Protein AF-A0A7V7D5N9-F1 (afdb_monomer_lite)

Radius of gyration: 39.12 Å; chains: 1; bounding box: 112×114×94 Å

Structure (mmCIF, N/CA/C/O backbone):
data_AF-A0A7V7D5N9-F1
#
_entry.id   AF-A0A7V7D5N9-F1
#
loop_
_atom_site.group_PDB
_atom_site.id
_atom_site.type_symbol
_atom_site.label_atom_id
_atom_site.label_alt_id
_atom_site.label_comp_id
_atom_site.label_asym_id
_atom_site.label_entity_id
_atom_site.label_seq_id
_atom_site.pdbx_PDB_ins_code
_atom_site.Cartn_x
_atom_site.Cartn_y
_atom_site.Cartn_z
_atom_site.occupancy
_atom_site.B_iso_or_equiv
_atom_site.auth_seq_id
_atom_site.auth_comp_id
_atom_site.auth_asym_id
_atom_site.auth_atom_id
_atom_site.pdbx_PDB_model_num
ATOM 1 N N . MET A 1 1 ? 30.717 21.871 -4.481 1.00 33.88 1 MET A N 1
ATOM 2 C CA . MET A 1 1 ? 29.372 22.434 -4.209 1.00 33.88 1 MET A CA 1
ATOM 3 C C . MET A 1 1 ? 29.381 23.954 -4.016 1.00 33.88 1 MET A C 1
ATOM 5 O O . MET A 1 1 ? 28.717 24.622 -4.795 1.00 33.88 1 MET A O 1
ATOM 9 N N . GLY A 1 2 ? 30.136 24.523 -3.060 1.00 38.38 2 GLY A N 1
ATOM 10 C CA . GLY A 1 2 ? 30.127 25.977 -2.781 1.00 38.38 2 GLY A CA 1
ATOM 11 C C . GLY A 1 2 ? 30.381 26.896 -3.992 1.00 38.38 2 GLY A C 1
ATOM 12 O O . GLY A 1 2 ? 29.617 27.831 -4.209 1.00 38.38 2 GLY A O 1
ATOM 13 N N . GLU A 1 3 ? 31.374 26.588 -4.836 1.00 32.94 3 GLU A N 1
ATOM 14 C CA . GLU A 1 3 ? 31.654 27.356 -6.069 1.00 32.94 3 GLU A CA 1
ATOM 15 C C . GLU A 1 3 ? 30.472 27.440 -7.046 1.00 32.94 3 GLU A C 1
ATOM 17 O O . GLU A 1 3 ? 30.340 28.436 -7.756 1.00 32.94 3 GLU A O 1
ATOM 22 N N . LEU A 1 4 ? 29.616 26.413 -7.106 1.00 36.91 4 LEU A N 1
ATOM 23 C CA . LEU A 1 4 ? 28.513 26.373 -8.068 1.00 36.91 4 LEU A CA 1
ATOM 24 C C . LEU A 1 4 ? 27.386 27.322 -7.640 1.00 36.91 4 LEU A C 1
ATOM 26 O O . LEU A 1 4 ? 26.931 28.130 -8.445 1.00 36.91 4 LEU A O 1
ATOM 30 N N . LYS A 1 5 ? 27.022 27.308 -6.347 1.00 38.56 5 LYS A N 1
ATOM 31 C CA . LYS A 1 5 ? 26.052 28.261 -5.778 1.00 38.56 5 LYS A CA 1
ATOM 32 C C . LYS A 1 5 ? 26.534 29.714 -5.898 1.00 38.56 5 LYS A C 1
ATOM 34 O O . LYS A 1 5 ? 25.722 30.599 -6.139 1.00 38.56 5 LYS A O 1
ATOM 39 N N . MET A 1 6 ? 27.847 29.952 -5.804 1.00 38.25 6 MET A N 1
ATOM 40 C CA . MET A 1 6 ? 28.429 31.287 -5.996 1.00 38.25 6 MET A CA 1
ATOM 41 C C . MET A 1 6 ? 28.239 31.804 -7.433 1.00 38.25 6 MET A C 1
ATOM 43 O O . MET A 1 6 ? 27.772 32.924 -7.616 1.00 38.25 6 MET A O 1
ATOM 47 N N . LYS A 1 7 ? 28.529 30.978 -8.452 1.00 40.41 7 LYS A N 1
ATOM 48 C CA . LYS A 1 7 ? 28.388 31.367 -9.870 1.00 40.41 7 LYS A CA 1
ATOM 49 C C . LYS A 1 7 ? 26.942 31.680 -10.258 1.00 40.41 7 LYS A C 1
ATOM 51 O O . LYS A 1 7 ? 26.713 32.659 -10.962 1.00 40.41 7 LYS A O 1
ATOM 56 N N . VAL A 1 8 ? 25.978 30.897 -9.766 1.00 41.84 8 VAL A N 1
ATOM 57 C CA . VAL A 1 8 ? 24.544 31.149 -9.995 1.00 41.84 8 VAL A CA 1
ATOM 58 C C . VAL A 1 8 ? 24.124 32.496 -9.396 1.00 41.84 8 VAL A C 1
ATOM 60 O O . VAL A 1 8 ? 23.518 33.307 -10.093 1.00 41.84 8 VAL A O 1
ATOM 63 N N . LEU A 1 9 ? 24.516 32.791 -8.150 1.00 42.12 9 LEU A N 1
ATOM 64 C CA . LEU A 1 9 ? 24.177 34.065 -7.506 1.00 42.12 9 LEU A CA 1
ATOM 65 C C . LEU A 1 9 ? 24.797 35.273 -8.235 1.00 42.12 9 LEU A C 1
ATOM 67 O O . LEU A 1 9 ? 24.124 36.284 -8.423 1.00 42.12 9 LEU A O 1
ATOM 71 N N . SER A 1 10 ? 26.044 35.161 -8.706 1.00 40.66 10 SER A N 1
ATOM 72 C CA . SER A 1 10 ? 26.680 36.204 -9.523 1.00 40.66 10 SER A CA 1
ATOM 73 C C . SER A 1 10 ? 25.929 36.466 -10.834 1.00 40.66 10 SER A C 1
ATOM 75 O O . SER A 1 10 ? 25.741 37.624 -11.198 1.00 40.66 10 SER A O 1
ATOM 77 N N . ILE A 1 11 ? 25.466 35.420 -11.529 1.00 45.53 11 ILE A N 1
ATOM 78 C CA . ILE A 1 11 ? 24.728 35.554 -12.798 1.00 45.53 11 ILE A CA 1
ATOM 79 C C . ILE A 1 11 ? 23.360 36.224 -12.584 1.00 45.53 11 ILE A C 1
ATOM 81 O O . ILE A 1 11 ? 23.000 37.116 -13.351 1.00 45.53 11 ILE A O 1
ATOM 85 N N . ILE A 1 12 ? 22.642 35.873 -11.511 1.00 43.47 12 ILE A N 1
ATOM 86 C CA . ILE A 1 12 ? 21.349 36.487 -11.156 1.00 43.47 12 ILE A CA 1
ATOM 87 C C . ILE A 1 12 ? 21.487 38.008 -10.967 1.00 43.47 12 ILE A C 1
ATOM 89 O O . ILE A 1 12 ? 20.690 38.776 -11.508 1.00 43.47 12 ILE A O 1
ATOM 93 N N . VAL A 1 13 ? 22.523 38.470 -10.256 1.00 44.75 13 VAL A N 1
ATOM 94 C CA . VAL A 1 13 ? 22.724 39.914 -10.025 1.00 44.75 13 VAL A CA 1
ATOM 95 C C . VAL A 1 13 ? 23.259 40.637 -11.272 1.00 44.75 13 VAL A C 1
ATOM 97 O O . VAL A 1 13 ? 22.926 41.801 -11.492 1.00 44.75 13 VAL A O 1
ATOM 100 N N . ILE A 1 14 ? 24.020 39.956 -12.140 1.00 42.88 14 ILE A N 1
ATOM 101 C CA . ILE A 1 14 ? 24.435 40.500 -13.447 1.00 42.88 14 ILE A CA 1
ATOM 102 C C . ILE A 1 14 ? 23.221 40.769 -14.353 1.00 42.88 14 ILE A C 1
ATOM 104 O O . ILE A 1 14 ? 23.201 41.788 -15.041 1.00 42.88 14 ILE A O 1
ATOM 108 N N . LEU A 1 15 ? 22.204 39.900 -14.342 1.00 40.16 15 LEU A N 1
ATOM 109 C CA . LEU A 1 15 ? 20.991 40.065 -15.156 1.00 40.16 15 LEU A CA 1
ATOM 110 C C . LEU A 1 15 ? 20.088 41.205 -14.665 1.00 40.16 15 LEU A C 1
ATOM 112 O O . LEU A 1 15 ? 19.651 42.018 -15.480 1.00 40.16 15 LEU A O 1
ATOM 116 N N . LEU A 1 16 ? 19.884 41.335 -13.348 1.00 39.22 16 LEU A N 1
ATOM 117 C CA . LEU A 1 16 ? 19.111 42.442 -12.761 1.00 39.22 16 LEU A CA 1
ATOM 118 C C . LEU A 1 16 ? 19.669 43.831 -13.129 1.00 39.22 16 LEU A C 1
ATOM 120 O O . LEU A 1 16 ? 18.908 44.787 -13.246 1.00 39.22 16 LEU A O 1
ATOM 124 N N . ALA A 1 17 ? 20.980 43.945 -13.364 1.00 38.16 17 ALA A N 1
ATOM 125 C CA . ALA A 1 17 ? 21.642 45.203 -13.711 1.00 38.16 17 ALA A CA 1
ATOM 126 C C . ALA A 1 17 ? 21.521 45.623 -15.195 1.00 38.16 17 ALA A C 1
ATOM 128 O O . ALA A 1 17 ? 21.959 46.717 -15.546 1.00 38.16 17 ALA A O 1
ATOM 129 N N . MET A 1 18 ? 20.975 44.784 -16.089 1.00 36.75 18 MET A N 1
ATOM 130 C CA . MET A 1 18 ? 20.977 45.056 -17.542 1.00 36.75 18 MET A CA 1
ATOM 131 C C . MET A 1 18 ? 19.683 45.676 -18.098 1.00 36.75 18 MET A C 1
ATOM 133 O O . MET A 1 18 ? 19.653 46.048 -19.270 1.00 36.75 18 MET A O 1
ATOM 137 N N . VAL A 1 19 ? 18.634 45.831 -17.285 1.00 39.34 19 VAL A N 1
ATOM 138 C CA . VAL A 1 19 ? 17.302 46.283 -17.748 1.00 39.34 19 VAL A CA 1
ATOM 139 C C . VAL A 1 19 ? 17.147 47.820 -17.753 1.00 39.34 19 VAL A C 1
ATOM 141 O O . VAL A 1 19 ? 16.273 48.353 -18.433 1.00 39.34 19 VAL A O 1
ATOM 144 N N . SER A 1 20 ? 18.010 48.561 -17.049 1.00 41.34 20 SER A N 1
ATOM 145 C CA . SER A 1 20 ? 17.814 49.987 -16.726 1.00 41.34 20 SER A CA 1
ATOM 146 C C . SER A 1 20 ? 18.946 50.910 -17.219 1.00 41.34 20 SER A C 1
ATOM 148 O O . SER A 1 20 ? 19.629 51.537 -16.413 1.00 41.34 20 SER A O 1
ATOM 150 N N . ILE A 1 21 ? 19.186 51.002 -18.538 1.00 38.81 21 ILE A N 1
ATOM 151 C CA . ILE A 1 21 ? 20.204 51.921 -19.104 1.00 38.81 21 ILE A CA 1
ATOM 152 C C . ILE A 1 21 ? 19.718 52.595 -20.403 1.00 38.81 21 ILE A C 1
ATOM 154 O O . ILE A 1 21 ? 19.896 52.055 -21.496 1.00 38.81 21 ILE A O 1
ATOM 158 N N . ALA A 1 22 ? 19.179 53.820 -20.314 1.00 38.59 22 ALA A N 1
ATOM 159 C CA . ALA A 1 22 ? 18.875 54.646 -21.493 1.00 38.59 22 ALA A CA 1
ATOM 160 C C . ALA A 1 22 ? 18.882 56.176 -21.230 1.00 38.59 22 ALA A C 1
ATOM 162 O O . ALA A 1 22 ? 17.831 56.812 -21.201 1.00 38.59 22 ALA A O 1
ATOM 163 N N . ASN A 1 23 ? 20.085 56.772 -21.240 1.00 48.25 23 ASN A N 1
ATOM 164 C CA . ASN A 1 23 ? 20.412 58.219 -21.198 1.00 48.25 23 ASN A CA 1
ATOM 165 C C . ASN A 1 23 ? 20.444 58.892 -19.806 1.00 48.25 23 ASN A C 1
ATOM 167 O O . ASN A 1 23 ? 19.426 59.363 -19.311 1.00 48.25 23 ASN A O 1
ATOM 171 N N . ALA A 1 24 ? 21.658 59.096 -19.283 1.00 53.00 24 ALA A N 1
ATOM 172 C CA . ALA A 1 24 ? 21.963 60.015 -18.184 1.00 53.00 24 ALA A CA 1
ATOM 173 C C . ALA A 1 24 ? 23.073 61.008 -18.597 1.00 53.00 24 ALA A C 1
ATOM 175 O O . ALA A 1 24 ? 24.046 60.618 -19.243 1.00 53.00 24 ALA A O 1
ATOM 176 N N . ASP A 1 25 ? 22.938 62.287 -18.220 1.00 56.19 25 ASP A N 1
ATOM 177 C CA . ASP A 1 25 ? 23.906 63.370 -18.521 1.00 56.19 25 ASP A CA 1
ATOM 178 C C . ASP A 1 25 ? 25.007 63.533 -17.439 1.00 56.19 25 ASP A C 1
ATOM 180 O O . ASP A 1 25 ? 25.937 64.334 -17.586 1.00 56.19 25 ASP A O 1
ATOM 184 N N . LEU A 1 26 ? 24.904 62.790 -16.334 1.00 60.25 26 LEU A N 1
ATOM 185 C CA . LEU A 1 26 ? 25.840 62.757 -15.208 1.00 60.25 26 LEU A CA 1
ATOM 186 C C . LEU A 1 26 ? 26.180 61.298 -14.901 1.00 60.25 26 LEU A C 1
ATOM 188 O O . LEU A 1 26 ? 25.299 60.448 -14.910 1.00 60.25 26 LEU A O 1
ATOM 192 N N . VAL A 1 27 ? 27.457 61.011 -14.637 1.00 65.19 27 VAL A N 1
ATOM 193 C CA . VAL A 1 27 ? 27.935 59.639 -14.399 1.00 65.19 27 VAL A CA 1
ATOM 194 C C . VAL A 1 27 ? 28.802 59.600 -13.149 1.00 65.19 27 VAL A C 1
ATOM 196 O O . VAL A 1 27 ? 29.860 60.242 -13.089 1.00 65.19 27 VAL A O 1
ATOM 199 N N . LEU A 1 28 ? 28.364 58.826 -12.155 1.00 71.62 28 LEU A N 1
ATOM 200 C CA . LEU A 1 28 ? 29.182 58.455 -11.008 1.00 71.62 28 LEU A CA 1
ATOM 201 C C . LEU A 1 28 ? 30.214 57.403 -11.446 1.00 71.62 28 LEU A C 1
ATOM 203 O O . LEU A 1 28 ? 29.894 56.455 -12.160 1.00 71.62 28 LEU A O 1
ATOM 207 N N . THR A 1 29 ? 31.460 57.570 -11.019 1.00 74.00 29 THR A N 1
ATOM 208 C CA . THR A 1 29 ? 32.556 56.648 -11.331 1.00 74.00 29 THR A CA 1
ATOM 209 C C . THR A 1 29 ? 33.256 56.200 -10.056 1.00 74.00 29 THR A C 1
ATOM 211 O O . THR A 1 29 ? 33.398 56.988 -9.117 1.00 74.00 29 THR A O 1
ATOM 214 N N . VAL A 1 30 ? 33.720 54.950 -10.027 1.00 76.12 30 VAL A N 1
ATOM 215 C CA . VAL A 1 30 ? 34.558 54.419 -8.943 1.00 76.12 30 VAL A CA 1
ATOM 216 C C . VAL A 1 30 ? 35.889 53.966 -9.535 1.00 76.12 30 VAL A C 1
ATOM 218 O O . VAL A 1 30 ? 35.933 53.243 -10.525 1.00 76.12 30 VAL A O 1
ATOM 221 N N . ASN A 1 31 ? 36.996 54.470 -8.988 1.00 79.50 31 ASN A N 1
ATOM 222 C CA . ASN A 1 31 ? 38.349 54.344 -9.543 1.00 79.50 31 ASN A CA 1
ATOM 223 C C . ASN A 1 31 ? 38.465 54.761 -11.027 1.00 79.50 31 ASN A C 1
ATOM 225 O O . ASN A 1 31 ? 39.331 54.282 -11.758 1.00 79.50 31 ASN A O 1
ATOM 229 N N . GLY A 1 32 ? 37.607 55.692 -11.463 1.00 71.75 32 GLY A N 1
ATOM 230 C CA . GLY A 1 32 ? 37.528 56.172 -12.847 1.00 71.75 32 GLY A CA 1
ATOM 231 C C . GLY A 1 32 ? 36.793 55.233 -13.811 1.00 71.75 32 GLY A C 1
ATOM 232 O O . GLY A 1 32 ? 36.798 55.493 -15.014 1.00 71.75 32 GLY A O 1
ATOM 233 N N . LEU A 1 33 ? 36.169 54.166 -13.304 1.00 73.75 33 LEU A N 1
ATOM 234 C CA . LEU A 1 33 ? 35.323 53.246 -14.061 1.00 73.75 33 LEU A CA 1
ATOM 235 C C . LEU A 1 33 ? 33.848 53.650 -13.922 1.00 73.75 33 LEU A C 1
ATOM 237 O O . LEU A 1 33 ? 33.421 54.126 -12.873 1.00 73.75 33 LEU A O 1
ATOM 241 N N . ASP A 1 34 ? 33.103 53.508 -15.014 1.00 68.38 34 ASP A N 1
ATOM 242 C CA . ASP A 1 34 ? 31.723 53.973 -15.190 1.00 68.38 34 ASP A CA 1
ATOM 243 C C . ASP A 1 34 ? 30.721 53.052 -14.472 1.00 68.38 34 ASP A C 1
ATOM 245 O O . ASP A 1 34 ? 30.586 51.887 -14.846 1.00 68.38 34 ASP A O 1
ATOM 249 N N . MET A 1 35 ? 30.019 53.573 -13.455 1.00 65.31 35 MET A N 1
ATOM 250 C CA . MET A 1 35 ? 29.084 52.785 -12.639 1.00 65.31 35 MET A CA 1
ATOM 251 C C . MET A 1 35 ? 27.697 52.602 -13.268 1.00 65.31 35 MET A C 1
ATOM 253 O O . MET A 1 35 ? 26.843 51.974 -12.650 1.00 65.31 35 MET A O 1
ATOM 257 N N . SER A 1 36 ? 27.473 53.053 -14.509 1.00 59.12 36 SER A N 1
ATOM 258 C CA . SER A 1 36 ? 26.321 52.593 -15.307 1.00 59.12 36 SER A CA 1
ATOM 259 C C . SER A 1 36 ? 26.420 51.108 -15.696 1.00 59.12 36 SER A C 1
ATOM 261 O O . SER A 1 36 ? 25.554 50.589 -16.397 1.00 59.12 36 SER A O 1
ATOM 263 N N . LYS A 1 37 ? 27.492 50.412 -15.286 1.00 57.62 37 LYS A N 1
ATOM 264 C CA . LYS A 1 37 ? 27.732 48.983 -15.513 1.00 57.62 37 LYS A CA 1
ATOM 265 C C . LYS A 1 37 ? 28.318 48.337 -14.252 1.00 57.62 37 LYS A C 1
ATOM 267 O O . LYS A 1 37 ? 28.968 49.030 -13.469 1.00 57.62 37 LYS A O 1
ATOM 272 N N . PRO A 1 38 ? 28.161 47.014 -14.064 1.00 56.88 38 PRO A N 1
ATOM 273 C CA . PRO A 1 38 ? 28.884 46.289 -13.025 1.00 56.88 38 PRO A CA 1
ATOM 274 C C . PRO A 1 38 ? 30.402 46.442 -13.196 1.00 56.88 38 PRO A C 1
ATOM 276 O O . PRO A 1 38 ? 30.943 46.221 -14.281 1.00 56.88 38 PRO A O 1
ATOM 279 N N . VAL A 1 39 ? 31.086 46.809 -12.113 1.00 62.44 39 VAL A N 1
ATOM 280 C CA . VAL A 1 39 ? 32.542 46.980 -12.051 1.00 62.44 39 VAL A CA 1
ATOM 281 C C . VAL A 1 39 ? 33.061 46.203 -10.850 1.00 62.44 39 VAL A C 1
ATOM 283 O O . VAL A 1 39 ? 32.665 46.488 -9.725 1.00 62.44 39 VAL A O 1
ATOM 286 N N . GLU A 1 40 ? 33.973 45.262 -11.085 1.00 67.06 40 GLU A N 1
ATOM 287 C CA . GLU A 1 40 ? 34.708 44.576 -10.021 1.00 67.06 40 GLU A CA 1
ATOM 288 C C . GLU A 1 40 ? 35.959 45.375 -9.633 1.00 67.06 40 GLU A C 1
ATOM 290 O O . GLU A 1 40 ? 36.737 45.796 -10.494 1.00 67.06 40 GLU A O 1
ATOM 295 N N . ILE A 1 41 ? 36.177 45.570 -8.330 1.00 67.50 41 ILE A N 1
ATOM 296 C CA . ILE A 1 41 ? 37.362 46.256 -7.792 1.00 67.50 41 ILE A CA 1
ATOM 297 C C . ILE A 1 41 ? 38.050 45.371 -6.752 1.00 67.50 41 ILE A C 1
ATOM 299 O O . ILE A 1 41 ? 37.413 44.951 -5.786 1.00 67.50 41 ILE A O 1
ATOM 303 N N . GLU A 1 42 ? 39.360 45.141 -6.917 1.00 66.88 42 GLU A N 1
ATOM 304 C CA . GLU A 1 42 ? 40.187 44.455 -5.916 1.00 66.88 42 GLU A CA 1
ATOM 305 C C . GLU A 1 42 ? 40.180 45.224 -4.581 1.00 66.88 42 GLU A C 1
ATOM 307 O O . GLU A 1 42 ? 40.640 46.366 -4.514 1.00 66.88 42 GLU A O 1
ATOM 312 N N . THR A 1 43 ? 39.763 44.582 -3.486 1.00 58.59 43 THR A N 1
ATOM 313 C CA . THR A 1 43 ? 39.647 45.164 -2.124 1.00 58.59 43 THR A CA 1
ATOM 314 C C . THR A 1 43 ? 40.939 45.735 -1.523 1.00 58.59 43 THR A C 1
ATOM 316 O O . THR A 1 43 ? 40.905 46.340 -0.453 1.00 58.59 43 THR A O 1
ATOM 319 N N . LYS A 1 44 ? 42.091 45.541 -2.174 1.00 62.03 44 LYS A N 1
ATOM 320 C CA . LYS A 1 44 ? 43.393 46.109 -1.776 1.00 62.03 44 LYS A CA 1
ATOM 321 C C . LYS A 1 44 ? 43.693 47.452 -2.446 1.00 62.03 44 LYS A C 1
ATOM 323 O O . LYS A 1 44 ? 44.676 48.098 -2.083 1.00 62.03 44 LYS A O 1
ATOM 328 N N . ALA A 1 45 ? 42.879 47.868 -3.414 1.00 65.94 45 ALA A N 1
ATOM 329 C CA . ALA A 1 45 ? 42.908 49.211 -3.967 1.00 65.94 45 ALA A CA 1
ATOM 330 C C . ALA A 1 45 ? 42.105 50.174 -3.079 1.00 65.94 45 ALA A C 1
ATOM 332 O O . ALA A 1 45 ? 41.073 49.815 -2.514 1.00 65.94 45 ALA A O 1
ATOM 333 N N . ASN A 1 46 ? 42.548 51.430 -3.008 1.00 75.94 46 ASN A N 1
ATOM 334 C CA . ASN A 1 46 ? 41.706 52.511 -2.499 1.00 75.94 46 ASN A CA 1
ATOM 335 C C . ASN A 1 46 ? 40.448 52.627 -3.375 1.00 75.94 46 ASN A C 1
ATOM 337 O O . ASN A 1 46 ? 40.552 52.526 -4.598 1.00 75.94 46 ASN A O 1
ATOM 341 N N . ILE A 1 47 ? 39.287 52.881 -2.773 1.00 80.19 47 ILE A N 1
ATOM 342 C CA . ILE A 1 47 ? 38.027 53.095 -3.494 1.00 80.19 47 ILE A CA 1
ATOM 343 C C . ILE A 1 47 ? 37.838 54.606 -3.658 1.00 80.19 47 ILE A C 1
ATOM 345 O O . ILE A 1 47 ? 37.583 55.309 -2.684 1.00 80.19 47 ILE A O 1
ATOM 349 N N . ILE A 1 48 ? 38.013 55.130 -4.871 1.00 81.69 48 ILE A N 1
ATOM 350 C CA . ILE A 1 48 ? 37.893 56.563 -5.170 1.00 81.69 48 ILE A CA 1
ATOM 351 C C . ILE A 1 48 ? 36.577 56.815 -5.903 1.00 81.69 48 ILE A C 1
ATOM 353 O O . ILE A 1 48 ? 36.427 56.380 -7.040 1.00 81.69 48 ILE A O 1
ATOM 357 N N . ILE A 1 49 ? 35.643 57.534 -5.284 1.00 80.19 49 ILE A N 1
ATOM 358 C CA . ILE A 1 49 ? 34.343 57.882 -5.876 1.00 80.19 49 ILE A CA 1
ATOM 359 C C . ILE A 1 49 ? 34.420 59.290 -6.477 1.00 80.19 49 ILE A C 1
ATOM 361 O O . ILE A 1 49 ? 34.869 60.229 -5.816 1.00 80.19 49 ILE A O 1
ATOM 365 N N . ALA A 1 50 ? 33.994 59.450 -7.732 1.00 80.12 50 ALA A N 1
ATOM 366 C CA . ALA A 1 50 ? 34.105 60.705 -8.475 1.00 80.12 50 ALA A CA 1
ATOM 367 C C . ALA A 1 50 ? 32.925 60.936 -9.431 1.00 80.12 50 ALA A C 1
ATOM 369 O O . ALA A 1 50 ? 32.468 60.013 -10.104 1.00 80.12 50 ALA A O 1
ATOM 370 N N . VAL A 1 51 ? 32.466 62.185 -9.551 1.00 77.69 51 VAL A N 1
ATOM 371 C CA . VAL A 1 51 ? 31.355 62.561 -10.448 1.00 77.69 51 VAL A CA 1
ATOM 372 C C . VAL A 1 51 ? 31.899 63.120 -11.766 1.00 77.69 51 VAL A C 1
ATOM 374 O O . VAL A 1 51 ? 32.732 64.028 -11.766 1.00 77.69 51 VAL A O 1
ATOM 377 N N . THR A 1 52 ? 31.413 62.612 -12.900 1.00 71.25 52 THR A N 1
ATOM 378 C CA . THR A 1 52 ? 31.886 62.958 -14.254 1.00 71.25 52 THR A CA 1
ATOM 379 C C . THR A 1 52 ? 30.737 63.410 -15.177 1.00 71.25 52 THR A C 1
ATOM 381 O O . THR A 1 52 ? 29.581 63.432 -14.767 1.00 71.25 52 THR A O 1
ATOM 384 N N . GLY A 1 53 ? 31.051 63.884 -16.393 1.00 67.06 53 GLY A N 1
ATOM 385 C CA . GLY A 1 53 ? 30.078 64.421 -17.374 1.00 67.06 53 GLY A CA 1
ATOM 386 C C . GLY A 1 53 ? 29.780 65.932 -17.274 1.00 67.06 53 GLY A C 1
ATOM 387 O O . GLY A 1 53 ? 29.343 66.557 -18.235 1.00 67.06 53 GLY A O 1
ATOM 388 N N . GLN A 1 54 ? 30.096 66.550 -16.135 1.00 62.28 54 GLN A N 1
ATOM 389 C CA . GLN A 1 54 ? 29.694 67.914 -15.759 1.00 62.28 54 GLN A CA 1
ATOM 390 C C . GLN A 1 54 ? 30.066 69.037 -16.749 1.00 62.28 54 GLN A C 1
ATOM 392 O O . GLN A 1 54 ? 31.230 69.206 -17.128 1.00 62.28 54 GLN A O 1
ATOM 397 N N . THR A 1 55 ? 29.127 69.958 -16.998 1.00 58.81 55 THR A N 1
ATOM 398 C CA . THR A 1 55 ? 29.471 71.313 -17.461 1.00 58.81 55 THR A CA 1
ATOM 399 C C . THR A 1 55 ? 29.891 72.204 -16.286 1.00 58.81 55 THR A C 1
ATOM 401 O O . THR A 1 55 ? 29.415 72.061 -15.158 1.00 58.81 55 THR A O 1
ATOM 404 N N . GLY A 1 56 ? 30.729 73.214 -16.546 1.00 58.28 56 GLY A N 1
ATOM 405 C CA . GLY A 1 56 ? 31.262 74.124 -15.518 1.00 58.28 56 GLY A CA 1
ATOM 406 C C . GLY A 1 56 ? 30.242 75.000 -14.765 1.00 58.28 56 GLY A C 1
ATOM 407 O O . GLY A 1 56 ? 30.657 75.832 -13.965 1.00 58.28 56 GLY A O 1
ATOM 408 N N . LYS A 1 57 ? 28.932 74.846 -15.013 1.00 57.97 57 LYS A N 1
ATOM 409 C CA . LYS A 1 57 ? 27.853 75.452 -14.212 1.00 57.97 57 LYS A CA 1
ATOM 410 C C . LYS A 1 57 ? 27.216 74.490 -13.200 1.00 57.97 57 LYS A C 1
ATOM 412 O O . LYS A 1 57 ? 26.674 74.970 -12.215 1.00 57.97 57 LYS A O 1
ATOM 417 N N . GLN A 1 58 ? 27.290 73.175 -13.417 1.00 59.91 58 GLN A N 1
ATOM 418 C CA . GLN A 1 58 ? 26.708 72.158 -12.521 1.00 59.91 58 GLN A CA 1
ATOM 419 C C . GLN A 1 58 ? 27.587 71.883 -11.283 1.00 59.91 58 GLN A C 1
ATOM 421 O O . GLN A 1 58 ? 27.126 71.312 -10.303 1.00 59.91 58 GLN A O 1
ATOM 426 N N . LYS A 1 59 ? 28.841 72.357 -11.279 1.00 59.03 59 LYS A N 1
ATOM 427 C CA . LYS A 1 59 ? 29.837 72.179 -10.200 1.00 59.03 59 LYS A CA 1
ATOM 428 C C . LYS A 1 59 ? 29.503 72.790 -8.828 1.00 59.03 59 LYS A C 1
ATOM 430 O O . LYS A 1 59 ? 30.332 72.722 -7.929 1.00 59.03 59 LYS A O 1
ATOM 435 N N . GLN A 1 60 ? 28.342 73.421 -8.665 1.00 57.91 60 GLN A N 1
ATOM 436 C CA . GLN A 1 60 ? 27.941 74.108 -7.427 1.00 57.91 60 GLN A CA 1
ATOM 437 C C . GLN A 1 60 ? 26.617 73.591 -6.845 1.00 57.91 60 GLN A C 1
ATOM 439 O O . GLN A 1 60 ? 26.100 74.199 -5.912 1.00 57.91 60 GLN A O 1
ATOM 444 N N . SER A 1 61 ? 26.054 72.511 -7.398 1.00 65.12 61 SER A N 1
ATOM 445 C CA . SER A 1 61 ? 24.699 72.049 -7.071 1.00 65.12 61 SER A CA 1
ATOM 446 C C . SER A 1 61 ? 24.584 70.565 -6.718 1.00 65.12 61 SER A C 1
ATOM 448 O O . SER A 1 61 ? 23.464 70.081 -6.647 1.00 65.12 61 SER A O 1
ATOM 450 N N . TYR A 1 62 ? 25.689 69.844 -6.504 1.00 72.88 62 TYR A N 1
ATOM 451 C CA . TYR A 1 62 ? 25.659 68.435 -6.094 1.00 72.88 62 TYR A CA 1
ATOM 452 C C . TYR A 1 62 ? 26.419 68.185 -4.786 1.00 72.88 62 TYR A C 1
ATOM 454 O O . TYR A 1 62 ? 27.369 68.905 -4.462 1.00 72.88 62 TYR A O 1
ATOM 462 N N . SER A 1 63 ? 26.042 67.124 -4.076 1.00 80.06 63 SER A N 1
ATOM 463 C CA . SER A 1 63 ? 26.750 66.602 -2.903 1.00 80.06 63 SER A CA 1
ATOM 464 C C . SER A 1 63 ? 26.779 65.077 -2.914 1.00 80.06 63 SER A C 1
ATOM 466 O O . SER A 1 63 ? 25.774 64.442 -3.208 1.00 80.06 63 SER A O 1
ATOM 468 N N . VAL A 1 64 ? 27.932 64.500 -2.565 1.00 81.31 64 VAL A N 1
ATOM 469 C CA . VAL A 1 64 ? 28.082 63.059 -2.320 1.00 81.31 64 VAL A CA 1
ATOM 470 C C . VAL A 1 64 ? 28.128 62.839 -0.809 1.00 81.31 64 VAL A C 1
ATOM 472 O O . VAL A 1 64 ? 28.920 63.490 -0.121 1.00 81.31 64 VAL A O 1
ATOM 475 N N . THR A 1 65 ? 27.297 61.941 -0.288 1.00 86.44 65 THR A N 1
ATOM 476 C CA . THR A 1 65 ? 27.227 61.596 1.140 1.00 86.44 65 THR A CA 1
ATOM 477 C C . THR A 1 65 ? 27.253 60.083 1.324 1.00 86.44 65 THR A C 1
ATOM 479 O O . THR A 1 65 ? 26.749 59.340 0.493 1.00 86.44 65 THR A O 1
ATOM 482 N N . CYS A 1 66 ? 27.851 59.609 2.417 1.00 87.69 66 CYS A N 1
ATOM 483 C CA . CYS A 1 66 ? 27.712 58.216 2.833 1.00 87.69 66 CYS A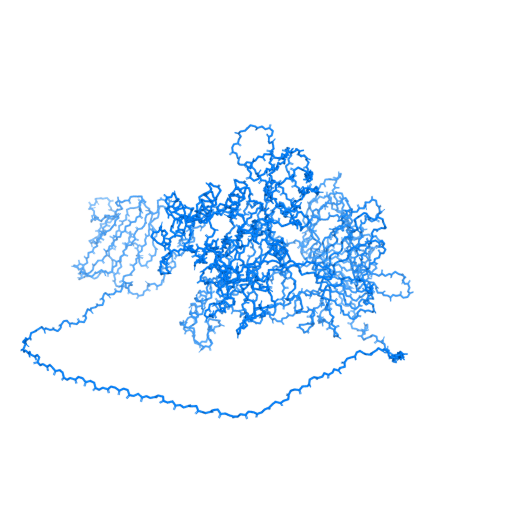 CA 1
ATOM 484 C C . CYS A 1 66 ? 26.611 58.152 3.890 1.00 87.69 66 CYS A C 1
ATOM 486 O O . CYS A 1 66 ? 26.664 58.908 4.862 1.00 87.69 66 CYS A O 1
ATOM 488 N N . GLU A 1 67 ? 25.613 57.301 3.675 1.00 85.44 67 GLU A N 1
ATOM 489 C CA . GLU A 1 67 ? 24.454 57.156 4.560 1.00 85.44 67 GLU A CA 1
ATOM 490 C C . GLU A 1 67 ? 24.646 56.015 5.566 1.00 85.44 67 GLU A C 1
ATOM 492 O O . GLU A 1 67 ? 24.252 56.138 6.725 1.00 85.44 67 GLU A O 1
ATOM 497 N N . MET A 1 68 ? 25.303 54.924 5.155 1.00 83.50 68 MET A N 1
ATOM 498 C CA . MET A 1 68 ? 25.489 53.731 5.984 1.00 83.50 68 MET A CA 1
ATOM 499 C C . MET A 1 68 ? 26.792 52.994 5.650 1.00 83.50 68 MET A C 1
ATOM 501 O O . MET A 1 68 ? 27.223 52.986 4.500 1.00 83.50 68 MET A O 1
ATOM 505 N N . GLY A 1 69 ? 27.395 52.336 6.648 1.00 83.19 69 GLY A N 1
ATOM 506 C CA . GLY A 1 69 ? 28.404 51.275 6.475 1.00 83.19 69 GLY A CA 1
ATOM 507 C C . GLY A 1 69 ? 29.814 51.704 6.049 1.00 83.19 69 GLY A C 1
ATOM 508 O O . GLY A 1 69 ? 30.741 50.892 6.045 1.00 83.19 69 GLY A O 1
ATOM 509 N N . GLY A 1 70 ? 30.013 52.977 5.721 1.00 88.06 70 GLY A N 1
ATOM 510 C CA . GLY A 1 70 ? 31.301 53.501 5.291 1.00 88.06 70 GLY A CA 1
ATOM 511 C C . GLY A 1 70 ? 31.455 54.997 5.502 1.00 88.06 70 GLY A C 1
ATOM 512 O O . GLY A 1 70 ? 30.568 55.685 6.010 1.00 88.06 70 GLY A O 1
ATOM 513 N N . LYS A 1 71 ? 32.609 55.503 5.079 1.00 88.50 71 LYS A N 1
ATOM 514 C CA . LYS A 1 71 ? 33.048 56.876 5.281 1.00 88.50 71 LYS A CA 1
ATOM 515 C C . LYS A 1 71 ? 33.639 57.441 4.001 1.00 88.50 71 LYS A C 1
ATOM 517 O O . LYS A 1 71 ? 34.449 56.788 3.347 1.00 88.50 71 LYS A O 1
ATOM 522 N N . LEU A 1 72 ? 33.278 58.685 3.693 1.00 85.38 72 LEU A N 1
ATOM 523 C CA . LEU A 1 72 ? 33.887 59.477 2.627 1.00 85.38 72 LEU A CA 1
ATOM 524 C C . LEU A 1 72 ? 34.782 60.565 3.215 1.00 85.38 72 LEU A C 1
ATOM 526 O O . LEU A 1 72 ? 34.353 61.344 4.067 1.00 85.38 72 LEU A O 1
ATOM 530 N N . GLU A 1 73 ? 36.006 60.663 2.706 1.00 84.06 73 GLU A N 1
ATOM 531 C CA . GLU A 1 73 ? 36.924 61.769 2.972 1.00 84.06 73 GLU A CA 1
ATOM 532 C C . GLU A 1 73 ? 37.349 62.410 1.636 1.00 84.06 73 GLU A C 1
ATOM 534 O O . GLU A 1 73 ? 37.658 61.688 0.688 1.00 84.06 73 GLU A O 1
ATOM 539 N N . PRO A 1 74 ? 37.376 63.751 1.496 1.00 77.19 74 PRO A N 1
ATOM 540 C CA . PRO A 1 74 ? 37.938 64.392 0.304 1.00 77.19 74 PRO A CA 1
ATOM 541 C C . PRO A 1 74 ? 39.395 63.959 0.107 1.00 77.19 74 PRO A C 1
ATOM 543 O O . PRO A 1 74 ? 40.140 63.923 1.089 1.00 77.19 74 PRO A O 1
ATOM 546 N N . LEU A 1 75 ? 39.812 63.651 -1.129 1.00 72.44 75 LEU A N 1
ATOM 547 C CA . LEU A 1 75 ? 41.148 63.091 -1.376 1.00 72.44 75 LEU A CA 1
ATOM 548 C C . LEU A 1 75 ? 42.252 64.012 -0.796 1.00 72.44 75 LEU A C 1
ATOM 550 O O . LEU A 1 75 ? 42.387 65.153 -1.251 1.00 72.44 75 LEU A O 1
ATOM 554 N N . PRO A 1 76 ? 43.051 63.567 0.195 1.00 58.38 76 PRO A N 1
ATOM 555 C CA . PRO A 1 76 ? 44.076 64.415 0.802 1.00 58.38 76 PRO A CA 1
ATOM 556 C C . PRO A 1 76 ? 45.217 64.640 -0.196 1.00 58.38 76 PRO A C 1
ATOM 558 O O . PRO A 1 76 ? 45.720 63.664 -0.738 1.00 58.38 76 PRO A O 1
ATOM 561 N N . GLU A 1 77 ? 45.652 65.888 -0.433 1.00 57.22 77 GLU A N 1
ATOM 562 C CA . GLU A 1 77 ? 46.732 66.193 -1.396 1.00 57.22 77 GLU A CA 1
ATOM 563 C C . GLU A 1 77 ? 48.058 65.478 -1.039 1.00 57.22 77 GLU A C 1
ATOM 565 O O . GLU A 1 77 ? 48.657 65.812 -0.011 1.00 57.22 77 GLU A O 1
ATOM 570 N N . PRO A 1 78 ? 48.584 64.567 -1.889 1.00 47.66 78 PRO A N 1
ATOM 571 C CA . PRO A 1 78 ? 49.863 63.901 -1.648 1.00 47.66 78 PRO A CA 1
ATOM 572 C C . PRO A 1 78 ? 50.895 64.205 -2.748 1.00 47.66 78 PRO A C 1
ATOM 574 O O . PRO A 1 78 ? 50.640 64.002 -3.935 1.00 47.66 78 PRO A O 1
ATOM 577 N N . ASP A 1 79 ? 52.121 64.570 -2.360 1.00 47.56 79 ASP A N 1
ATOM 578 C CA . ASP A 1 79 ? 53.262 64.828 -3.270 1.00 47.56 79 ASP A CA 1
ATOM 579 C C . ASP A 1 79 ? 53.755 63.585 -4.067 1.00 47.56 79 ASP A C 1
ATOM 581 O O . ASP A 1 79 ? 54.823 63.614 -4.682 1.00 47.56 79 ASP A O 1
ATOM 585 N N . THR A 1 80 ? 53.023 62.466 -4.036 1.00 45.47 80 THR A N 1
ATOM 586 C CA . THR A 1 80 ? 53.439 61.151 -4.557 1.00 45.47 80 THR A CA 1
ATOM 587 C C . THR A 1 80 ? 52.485 60.515 -5.576 1.00 45.47 80 THR A C 1
ATOM 589 O O . THR A 1 80 ? 52.797 59.433 -6.074 1.00 45.47 80 THR A O 1
ATOM 592 N N . LEU A 1 81 ? 51.362 61.154 -5.932 1.00 48.47 81 LEU A N 1
ATOM 593 C CA . LEU A 1 81 ? 50.519 60.707 -7.054 1.00 48.47 81 LEU A CA 1
ATOM 594 C C . LEU A 1 81 ? 51.046 61.239 -8.398 1.00 48.47 81 LEU A C 1
ATOM 596 O O . LEU A 1 81 ? 51.585 62.342 -8.480 1.00 48.47 81 LEU A O 1
ATOM 600 N N . ALA A 1 82 ? 50.903 60.437 -9.458 1.00 49.81 82 ALA A N 1
ATOM 601 C CA . ALA A 1 82 ? 51.465 60.735 -10.780 1.00 49.81 82 ALA A CA 1
ATOM 602 C C . ALA A 1 82 ? 50.702 61.832 -11.553 1.00 49.81 82 ALA A C 1
ATOM 604 O O . ALA A 1 82 ? 51.299 62.526 -12.374 1.00 49.81 82 ALA A O 1
ATOM 605 N N . GLU A 1 83 ? 49.413 62.016 -11.259 1.00 49.09 83 GLU A N 1
ATOM 606 C CA . GLU A 1 83 ? 48.611 63.175 -11.664 1.00 49.09 83 GLU A CA 1
ATOM 607 C C . GLU A 1 83 ? 47.939 63.791 -10.427 1.00 49.09 83 GLU A C 1
ATOM 609 O O . GLU A 1 83 ? 47.790 63.129 -9.396 1.00 49.09 83 GLU A O 1
ATOM 614 N N . LYS A 1 84 ? 47.544 65.069 -10.507 1.00 49.03 84 LYS A N 1
ATOM 615 C CA . LYS A 1 84 ? 46.815 65.729 -9.415 1.00 49.03 84 LYS A CA 1
ATOM 616 C C . LYS A 1 84 ? 45.345 65.279 -9.384 1.00 49.03 84 LYS A C 1
ATOM 618 O O . LYS A 1 84 ? 44.716 65.320 -10.445 1.00 49.03 84 LYS A O 1
ATOM 623 N N . PRO A 1 85 ? 44.784 64.976 -8.195 1.00 50.44 85 PRO A N 1
ATOM 624 C CA . PRO A 1 85 ? 43.347 64.792 -8.015 1.00 50.44 85 PRO A CA 1
ATOM 625 C C . PRO A 1 85 ? 42.535 65.992 -8.510 1.00 50.44 85 PRO A C 1
ATOM 627 O O . PRO A 1 85 ? 43.005 67.138 -8.482 1.00 50.44 85 PRO A O 1
ATOM 630 N N . ARG A 1 86 ? 41.306 65.735 -8.953 1.00 61.28 86 ARG A N 1
ATOM 631 C CA . ARG A 1 86 ? 40.370 66.744 -9.456 1.00 61.28 86 ARG A CA 1
ATOM 632 C C . ARG A 1 86 ? 39.327 67.084 -8.396 1.00 61.28 86 ARG A C 1
ATOM 634 O O . ARG A 1 86 ? 38.917 66.274 -7.572 1.00 61.28 86 ARG A O 1
ATOM 641 N N . GLU A 1 87 ? 38.875 68.331 -8.434 1.00 61.56 87 GLU A N 1
ATOM 642 C CA . GLU A 1 87 ? 37.821 68.842 -7.559 1.00 61.56 87 GLU A CA 1
ATOM 643 C C . GLU A 1 87 ? 36.502 68.086 -7.822 1.00 61.56 87 GLU A C 1
ATOM 645 O O . GLU A 1 87 ? 35.861 68.310 -8.853 1.00 61.56 87 GLU A O 1
ATOM 650 N N . GLY A 1 88 ? 36.119 67.196 -6.900 1.00 68.25 88 GLY A N 1
ATOM 651 C CA . GLY A 1 88 ? 34.984 66.270 -7.038 1.00 68.25 88 GLY A CA 1
ATOM 652 C C . GLY A 1 88 ? 35.307 64.791 -6.767 1.00 68.25 88 GLY A C 1
ATOM 653 O O . GLY A 1 88 ? 34.418 63.962 -6.929 1.00 68.25 88 GLY A O 1
ATOM 654 N N . GLU A 1 89 ? 36.546 64.466 -6.379 1.00 80.88 89 GLU A N 1
ATOM 655 C CA . GLU A 1 89 ? 37.015 63.107 -6.062 1.00 80.88 89 GLU A CA 1
ATOM 656 C C . GLU A 1 89 ? 37.102 62.867 -4.536 1.00 80.88 89 GLU A C 1
ATOM 658 O O . GLU A 1 89 ? 37.666 63.677 -3.791 1.00 80.88 89 GLU A O 1
ATOM 663 N N . TYR A 1 90 ? 36.567 61.734 -4.073 1.00 81.88 90 TYR A N 1
ATOM 664 C CA . TYR A 1 90 ? 36.477 61.337 -2.662 1.00 81.88 90 TYR A CA 1
ATOM 665 C C . TYR A 1 90 ? 37.096 59.953 -2.442 1.00 81.88 90 TYR A C 1
ATOM 667 O O . TYR A 1 90 ? 36.921 59.059 -3.265 1.00 81.88 90 TYR A O 1
ATOM 675 N N . LEU A 1 91 ? 37.775 59.751 -1.314 1.00 84.62 91 LEU A N 1
ATOM 676 C CA . LEU A 1 91 ? 38.237 58.444 -0.854 1.00 84.62 91 LEU A CA 1
ATOM 677 C C . LEU A 1 91 ? 37.144 57.811 0.010 1.00 84.62 91 LEU A C 1
ATOM 679 O O . LEU A 1 91 ? 36.701 58.418 0.986 1.00 84.62 91 LEU A O 1
ATOM 683 N N . PHE A 1 92 ? 36.732 56.599 -0.345 1.00 85.00 92 PHE A N 1
ATOM 684 C CA . PHE A 1 92 ? 35.779 55.787 0.397 1.00 85.00 92 PHE A CA 1
ATOM 685 C C . PHE A 1 92 ? 36.485 54.662 1.167 1.00 85.00 92 PHE A C 1
ATOM 687 O O . PHE A 1 92 ? 37.366 53.986 0.629 1.00 85.00 92 PHE A O 1
ATOM 694 N N . THR A 1 93 ? 36.039 54.426 2.402 1.00 85.94 93 THR A N 1
ATOM 695 C CA . THR A 1 93 ? 36.475 53.315 3.262 1.00 85.94 93 THR A CA 1
ATOM 696 C C . THR A 1 93 ? 35.257 52.727 3.979 1.00 85.94 93 THR A C 1
ATOM 698 O O . THR A 1 93 ? 34.446 53.486 4.504 1.00 85.94 93 THR A O 1
ATOM 701 N N . PHE A 1 94 ? 35.127 51.400 4.050 1.00 83.12 94 PHE A N 1
ATOM 702 C CA . PHE A 1 94 ? 34.117 50.747 4.899 1.00 83.12 94 PHE A CA 1
ATOM 703 C C . PHE A 1 94 ? 34.423 50.984 6.390 1.00 83.12 94 PHE A C 1
ATOM 705 O O . PHE A 1 94 ? 35.589 50.957 6.783 1.00 83.12 94 PHE A O 1
ATOM 712 N N . GLU A 1 95 ? 33.399 51.213 7.217 1.00 83.94 95 GLU A N 1
ATOM 713 C CA . GLU A 1 95 ? 33.561 51.368 8.677 1.00 83.94 95 GLU A CA 1
ATOM 714 C C . GLU A 1 95 ? 33.349 50.049 9.437 1.00 83.94 95 GLU A C 1
ATOM 716 O O . GLU A 1 95 ? 33.946 49.862 10.497 1.00 83.94 95 GLU A O 1
ATOM 721 N N . ASP A 1 96 ? 32.569 49.121 8.873 1.00 74.06 96 ASP A N 1
ATOM 722 C CA . ASP A 1 96 ? 32.447 47.739 9.344 1.00 74.06 96 ASP A CA 1
ATOM 723 C C . ASP A 1 96 ? 33.099 46.789 8.325 1.00 74.06 96 ASP A C 1
ATOM 725 O O . ASP A 1 96 ? 32.753 46.784 7.139 1.00 74.06 96 ASP A O 1
ATOM 729 N N . GLU A 1 97 ? 34.090 46.011 8.768 1.00 64.31 97 GLU A N 1
ATOM 730 C CA . GLU A 1 97 ? 34.830 45.093 7.898 1.00 64.31 97 GLU A CA 1
ATOM 731 C C . GLU A 1 97 ? 34.216 43.689 7.791 1.00 64.31 97 GLU A C 1
ATOM 733 O O . GLU A 1 97 ? 34.634 42.959 6.888 1.00 64.31 97 GLU A O 1
ATOM 738 N N . GLU A 1 98 ? 33.266 43.327 8.665 1.00 62.53 98 GLU A N 1
ATOM 739 C CA . GLU A 1 98 ? 32.614 42.007 8.723 1.00 62.53 98 GLU A CA 1
ATOM 740 C C . GLU A 1 98 ? 31.248 42.009 8.021 1.00 62.53 98 GLU A C 1
ATOM 742 O O . GLU A 1 98 ? 30.960 41.087 7.260 1.00 62.53 98 GLU A O 1
ATOM 747 N N . LEU A 1 99 ? 30.428 43.053 8.211 1.00 62.94 99 LEU A N 1
ATOM 748 C CA . LEU A 1 99 ? 29.144 43.204 7.507 1.00 62.94 99 LEU A CA 1
ATOM 749 C C . LEU A 1 99 ? 29.316 43.484 6.012 1.00 62.94 99 LEU A C 1
ATOM 751 O O . LEU A 1 99 ? 28.461 43.101 5.216 1.00 62.94 99 LEU A O 1
ATOM 755 N N . GLY A 1 100 ? 30.400 44.170 5.633 1.00 73.44 100 GLY A N 1
ATOM 756 C CA . GLY A 1 100 ? 30.780 44.365 4.235 1.00 73.44 100 GLY A CA 1
ATOM 757 C C . GLY A 1 100 ? 29.690 44.990 3.357 1.00 73.44 100 GLY A C 1
ATOM 758 O O . GLY A 1 100 ? 29.546 44.578 2.212 1.00 73.44 100 GLY A O 1
ATOM 759 N N . LEU A 1 101 ? 28.927 45.961 3.867 1.00 79.50 101 LEU A N 1
ATOM 760 C CA . LEU A 1 101 ? 27.861 46.665 3.142 1.00 79.50 101 LEU A CA 1
ATOM 761 C C . LEU A 1 101 ? 27.879 48.158 3.487 1.00 79.50 101 LEU A C 1
ATOM 763 O O . LEU A 1 101 ? 27.977 48.513 4.659 1.00 79.50 101 LEU A O 1
ATOM 767 N N . ALA A 1 102 ? 27.748 49.025 2.483 1.00 83.06 102 ALA A N 1
ATOM 768 C CA . ALA A 1 102 ? 27.652 50.474 2.629 1.00 83.06 102 ALA A CA 1
ATOM 769 C C . ALA A 1 102 ? 26.774 51.123 1.543 1.00 83.06 102 ALA A C 1
ATOM 771 O O . ALA A 1 102 ? 26.569 50.548 0.476 1.00 83.06 102 ALA A O 1
ATOM 772 N N . ILE A 1 103 ? 26.284 52.339 1.808 1.00 82.94 103 ILE A N 1
ATOM 773 C CA . ILE A 1 103 ? 25.426 53.113 0.896 1.00 82.94 103 ILE A CA 1
ATOM 774 C C . ILE A 1 103 ? 25.971 54.537 0.742 1.00 82.94 103 ILE A C 1
ATOM 776 O O . ILE A 1 103 ? 26.160 55.248 1.732 1.00 82.94 103 ILE A O 1
ATOM 780 N N . VAL A 1 104 ? 26.199 54.955 -0.505 1.00 82.56 104 VAL A N 1
ATOM 781 C CA . VAL A 1 104 ? 26.671 56.291 -0.891 1.00 82.56 104 VAL A CA 1
ATOM 782 C C . VAL A 1 104 ? 25.670 56.944 -1.843 1.00 82.56 104 VAL A C 1
ATOM 784 O O . VAL A 1 104 ? 25.415 56.443 -2.934 1.00 82.56 104 VAL A O 1
ATOM 787 N N . ASN A 1 105 ? 25.148 58.100 -1.452 1.00 82.06 105 ASN A N 1
ATOM 788 C CA . ASN A 1 105 ? 24.159 58.862 -2.204 1.00 82.06 105 ASN A CA 1
ATOM 789 C C . ASN A 1 105 ? 24.825 60.020 -2.959 1.00 82.06 105 ASN A C 1
ATOM 791 O O . ASN A 1 105 ? 25.720 60.688 -2.432 1.00 82.06 105 ASN A O 1
ATOM 795 N N . LEU A 1 106 ? 24.342 60.303 -4.169 1.00 80.25 106 LEU A N 1
ATOM 796 C CA . LEU A 1 106 ? 24.571 61.559 -4.882 1.00 80.25 106 LEU A CA 1
ATOM 797 C C . LEU A 1 106 ? 23.251 62.335 -4.897 1.00 80.25 106 LEU A C 1
ATOM 799 O O . LEU A 1 106 ? 22.252 61.844 -5.418 1.00 80.25 106 LEU A O 1
ATOM 803 N N . THR A 1 107 ? 23.247 63.546 -4.342 1.00 76.69 107 THR A N 1
ATOM 804 C CA . THR A 1 107 ? 22.102 64.463 -4.422 1.00 76.69 107 THR A CA 1
ATOM 805 C C . THR A 1 107 ? 22.424 65.663 -5.304 1.00 76.69 107 THR A C 1
ATOM 807 O O . THR A 1 107 ? 23.568 66.132 -5.341 1.00 76.69 107 THR A O 1
ATOM 810 N N . VAL A 1 108 ? 21.410 66.190 -5.993 1.00 74.31 108 VAL A N 1
ATOM 811 C CA . VAL A 1 108 ? 21.486 67.427 -6.781 1.00 74.31 108 VAL A CA 1
ATOM 812 C C . VAL A 1 108 ? 20.498 68.433 -6.189 1.00 74.31 108 VAL A C 1
ATOM 814 O O . VAL A 1 108 ? 19.292 68.393 -6.424 1.00 74.31 108 VAL A O 1
ATOM 817 N N . GLY A 1 109 ? 21.019 69.330 -5.353 1.00 77.00 109 GLY A N 1
ATOM 818 C CA . GLY A 1 109 ? 20.214 70.082 -4.394 1.00 77.00 109 GLY A CA 1
ATOM 819 C C . GLY A 1 109 ? 19.637 69.152 -3.323 1.00 77.00 109 GLY A C 1
ATOM 820 O O . GLY A 1 109 ? 20.354 68.308 -2.783 1.00 77.00 109 GLY A O 1
ATOM 821 N N . ASP A 1 110 ? 18.344 69.310 -3.044 1.00 70.12 110 ASP A N 1
ATOM 822 C CA . ASP A 1 110 ? 17.602 68.519 -2.053 1.00 70.12 110 ASP A CA 1
ATOM 823 C C . ASP A 1 110 ? 17.014 67.209 -2.636 1.00 70.12 110 ASP A C 1
ATOM 825 O O . ASP A 1 110 ? 16.312 66.485 -1.935 1.00 70.12 110 ASP A O 1
ATOM 829 N N . ILE A 1 111 ? 17.277 66.904 -3.915 1.00 64.81 111 ILE A N 1
ATOM 830 C CA . ILE A 1 111 ? 16.786 65.709 -4.623 1.00 64.81 111 ILE A CA 1
ATOM 831 C C . ILE A 1 111 ? 17.876 64.629 -4.622 1.00 64.81 111 ILE A C 1
ATOM 833 O O . ILE A 1 111 ? 19.024 64.913 -4.972 1.00 64.81 111 ILE A O 1
ATOM 837 N N . LEU A 1 112 ? 17.518 63.397 -4.243 1.00 67.69 112 LEU A N 1
ATOM 838 C CA . LEU A 1 112 ? 18.356 62.208 -4.431 1.00 67.69 112 LEU A CA 1
ATOM 839 C C . LEU A 1 112 ? 18.370 61.842 -5.922 1.00 67.69 112 LEU A C 1
ATOM 841 O O . LEU A 1 112 ? 17.309 61.670 -6.510 1.00 67.69 112 LEU A O 1
ATOM 845 N N . ASP A 1 113 ? 19.564 61.770 -6.508 1.00 66.81 113 ASP A N 1
ATOM 846 C CA . ASP A 1 113 ? 19.777 61.637 -7.958 1.00 66.81 113 ASP A CA 1
ATOM 847 C C . ASP A 1 113 ? 20.333 60.240 -8.307 1.00 66.81 113 ASP A C 1
ATOM 849 O O . ASP A 1 113 ? 19.946 59.673 -9.319 1.00 66.81 113 ASP A O 1
ATOM 853 N N . TYR A 1 114 ? 21.197 59.668 -7.447 1.00 71.00 114 TYR A N 1
ATOM 854 C CA . TYR A 1 114 ? 21.687 58.277 -7.530 1.00 71.00 114 TYR A CA 1
ATOM 855 C C . TYR A 1 114 ? 21.958 57.675 -6.142 1.00 71.00 114 TYR A C 1
ATOM 857 O O . TYR A 1 114 ? 22.418 58.383 -5.237 1.00 71.00 114 TYR A O 1
ATOM 865 N N . GLN A 1 115 ? 21.804 56.349 -6.009 1.00 78.12 115 GLN A N 1
ATOM 866 C CA . GLN A 1 115 ? 22.210 55.580 -4.824 1.00 78.12 115 GLN A CA 1
ATOM 867 C C . GLN A 1 115 ? 23.162 54.421 -5.185 1.00 78.12 115 GLN A C 1
ATOM 869 O O . GLN A 1 115 ? 22.802 53.440 -5.835 1.00 78.12 115 GLN A O 1
ATOM 874 N N . LEU A 1 116 ? 24.406 54.518 -4.718 1.00 78.56 116 LEU A N 1
ATOM 875 C CA . LEU A 1 116 ? 25.449 53.511 -4.893 1.00 78.56 116 LEU A CA 1
ATOM 876 C C . LEU A 1 116 ? 25.493 52.585 -3.670 1.00 78.56 116 LEU A C 1
ATOM 878 O O . LEU A 1 116 ? 25.833 53.028 -2.572 1.00 78.56 116 LEU A O 1
ATOM 882 N N . ILE A 1 117 ? 25.201 51.298 -3.859 1.00 77.75 117 ILE A N 1
ATOM 883 C CA . ILE A 1 117 ? 25.274 50.287 -2.795 1.00 77.75 117 ILE A CA 1
ATOM 884 C C . ILE A 1 117 ? 26.534 49.440 -2.995 1.00 77.75 117 ILE A C 1
ATOM 886 O O . ILE A 1 117 ? 26.679 48.748 -4.003 1.00 77.75 117 ILE A O 1
ATOM 890 N N . LEU A 1 118 ? 27.446 49.509 -2.028 1.00 76.69 118 LEU A N 1
ATOM 891 C CA . LEU A 1 118 ? 28.766 48.885 -2.056 1.00 76.69 118 LEU A CA 1
ATOM 892 C C . LEU A 1 118 ? 28.805 47.675 -1.118 1.00 76.69 118 LEU A C 1
ATOM 894 O O . LEU A 1 118 ? 28.616 47.824 0.085 1.00 76.69 118 LEU A O 1
ATOM 898 N N . PHE A 1 119 ? 29.122 46.500 -1.651 1.00 76.38 119 PHE A N 1
ATOM 899 C CA . PHE A 1 119 ? 29.336 45.260 -0.906 1.00 76.38 119 PHE A CA 1
ATOM 900 C C . PHE A 1 119 ? 30.815 44.857 -0.958 1.00 76.38 119 PHE A C 1
ATOM 902 O O . PHE A 1 119 ? 31.428 44.912 -2.019 1.00 76.38 119 PHE A O 1
ATOM 909 N N . LYS A 1 120 ? 31.393 44.414 0.160 1.00 74.44 120 LYS A N 1
ATOM 910 C CA . LYS A 1 120 ? 32.773 43.921 0.294 1.00 74.44 120 LYS A CA 1
ATOM 911 C C . LYS A 1 120 ? 32.732 42.438 0.646 1.00 74.44 120 LYS A C 1
ATOM 913 O O . LYS A 1 120 ? 32.543 42.090 1.806 1.00 74.44 120 LYS A O 1
ATOM 918 N N . ILE A 1 121 ? 32.937 41.566 -0.340 1.00 72.00 121 ILE A N 1
ATOM 919 C CA . ILE A 1 121 ? 32.916 40.111 -0.125 1.00 72.00 121 ILE A CA 1
ATOM 920 C C . ILE A 1 121 ? 34.285 39.668 0.436 1.00 72.00 121 ILE A C 1
ATOM 922 O O . ILE A 1 121 ? 35.278 39.772 -0.296 1.00 72.00 121 ILE A O 1
ATOM 926 N N . PRO A 1 122 ? 34.386 39.170 1.692 1.00 58.91 122 PRO A N 1
ATOM 927 C CA . PRO A 1 122 ? 35.681 38.965 2.353 1.00 58.91 122 PRO A CA 1
ATOM 928 C C . PRO A 1 122 ? 36.607 37.980 1.628 1.00 58.91 122 PRO A C 1
ATOM 930 O O . PRO A 1 122 ? 37.779 38.287 1.411 1.00 58.91 122 PRO A O 1
ATOM 933 N N . ASP A 1 123 ? 36.074 36.834 1.196 1.00 57.72 123 ASP A N 1
ATOM 934 C CA . ASP A 1 123 ? 36.867 35.765 0.575 1.00 57.72 123 ASP A CA 1
ATOM 935 C C . ASP A 1 123 ? 37.145 35.994 -0.922 1.00 57.72 123 ASP A C 1
ATOM 937 O O . ASP A 1 123 ? 38.136 35.493 -1.454 1.00 57.72 123 ASP A O 1
ATOM 941 N N . ALA A 1 124 ? 36.308 36.783 -1.609 1.00 55.38 124 ALA A N 1
ATOM 942 C CA . ALA A 1 124 ? 36.438 37.032 -3.048 1.00 55.38 124 ALA A CA 1
ATOM 943 C C . ALA A 1 124 ? 37.379 38.203 -3.393 1.00 55.38 124 ALA A C 1
ATOM 945 O O . ALA A 1 124 ? 37.857 38.284 -4.519 1.00 55.38 124 ALA A O 1
ATOM 946 N N . ASN A 1 125 ? 37.685 39.091 -2.436 1.00 55.25 125 ASN A N 1
ATOM 947 C CA . ASN A 1 125 ? 38.408 40.355 -2.661 1.00 55.25 125 ASN A CA 1
ATOM 948 C C . ASN A 1 125 ? 37.746 41.303 -3.689 1.00 55.25 125 ASN A C 1
ATOM 950 O O . ASN A 1 125 ? 38.440 42.134 -4.273 1.00 55.25 125 ASN A O 1
ATOM 954 N N . THR A 1 126 ? 36.422 41.237 -3.860 1.00 53.06 126 THR A N 1
ATOM 955 C CA . THR A 1 126 ? 35.674 42.027 -4.857 1.00 53.06 126 THR A CA 1
ATOM 956 C C . THR A 1 126 ? 34.691 43.001 -4.201 1.00 53.06 126 THR A C 1
ATOM 958 O O . THR A 1 126 ? 34.060 42.668 -3.192 1.00 53.06 126 THR A O 1
ATOM 961 N N . VAL A 1 127 ? 34.549 44.191 -4.803 1.00 54.97 127 VAL A N 1
ATOM 962 C CA . VAL A 1 127 ? 33.505 45.191 -4.507 1.00 54.97 127 VAL A CA 1
ATOM 963 C C . VAL A 1 127 ? 32.676 45.517 -5.755 1.00 54.97 127 VAL A C 1
ATOM 965 O O . VAL A 1 127 ? 33.235 45.617 -6.843 1.00 54.97 127 VAL A O 1
ATOM 968 N N . ILE A 1 128 ? 31.359 45.660 -5.556 1.00 57.47 128 ILE A N 1
ATOM 969 C CA . ILE A 1 128 ? 30.244 45.914 -6.506 1.00 57.47 128 ILE A CA 1
ATOM 970 C C . ILE A 1 128 ? 29.099 46.554 -5.651 1.00 57.47 128 ILE A C 1
ATOM 972 O O . ILE A 1 128 ? 29.186 46.446 -4.430 1.00 57.47 128 ILE A O 1
ATOM 976 N N . PHE A 1 129 ? 28.032 47.249 -6.077 1.00 66.62 129 PHE A N 1
ATOM 977 C CA . PHE A 1 129 ? 27.345 47.474 -7.364 1.00 66.62 129 PHE A CA 1
ATOM 978 C C . PHE A 1 129 ? 26.888 48.963 -7.469 1.00 66.62 129 PHE A C 1
ATOM 980 O O . PHE A 1 129 ? 27.597 49.855 -7.009 1.00 66.62 129 PHE A O 1
ATOM 987 N N . GLY A 1 130 ? 25.712 49.244 -8.058 1.00 48.12 130 GLY A N 1
ATOM 988 C CA . GLY A 1 130 ? 25.012 50.541 -8.060 1.00 48.12 130 GLY A CA 1
ATOM 989 C C . GLY A 1 130 ? 23.552 50.405 -8.530 1.00 48.12 130 GLY A C 1
ATOM 990 O O . GLY A 1 130 ? 23.232 49.414 -9.184 1.00 48.12 130 GLY A O 1
ATOM 991 N N . ILE A 1 131 ? 22.674 51.359 -8.183 1.00 55.41 131 ILE A N 1
ATOM 992 C CA . ILE A 1 131 ? 21.253 51.395 -8.592 1.00 55.41 131 ILE A CA 1
ATOM 993 C C . ILE A 1 131 ? 20.881 52.815 -9.068 1.00 55.41 131 ILE A C 1
ATOM 995 O O . ILE A 1 131 ? 21.332 53.809 -8.496 1.00 55.41 131 ILE A O 1
ATOM 999 N N . ASP A 1 132 ? 20.058 52.898 -10.116 1.00 48.88 132 ASP A N 1
ATOM 1000 C CA . ASP A 1 132 ? 19.482 54.142 -10.649 1.00 48.88 132 ASP A CA 1
ATOM 1001 C C . ASP A 1 132 ? 18.106 54.424 -10.005 1.00 48.88 132 ASP A C 1
ATOM 1003 O O . ASP A 1 132 ? 17.306 53.503 -9.817 1.00 48.88 132 ASP A O 1
ATOM 1007 N N . SER A 1 133 ? 17.829 55.670 -9.611 1.00 52.00 133 SER A N 1
ATOM 1008 C CA . SER A 1 133 ? 16.739 56.007 -8.675 1.00 52.00 133 SER A CA 1
ATOM 1009 C C . SER A 1 133 ? 15.477 56.599 -9.315 1.00 52.00 133 SER A C 1
ATOM 1011 O O . SER A 1 133 ? 14.928 57.575 -8.813 1.00 52.00 133 SER A O 1
ATOM 1013 N N . ASP A 1 134 ? 14.959 55.945 -10.359 1.00 48.56 134 ASP A N 1
ATOM 1014 C CA . ASP A 1 134 ? 13.629 56.223 -10.948 1.00 48.56 134 ASP A CA 1
ATOM 1015 C C . ASP A 1 134 ? 12.540 55.211 -10.486 1.00 48.56 134 ASP A C 1
ATOM 1017 O O . ASP A 1 134 ? 11.411 55.209 -10.976 1.00 48.56 134 ASP A O 1
ATOM 1021 N N . ALA A 1 135 ? 12.871 54.328 -9.528 1.00 42.03 135 ALA A N 1
ATOM 1022 C CA . ALA A 1 135 ? 12.061 53.166 -9.128 1.00 42.03 135 ALA A CA 1
ATOM 1023 C C . ALA A 1 135 ? 11.625 53.130 -7.641 1.00 42.03 135 ALA A C 1
ATOM 1025 O O . ALA A 1 135 ? 11.364 52.055 -7.099 1.00 42.03 135 ALA A O 1
ATOM 1026 N N . VAL A 1 136 ? 11.497 54.284 -6.972 1.00 38.28 136 VAL A N 1
ATOM 1027 C CA . VAL A 1 136 ? 10.775 54.400 -5.684 1.00 38.28 136 VAL A CA 1
ATOM 1028 C C . VAL A 1 136 ? 9.641 55.409 -5.854 1.00 38.28 136 VAL A C 1
ATOM 1030 O O . VAL A 1 136 ? 9.861 56.552 -6.249 1.00 38.28 136 VAL A O 1
ATOM 1033 N N . GLN A 1 137 ? 8.406 54.973 -5.602 1.00 33.81 137 GLN A N 1
ATOM 1034 C CA . GLN A 1 137 ? 7.212 55.737 -5.957 1.00 33.81 137 GLN A CA 1
ATOM 1035 C C . GLN A 1 137 ? 6.961 56.909 -4.992 1.00 33.81 137 GLN A C 1
ATOM 1037 O O . GLN A 1 137 ? 7.056 56.762 -3.775 1.00 33.81 137 GLN A O 1
ATOM 1042 N N . ILE A 1 138 ? 6.617 58.070 -5.553 1.00 35.38 138 ILE A N 1
ATOM 1043 C CA . ILE A 1 138 ? 6.328 59.311 -4.819 1.00 35.38 138 ILE A CA 1
ATOM 1044 C C . ILE A 1 138 ? 5.102 59.119 -3.908 1.00 35.38 138 ILE A C 1
ATOM 1046 O O . ILE A 1 138 ? 4.074 58.612 -4.363 1.00 35.38 138 ILE A O 1
ATOM 1050 N N . GLU A 1 139 ? 5.182 59.569 -2.649 1.00 38.00 139 GLU A N 1
ATOM 1051 C CA . GLU A 1 139 ? 4.016 59.637 -1.755 1.00 38.00 139 GLU A CA 1
ATOM 1052 C C . GLU A 1 139 ? 2.904 60.493 -2.382 1.00 38.00 139 GLU A C 1
ATOM 1054 O O . GLU A 1 139 ? 3.131 61.628 -2.803 1.00 38.00 139 GLU A O 1
ATOM 1059 N N . SER A 1 140 ? 1.680 59.967 -2.433 1.00 32.53 140 SER A N 1
ATOM 1060 C CA . SER A 1 140 ? 0.543 60.690 -3.003 1.00 32.53 140 SER A CA 1
ATOM 1061 C C . SER A 1 140 ? 0.231 61.958 -2.202 1.00 32.53 140 SER A C 1
ATOM 1063 O O . SER A 1 140 ? -0.147 61.859 -1.031 1.00 32.53 140 SER A O 1
ATOM 1065 N N . GLU A 1 141 ? 0.320 63.132 -2.840 1.00 34.94 141 GLU A N 1
ATOM 1066 C CA . GLU A 1 141 ? -0.145 64.392 -2.249 1.00 34.94 141 GLU A CA 1
ATOM 1067 C C . GLU A 1 141 ? -1.601 64.251 -1.773 1.00 34.94 141 GLU A C 1
ATOM 1069 O O . GLU A 1 141 ? -2.469 63.758 -2.498 1.00 34.94 141 GLU A O 1
ATOM 1074 N N . ALA A 1 142 ? -1.867 64.681 -0.539 1.00 40.56 142 ALA A N 1
ATOM 1075 C CA . ALA A 1 142 ? -3.201 64.626 0.044 1.00 40.56 142 ALA A CA 1
ATOM 1076 C C . ALA A 1 142 ? -4.179 65.568 -0.682 1.00 40.56 142 ALA A C 1
ATOM 1078 O O . ALA A 1 142 ? -3.800 66.654 -1.130 1.00 40.56 142 ALA A O 1
ATOM 1079 N N . GLU A 1 143 ? -5.463 65.192 -0.736 1.00 35.22 143 GLU A N 1
ATOM 1080 C CA . GLU A 1 143 ? -6.513 66.116 -1.176 1.00 35.22 143 GLU A CA 1
ATOM 1081 C C . GLU A 1 143 ? -6.508 67.392 -0.305 1.00 35.22 143 GLU A C 1
ATOM 1083 O O . GLU A 1 143 ? -6.340 67.306 0.916 1.00 35.22 143 GLU A O 1
ATOM 1088 N N . PRO A 1 144 ? -6.678 68.587 -0.901 1.00 38.25 144 PRO A N 1
ATOM 1089 C CA . PRO A 1 144 ? -6.441 69.845 -0.201 1.00 38.25 144 PRO A CA 1
ATOM 1090 C C . PRO A 1 144 ? -7.473 70.116 0.899 1.00 38.25 144 PRO A C 1
ATOM 1092 O O . PRO A 1 144 ? -8.684 70.049 0.670 1.00 38.25 144 PRO A O 1
ATOM 1095 N N . GLU A 1 145 ? -6.990 70.534 2.073 1.00 35.06 145 GLU A N 1
ATOM 1096 C CA . GLU A 1 145 ? -7.837 71.069 3.141 1.00 35.06 145 GLU A CA 1
ATOM 1097 C C . GLU A 1 145 ? -8.664 72.264 2.631 1.00 35.06 145 GLU A C 1
ATOM 1099 O O . GLU A 1 145 ? -8.126 73.270 2.163 1.00 35.06 145 GLU A O 1
ATOM 1104 N N . LEU A 1 146 ? -9.990 72.180 2.763 1.00 38.00 146 LEU A N 1
ATOM 1105 C CA . LEU A 1 146 ? -10.871 73.336 2.605 1.00 38.00 146 LEU A CA 1
ATOM 1106 C C . LEU A 1 146 ? -10.874 74.156 3.901 1.00 38.00 146 LEU A C 1
ATOM 1108 O O . LEU A 1 146 ? -11.151 73.623 4.976 1.00 38.00 146 LEU A O 1
ATOM 1112 N N . GLU A 1 147 ? -10.584 75.457 3.790 1.00 38.84 147 GLU A N 1
ATOM 1113 C CA . GLU A 1 147 ? -10.500 76.372 4.937 1.00 38.84 147 GLU A CA 1
ATOM 1114 C C . GLU A 1 147 ? -11.797 76.409 5.785 1.00 38.84 147 GLU A C 1
ATOM 1116 O O . GLU A 1 147 ? -12.904 76.290 5.247 1.00 38.84 147 GLU A O 1
ATOM 1121 N N . PRO A 1 148 ? -11.686 76.601 7.115 1.00 52.50 148 PRO A N 1
ATOM 1122 C CA . PRO A 1 148 ? -12.819 76.521 8.036 1.00 52.50 148 PRO A CA 1
ATOM 1123 C C . PRO A 1 148 ? -13.611 77.835 8.207 1.00 52.50 148 PRO A C 1
ATOM 1125 O O . PRO A 1 148 ? -13.200 78.912 7.786 1.00 52.50 148 PRO A O 1
ATOM 1128 N N . GLU A 1 149 ? -14.694 77.715 8.990 1.00 33.62 149 GLU A N 1
ATOM 1129 C CA . GLU A 1 149 ? -15.506 78.775 9.623 1.00 33.62 149 GLU A CA 1
ATOM 1130 C C . GLU A 1 149 ? -16.532 79.568 8.763 1.00 33.62 149 GLU A C 1
ATOM 1132 O O . GLU A 1 149 ? -16.354 79.740 7.560 1.00 33.62 149 GLU A O 1
ATOM 1137 N N . PRO A 1 150 ? -17.603 80.152 9.371 1.00 49.94 150 PRO A N 1
ATOM 1138 C CA . PRO A 1 150 ? -18.152 79.910 10.721 1.00 49.94 150 PRO A CA 1
ATOM 1139 C C . PRO A 1 150 ? -19.700 79.791 10.824 1.00 49.94 150 PRO A C 1
ATOM 1141 O O . PRO A 1 150 ? -20.456 80.216 9.953 1.00 49.94 150 PRO A O 1
ATOM 1144 N N . ASN A 1 151 ? -20.138 79.402 12.033 1.00 32.34 151 ASN A N 1
ATOM 1145 C CA . ASN A 1 151 ? -21.449 79.627 12.686 1.00 32.34 151 ASN A CA 1
ATOM 1146 C C . ASN A 1 151 ? -22.568 78.557 12.634 1.00 32.34 151 ASN A C 1
ATOM 1148 O O . ASN A 1 151 ? -23.037 78.101 11.598 1.00 32.34 151 ASN A O 1
ATOM 1152 N N . GLN A 1 152 ? -23.067 78.302 13.850 1.00 37.12 152 GLN A N 1
ATOM 1153 C CA . GLN A 1 152 ? -24.392 77.800 14.258 1.00 37.12 152 GLN A CA 1
ATOM 1154 C C . GLN A 1 152 ? -25.568 78.664 13.701 1.00 37.12 152 GLN A C 1
ATOM 1156 O O . GLN A 1 152 ? -25.286 79.776 13.246 1.00 37.12 152 GLN A O 1
ATOM 1161 N N . PRO A 1 153 ? -26.875 78.280 13.818 1.00 51.41 153 PRO A N 1
ATOM 1162 C CA . PRO A 1 153 ? -27.440 77.297 14.765 1.00 51.41 153 PRO A CA 1
ATOM 1163 C C . PRO A 1 153 ? -28.593 76.368 14.288 1.00 51.41 153 PRO A C 1
ATOM 1165 O O . PRO A 1 153 ? -29.156 76.504 13.207 1.00 51.41 153 PRO A O 1
ATOM 1168 N N . SER A 1 154 ? -29.033 75.535 15.247 1.00 31.70 154 SER A N 1
ATOM 1169 C CA . SER A 1 154 ? -30.410 75.046 15.505 1.00 31.70 154 SER A CA 1
ATOM 1170 C C . SER A 1 154 ? -31.046 73.909 14.674 1.00 31.70 154 SER A C 1
ATOM 1172 O O . SER A 1 154 ? -31.371 74.054 13.502 1.00 31.70 154 SER A O 1
ATOM 1174 N N . GLU A 1 155 ? -31.351 72.827 15.408 1.00 38.22 155 GLU A N 1
ATOM 1175 C CA . GLU A 1 155 ? -32.595 72.016 15.428 1.00 38.22 155 GLU A CA 1
ATOM 1176 C C . GLU A 1 155 ? -33.885 72.724 14.912 1.00 38.22 155 GLU A C 1
ATOM 1178 O O . GLU A 1 155 ? -33.951 73.951 15.041 1.00 38.22 155 GLU A O 1
ATOM 1183 N N . PRO A 1 156 ? -34.969 72.014 14.463 1.00 50.44 156 PRO A N 1
ATOM 1184 C CA . PRO A 1 156 ? -35.464 70.781 15.119 1.00 50.44 156 PRO A CA 1
ATOM 1185 C C . PRO A 1 156 ? -36.272 69.706 14.317 1.00 50.44 156 PRO A C 1
ATOM 1187 O O . PRO A 1 156 ? -36.844 69.961 13.266 1.00 50.44 156 PRO A O 1
ATOM 1190 N N . ASN A 1 157 ? -36.444 68.538 14.964 1.00 32.62 157 ASN A N 1
ATOM 1191 C CA . ASN A 1 157 ? -37.651 67.673 15.037 1.00 32.62 157 ASN A CA 1
ATOM 1192 C C . ASN A 1 157 ? -38.414 67.150 13.780 1.00 32.62 157 ASN A C 1
ATOM 1194 O O . ASN A 1 157 ? -39.234 67.878 13.233 1.00 32.62 157 ASN A O 1
ATOM 1198 N N . LEU A 1 158 ? -38.390 65.803 13.613 1.00 33.88 158 LEU A N 1
ATOM 1199 C CA . LEU A 1 158 ? -39.560 64.868 13.509 1.00 33.88 158 LEU A CA 1
ATOM 1200 C C . LEU A 1 158 ? -40.565 64.990 12.309 1.00 33.88 158 LEU A C 1
ATOM 1202 O O . LEU A 1 158 ? -40.535 65.997 11.610 1.00 33.88 158 LEU A O 1
ATOM 1206 N N . PRO A 1 159 ? -41.514 64.033 12.054 1.00 43.56 159 PRO A N 1
ATOM 1207 C CA . PRO A 1 159 ? -41.760 62.695 12.649 1.00 43.56 159 PRO A CA 1
ATOM 1208 C C . PRO A 1 159 ? -42.032 61.492 11.668 1.00 43.56 159 PRO A C 1
ATOM 1210 O O . PRO A 1 159 ? -42.543 61.655 10.569 1.00 43.56 159 PRO A O 1
ATOM 1213 N N . SER A 1 160 ? -41.803 60.262 12.164 1.00 32.72 160 SER A N 1
ATOM 1214 C CA . SER A 1 160 ? -42.609 59.002 12.061 1.00 32.72 160 SER A CA 1
ATOM 1215 C C . SER A 1 160 ? -43.331 58.477 10.773 1.00 32.72 160 SER A C 1
ATOM 1217 O O . SER A 1 160 ? -44.338 59.053 10.374 1.00 32.72 160 SER A O 1
ATOM 1219 N N . GLN A 1 161 ? -43.005 57.214 10.392 1.00 35.66 161 GLN A N 1
ATOM 1220 C CA . GLN A 1 161 ? -43.916 56.043 10.126 1.00 35.66 161 GLN A CA 1
ATOM 1221 C C . GLN A 1 161 ? -45.006 56.113 8.999 1.00 35.66 161 GLN A C 1
ATOM 1223 O O . GLN A 1 161 ? -45.109 57.161 8.367 1.00 35.66 161 GLN A O 1
ATOM 1228 N N . PRO A 1 162 ? -45.850 55.063 8.711 1.00 49.59 162 PRO A N 1
ATOM 1229 C CA . PRO A 1 162 ? -45.933 53.656 9.216 1.00 49.59 162 PRO A CA 1
ATOM 1230 C C . PRO A 1 162 ? -46.107 52.482 8.178 1.00 49.59 162 PRO A C 1
ATOM 1232 O O . PRO A 1 162 ? -46.553 52.692 7.058 1.00 49.59 162 PRO A O 1
ATOM 1235 N N . ASN A 1 163 ? -45.868 51.244 8.661 1.00 33.81 163 ASN A N 1
ATOM 1236 C CA . ASN A 1 163 ? -46.596 49.943 8.499 1.00 33.81 163 ASN A CA 1
ATOM 1237 C C . ASN A 1 163 ? -46.942 49.242 7.139 1.00 33.81 163 ASN A C 1
ATOM 1239 O O . ASN A 1 163 ? -47.646 49.805 6.314 1.00 33.81 163 ASN A O 1
ATOM 1243 N N . GLU A 1 164 ? -46.565 47.939 7.049 1.00 34.16 164 GLU A N 1
ATOM 1244 C CA . GLU A 1 164 ? -47.378 46.675 6.891 1.00 34.16 164 GLU A CA 1
ATOM 1245 C C . GLU A 1 164 ? -48.595 46.546 5.914 1.00 34.16 164 GLU A C 1
ATOM 1247 O O . GLU A 1 164 ? -49.205 47.549 5.556 1.00 34.16 164 GLU A O 1
ATOM 1252 N N . PRO A 1 165 ? -49.164 45.326 5.669 1.00 54.44 165 PRO A N 1
ATOM 1253 C CA . PRO A 1 165 ? -48.599 43.973 5.397 1.00 54.44 165 PRO A CA 1
ATOM 1254 C C . PRO A 1 165 ? -49.357 43.227 4.241 1.00 54.44 165 PRO A C 1
ATOM 1256 O O . PRO A 1 165 ? -50.268 43.810 3.662 1.00 54.44 165 PRO A O 1
ATOM 1259 N N . GLN A 1 166 ? -49.064 41.934 3.950 1.00 30.00 166 GLN A N 1
ATOM 1260 C CA . GLN A 1 166 ? -50.055 40.808 3.856 1.00 30.00 166 GLN A CA 1
ATOM 1261 C C . GLN A 1 166 ? -49.572 39.500 3.162 1.00 30.00 166 GLN A C 1
ATOM 1263 O O . GLN A 1 166 ? -49.053 39.523 2.051 1.00 30.00 166 GLN A O 1
ATOM 1268 N N . GLU A 1 167 ? -49.904 38.354 3.777 1.00 36.06 167 GLU A N 1
ATOM 1269 C CA . GLU A 1 167 ? -50.265 37.063 3.131 1.00 36.06 167 GLU A CA 1
ATOM 1270 C C . GLU A 1 167 ? -51.824 36.958 3.017 1.00 36.06 167 GLU A C 1
ATOM 1272 O O . GLU A 1 167 ? -52.484 37.913 3.449 1.00 36.06 167 GLU A O 1
ATOM 1277 N N . PRO A 1 168 ? -52.494 35.851 2.576 1.00 56.12 168 PRO A N 1
ATOM 1278 C CA . PRO A 1 168 ? -52.037 34.565 2.000 1.00 56.12 168 PRO A CA 1
ATOM 1279 C C . PRO A 1 168 ? -52.820 34.127 0.727 1.00 56.12 168 PRO A C 1
ATOM 1281 O O . PRO A 1 168 ? -53.666 34.871 0.230 1.00 56.12 168 PRO A O 1
ATOM 1284 N N . ASN A 1 169 ? -52.629 32.880 0.248 1.00 33.75 169 ASN A N 1
ATOM 1285 C CA . ASN A 1 169 ? -53.737 31.912 0.044 1.00 33.75 169 ASN A CA 1
ATOM 1286 C C . ASN A 1 169 ? -53.291 30.497 -0.401 1.00 33.75 169 ASN A C 1
ATOM 1288 O O . ASN A 1 169 ? -52.339 30.338 -1.157 1.00 33.75 169 ASN A O 1
ATOM 1292 N N . ILE A 1 170 ? -54.076 29.490 0.005 1.00 37.09 170 ILE A N 1
ATOM 1293 C CA . ILE A 1 170 ? -54.076 28.087 -0.473 1.00 37.09 170 ILE A CA 1
ATOM 1294 C C . ILE A 1 170 ? -55.436 27.843 -1.172 1.00 37.09 170 ILE A C 1
ATOM 1296 O O . ILE A 1 170 ? -56.384 28.592 -0.908 1.00 37.09 170 ILE A O 1
ATOM 1300 N N . PRO A 1 171 ? -55.594 26.826 -2.043 1.00 43.22 171 PRO A N 1
ATOM 1301 C CA . PRO A 1 171 ? -56.573 25.787 -1.674 1.00 43.22 171 PRO A CA 1
ATOM 1302 C C . PRO A 1 171 ? -56.224 24.341 -2.099 1.00 43.22 171 PRO A C 1
ATOM 1304 O O . PRO A 1 171 ? -55.711 24.094 -3.188 1.00 43.22 171 PRO A O 1
ATOM 1307 N N . ASP A 1 172 ? -56.614 23.378 -1.257 1.00 36.44 172 ASP A N 1
ATOM 1308 C CA . ASP A 1 172 ? -56.622 21.928 -1.529 1.00 36.44 172 ASP A CA 1
ATOM 1309 C C . ASP A 1 172 ? -57.631 21.486 -2.609 1.00 36.44 172 ASP A C 1
ATOM 1311 O O . ASP A 1 172 ? -58.651 22.149 -2.815 1.00 36.44 172 ASP A O 1
ATOM 1315 N N . SER A 1 173 ? -57.421 20.283 -3.184 1.00 30.94 173 SER A N 1
ATOM 1316 C CA . SER A 1 173 ? -58.390 19.144 -3.263 1.00 30.94 173 SER A CA 1
ATOM 1317 C C . SER A 1 173 ? -58.237 18.258 -4.526 1.00 30.94 173 SER A C 1
ATOM 1319 O O . SER A 1 173 ? -57.813 18.753 -5.562 1.00 30.94 173 SER A O 1
ATOM 1321 N N . LEU A 1 174 ? -58.606 16.960 -4.585 1.00 30.08 174 LEU A N 1
ATOM 1322 C CA . LEU A 1 174 ? -58.841 15.870 -3.599 1.00 30.08 174 LEU A CA 1
ATOM 1323 C C . LEU A 1 174 ? -58.987 14.513 -4.354 1.00 30.08 174 LEU A C 1
ATOM 1325 O O . LEU A 1 174 ? -59.609 14.509 -5.408 1.00 30.08 174 LEU A O 1
ATOM 1329 N N . PHE A 1 175 ? -58.608 13.374 -3.730 1.00 27.38 175 PHE A N 1
ATOM 1330 C CA . PHE A 1 175 ? -59.079 11.975 -3.995 1.00 27.38 175 PHE A CA 1
ATOM 1331 C C . PHE A 1 175 ? -58.873 11.347 -5.417 1.00 27.38 175 PHE A C 1
ATOM 1333 O O . PHE A 1 175 ? -59.083 11.997 -6.425 1.00 27.38 175 PHE A O 1
ATOM 1340 N N . LYS A 1 176 ? -58.576 10.045 -5.637 1.00 29.89 176 LYS A N 1
ATOM 1341 C CA . LYS A 1 176 ? -58.499 8.802 -4.815 1.00 29.89 176 LYS A CA 1
ATOM 1342 C C . LYS A 1 176 ? -57.675 7.690 -5.559 1.00 29.89 176 LYS A C 1
ATOM 1344 O O . LYS A 1 176 ? -57.330 7.911 -6.715 1.00 29.89 176 LYS A O 1
ATOM 1349 N N . PRO A 1 177 ? -57.374 6.510 -4.953 1.00 43.38 177 PRO A N 1
ATOM 1350 C CA . PRO A 1 177 ? -56.305 5.595 -5.409 1.00 43.38 177 PRO A CA 1
ATOM 1351 C C . PRO A 1 177 ? -56.741 4.253 -6.054 1.00 43.38 177 PRO A C 1
ATOM 1353 O O . PRO A 1 177 ? -57.896 3.840 -5.938 1.00 43.38 177 PRO A O 1
ATOM 1356 N N . ARG A 1 178 ? -55.744 3.531 -6.601 1.00 25.91 178 ARG A N 1
ATOM 1357 C CA . ARG A 1 178 ? -55.562 2.055 -6.694 1.00 25.91 178 ARG A CA 1
ATOM 1358 C C . ARG A 1 178 ? -54.040 1.791 -6.589 1.00 25.91 178 ARG A C 1
ATOM 1360 O O . ARG A 1 178 ? -53.309 2.597 -7.150 1.00 25.91 178 ARG A O 1
ATOM 1367 N N . ASN A 1 179 ? -53.452 0.853 -5.838 1.00 28.16 179 ASN A N 1
ATOM 1368 C CA . ASN A 1 179 ? -53.837 -0.464 -5.293 1.00 28.16 179 ASN A CA 1
ATOM 1369 C C . ASN A 1 179 ? -53.707 -1.636 -6.299 1.00 28.16 179 ASN A C 1
ATOM 1371 O O . ASN A 1 179 ? -54.235 -1.530 -7.400 1.00 28.16 179 ASN A O 1
ATOM 1375 N N . GLU A 1 180 ? -53.072 -2.732 -5.840 1.00 25.62 180 GLU A N 1
ATOM 1376 C CA . GLU A 1 180 ? -52.916 -4.090 -6.438 1.00 25.62 180 GLU A CA 1
ATOM 1377 C C . GLU A 1 180 ? -51.667 -4.430 -7.299 1.00 25.62 180 GLU A C 1
ATOM 1379 O O . GLU A 1 180 ? -51.701 -4.440 -8.526 1.00 25.62 180 GLU A O 1
ATOM 1384 N N . SER A 1 181 ? -50.604 -4.892 -6.619 1.00 33.25 181 SER A N 1
ATOM 1385 C CA . SER A 1 181 ? -49.851 -6.126 -6.971 1.00 33.25 181 SER A CA 1
ATOM 1386 C C . SER A 1 181 ? -50.752 -7.374 -6.723 1.00 33.25 181 SER A C 1
ATOM 1388 O O . SER A 1 181 ? -51.781 -7.185 -6.064 1.00 33.25 181 SER A O 1
ATOM 1390 N N . PRO A 1 182 ? -50.427 -8.647 -7.101 1.00 34.81 182 PRO A N 1
ATOM 1391 C CA . PRO A 1 182 ? -49.100 -9.247 -7.338 1.00 34.81 182 PRO A CA 1
ATOM 1392 C C . PRO A 1 182 ? -49.027 -10.151 -8.621 1.00 34.81 182 PRO A C 1
ATOM 1394 O O . PRO A 1 182 ? -49.313 -9.629 -9.692 1.00 34.81 182 PRO A O 1
ATOM 1397 N N . PRO A 1 183 ? -48.599 -11.440 -8.600 1.00 42.72 183 PRO A N 1
ATOM 1398 C CA . PRO A 1 183 ? -47.242 -11.898 -8.953 1.00 42.72 183 PRO A CA 1
ATOM 1399 C C . PRO A 1 183 ? -47.190 -12.900 -10.135 1.00 42.72 183 PRO A C 1
ATOM 1401 O O . PRO A 1 183 ? -48.225 -13.380 -10.574 1.00 42.72 183 PRO A O 1
ATOM 1404 N N . LEU A 1 184 ? -45.985 -13.324 -10.546 1.00 23.42 184 LEU A N 1
ATOM 1405 C CA . LEU A 1 184 ? -45.626 -14.681 -11.037 1.00 23.42 184 LEU A CA 1
ATOM 1406 C C . LEU A 1 184 ? -44.068 -14.765 -10.985 1.00 23.42 184 LEU A C 1
ATOM 1408 O O . LEU A 1 184 ? -43.445 -13.760 -11.305 1.00 23.42 184 LEU A O 1
ATOM 1412 N N . LEU A 1 185 ? -43.314 -15.774 -10.514 1.00 21.56 185 LEU A N 1
ATOM 1413 C CA . LEU A 1 185 ? -43.410 -17.239 -10.309 1.00 21.56 185 LEU A CA 1
ATOM 1414 C C . LEU A 1 185 ? -42.570 -18.020 -11.347 1.00 21.56 185 LEU A C 1
ATOM 1416 O O . LEU A 1 185 ? -42.778 -17.876 -12.548 1.00 21.56 185 LEU A O 1
ATOM 1420 N N . LEU A 1 186 ? -41.622 -18.837 -10.862 1.00 24.86 186 LEU A N 1
ATOM 1421 C CA . LEU A 1 186 ? -40.703 -19.655 -11.670 1.00 24.86 186 LEU A CA 1
ATOM 1422 C C . LEU A 1 186 ? -41.436 -20.681 -12.545 1.00 24.86 186 LEU A C 1
ATOM 1424 O O . LEU A 1 186 ? -42.401 -21.299 -12.099 1.00 24.86 186 LEU A O 1
ATOM 1428 N N . HIS A 1 187 ? -40.855 -20.990 -13.705 1.00 22.80 187 HIS A N 1
ATOM 1429 C CA . HIS A 1 187 ? -40.967 -22.308 -14.330 1.00 22.80 187 HIS A CA 1
ATOM 1430 C C . HIS A 1 187 ? -39.678 -22.646 -15.092 1.00 22.80 187 HIS A C 1
ATOM 1432 O O . HIS A 1 187 ? -39.095 -21.776 -15.733 1.00 22.80 187 HIS A O 1
ATOM 1438 N N . CYS A 1 188 ? -39.240 -23.904 -15.010 1.00 22.12 188 CYS A N 1
ATOM 1439 C CA . CYS A 1 188 ? -38.032 -24.410 -15.670 1.00 22.12 188 CYS A CA 1
ATOM 1440 C C . CYS A 1 188 ? -38.380 -25.318 -16.863 1.00 22.12 188 CYS A C 1
ATOM 1442 O O . CYS A 1 188 ? -39.476 -25.879 -16.887 1.00 22.12 188 CYS A O 1
ATOM 1444 N N . LEU A 1 189 ? -37.378 -25.543 -17.727 1.00 25.61 189 LEU A N 1
ATOM 1445 C CA . LEU A 1 189 ? -37.299 -26.543 -18.810 1.00 25.61 189 LEU A CA 1
ATOM 1446 C C . LEU A 1 189 ? -38.223 -26.337 -20.028 1.00 25.61 189 LEU A C 1
ATOM 1448 O O . LEU A 1 189 ? -39.445 -26.343 -19.906 1.00 25.61 189 LEU A O 1
ATOM 1452 N N . ASP A 1 190 ? -37.620 -26.321 -21.221 1.00 24.34 190 ASP A N 1
ATOM 1453 C CA . ASP A 1 190 ? -37.685 -27.501 -22.103 1.00 24.34 190 ASP A CA 1
ATOM 1454 C C . ASP A 1 190 ? -36.410 -27.600 -22.974 1.00 24.34 190 ASP A C 1
ATOM 1456 O O . ASP A 1 190 ? -35.726 -26.598 -23.196 1.00 24.34 190 ASP A O 1
ATOM 1460 N N . ASP A 1 191 ? -36.080 -28.805 -23.440 1.00 31.39 191 ASP A N 1
ATOM 1461 C CA . ASP A 1 191 ? -34.874 -29.113 -24.218 1.00 31.39 191 ASP A CA 1
ATOM 1462 C C . ASP A 1 191 ? -35.098 -28.958 -25.731 1.00 31.39 191 ASP A C 1
ATOM 1464 O O . ASP A 1 191 ? -35.951 -29.626 -26.319 1.00 31.39 191 ASP A O 1
ATOM 1468 N N . SER A 1 192 ? -34.243 -28.192 -26.420 1.00 24.36 192 SER A N 1
ATOM 1469 C CA . SER A 1 192 ? -34.120 -28.310 -27.884 1.00 24.36 192 SER A CA 1
ATOM 1470 C C . SER A 1 192 ? -32.766 -27.853 -28.442 1.00 24.36 192 SER A C 1
ATOM 1472 O O . SER A 1 192 ? -32.703 -26.983 -29.312 1.00 24.36 192 SER A O 1
ATOM 1474 N N . ILE A 1 193 ? -31.669 -28.472 -27.989 1.00 28.23 193 ILE A N 1
ATOM 1475 C CA . ILE A 1 193 ? -30.367 -28.331 -28.659 1.00 28.23 193 ILE A CA 1
ATOM 1476 C C . ILE A 1 193 ? -30.459 -28.907 -30.080 1.00 28.23 193 ILE A C 1
ATOM 1478 O O . ILE A 1 193 ? -30.630 -30.112 -30.278 1.00 28.23 193 ILE A O 1
ATOM 1482 N N . LYS A 1 194 ? -30.248 -28.044 -31.074 1.00 25.19 194 LYS A N 1
ATOM 1483 C CA . LYS A 1 194 ? -29.625 -28.406 -32.350 1.00 25.19 194 LYS A CA 1
ATOM 1484 C C . LYS A 1 194 ? -28.623 -27.314 -32.717 1.00 25.19 194 LYS A C 1
ATOM 1486 O O . LYS A 1 194 ? -29.033 -26.156 -32.764 1.00 25.19 194 LYS A O 1
ATOM 1491 N N . PRO A 1 195 ? -27.348 -27.647 -32.976 1.00 28.88 195 PRO A N 1
ATOM 1492 C CA . PRO A 1 195 ? -26.388 -26.653 -33.426 1.00 28.88 195 PRO A CA 1
ATOM 1493 C C . PRO A 1 195 ? -26.773 -26.160 -34.823 1.00 28.88 195 PRO A C 1
ATOM 1495 O O . PRO A 1 195 ? -27.187 -26.948 -35.679 1.00 28.88 195 PRO A O 1
ATOM 1498 N N . TYR A 1 196 ? -26.587 -24.864 -35.066 1.00 25.30 196 TYR A N 1
ATOM 1499 C CA . TYR A 1 196 ? -26.357 -24.396 -36.424 1.00 25.30 196 TYR A CA 1
ATOM 1500 C C . TYR A 1 196 ? -24.953 -24.849 -36.816 1.00 25.30 196 TYR A C 1
ATOM 1502 O O . TYR A 1 196 ? -23.971 -24.386 -36.241 1.00 25.30 196 TYR A O 1
ATOM 1510 N N . CYS A 1 197 ? -24.855 -25.757 -37.784 1.00 23.59 197 CYS A N 1
ATOM 1511 C CA . CYS A 1 197 ? -23.621 -25.891 -38.542 1.00 23.59 197 CYS A CA 1
ATOM 1512 C C . CYS A 1 197 ? -23.454 -24.589 -39.329 1.00 23.59 197 CYS A C 1
ATOM 1514 O O . CYS A 1 197 ? -24.258 -24.317 -40.222 1.00 23.59 197 CYS A O 1
ATOM 1516 N N . LEU A 1 198 ? -22.457 -23.782 -38.968 1.00 26.86 198 LEU A N 1
ATOM 1517 C CA . LEU A 1 198 ? -21.949 -22.762 -39.876 1.00 26.86 198 LEU A CA 1
ATOM 1518 C C . LEU A 1 198 ? -21.348 -23.474 -41.095 1.00 26.86 198 LEU A C 1
ATOM 1520 O O . LEU A 1 198 ? -20.806 -24.575 -40.975 1.00 26.86 198 LEU A O 1
ATOM 1524 N N . GLU A 1 199 ? -21.534 -22.879 -42.268 1.00 24.70 199 GLU A N 1
ATOM 1525 C CA . GLU A 1 199 ? -21.010 -23.414 -43.523 1.00 24.70 199 GLU A CA 1
ATOM 1526 C C . GLU A 1 199 ? -19.482 -23.243 -43.571 1.00 24.70 199 GLU A C 1
ATOM 1528 O O . GLU A 1 199 ? -18.919 -22.416 -42.852 1.00 24.70 199 GLU A O 1
ATOM 1533 N N . GLU A 1 200 ? -18.808 -24.062 -44.380 1.00 24.30 200 GLU A N 1
ATOM 1534 C CA . GLU A 1 200 ? -17.345 -24.119 -44.465 1.00 24.30 200 GLU A CA 1
ATOM 1535 C C . GLU A 1 200 ? -16.769 -22.757 -44.900 1.00 24.30 200 GLU A C 1
ATOM 1537 O O . GLU A 1 200 ? -16.872 -22.371 -46.066 1.00 24.30 200 GLU A O 1
ATOM 1542 N N . PHE A 1 201 ? -16.161 -22.022 -43.962 1.00 24.09 201 PHE A N 1
ATOM 1543 C CA . PHE A 1 201 ? -15.380 -20.827 -44.275 1.00 24.09 201 PHE A CA 1
ATOM 1544 C C . PHE A 1 201 ? -14.019 -21.249 -44.834 1.00 24.09 201 PHE A C 1
ATOM 1546 O O . PHE A 1 201 ? -13.148 -21.721 -44.106 1.00 24.09 201 PHE A O 1
ATOM 1553 N N . ASP A 1 202 ? -13.866 -21.079 -46.145 1.00 23.42 202 ASP A N 1
ATOM 1554 C CA . ASP A 1 202 ? -12.636 -21.316 -46.901 1.00 23.42 202 ASP A CA 1
ATOM 1555 C C . ASP A 1 202 ? -11.581 -20.253 -46.541 1.00 23.42 202 ASP A C 1
ATOM 1557 O O . ASP A 1 202 ? -11.440 -19.227 -47.212 1.00 23.42 202 ASP A O 1
ATOM 1561 N N . TYR A 1 203 ? -10.875 -20.480 -45.428 1.00 26.09 203 TYR A N 1
ATOM 1562 C CA . TYR A 1 203 ? -9.703 -19.705 -45.012 1.00 26.09 203 TYR A CA 1
ATOM 1563 C C . TYR A 1 203 ? -8.514 -20.012 -45.935 1.00 26.09 203 TYR A C 1
ATOM 1565 O O . TYR A 1 203 ? -7.554 -20.687 -45.570 1.00 26.09 203 TYR A O 1
ATOM 1573 N N . SER A 1 204 ? -8.571 -19.470 -47.149 1.00 24.17 204 SER A N 1
ATOM 1574 C CA . SER A 1 204 ? -7.373 -19.154 -47.922 1.00 24.17 204 SER A CA 1
ATOM 1575 C C . SER A 1 204 ? -6.750 -17.887 -47.309 1.00 24.17 204 SER A C 1
ATOM 1577 O O . SER A 1 204 ? -7.349 -16.816 -47.454 1.00 24.17 204 SER A O 1
ATOM 1579 N N . PRO A 1 205 ? -5.608 -17.961 -46.595 1.00 29.81 205 PRO A N 1
ATOM 1580 C CA . PRO A 1 205 ? -5.026 -16.794 -45.936 1.00 29.81 205 PRO A CA 1
ATOM 1581 C C . PRO A 1 205 ? -4.609 -15.746 -46.972 1.00 29.81 205 PRO A C 1
ATOM 1583 O O . PRO A 1 205 ? -3.944 -16.061 -47.960 1.00 29.81 205 PRO A O 1
ATOM 1586 N N . ILE A 1 206 ? -4.968 -14.481 -46.739 1.00 28.77 206 ILE A N 1
ATOM 1587 C CA . ILE A 1 206 ? -4.529 -13.355 -47.579 1.00 28.77 206 ILE A CA 1
ATOM 1588 C C . ILE A 1 206 ? -3.158 -12.871 -47.084 1.00 28.77 206 ILE A C 1
ATOM 1590 O O . ILE A 1 206 ? -2.976 -11.718 -46.710 1.00 28.77 206 ILE A O 1
ATOM 1594 N N . ILE A 1 207 ? -2.188 -13.786 -47.105 1.00 31.72 207 ILE A N 1
ATOM 1595 C CA . ILE A 1 207 ? -0.759 -13.482 -47.051 1.00 31.72 207 ILE A CA 1
ATOM 1596 C C . ILE A 1 207 ? -0.191 -13.957 -48.385 1.00 31.72 207 ILE A C 1
ATOM 1598 O O . ILE A 1 207 ? 0.065 -15.140 -48.599 1.00 31.72 207 ILE A O 1
ATOM 1602 N N . SER A 1 208 ? -0.069 -13.033 -49.337 1.00 29.97 208 SER A N 1
ATOM 1603 C CA . SER A 1 208 ? 0.585 -13.316 -50.611 1.00 29.97 208 SER A CA 1
ATOM 1604 C C . SER A 1 208 ? 2.100 -13.304 -50.410 1.00 29.97 208 SER A C 1
ATOM 1606 O O . SER A 1 208 ? 2.676 -12.228 -50.235 1.00 29.97 208 SER A O 1
ATOM 1608 N N . GLU A 1 209 ? 2.739 -14.472 -50.520 1.00 35.84 209 GLU A N 1
ATOM 1609 C CA . GLU A 1 209 ? 4.206 -14.642 -50.495 1.00 35.84 209 GLU A CA 1
ATOM 1610 C C . GLU A 1 209 ? 4.940 -13.698 -51.479 1.00 35.84 209 GLU A C 1
ATOM 1612 O O . GLU A 1 209 ? 6.107 -13.375 -51.287 1.00 35.84 209 GLU A O 1
ATOM 1617 N N . GLU A 1 210 ? 4.247 -13.203 -52.514 1.00 32.53 210 GLU A N 1
ATOM 1618 C CA . GLU A 1 210 ? 4.774 -12.315 -53.563 1.00 32.53 210 GLU A CA 1
ATOM 1619 C C . GLU A 1 210 ? 5.185 -10.895 -53.103 1.00 32.53 210 GLU A C 1
ATOM 1621 O O . GLU A 1 210 ? 5.774 -10.174 -53.905 1.00 32.53 210 GLU A O 1
ATOM 1626 N N . ASN A 1 211 ? 4.898 -10.470 -51.862 1.00 34.34 211 ASN A N 1
ATOM 1627 C CA . ASN A 1 211 ? 5.281 -9.132 -51.361 1.00 34.34 211 ASN A CA 1
ATOM 1628 C C . ASN A 1 211 ? 6.433 -9.123 -50.340 1.00 34.34 211 ASN A C 1
ATOM 1630 O O . ASN A 1 211 ? 7.019 -8.063 -50.130 1.00 34.34 211 ASN A O 1
ATOM 1634 N N . PHE A 1 212 ? 6.803 -10.267 -49.756 1.00 39.19 212 PHE A N 1
ATOM 1635 C CA . PHE A 1 212 ? 7.994 -10.398 -48.903 1.00 39.19 212 PHE A CA 1
ATOM 1636 C C . PHE A 1 212 ? 9.152 -11.042 -49.688 1.00 39.19 212 PHE A C 1
ATOM 1638 O O . PHE A 1 212 ? 9.769 -12.022 -49.267 1.00 39.19 212 PHE A O 1
ATOM 1645 N N . GLU A 1 213 ? 9.464 -10.488 -50.870 1.00 32.09 213 GLU A N 1
ATOM 1646 C CA . GLU A 1 213 ? 10.723 -10.823 -51.548 1.00 32.09 213 GLU A CA 1
ATOM 1647 C C . GLU A 1 213 ? 11.906 -10.503 -50.617 1.00 32.09 213 GLU A C 1
ATOM 1649 O O . GLU A 1 213 ? 11.930 -9.473 -49.946 1.00 32.09 213 GLU A O 1
ATOM 1654 N N . ALA A 1 214 ? 12.916 -11.380 -50.589 1.00 37.69 214 ALA A N 1
ATOM 1655 C CA . ALA A 1 214 ? 14.021 -11.351 -49.624 1.00 37.69 214 ALA A CA 1
ATOM 1656 C C . ALA A 1 214 ? 15.068 -10.228 -49.854 1.00 37.69 214 ALA A C 1
ATOM 1658 O O . ALA A 1 214 ? 16.276 -10.439 -49.697 1.00 37.69 214 ALA A O 1
ATOM 1659 N N . SER A 1 215 ? 14.626 -9.026 -50.233 1.00 37.56 215 SER A N 1
ATOM 1660 C CA . SER A 1 215 ? 15.444 -7.829 -50.447 1.00 37.56 215 SER A CA 1
ATOM 1661 C C . SER A 1 215 ? 15.738 -7.093 -49.133 1.00 37.56 215 SER A C 1
ATOM 1663 O O . SER A 1 215 ? 15.245 -5.991 -48.903 1.00 37.56 215 SER A O 1
ATOM 1665 N N . GLY A 1 216 ? 16.558 -7.709 -48.277 1.00 40.31 216 GLY A N 1
ATOM 1666 C CA . GLY A 1 216 ? 17.023 -7.121 -47.013 1.00 40.31 216 GLY A CA 1
ATOM 1667 C C . GLY A 1 216 ? 18.473 -7.487 -46.696 1.00 40.31 216 GLY A C 1
ATOM 1668 O O . GLY A 1 216 ? 19.366 -6.659 -46.842 1.00 40.31 216 GLY A O 1
ATOM 1669 N N . PHE A 1 217 ? 18.716 -8.746 -46.318 1.00 42.25 217 PHE A N 1
ATOM 1670 C CA . PHE A 1 217 ? 20.016 -9.200 -45.792 1.00 42.25 217 PHE A CA 1
ATOM 1671 C C . PHE A 1 217 ? 20.866 -10.054 -46.753 1.00 42.25 217 PHE A C 1
ATOM 1673 O O . PHE A 1 217 ? 22.041 -10.300 -46.489 1.00 42.25 217 PHE A O 1
ATOM 1680 N N . THR A 1 218 ? 20.337 -10.477 -47.906 1.00 38.34 218 THR A N 1
ATOM 1681 C CA . THR A 1 218 ? 20.958 -11.495 -48.784 1.00 38.34 218 THR A CA 1
ATOM 1682 C C . THR A 1 218 ? 22.133 -11.020 -49.663 1.00 38.34 218 THR A C 1
ATOM 1684 O O . THR A 1 218 ? 22.395 -11.591 -50.720 1.00 38.34 218 THR A O 1
ATOM 1687 N N . THR A 1 219 ? 22.925 -10.051 -49.188 1.00 41.22 219 THR A N 1
ATOM 1688 C CA . THR A 1 219 ? 24.379 -9.983 -49.450 1.00 41.22 219 THR A CA 1
ATOM 1689 C C . THR A 1 219 ? 25.087 -9.207 -48.336 1.00 41.22 219 THR A C 1
ATOM 1691 O O . THR A 1 219 ? 24.993 -7.981 -48.301 1.00 41.22 219 THR A O 1
ATOM 1694 N N . LEU A 1 220 ? 25.890 -9.887 -47.507 1.00 47.00 220 LEU A N 1
ATOM 1695 C CA . LEU A 1 220 ? 26.826 -9.265 -46.553 1.00 47.00 220 LEU A CA 1
ATOM 1696 C C . LEU A 1 220 ? 28.014 -8.604 -47.291 1.00 47.00 220 LEU A C 1
ATOM 1698 O O . LEU A 1 220 ? 29.135 -9.108 -47.334 1.00 47.00 220 LEU A O 1
ATOM 1702 N N . GLY A 1 221 ? 27.741 -7.469 -47.939 1.00 45.53 221 GLY A N 1
ATOM 1703 C CA . GLY A 1 221 ? 28.658 -6.710 -48.797 1.00 45.53 221 GLY A CA 1
ATOM 1704 C C . GLY A 1 221 ? 29.448 -5.604 -48.085 1.00 45.53 221 GLY A C 1
ATOM 1705 O O . GLY A 1 221 ? 29.659 -4.546 -48.677 1.00 45.53 221 GLY A O 1
ATOM 1706 N N . GLY A 1 222 ? 29.872 -5.840 -46.839 1.00 47.00 222 GLY A N 1
ATOM 1707 C CA . GLY A 1 222 ? 30.306 -4.808 -45.883 1.00 47.00 222 GLY A CA 1
ATOM 1708 C C . GLY A 1 222 ? 29.121 -4.372 -45.007 1.00 47.00 222 GLY A C 1
ATOM 1709 O O . GLY A 1 222 ? 28.053 -4.136 -45.572 1.00 47.00 222 GLY A O 1
ATOM 1710 N N . PRO A 1 223 ? 29.260 -4.289 -43.667 1.00 51.88 223 PRO A N 1
ATOM 1711 C CA . PRO A 1 223 ? 30.434 -3.778 -42.938 1.00 51.88 223 PRO A CA 1
ATOM 1712 C C . PRO A 1 223 ? 31.511 -4.813 -42.563 1.00 51.88 223 PRO A C 1
ATOM 1714 O O . PRO A 1 223 ? 31.462 -5.974 -42.961 1.00 51.88 223 PRO A O 1
ATOM 1717 N N . SER A 1 224 ? 32.513 -4.371 -41.796 1.00 74.38 224 SER A N 1
ATOM 1718 C CA . SER A 1 224 ? 33.438 -5.244 -41.067 1.00 74.38 224 SER A CA 1
ATOM 1719 C C . SER A 1 224 ? 32.848 -5.615 -39.705 1.00 74.38 224 SER A C 1
ATOM 1721 O O . SER A 1 224 ? 32.746 -4.744 -38.844 1.00 74.38 224 SER A O 1
ATOM 1723 N N . TYR A 1 225 ? 32.499 -6.885 -39.516 1.00 83.44 225 TYR A N 1
ATOM 1724 C CA . TYR A 1 225 ? 32.097 -7.433 -38.219 1.00 83.44 225 TYR A CA 1
ATOM 1725 C C . TYR A 1 225 ? 33.314 -7.772 -37.339 1.00 83.44 225 TYR A C 1
ATOM 1727 O O . TYR A 1 225 ? 34.437 -7.903 -37.837 1.00 83.44 225 TYR A O 1
ATOM 1735 N N . VAL A 1 226 ? 33.086 -7.954 -36.036 1.00 92.19 226 VAL A N 1
ATOM 1736 C CA . VAL A 1 226 ? 34.077 -8.488 -35.084 1.00 92.19 226 VAL A CA 1
ATOM 1737 C C . VAL A 1 226 ? 33.691 -9.915 -34.695 1.00 92.19 226 VAL A C 1
ATOM 1739 O O . VAL A 1 226 ? 32.575 -10.150 -34.243 1.00 92.19 226 VAL A O 1
ATOM 1742 N N . GLU A 1 227 ? 34.603 -10.874 -34.865 1.00 94.31 227 GLU A N 1
ATOM 1743 C CA . GLU A 1 227 ? 34.361 -12.267 -34.461 1.00 94.31 227 GLU A CA 1
ATOM 1744 C C . GLU A 1 227 ? 34.439 -12.420 -32.931 1.00 94.31 227 GLU A C 1
ATOM 1746 O O . GLU A 1 227 ? 35.456 -12.074 -32.325 1.00 94.31 227 GLU A O 1
ATOM 1751 N N . LEU A 1 228 ? 33.384 -12.967 -32.320 1.00 93.88 228 LEU A N 1
ATOM 1752 C CA . LEU A 1 228 ? 33.351 -13.422 -30.926 1.00 93.88 228 LEU A CA 1
ATOM 1753 C C . LEU A 1 228 ? 33.334 -14.954 -30.869 1.00 93.88 228 LEU A C 1
ATOM 1755 O O . LEU A 1 228 ? 32.818 -15.612 -31.770 1.00 93.88 228 LEU A O 1
ATOM 1759 N N . GLN A 1 229 ? 33.901 -15.519 -29.803 1.00 88.44 229 GLN A N 1
ATOM 1760 C CA . GLN A 1 229 ? 33.915 -16.968 -29.542 1.00 88.44 229 GLN A CA 1
ATOM 1761 C C . GLN A 1 229 ? 33.738 -17.251 -28.044 1.00 88.44 229 GLN A C 1
ATOM 1763 O O . GLN A 1 229 ? 32.923 -18.079 -27.656 1.00 88.44 229 GLN A O 1
ATOM 1768 N N . GLU A 1 230 ? 34.471 -16.525 -27.198 1.00 96.06 230 GLU A N 1
ATOM 1769 C CA . GLU A 1 230 ? 34.530 -16.749 -25.751 1.00 96.06 230 GLU A CA 1
ATOM 1770 C C . GLU A 1 230 ? 34.799 -15.408 -25.039 1.00 96.06 230 GLU A C 1
ATOM 1772 O O . GLU A 1 230 ? 35.566 -14.581 -25.544 1.00 96.06 230 GLU A O 1
ATOM 1777 N N . ILE A 1 231 ? 34.169 -15.177 -23.884 1.00 96.62 231 ILE A N 1
ATOM 1778 C CA . ILE A 1 231 ? 34.360 -14.001 -23.023 1.00 96.62 231 ILE A CA 1
ATOM 1779 C C . ILE A 1 231 ? 34.642 -14.488 -21.597 1.00 96.62 231 ILE A C 1
ATOM 1781 O O . ILE A 1 231 ? 33.747 -14.966 -20.907 1.00 96.62 231 ILE A O 1
ATOM 1785 N N . THR A 1 232 ? 35.897 -14.340 -21.165 1.00 97.06 232 THR A N 1
ATOM 1786 C CA . THR A 1 232 ? 36.433 -14.891 -19.901 1.00 97.06 232 THR A CA 1
ATOM 1787 C C . THR A 1 232 ? 36.833 -13.828 -18.868 1.00 97.06 232 THR A C 1
ATOM 1789 O O . THR A 1 232 ? 37.536 -14.111 -17.899 1.00 97.06 232 THR A O 1
ATOM 1792 N N . SER A 1 233 ? 36.438 -12.571 -19.084 1.00 95.06 233 SER A N 1
ATOM 1793 C CA . SER A 1 233 ? 36.790 -11.436 -18.223 1.00 95.06 233 SER A CA 1
ATOM 1794 C C . SER A 1 233 ? 35.784 -10.299 -18.365 1.00 95.06 233 SER A C 1
ATOM 1796 O O . SER A 1 233 ? 35.322 -10.049 -19.481 1.00 95.06 233 SER A O 1
ATOM 1798 N N . SER A 1 234 ? 35.525 -9.562 -17.281 1.00 93.19 234 SER A N 1
ATOM 1799 C CA . SER A 1 234 ? 34.633 -8.396 -17.283 1.00 93.19 234 SER A CA 1
ATOM 1800 C C . SER A 1 234 ? 35.012 -7.389 -18.371 1.00 93.19 234 SER A C 1
ATOM 1802 O O . SER A 1 234 ? 36.153 -6.920 -18.417 1.00 93.19 234 SER A O 1
ATOM 1804 N N . GLN A 1 235 ? 34.066 -7.053 -19.248 1.00 94.12 235 GLN A N 1
ATOM 1805 C CA . GLN A 1 235 ? 34.295 -6.140 -20.368 1.00 94.12 235 GLN A CA 1
ATOM 1806 C C . GLN A 1 235 ? 33.010 -5.454 -20.843 1.00 94.12 235 GLN A C 1
ATOM 1808 O O . GLN A 1 235 ? 31.903 -5.797 -20.437 1.00 94.12 235 GLN A O 1
ATOM 1813 N N . PHE A 1 236 ? 33.179 -4.483 -21.734 1.00 91.00 236 PHE A N 1
ATOM 1814 C CA . PHE A 1 236 ? 32.116 -3.663 -22.297 1.00 91.00 236 PHE A CA 1
ATOM 1815 C C . PHE A 1 236 ? 32.179 -3.780 -23.825 1.00 91.00 236 PHE A C 1
ATOM 1817 O O . PHE A 1 236 ? 33.239 -3.510 -24.399 1.00 91.00 236 PHE A O 1
ATOM 1824 N N . LEU A 1 237 ? 31.102 -4.224 -24.479 1.00 93.00 237 LEU A N 1
ATOM 1825 C CA . LEU A 1 237 ? 31.051 -4.295 -25.946 1.00 93.00 237 LEU A CA 1
ATOM 1826 C C . LEU A 1 237 ? 30.808 -2.906 -26.566 1.00 93.00 237 LEU A C 1
ATOM 1828 O O . LEU A 1 237 ? 30.251 -2.018 -25.927 1.00 93.00 237 LEU A O 1
ATOM 1832 N N . ASP A 1 238 ? 31.254 -2.697 -27.806 1.00 84.56 238 ASP A N 1
ATOM 1833 C CA . ASP A 1 238 ? 31.001 -1.453 -28.541 1.00 84.56 238 ASP A CA 1
ATOM 1834 C C . ASP A 1 238 ? 29.595 -1.500 -29.162 1.00 84.56 238 ASP A C 1
ATOM 1836 O O . ASP A 1 238 ? 29.369 -2.337 -30.041 1.00 84.56 238 ASP A O 1
ATOM 1840 N N . PRO A 1 239 ? 28.672 -0.600 -28.770 1.00 82.88 239 PRO A N 1
ATOM 1841 C CA . PRO A 1 239 ? 27.307 -0.584 -29.295 1.00 82.88 239 PRO A CA 1
ATOM 1842 C C . PRO A 1 239 ? 27.243 -0.381 -30.814 1.00 82.88 239 PRO A C 1
ATOM 1844 O O . PRO A 1 239 ? 26.337 -0.881 -31.466 1.00 82.88 239 PRO A O 1
ATOM 1847 N N . ASN A 1 240 ? 28.242 0.280 -31.407 1.00 80.00 240 ASN A N 1
ATOM 1848 C CA . ASN A 1 240 ? 28.294 0.549 -32.848 1.00 80.00 240 ASN A CA 1
ATOM 1849 C C . ASN A 1 240 ? 28.834 -0.644 -33.665 1.00 80.00 240 ASN A C 1
ATOM 1851 O O . ASN A 1 240 ? 29.001 -0.535 -34.885 1.00 80.00 240 ASN A O 1
ATOM 1855 N N . THR A 1 241 ? 29.193 -1.756 -33.013 1.00 83.12 241 THR A N 1
ATOM 1856 C CA . THR A 1 241 ? 29.841 -2.905 -33.651 1.00 83.12 241 THR A CA 1
ATOM 1857 C C . THR A 1 241 ? 28.851 -4.047 -33.879 1.00 83.12 241 THR A C 1
ATOM 1859 O O . THR A 1 241 ? 28.262 -4.593 -32.949 1.00 83.12 241 THR A O 1
ATOM 1862 N N . THR A 1 242 ? 28.742 -4.491 -35.135 1.00 91.44 242 THR A N 1
ATOM 1863 C CA . THR A 1 242 ? 28.156 -5.799 -35.448 1.00 91.44 242 THR A CA 1
ATOM 1864 C C . THR A 1 242 ? 29.152 -6.897 -35.081 1.00 91.44 242 THR A C 1
ATOM 1866 O O . THR A 1 242 ? 30.224 -7.015 -35.685 1.00 91.44 242 THR A O 1
ATOM 1869 N N . TYR A 1 243 ? 28.794 -7.724 -34.112 1.00 95.38 243 TYR A N 1
ATOM 1870 C CA . TYR A 1 243 ? 29.530 -8.922 -33.743 1.00 95.38 243 TYR A CA 1
ATOM 1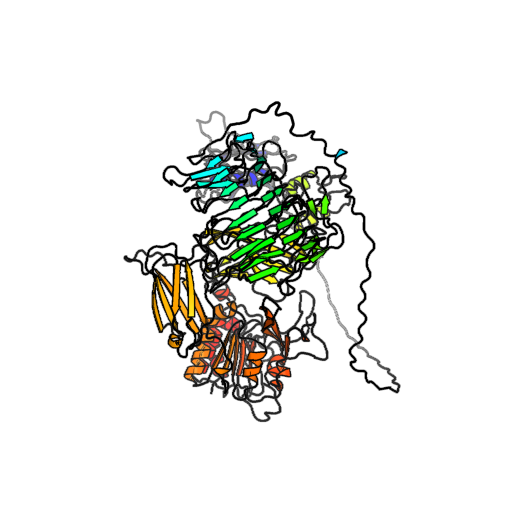871 C C . TYR A 1 243 ? 29.028 -10.132 -34.535 1.00 95.38 243 TYR A C 1
ATOM 1873 O O . TYR A 1 243 ? 27.850 -10.224 -34.876 1.00 95.38 243 TYR A O 1
ATOM 1881 N N . TYR A 1 244 ? 29.927 -11.068 -34.827 1.00 94.94 244 TYR A N 1
ATOM 1882 C CA . TYR A 1 244 ? 29.612 -12.334 -35.483 1.00 94.94 244 TYR A CA 1
ATOM 1883 C C . TYR A 1 244 ? 30.154 -13.499 -34.657 1.00 94.94 244 TYR A C 1
ATOM 1885 O O . TYR A 1 244 ? 31.306 -13.463 -34.228 1.00 94.94 244 TYR A O 1
ATOM 1893 N N . VAL A 1 245 ? 29.348 -14.536 -34.449 1.00 95.00 245 VAL A N 1
ATOM 1894 C CA . VAL A 1 245 ? 29.740 -15.762 -33.744 1.00 95.00 245 VAL A CA 1
ATOM 1895 C C . VAL A 1 245 ? 29.848 -16.885 -34.784 1.00 95.00 245 VAL A C 1
ATOM 1897 O O . VAL A 1 245 ? 28.839 -17.515 -35.101 1.00 95.00 245 VAL A O 1
ATOM 1900 N N . PRO A 1 246 ? 31.043 -17.133 -35.364 1.00 92.25 246 PRO A N 1
ATOM 1901 C CA . PRO A 1 246 ? 31.228 -18.098 -36.455 1.00 92.25 246 PRO A CA 1
ATOM 1902 C C . PRO A 1 246 ? 31.115 -19.568 -36.024 1.00 92.25 246 PRO A C 1
ATOM 1904 O O . PRO A 1 246 ? 31.052 -20.441 -36.886 1.00 92.25 246 PRO A O 1
ATOM 1907 N N . TYR A 1 247 ? 31.152 -19.835 -34.716 1.00 92.25 247 TYR A N 1
ATOM 1908 C CA . TYR A 1 247 ? 31.020 -21.158 -34.104 1.00 92.25 247 TYR A CA 1
ATOM 1909 C C . TYR A 1 247 ? 30.252 -20.989 -32.780 1.00 92.25 247 TYR A C 1
ATOM 1911 O O . TYR A 1 247 ? 30.891 -20.785 -31.746 1.00 92.25 247 TYR A O 1
ATOM 1919 N N . PRO A 1 248 ? 28.909 -20.944 -32.800 1.00 91.69 248 PRO A N 1
ATOM 1920 C CA . PRO A 1 248 ? 28.115 -20.817 -31.582 1.00 91.69 248 PRO A CA 1
ATOM 1921 C C . PRO A 1 248 ? 28.207 -22.105 -30.728 1.00 91.69 248 PRO A C 1
ATOM 1923 O O . PRO A 1 248 ? 28.504 -23.174 -31.269 1.00 91.69 248 PRO A O 1
ATOM 1926 N N . PRO A 1 249 ? 27.990 -22.037 -29.400 1.00 95.31 249 PRO A N 1
ATOM 1927 C CA . PRO A 1 249 ? 27.659 -20.846 -28.617 1.00 95.31 249 PRO A CA 1
ATOM 1928 C C . PRO A 1 249 ? 28.818 -19.873 -28.397 1.00 95.31 249 PRO A C 1
ATOM 1930 O O . PRO A 1 249 ? 29.965 -20.269 -28.205 1.00 95.31 249 PRO A O 1
ATOM 1933 N N . LEU A 1 250 ? 28.476 -18.588 -28.291 1.00 96.56 250 LEU A N 1
ATOM 1934 C CA . LEU A 1 250 ? 29.298 -17.606 -27.592 1.00 96.56 250 LEU A CA 1
ATOM 1935 C C . LEU A 1 250 ? 29.269 -17.915 -26.091 1.00 96.56 250 LEU A C 1
ATOM 1937 O O . LEU A 1 250 ? 28.250 -17.711 -25.430 1.00 96.56 250 LEU A O 1
ATOM 1941 N N . LEU A 1 251 ? 30.390 -18.402 -25.564 1.00 97.12 251 LEU A N 1
ATOM 1942 C CA . LEU A 1 251 ? 30.551 -18.728 -24.146 1.00 97.12 251 LEU A CA 1
ATOM 1943 C C . LEU A 1 251 ? 30.913 -17.468 -23.345 1.00 97.12 251 LEU A C 1
ATOM 1945 O O . LEU A 1 251 ? 31.877 -16.781 -23.687 1.00 97.12 251 LEU A O 1
ATOM 1949 N N . ILE A 1 252 ? 30.178 -17.173 -22.271 1.00 97.50 252 ILE A N 1
ATOM 1950 C CA . ILE A 1 252 ? 30.450 -16.054 -21.356 1.00 97.50 252 ILE A CA 1
ATOM 1951 C C . ILE A 1 252 ? 30.532 -16.600 -19.928 1.00 97.50 252 ILE A C 1
ATOM 1953 O O . ILE A 1 252 ? 29.520 -17.027 -19.374 1.00 97.50 252 ILE A O 1
ATOM 1957 N N . HIS A 1 253 ? 31.732 -16.621 -19.340 1.00 97.75 253 HIS A N 1
ATOM 1958 C CA . HIS A 1 253 ? 31.958 -17.293 -18.057 1.00 97.75 253 HIS A CA 1
ATOM 1959 C C . HIS A 1 253 ? 33.188 -16.796 -17.289 1.00 97.75 253 HIS A C 1
ATOM 1961 O O . HIS A 1 253 ? 34.132 -16.262 -17.870 1.00 97.75 253 HIS A O 1
ATOM 1967 N N . GLY A 1 254 ? 33.217 -17.027 -15.978 1.00 92.06 254 GLY A N 1
ATOM 1968 C CA . GLY A 1 254 ? 34.402 -16.821 -15.150 1.00 92.06 254 GLY A CA 1
ATOM 1969 C C . GLY A 1 254 ? 35.502 -17.855 -15.405 1.00 92.06 254 GLY A C 1
ATOM 1970 O O . GLY A 1 254 ? 35.235 -19.030 -15.678 1.00 92.06 254 GLY A O 1
ATOM 1971 N N . VAL A 1 255 ? 36.770 -17.459 -15.265 1.00 92.25 255 VAL A N 1
ATOM 1972 C CA . VAL A 1 255 ? 37.884 -18.421 -15.170 1.00 92.25 255 VAL A CA 1
ATOM 1973 C C . VAL A 1 255 ? 37.922 -18.973 -13.747 1.00 92.25 255 VAL A C 1
ATOM 1975 O O . VAL A 1 255 ? 37.896 -18.202 -12.796 1.00 92.25 255 VAL A O 1
ATOM 1978 N N . ASP A 1 256 ? 37.961 -20.300 -13.590 1.00 89.94 256 ASP A N 1
ATOM 1979 C CA . ASP A 1 256 ? 37.911 -20.991 -12.286 1.00 89.94 256 ASP A CA 1
ATOM 1980 C C . ASP A 1 256 ? 36.720 -20.566 -11.377 1.00 89.94 256 ASP A C 1
ATOM 1982 O O . ASP A 1 256 ? 36.752 -20.783 -10.164 1.00 89.94 256 ASP A O 1
ATOM 1986 N N . GLY A 1 257 ? 35.655 -19.996 -11.962 1.00 84.12 257 GLY A N 1
ATOM 1987 C CA . GLY A 1 257 ? 34.485 -19.463 -11.251 1.00 84.12 257 GLY A CA 1
ATOM 1988 C C . GLY A 1 257 ? 34.657 -18.052 -10.666 1.00 84.12 257 GLY A C 1
ATOM 1989 O O . GLY A 1 257 ? 33.914 -17.688 -9.756 1.00 84.12 257 GLY A O 1
ATOM 1990 N N . GLU A 1 258 ? 35.636 -17.264 -11.130 1.00 89.25 258 GLU A N 1
ATOM 1991 C CA . GLU A 1 258 ? 35.730 -15.835 -10.792 1.00 89.25 258 GLU A CA 1
ATOM 1992 C C . GLU A 1 258 ? 34.519 -15.053 -11.331 1.00 89.25 258 GLU A C 1
ATOM 1994 O O . GLU A 1 258 ? 34.179 -15.153 -12.508 1.00 89.25 258 GLU A O 1
ATOM 1999 N N . GLU A 1 259 ? 33.882 -14.246 -10.479 1.00 92.50 259 GLU A N 1
ATOM 2000 C CA . GLU A 1 259 ? 32.731 -13.428 -10.871 1.00 92.50 259 GLU A CA 1
ATOM 2001 C C . GLU A 1 259 ? 33.142 -12.346 -11.885 1.00 92.50 259 GLU A C 1
ATOM 2003 O O . GLU A 1 259 ? 34.070 -11.569 -11.631 1.00 92.50 259 GLU A O 1
ATOM 2008 N N . ILE A 1 260 ? 32.445 -12.281 -13.025 1.00 94.75 260 ILE A N 1
ATOM 2009 C CA . ILE A 1 260 ? 32.681 -11.272 -14.069 1.00 94.75 260 ILE A CA 1
ATOM 2010 C C . ILE A 1 260 ? 31.405 -10.498 -14.409 1.00 94.75 260 ILE A C 1
ATOM 2012 O O . ILE A 1 260 ? 30.299 -11.004 -14.244 1.00 94.75 260 ILE A O 1
ATOM 2016 N N . ASP A 1 261 ? 31.568 -9.277 -14.916 1.00 90.12 261 ASP A N 1
ATOM 2017 C CA . ASP A 1 261 ? 30.486 -8.408 -15.388 1.00 90.12 261 ASP A CA 1
ATOM 2018 C C . ASP A 1 261 ? 30.727 -8.051 -16.857 1.00 90.12 261 ASP A C 1
ATOM 2020 O O . ASP A 1 261 ? 31.705 -7.375 -17.192 1.00 90.12 261 ASP A O 1
ATOM 2024 N N . VAL A 1 262 ? 29.846 -8.510 -17.744 1.00 94.00 262 VAL A N 1
ATOM 2025 C CA . VAL A 1 262 ? 29.922 -8.241 -19.185 1.00 94.00 262 VAL A CA 1
ATOM 2026 C C . VAL A 1 262 ? 28.731 -7.390 -19.595 1.00 94.00 262 VAL A C 1
ATOM 2028 O O . VAL A 1 262 ? 27.588 -7.805 -19.434 1.00 94.00 262 VAL A O 1
ATOM 2031 N N . VAL A 1 263 ? 28.987 -6.203 -20.138 1.00 91.88 263 VAL A N 1
ATOM 2032 C CA . VAL A 1 263 ? 27.922 -5.314 -20.620 1.00 91.88 263 VAL A CA 1
ATOM 2033 C C . VAL A 1 263 ? 27.799 -5.431 -22.136 1.00 91.88 263 VAL A C 1
ATOM 2035 O O . VAL A 1 263 ? 28.788 -5.276 -22.860 1.00 91.88 263 VAL A O 1
ATOM 2038 N N . ILE A 1 264 ? 26.578 -5.702 -22.595 1.00 94.56 264 ILE A N 1
ATOM 2039 C CA . ILE A 1 264 ? 26.175 -5.806 -24.000 1.00 94.56 264 ILE A CA 1
ATOM 2040 C C . ILE A 1 264 ? 25.165 -4.674 -24.246 1.00 94.56 264 ILE A C 1
ATOM 2042 O O . ILE A 1 264 ? 23.974 -4.847 -23.978 1.00 94.56 264 ILE A O 1
ATOM 2046 N N . PRO A 1 265 ? 25.630 -3.481 -24.661 1.00 87.69 265 PRO A N 1
ATOM 2047 C CA . PRO A 1 265 ? 24.813 -2.273 -24.592 1.00 87.69 265 PRO A CA 1
ATOM 2048 C C . PRO A 1 265 ? 23.769 -2.198 -25.705 1.00 87.69 265 PRO A C 1
ATOM 2050 O O . PRO A 1 265 ? 23.885 -2.867 -26.733 1.00 87.69 265 PRO A O 1
ATOM 2053 N N . SER A 1 266 ? 22.813 -1.292 -25.533 1.00 82.25 266 SER A N 1
ATOM 2054 C CA . SER A 1 266 ? 21.898 -0.803 -26.570 1.00 82.25 266 SER A CA 1
ATOM 2055 C C . SER A 1 266 ? 22.559 -0.614 -27.946 1.00 82.25 266 SER A C 1
ATOM 2057 O O . SER A 1 266 ? 23.700 -0.163 -27.994 1.00 82.25 266 SER A O 1
ATOM 2059 N N . ASP A 1 267 ? 21.839 -0.865 -29.043 1.00 82.88 267 ASP A N 1
ATOM 2060 C CA . ASP A 1 267 ? 22.296 -0.820 -30.455 1.00 82.88 267 ASP A CA 1
ATOM 2061 C C . ASP A 1 267 ? 23.251 -1.965 -30.880 1.00 82.88 267 ASP A C 1
ATOM 2063 O O . ASP A 1 267 ? 23.394 -2.255 -32.072 1.00 82.88 267 ASP A O 1
ATOM 2067 N N . THR A 1 268 ? 23.840 -2.711 -29.931 1.00 90.88 268 THR A N 1
ATOM 2068 C CA . THR A 1 268 ? 24.705 -3.860 -30.258 1.00 90.88 268 THR A CA 1
ATOM 2069 C C . THR A 1 268 ? 23.952 -4.902 -31.085 1.00 90.88 268 THR A C 1
ATOM 2071 O O . THR A 1 268 ? 22.904 -5.402 -30.676 1.00 90.88 268 THR A O 1
ATOM 2074 N N . THR A 1 269 ? 24.532 -5.312 -32.216 1.00 92.56 269 THR A N 1
ATOM 2075 C CA . THR A 1 269 ? 24.012 -6.417 -33.037 1.00 92.56 269 THR A CA 1
ATOM 2076 C C . THR A 1 269 ? 24.949 -7.620 -32.975 1.00 92.56 269 THR A C 1
ATOM 2078 O O . THR A 1 269 ? 26.124 -7.504 -33.319 1.00 92.56 269 THR A O 1
ATOM 2081 N N . ILE A 1 270 ? 24.433 -8.788 -32.596 1.00 95.19 270 ILE A N 1
ATOM 2082 C CA . ILE A 1 270 ? 25.133 -10.076 -32.568 1.00 95.19 270 ILE A CA 1
ATOM 2083 C C . ILE A 1 270 ? 24.481 -11.008 -33.596 1.00 95.19 270 ILE A C 1
ATOM 2085 O O . ILE A 1 270 ? 23.319 -11.396 -33.468 1.00 95.19 270 ILE A O 1
ATOM 2089 N N . ILE A 1 271 ? 25.248 -11.387 -34.617 1.00 93.56 271 ILE A N 1
ATOM 2090 C CA . ILE A 1 271 ? 24.848 -12.369 -35.627 1.00 93.56 271 ILE A CA 1
ATOM 2091 C C . ILE A 1 271 ? 25.453 -13.726 -35.250 1.00 93.56 271 ILE A C 1
ATOM 2093 O O . ILE A 1 271 ? 26.667 -13.851 -35.094 1.00 93.56 271 ILE A O 1
ATOM 2097 N N . LEU A 1 272 ? 24.615 -14.747 -35.122 1.00 93.62 272 LEU A N 1
ATOM 2098 C CA . LEU A 1 272 ? 24.998 -16.123 -34.807 1.00 93.62 272 LEU A CA 1
ATOM 2099 C C . LEU A 1 272 ? 25.006 -16.957 -36.094 1.00 93.62 272 LEU A C 1
ATOM 2101 O O . LEU A 1 272 ? 24.016 -16.934 -36.824 1.00 93.62 272 LEU A O 1
ATOM 2105 N N . ALA A 1 273 ? 26.079 -17.702 -36.378 1.00 91.56 273 ALA A N 1
ATOM 2106 C CA . ALA A 1 273 ? 26.077 -18.679 -37.474 1.00 91.56 273 ALA A CA 1
ATOM 2107 C C . ALA A 1 273 ? 24.982 -19.751 -37.272 1.00 91.56 273 ALA A C 1
ATOM 2109 O O . ALA A 1 273 ? 24.519 -19.960 -36.150 1.00 91.56 273 ALA A O 1
ATOM 2110 N N . GLU A 1 274 ? 24.561 -20.435 -38.340 1.00 85.19 274 GLU A N 1
ATOM 2111 C CA . GLU A 1 274 ? 23.638 -21.577 -38.217 1.00 85.19 274 GLU A CA 1
ATOM 2112 C C . GLU A 1 274 ? 24.351 -22.816 -37.638 1.00 85.19 274 GLU A C 1
ATOM 2114 O O . GLU A 1 274 ? 25.273 -23.348 -38.263 1.00 85.19 274 GLU A O 1
ATOM 2119 N N . ASP A 1 275 ? 23.890 -23.318 -36.488 1.00 79.69 275 ASP A N 1
ATOM 2120 C CA . ASP A 1 275 ? 24.278 -24.622 -35.929 1.00 79.69 275 ASP A CA 1
ATOM 2121 C C . ASP A 1 275 ? 23.092 -25.260 -35.169 1.00 79.69 275 ASP A C 1
ATOM 2123 O O . ASP A 1 275 ? 22.046 -24.652 -34.961 1.00 79.69 275 ASP A O 1
ATOM 2127 N N . SER A 1 276 ? 23.221 -26.522 -34.766 1.00 76.81 276 SER A N 1
ATOM 2128 C CA . SER A 1 276 ? 22.194 -27.255 -34.009 1.00 76.81 276 SER A CA 1
ATOM 2129 C C . SER A 1 276 ? 22.221 -27.025 -32.489 1.00 76.81 276 SER A C 1
ATOM 2131 O O . SER A 1 276 ? 21.390 -27.597 -31.785 1.00 76.81 276 SER A O 1
ATOM 2133 N N . ASP A 1 277 ? 23.154 -26.208 -31.994 1.00 83.31 277 ASP A N 1
ATOM 2134 C CA . ASP A 1 277 ? 23.414 -25.955 -30.571 1.00 83.31 277 ASP A CA 1
ATOM 2135 C C . ASP A 1 277 ? 22.933 -24.546 -30.129 1.00 83.31 277 ASP A C 1
ATOM 2137 O O . ASP A 1 277 ? 22.044 -23.951 -30.739 1.00 83.31 277 ASP A O 1
ATOM 2141 N N . TYR A 1 278 ? 23.432 -24.039 -29.000 1.00 90.12 278 TYR A N 1
ATOM 2142 C CA . TYR A 1 278 ? 23.027 -22.776 -28.367 1.00 90.12 278 TYR A CA 1
ATOM 2143 C C . TYR A 1 278 ? 23.731 -21.562 -28.997 1.00 90.12 278 TYR A C 1
ATOM 2145 O O . TYR A 1 278 ? 24.857 -21.686 -29.455 1.00 90.12 278 TYR A O 1
ATOM 2153 N N . GLY A 1 279 ? 23.108 -20.381 -28.960 1.00 93.12 279 GLY A N 1
ATOM 2154 C CA . GLY A 1 279 ? 23.618 -19.129 -29.531 1.00 93.12 279 GLY A CA 1
ATOM 2155 C C . GLY A 1 279 ? 24.573 -18.352 -28.620 1.00 93.12 279 GLY A C 1
ATOM 2156 O O . GLY A 1 279 ? 25.734 -18.134 -28.966 1.00 93.12 279 GLY A O 1
ATOM 2157 N N . ILE A 1 280 ? 24.094 -17.948 -27.443 1.00 97.00 280 ILE A N 1
ATOM 2158 C CA . ILE A 1 280 ? 24.883 -17.351 -26.353 1.00 97.00 280 ILE A CA 1
ATOM 2159 C C . ILE A 1 280 ? 24.629 -18.174 -25.087 1.00 97.00 280 ILE A C 1
ATOM 2161 O O . ILE A 1 280 ? 23.477 -18.496 -24.800 1.00 97.00 280 ILE A O 1
ATOM 2165 N N . VAL A 1 281 ? 25.678 -18.510 -24.332 1.00 97.56 281 VAL A N 1
ATOM 2166 C CA . VAL A 1 281 ? 25.574 -19.256 -23.065 1.00 97.56 281 VAL A CA 1
ATOM 2167 C C . VAL A 1 281 ? 26.335 -18.524 -21.963 1.00 97.56 281 VAL A C 1
ATOM 2169 O O . VAL A 1 281 ? 27.541 -18.302 -22.084 1.00 97.56 281 VAL A O 1
ATOM 2172 N N . VAL A 1 282 ? 25.634 -18.173 -20.885 1.00 97.94 282 VAL A N 1
ATOM 2173 C CA . VAL A 1 282 ? 26.183 -17.494 -19.699 1.00 97.94 282 VAL A CA 1
ATOM 2174 C C . VAL A 1 282 ? 26.253 -18.479 -18.536 1.00 97.94 282 VAL A C 1
ATOM 2176 O O . VAL A 1 282 ? 25.247 -19.118 -18.236 1.00 97.94 282 VAL A O 1
ATOM 2179 N N . TYR A 1 283 ? 27.419 -18.619 -17.897 1.00 97.62 283 TYR A N 1
ATOM 2180 C CA . TYR A 1 283 ? 27.654 -19.605 -16.831 1.00 97.62 283 TYR A CA 1
ATOM 2181 C C . TYR A 1 283 ? 28.862 -19.247 -15.933 1.00 97.62 283 TYR A C 1
ATOM 2183 O O . TYR A 1 283 ? 29.466 -18.185 -16.075 1.00 97.62 283 TYR A O 1
ATOM 2191 N N . ASP A 1 284 ? 29.180 -20.117 -14.971 1.00 95.81 284 ASP A N 1
ATOM 2192 C CA . ASP A 1 284 ? 30.314 -20.081 -14.026 1.00 95.81 284 ASP A CA 1
ATOM 2193 C C . ASP A 1 284 ? 30.685 -18.673 -13.516 1.00 95.81 284 ASP A C 1
ATOM 2195 O O . ASP A 1 284 ? 31.793 -18.179 -13.721 1.00 95.81 284 ASP A O 1
ATOM 2199 N N . GLY A 1 285 ? 29.741 -18.021 -12.835 1.00 89.88 285 GLY A N 1
ATOM 2200 C CA . GLY A 1 285 ? 29.932 -16.734 -12.160 1.00 89.88 285 GLY A CA 1
ATOM 2201 C C . GLY A 1 285 ? 29.832 -15.495 -13.054 1.00 89.88 285 GLY A C 1
ATOM 2202 O O . GLY A 1 285 ? 29.964 -14.382 -12.548 1.00 89.88 285 GLY A O 1
ATOM 2203 N N . ALA A 1 286 ? 29.585 -15.631 -14.359 1.00 96.44 286 ALA A N 1
ATOM 2204 C CA . ALA A 1 286 ? 29.359 -14.465 -15.208 1.00 96.44 286 ALA A CA 1
ATOM 2205 C C . ALA A 1 286 ? 27.988 -13.820 -14.958 1.00 96.44 286 ALA A C 1
ATOM 2207 O O . ALA A 1 286 ? 26.961 -14.496 -14.964 1.00 96.44 286 ALA A O 1
ATOM 2208 N N . ASN A 1 287 ? 27.989 -12.497 -14.809 1.00 94.75 287 ASN A N 1
ATOM 2209 C CA . ASN A 1 287 ? 26.819 -11.634 -14.892 1.00 94.75 287 ASN A CA 1
ATOM 2210 C C . ASN A 1 287 ? 26.847 -10.918 -16.249 1.00 94.75 287 ASN A C 1
ATOM 2212 O O . ASN A 1 287 ? 27.874 -10.336 -16.619 1.00 94.75 287 ASN A O 1
ATOM 2216 N N . VAL A 1 288 ? 25.737 -10.936 -16.989 1.00 95.69 288 VAL A N 1
ATOM 2217 C CA . VAL A 1 288 ? 25.610 -10.203 -18.259 1.00 95.69 288 VAL A CA 1
ATOM 2218 C C . VAL A 1 288 ? 24.516 -9.154 -18.152 1.00 95.69 288 VAL A C 1
ATOM 2220 O O . VAL A 1 288 ? 23.414 -9.447 -17.694 1.00 95.69 288 VAL A O 1
ATOM 2223 N N . HIS A 1 289 ? 24.836 -7.937 -18.586 1.00 92.19 289 HIS A N 1
ATOM 2224 C CA . HIS A 1 289 ? 23.951 -6.776 -18.555 1.00 92.19 289 HIS A CA 1
ATOM 2225 C C . HIS A 1 289 ? 23.622 -6.371 -19.988 1.00 92.19 289 HIS A C 1
ATOM 2227 O O . HIS A 1 289 ? 24.441 -5.751 -20.670 1.00 92.19 289 HIS A O 1
ATOM 2233 N N . PHE A 1 290 ? 22.447 -6.780 -20.459 1.00 91.06 290 PHE A N 1
ATOM 2234 C CA . PHE A 1 290 ? 21.911 -6.397 -21.762 1.00 91.06 290 PHE A CA 1
ATOM 2235 C C . PHE A 1 290 ? 21.157 -5.064 -21.677 1.00 91.06 290 PHE A C 1
ATOM 2237 O O . PHE A 1 290 ? 20.673 -4.683 -20.611 1.00 91.06 290 PHE A O 1
ATOM 2244 N N . GLY A 1 291 ? 21.066 -4.351 -22.802 1.00 75.75 291 GLY A N 1
ATOM 2245 C CA . GLY A 1 291 ? 20.209 -3.168 -22.942 1.00 75.75 291 GLY A CA 1
ATOM 2246 C C . GLY A 1 291 ? 20.714 -1.900 -22.251 1.00 75.75 291 GLY A C 1
ATOM 2247 O O . GLY A 1 291 ? 20.117 -0.840 -22.427 1.00 75.75 291 GLY A O 1
ATOM 2248 N N . GLU A 1 292 ? 21.819 -1.986 -21.504 1.00 76.75 292 GLU A N 1
ATOM 2249 C CA . GLU A 1 292 ? 22.466 -0.839 -20.863 1.00 76.75 292 GLU A CA 1
ATOM 2250 C C . GLU A 1 292 ? 22.787 0.272 -21.882 1.00 76.75 292 GLU A C 1
ATOM 2252 O O . GLU A 1 292 ? 23.231 -0.031 -22.994 1.00 76.75 292 GLU A O 1
ATOM 2257 N N . PRO A 1 293 ? 22.606 1.558 -21.532 1.00 65.38 293 PRO A N 1
ATOM 2258 C CA . PRO A 1 293 ? 22.865 2.663 -22.448 1.00 65.38 293 PRO A CA 1
ATOM 2259 C C . PRO A 1 293 ? 24.315 2.718 -22.948 1.00 65.38 293 PRO A C 1
ATOM 2261 O O . PRO A 1 293 ? 25.274 2.532 -22.193 1.00 65.38 293 PRO A O 1
ATOM 2264 N N . ALA A 1 294 ? 24.486 3.075 -24.222 1.00 56.50 294 ALA A N 1
ATOM 2265 C CA . ALA A 1 294 ? 25.787 3.383 -24.807 1.00 56.50 294 ALA A CA 1
ATOM 2266 C C . ALA A 1 294 ? 26.529 4.497 -24.016 1.00 56.50 294 ALA A C 1
ATOM 2268 O O . ALA A 1 294 ? 26.015 5.614 -23.902 1.00 56.50 294 ALA A O 1
ATOM 2269 N N . PRO A 1 295 ? 27.751 4.254 -23.499 1.00 53.03 295 PRO A N 1
ATOM 2270 C CA . PRO A 1 295 ? 28.454 5.205 -22.648 1.00 53.03 295 PRO A CA 1
ATOM 2271 C C . PRO A 1 295 ? 28.989 6.364 -23.490 1.00 53.03 295 PRO A C 1
ATOM 2273 O O . PRO A 1 295 ? 29.832 6.186 -24.374 1.00 53.03 295 PRO A O 1
ATOM 2276 N N . GLN A 1 296 ? 28.508 7.572 -23.196 1.00 50.56 296 GLN A N 1
ATOM 2277 C CA . GLN A 1 296 ? 28.908 8.786 -23.901 1.00 50.56 296 GLN A CA 1
ATOM 2278 C C . GLN A 1 296 ? 30.425 9.022 -23.750 1.00 50.56 296 GLN A C 1
ATOM 2280 O O . GLN A 1 296 ? 30.888 9.210 -22.624 1.00 50.56 296 GLN A O 1
ATOM 2285 N N . PRO A 1 297 ? 31.230 9.083 -24.837 1.00 40.94 297 PRO A N 1
ATOM 2286 C CA . PRO A 1 297 ? 32.702 9.038 -24.760 1.00 40.94 297 PRO A CA 1
ATOM 2287 C C . PRO A 1 297 ? 33.421 10.163 -23.991 1.00 40.94 297 PRO A C 1
ATOM 2289 O O . PRO A 1 297 ? 34.652 10.180 -23.964 1.00 40.94 297 PRO A O 1
ATOM 2292 N N . ASN A 1 298 ? 32.695 11.130 -23.425 1.00 40.88 298 ASN A N 1
ATOM 2293 C CA . ASN A 1 298 ? 33.241 12.269 -22.682 1.00 40.88 298 ASN A CA 1
ATOM 2294 C C . ASN A 1 298 ? 32.538 12.533 -21.335 1.00 40.88 298 ASN A C 1
ATOM 2296 O O . ASN A 1 298 ? 32.934 13.471 -20.643 1.00 40.88 298 ASN A O 1
ATOM 2300 N N . GLU A 1 299 ? 31.533 11.740 -20.951 1.00 39.41 299 GLU A N 1
ATOM 2301 C CA . GLU A 1 299 ? 30.790 11.922 -19.696 1.00 39.41 299 GLU A CA 1
ATOM 2302 C C . GLU A 1 299 ? 31.012 10.722 -18.760 1.00 39.41 299 GLU A C 1
ATOM 2304 O O . GLU A 1 299 ? 31.159 9.594 -19.232 1.00 39.41 299 GLU A O 1
ATOM 2309 N N . PRO A 1 300 ? 31.109 10.927 -17.432 1.00 33.53 300 PRO A N 1
ATOM 2310 C CA . PRO A 1 300 ? 31.279 9.821 -16.496 1.00 33.53 300 PRO A CA 1
ATOM 2311 C C . PRO A 1 300 ? 29.987 9.002 -16.443 1.00 33.53 300 PRO A C 1
ATOM 2313 O O . PRO A 1 300 ? 28.964 9.561 -16.062 1.00 33.53 300 PRO A O 1
ATOM 2316 N N . ASN A 1 301 ? 30.056 7.713 -16.805 1.00 34.78 301 ASN A N 1
ATOM 2317 C CA . ASN A 1 301 ? 28.928 6.780 -16.953 1.00 34.78 301 ASN A CA 1
ATOM 2318 C C . ASN A 1 301 ? 27.750 7.062 -16.002 1.00 34.78 301 ASN A C 1
ATOM 2320 O O . ASN A 1 301 ? 27.716 6.573 -14.870 1.00 34.78 301 ASN A O 1
ATOM 2324 N N . LEU A 1 302 ? 26.771 7.820 -16.495 1.00 32.59 302 LEU A N 1
ATOM 2325 C CA . LEU A 1 302 ? 25.437 7.860 -15.925 1.00 32.59 302 LEU A CA 1
ATOM 2326 C C . LEU A 1 302 ? 24.709 6.619 -16.434 1.00 32.59 302 LEU A C 1
ATOM 2328 O O . LEU A 1 302 ? 24.640 6.388 -17.640 1.00 32.59 302 LEU A O 1
ATOM 2332 N N . ILE A 1 303 ? 24.186 5.819 -15.510 1.00 33.81 303 ILE A N 1
ATOM 2333 C CA . ILE A 1 303 ? 23.188 4.806 -15.841 1.00 33.81 303 ILE A CA 1
ATOM 2334 C C . ILE A 1 303 ? 21.907 5.598 -16.111 1.00 33.81 303 ILE A C 1
ATOM 2336 O O . ILE A 1 303 ? 21.306 6.127 -15.176 1.00 33.81 303 ILE A O 1
ATOM 2340 N N . TYR A 1 304 ? 21.549 5.768 -17.383 1.00 34.94 304 TYR A N 1
ATOM 2341 C CA . TYR A 1 304 ? 20.266 6.366 -17.751 1.00 34.94 304 TYR A CA 1
ATOM 2342 C C . TYR A 1 304 ? 19.158 5.372 -17.378 1.00 34.94 304 TYR A C 1
ATOM 2344 O O . TYR A 1 304 ? 19.319 4.168 -17.593 1.00 34.94 304 TYR A O 1
ATOM 2352 N N . GLU A 1 305 ? 18.047 5.849 -16.812 1.00 31.06 305 GLU A N 1
ATOM 2353 C CA . GLU A 1 305 ? 16.895 4.975 -16.566 1.00 31.06 305 GLU A CA 1
ATOM 2354 C C . GLU A 1 305 ? 16.361 4.420 -17.901 1.00 31.06 305 GLU A C 1
ATOM 2356 O O . GLU A 1 305 ? 16.345 5.144 -18.904 1.00 31.06 305 GLU A O 1
ATOM 2361 N N . PRO A 1 306 ? 15.895 3.157 -17.943 1.00 31.08 306 PRO A N 1
ATOM 2362 C CA . PRO A 1 306 ? 15.154 2.656 -19.090 1.00 31.08 306 PRO A CA 1
ATOM 2363 C C . PRO A 1 306 ? 13.962 3.573 -19.405 1.00 31.08 306 PRO A C 1
ATOM 2365 O O . PRO A 1 306 ? 13.209 3.945 -18.500 1.00 31.08 306 PRO A O 1
ATOM 2368 N N . ASN A 1 307 ? 13.748 3.846 -20.697 1.00 40.41 307 ASN A N 1
ATOM 2369 C CA . ASN A 1 307 ? 12.662 4.669 -21.260 1.00 40.41 307 ASN A CA 1
ATOM 2370 C C . ASN A 1 307 ? 12.848 6.208 -21.228 1.00 40.41 307 ASN A C 1
ATOM 2372 O O . ASN A 1 307 ? 11.879 6.938 -21.021 1.00 40.41 307 ASN A O 1
ATOM 2376 N N . ASP A 1 308 ? 14.046 6.734 -21.526 1.00 38.16 308 ASP A N 1
ATOM 2377 C CA . ASP A 1 308 ? 14.168 8.136 -21.978 1.00 38.16 308 ASP A CA 1
ATOM 2378 C C . ASP A 1 308 ? 13.467 8.326 -23.338 1.00 38.16 308 ASP A C 1
ATOM 2380 O O . ASP A 1 308 ? 13.992 7.977 -24.398 1.00 38.16 308 ASP A O 1
ATOM 2384 N N . ALA A 1 309 ? 12.264 8.902 -23.309 1.00 37.41 309 ALA A N 1
ATOM 2385 C CA . ALA A 1 309 ? 11.440 9.134 -24.494 1.00 37.41 309 ALA A CA 1
ATOM 2386 C C . ALA A 1 309 ? 12.031 10.149 -25.496 1.00 37.41 309 ALA A C 1
ATOM 2388 O O . ALA A 1 309 ? 11.570 10.204 -26.637 1.00 37.41 309 ALA A O 1
ATOM 2389 N N . ASN A 1 310 ? 13.047 10.933 -25.111 1.00 34.00 310 ASN A N 1
ATOM 2390 C CA . ASN A 1 310 ? 13.754 11.837 -26.024 1.00 34.00 310 ASN A CA 1
ATOM 2391 C C . ASN A 1 310 ? 14.918 11.152 -26.760 1.00 34.00 310 ASN A C 1
ATOM 2393 O O . ASN A 1 310 ? 15.449 11.706 -27.724 1.00 34.00 310 ASN A O 1
ATOM 2397 N N . ASN A 1 311 ? 15.320 9.958 -26.318 1.00 36.81 311 ASN A N 1
ATOM 2398 C CA . ASN A 1 311 ? 16.467 9.225 -26.840 1.00 36.81 311 ASN A CA 1
ATOM 2399 C C . ASN A 1 311 ? 16.192 7.706 -26.794 1.00 36.81 311 ASN A C 1
ATOM 2401 O O . ASN A 1 311 ? 16.708 7.020 -25.907 1.00 36.81 311 ASN A O 1
ATOM 2405 N N . PRO A 1 312 ? 15.364 7.168 -27.716 1.00 51.00 312 PRO A N 1
ATOM 2406 C CA . PRO A 1 312 ? 14.928 5.775 -27.682 1.00 51.00 312 PRO A CA 1
ATOM 2407 C C . PRO A 1 312 ? 16.122 4.819 -27.771 1.00 51.00 312 PRO A C 1
ATOM 2409 O O . PRO A 1 312 ? 16.743 4.648 -28.822 1.00 51.00 312 PRO A O 1
ATOM 2412 N N . VAL A 1 313 ? 16.430 4.199 -26.632 1.00 56.91 313 VAL A N 1
ATOM 2413 C CA . VAL A 1 313 ? 17.549 3.277 -26.438 1.00 56.91 313 VAL A CA 1
ATOM 2414 C C . VAL A 1 313 ? 17.332 2.044 -27.319 1.00 56.91 313 VAL A C 1
ATOM 2416 O O . VAL A 1 313 ? 16.456 1.225 -27.048 1.00 56.91 313 VAL A O 1
ATOM 2419 N N . LEU A 1 314 ? 18.104 1.923 -28.402 1.00 69.12 314 LEU A N 1
ATOM 2420 C CA . LEU A 1 314 ? 17.937 0.853 -29.390 1.00 69.12 314 LEU A CA 1
ATOM 2421 C C . LEU A 1 314 ? 18.213 -0.525 -28.767 1.00 69.12 314 LEU A C 1
ATOM 2423 O O . LEU A 1 314 ? 19.181 -0.693 -28.030 1.00 69.12 314 LEU A O 1
ATOM 2427 N N . ALA A 1 315 ? 17.371 -1.513 -29.071 1.00 77.94 315 ALA A N 1
ATOM 2428 C CA . ALA A 1 315 ? 17.494 -2.864 -28.522 1.00 77.94 315 ALA A CA 1
ATOM 2429 C C . ALA A 1 315 ? 18.813 -3.553 -28.910 1.00 77.94 315 ALA A C 1
ATOM 2431 O O . ALA A 1 315 ? 19.377 -3.294 -29.975 1.00 77.94 315 ALA A O 1
ATOM 2432 N N . VAL A 1 316 ? 19.267 -4.494 -28.077 1.00 87.56 316 VAL A N 1
ATOM 2433 C CA . VAL A 1 316 ? 20.312 -5.455 -28.457 1.00 87.56 316 VAL A CA 1
ATOM 2434 C C . VAL A 1 316 ? 19.716 -6.448 -29.452 1.00 87.56 316 VAL A C 1
ATOM 2436 O O . VAL A 1 316 ? 18.797 -7.184 -29.103 1.00 87.56 316 VAL A O 1
ATOM 2439 N N . TRP A 1 317 ? 20.231 -6.511 -30.678 1.00 90.44 317 TRP A N 1
ATOM 2440 C CA . TRP A 1 317 ? 19.751 -7.451 -31.696 1.00 90.44 317 TRP A CA 1
ATOM 2441 C C . TRP A 1 317 ? 20.556 -8.747 -31.677 1.00 90.44 317 TRP A C 1
ATOM 2443 O O . TRP A 1 317 ? 21.760 -8.727 -31.912 1.00 90.44 317 TRP A O 1
ATOM 2453 N N . ILE A 1 318 ? 19.897 -9.884 -31.462 1.00 94.00 318 ILE A N 1
ATOM 2454 C CA . ILE A 1 318 ? 20.499 -11.223 -31.504 1.00 94.00 318 ILE A CA 1
ATOM 2455 C C . ILE A 1 318 ? 19.753 -12.054 -32.550 1.00 94.00 318 ILE A C 1
ATOM 2457 O O . ILE A 1 318 ? 18.567 -12.364 -32.410 1.00 94.00 318 ILE A O 1
ATOM 2461 N N . VAL A 1 319 ? 20.447 -12.385 -33.641 1.00 92.00 319 VAL A N 1
ATOM 2462 C CA . VAL A 1 319 ? 19.838 -12.934 -34.865 1.00 92.00 319 VAL A CA 1
ATOM 2463 C C . VAL A 1 319 ? 20.640 -14.112 -35.421 1.00 92.00 319 VAL A C 1
ATOM 2465 O O . VAL A 1 319 ? 21.869 -14.089 -35.414 1.00 92.00 319 VAL A O 1
ATOM 2468 N N . GLY A 1 320 ? 19.962 -15.139 -35.937 1.00 87.94 320 GLY A N 1
ATOM 2469 C CA . GLY A 1 320 ? 20.616 -16.201 -36.715 1.00 87.94 320 GLY A CA 1
ATOM 2470 C C . GLY A 1 320 ? 20.959 -15.763 -38.148 1.00 87.94 320 GLY A C 1
ATOM 2471 O O . GLY A 1 320 ? 20.203 -15.007 -38.755 1.00 87.94 320 GLY A O 1
ATOM 2472 N N . GLU A 1 321 ? 22.078 -16.249 -38.700 1.00 86.50 321 GLU A N 1
ATOM 2473 C CA . GLU A 1 321 ? 22.700 -15.772 -39.953 1.00 86.50 321 GLU A CA 1
ATOM 2474 C C . GLU A 1 321 ? 21.757 -15.756 -41.168 1.00 86.50 321 GLU A C 1
ATOM 2476 O O . GLU A 1 321 ? 21.783 -14.809 -41.955 1.00 86.50 321 GLU A O 1
ATOM 2481 N N . SER A 1 322 ? 20.902 -16.770 -41.331 1.00 80.69 322 SER A N 1
ATOM 2482 C CA . SER A 1 322 ? 19.949 -16.828 -42.449 1.00 80.69 322 SER A CA 1
ATOM 2483 C C . SER A 1 322 ? 18.685 -15.989 -42.234 1.00 80.69 322 SER A C 1
ATOM 2485 O O . SER A 1 322 ? 17.946 -15.739 -43.188 1.00 80.69 322 SER A O 1
ATOM 2487 N N . GLY A 1 323 ? 18.407 -15.564 -40.997 1.00 71.50 323 GLY A N 1
ATOM 2488 C CA . GLY A 1 323 ? 17.185 -14.855 -40.618 1.00 71.50 323 GLY A CA 1
ATOM 2489 C C . GLY A 1 323 ? 15.893 -15.677 -40.739 1.00 71.50 323 GLY A C 1
ATOM 2490 O O . GLY A 1 323 ? 14.810 -15.094 -40.589 1.00 71.50 323 GLY A O 1
ATOM 2491 N N . ASN A 1 324 ? 15.993 -16.990 -41.003 1.00 78.00 324 ASN A N 1
ATOM 2492 C CA . ASN A 1 324 ? 14.859 -17.915 -41.033 1.00 78.00 324 ASN A CA 1
ATOM 2493 C C . ASN A 1 324 ? 14.193 -17.981 -39.646 1.00 78.00 324 ASN A C 1
ATOM 2495 O O . ASN A 1 324 ? 14.902 -17.930 -38.638 1.00 78.00 324 ASN A O 1
ATOM 2499 N N . PRO A 1 325 ? 12.860 -18.124 -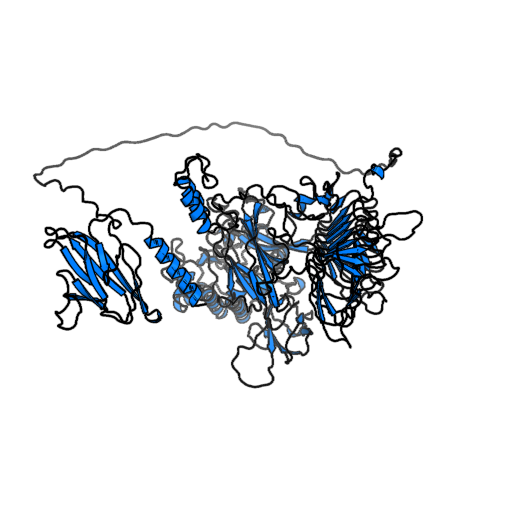39.557 1.00 68.19 325 PRO A N 1
ATOM 2500 C CA . PRO A 1 325 ? 12.210 -18.472 -38.300 1.00 68.19 325 PRO A CA 1
ATOM 2501 C C . PRO A 1 325 ? 12.598 -19.901 -37.874 1.00 68.19 325 PRO A C 1
ATOM 2503 O O . PRO A 1 325 ? 12.869 -20.747 -38.723 1.00 68.19 325 PRO A O 1
ATOM 2506 N N . PHE A 1 326 ? 12.582 -20.173 -36.568 1.00 72.62 326 PHE A N 1
ATOM 2507 C CA . PHE A 1 326 ? 12.605 -21.509 -35.935 1.00 72.62 326 PHE A CA 1
ATOM 2508 C C . PHE A 1 326 ? 13.845 -22.410 -36.104 1.00 72.62 326 PHE A C 1
ATOM 2510 O O . PHE A 1 326 ? 13.961 -23.383 -35.358 1.00 72.62 326 PHE A O 1
ATOM 2517 N N . PHE A 1 327 ? 14.750 -22.147 -37.052 1.00 68.31 327 PHE A N 1
ATOM 2518 C CA . PHE A 1 327 ? 15.703 -23.164 -37.531 1.00 68.31 327 PHE A CA 1
ATOM 2519 C C . PHE A 1 327 ? 17.200 -22.836 -37.376 1.00 68.31 327 PHE A C 1
ATOM 2521 O O . PHE A 1 327 ? 18.017 -23.660 -37.783 1.00 68.31 327 PHE A O 1
ATOM 2528 N N . ASN A 1 328 ? 17.586 -21.690 -36.799 1.00 66.88 328 ASN A N 1
ATOM 2529 C CA . ASN A 1 328 ? 18.984 -21.226 -36.878 1.00 66.88 328 ASN A CA 1
ATOM 2530 C C . ASN A 1 328 ? 19.902 -21.763 -35.769 1.00 66.88 328 ASN A C 1
ATOM 2532 O O . ASN A 1 328 ? 21.061 -22.046 -36.043 1.00 66.88 328 ASN A O 1
ATOM 2536 N N . ASN A 1 329 ? 19.405 -21.822 -34.528 1.00 82.19 329 ASN A N 1
ATOM 2537 C CA . ASN A 1 329 ? 20.079 -22.348 -33.330 1.00 82.19 329 ASN A CA 1
ATOM 2538 C C . ASN A 1 329 ? 19.011 -22.840 -32.331 1.00 82.19 329 ASN A C 1
ATOM 2540 O O . ASN A 1 329 ? 17.869 -22.362 -32.353 1.00 82.19 329 ASN A O 1
ATOM 2544 N N . PHE A 1 330 ? 19.369 -23.765 -31.434 1.00 89.56 330 PHE A N 1
ATOM 2545 C CA . PHE A 1 330 ? 18.460 -24.336 -30.432 1.00 89.56 330 PHE A CA 1
ATOM 2546 C C . PHE A 1 330 ? 17.947 -23.294 -29.429 1.00 89.56 330 PHE A C 1
ATOM 2548 O O . PHE A 1 330 ? 16.772 -23.311 -29.072 1.00 89.56 330 PHE A O 1
ATOM 2555 N N . CYS A 1 331 ? 18.793 -22.357 -29.004 1.00 94.38 331 CYS A N 1
ATOM 2556 C CA . CYS A 1 331 ? 18.395 -21.260 -28.125 1.00 94.38 331 CYS A CA 1
ATOM 2557 C C . CYS A 1 331 ? 19.180 -19.983 -28.455 1.00 94.38 331 CYS A C 1
ATOM 2559 O O . CYS A 1 331 ? 20.377 -20.077 -28.717 1.00 94.38 331 CYS A O 1
ATOM 2561 N N . GLY A 1 332 ? 18.543 -18.807 -28.449 1.00 95.19 332 GLY A N 1
ATOM 2562 C CA . GLY A 1 332 ? 19.209 -17.522 -28.700 1.00 95.19 332 GLY A CA 1
ATOM 2563 C C . GLY A 1 332 ? 20.130 -17.103 -27.551 1.00 95.19 332 GLY A C 1
ATOM 2564 O O . GLY A 1 332 ? 21.330 -16.916 -27.756 1.00 95.19 332 GLY A O 1
ATOM 2565 N N . ILE A 1 333 ? 19.580 -17.021 -26.336 1.00 97.62 333 ILE A N 1
ATOM 2566 C CA . ILE A 1 333 ? 20.320 -16.805 -25.081 1.00 97.62 333 ILE A CA 1
ATOM 2567 C C . ILE A 1 333 ? 19.950 -17.906 -24.088 1.00 97.62 333 ILE A C 1
ATOM 2569 O O . ILE A 1 333 ? 18.775 -18.062 -23.765 1.00 97.62 333 ILE A O 1
ATOM 2573 N N . PHE A 1 334 ? 20.947 -18.595 -23.534 1.00 97.62 334 PHE A N 1
ATOM 2574 C CA . PHE A 1 334 ? 20.788 -19.477 -22.382 1.00 97.62 334 PHE A CA 1
ATOM 2575 C C . PHE A 1 334 ? 21.576 -18.952 -21.175 1.00 97.62 334 PHE A C 1
ATOM 2577 O O . PHE A 1 334 ? 22.788 -18.738 -21.257 1.00 97.62 334 PHE A O 1
ATOM 2584 N N . ILE A 1 335 ? 20.885 -18.752 -20.053 1.00 97.69 335 ILE A N 1
ATOM 2585 C CA . ILE A 1 335 ? 21.495 -18.482 -18.747 1.00 97.69 335 ILE A CA 1
ATOM 2586 C C . ILE A 1 335 ? 21.489 -19.788 -17.949 1.00 97.69 335 ILE A C 1
ATOM 2588 O O . ILE A 1 335 ? 20.421 -20.292 -17.601 1.00 97.69 335 ILE A O 1
ATOM 2592 N N . ASP A 1 336 ? 22.670 -20.336 -17.674 1.00 96.56 336 ASP A N 1
ATOM 2593 C CA . ASP A 1 336 ? 22.841 -21.546 -16.867 1.00 96.56 336 ASP A CA 1
ATOM 2594 C C . ASP A 1 336 ? 22.729 -21.234 -15.363 1.00 96.56 336 ASP A C 1
ATOM 2596 O O . ASP A 1 336 ? 23.053 -20.135 -14.910 1.00 96.56 336 ASP A O 1
ATOM 2600 N N . ARG A 1 337 ? 22.340 -22.227 -14.559 1.00 93.44 337 ARG A N 1
ATOM 2601 C CA . ARG A 1 337 ? 22.289 -22.151 -13.088 1.00 93.44 337 ARG A CA 1
ATOM 2602 C C . ARG A 1 337 ? 23.609 -21.779 -12.400 1.00 93.44 337 ARG A C 1
ATOM 2604 O O . ARG A 1 337 ? 23.584 -21.440 -11.217 1.00 93.44 337 ARG A O 1
ATOM 2611 N N . THR A 1 338 ? 24.762 -21.901 -13.067 1.00 94.50 338 THR A N 1
ATOM 2612 C CA . THR A 1 338 ? 26.051 -21.437 -12.520 1.00 94.50 338 THR A CA 1
ATOM 2613 C C . THR A 1 338 ? 26.391 -19.992 -12.893 1.00 94.50 338 THR A C 1
ATOM 2615 O O . THR A 1 338 ? 27.379 -19.468 -12.381 1.00 94.50 338 THR A O 1
ATOM 2618 N N . ALA A 1 339 ? 25.581 -19.313 -13.717 1.00 96.06 339 ALA A N 1
ATOM 2619 C CA . ALA A 1 339 ? 25.683 -17.871 -13.950 1.00 96.06 339 ALA A CA 1
ATOM 2620 C C . ALA A 1 339 ? 25.422 -17.061 -12.668 1.00 96.06 339 ALA A C 1
ATOM 2622 O O . ALA A 1 339 ? 24.759 -17.525 -11.736 1.00 96.06 339 ALA A O 1
ATOM 2623 N N . GLY A 1 340 ? 25.922 -15.826 -12.628 1.00 91.62 340 GLY A N 1
ATOM 2624 C CA . GLY A 1 340 ? 25.651 -14.900 -11.534 1.00 91.62 340 GLY A CA 1
ATOM 2625 C C . GLY A 1 340 ? 24.200 -14.402 -11.550 1.00 91.62 340 GLY A C 1
ATOM 2626 O O . GLY A 1 340 ? 23.625 -14.139 -12.607 1.00 91.62 340 GLY A O 1
ATOM 2627 N N . THR A 1 341 ? 23.601 -14.257 -10.367 1.00 92.12 341 THR A N 1
ATOM 2628 C CA . THR A 1 341 ? 22.200 -13.827 -10.193 1.00 92.12 341 THR A CA 1
ATOM 2629 C C . THR A 1 341 ? 21.960 -12.381 -10.637 1.00 92.12 341 THR A C 1
ATOM 2631 O O . THR A 1 341 ? 20.832 -12.019 -10.970 1.00 92.12 341 THR A O 1
ATOM 2634 N N . ARG A 1 342 ? 23.022 -11.567 -10.743 1.00 90.62 342 ARG A N 1
ATOM 2635 C CA . ARG A 1 342 ? 22.971 -10.162 -11.177 1.00 90.62 342 ARG A CA 1
ATOM 2636 C C . ARG A 1 342 ? 22.926 -10.000 -12.702 1.00 90.62 342 ARG A C 1
ATOM 2638 O O . ARG A 1 342 ? 23.202 -8.904 -13.185 1.00 90.62 342 ARG A O 1
ATOM 2645 N N . CYS A 1 343 ? 22.619 -11.045 -13.478 1.00 92.69 343 CYS A N 1
ATOM 2646 C CA . CYS A 1 343 ? 22.337 -10.877 -14.907 1.00 92.69 343 CYS A CA 1
ATOM 2647 C C . CYS A 1 343 ? 21.099 -9.989 -15.097 1.00 92.69 343 CYS A C 1
ATOM 2649 O O . CYS A 1 343 ? 20.039 -10.267 -14.537 1.00 92.69 343 CYS A O 1
ATOM 2651 N N . LYS A 1 344 ? 21.220 -8.952 -15.928 1.00 91.31 344 LYS A N 1
ATOM 2652 C CA . LYS A 1 344 ? 20.120 -8.077 -16.336 1.00 91.31 344 LYS A CA 1
ATOM 2653 C C . LYS A 1 344 ? 19.770 -8.374 -17.793 1.00 91.31 344 LYS A C 1
ATOM 2655 O O . LYS A 1 344 ? 20.567 -8.110 -18.694 1.00 91.31 344 LYS A O 1
ATOM 2660 N N . LEU A 1 345 ? 18.582 -8.934 -18.018 1.00 93.50 345 LEU A N 1
ATOM 2661 C CA . LEU A 1 345 ? 18.064 -9.256 -19.348 1.00 93.50 345 LEU A CA 1
ATOM 2662 C C . LEU A 1 345 ? 17.035 -8.196 -19.744 1.00 93.50 345 LEU A C 1
ATOM 2664 O O . LEU A 1 345 ? 15.857 -8.331 -19.423 1.00 93.50 345 LEU A O 1
ATOM 2668 N N . ASP A 1 346 ? 17.504 -7.128 -20.386 1.00 85.75 346 ASP A N 1
ATOM 2669 C CA . ASP A 1 346 ? 16.706 -5.938 -20.684 1.00 85.75 346 ASP A CA 1
ATOM 2670 C C . ASP A 1 346 ? 16.904 -5.477 -22.135 1.00 85.75 346 ASP A C 1
ATOM 2672 O O . ASP A 1 346 ? 18.014 -5.555 -22.666 1.00 85.75 346 ASP A O 1
ATOM 2676 N N . ASN A 1 347 ? 15.832 -4.988 -22.765 1.00 80.19 347 ASN A N 1
ATOM 2677 C CA . ASN A 1 347 ? 15.821 -4.362 -24.096 1.00 80.19 347 ASN A CA 1
ATOM 2678 C C . ASN A 1 347 ? 16.523 -5.200 -25.193 1.00 80.19 347 ASN A C 1
ATOM 2680 O O . ASN A 1 347 ? 17.512 -4.774 -25.800 1.00 80.19 347 ASN A O 1
ATOM 2684 N N . ILE A 1 348 ? 16.022 -6.419 -25.433 1.00 87.62 348 ILE A N 1
ATOM 2685 C CA . ILE A 1 348 ? 16.629 -7.410 -26.344 1.00 87.62 348 ILE A CA 1
ATOM 2686 C C . ILE A 1 348 ? 15.650 -7.803 -27.455 1.00 87.62 348 ILE A C 1
ATOM 2688 O O . ILE A 1 348 ? 14.528 -8.219 -27.178 1.00 87.62 348 ILE A O 1
ATOM 2692 N N . CYS A 1 349 ? 16.098 -7.769 -28.709 1.00 88.88 349 CYS A N 1
ATOM 2693 C CA . CYS A 1 349 ? 15.398 -8.334 -29.859 1.00 88.88 349 CYS A CA 1
ATOM 2694 C C . CYS A 1 349 ? 16.020 -9.684 -30.268 1.00 88.88 349 CYS A C 1
ATOM 2696 O O . CYS A 1 349 ? 17.223 -9.769 -30.521 1.00 88.88 349 CYS A O 1
ATOM 2698 N N . LEU A 1 350 ? 15.205 -10.737 -30.350 1.00 91.69 350 LEU A N 1
ATOM 2699 C CA . LEU A 1 350 ? 15.605 -12.124 -30.614 1.00 91.69 350 LEU A CA 1
ATOM 2700 C C . LEU A 1 350 ? 14.881 -12.663 -31.853 1.00 91.69 350 LEU A C 1
ATOM 2702 O O . LEU A 1 350 ? 13.652 -12.610 -31.915 1.00 91.69 350 LEU A O 1
ATOM 2706 N N . ARG A 1 351 ? 15.612 -13.227 -32.826 1.00 89.19 351 ARG A N 1
ATOM 2707 C CA . ARG A 1 351 ? 14.998 -13.748 -34.063 1.00 89.19 351 ARG A CA 1
ATOM 2708 C C . ARG A 1 351 ? 15.570 -15.072 -34.573 1.00 89.19 351 ARG A C 1
ATOM 2710 O O . ARG A 1 351 ? 16.747 -15.166 -34.930 1.00 89.19 351 ARG A O 1
ATOM 2717 N N . GLY A 1 352 ? 14.666 -16.032 -34.789 1.00 86.06 352 GLY A N 1
ATOM 2718 C CA . GLY A 1 352 ? 14.907 -17.219 -35.619 1.00 86.06 352 GLY A CA 1
ATOM 2719 C C . GLY A 1 352 ? 15.403 -18.473 -34.894 1.00 86.06 352 GLY A C 1
ATOM 2720 O O . GLY A 1 352 ? 16.061 -19.317 -35.503 1.00 86.06 352 GLY A O 1
ATOM 2721 N N . PHE A 1 353 ? 15.126 -18.593 -33.599 1.00 90.38 353 PHE A N 1
ATOM 2722 C CA . PHE A 1 353 ? 15.640 -19.667 -32.741 1.00 90.38 353 PHE A CA 1
ATOM 2723 C C . PHE A 1 353 ? 14.572 -20.718 -32.408 1.00 90.38 353 PHE A C 1
ATOM 2725 O O . PHE A 1 353 ? 13.379 -20.479 -32.594 1.00 90.38 353 PHE A O 1
ATOM 2732 N N . TYR A 1 354 ? 14.968 -21.882 -31.889 1.00 91.12 354 TYR A N 1
ATOM 2733 C CA . TYR A 1 354 ? 13.996 -22.848 -31.359 1.00 91.12 354 TYR A CA 1
ATOM 2734 C C . TYR A 1 354 ? 13.485 -22.449 -29.954 1.00 91.12 354 TYR A C 1
ATOM 2736 O O . TYR A 1 354 ? 12.297 -22.591 -29.674 1.00 91.12 354 TYR A O 1
ATOM 2744 N N . TYR A 1 355 ? 14.333 -21.844 -29.121 1.00 93.38 355 TYR A N 1
ATOM 2745 C CA . TYR A 1 355 ? 13.967 -21.001 -27.973 1.00 93.38 355 TYR A CA 1
ATOM 2746 C C . TYR A 1 355 ? 14.553 -19.599 -28.175 1.00 93.38 355 TYR A C 1
ATOM 2748 O O . TYR A 1 355 ? 15.736 -19.477 -28.485 1.00 93.38 355 TYR A O 1
ATOM 2756 N N . GLY A 1 356 ? 13.784 -18.530 -27.984 1.00 95.12 356 GLY A N 1
ATOM 2757 C CA . GLY A 1 356 ? 14.335 -17.170 -27.986 1.00 95.12 356 GLY A CA 1
ATOM 2758 C C . GLY A 1 356 ? 15.303 -16.961 -26.817 1.00 95.12 356 GLY A C 1
ATOM 2759 O O . GLY A 1 356 ? 16.488 -16.689 -27.019 1.00 95.12 356 GLY A O 1
ATOM 2760 N N . LEU A 1 357 ? 14.792 -17.148 -25.602 1.00 97.31 357 LEU A N 1
ATOM 2761 C CA . LEU A 1 357 ? 15.505 -17.003 -24.334 1.00 97.31 357 LEU A CA 1
ATOM 2762 C C . LEU A 1 357 ? 15.182 -18.192 -23.418 1.00 97.31 357 LEU A C 1
ATOM 2764 O O . LEU A 1 357 ? 14.024 -18.593 -23.312 1.00 97.31 357 LEU A O 1
ATOM 2768 N N . GLN A 1 358 ? 16.192 -18.728 -22.737 1.00 97.25 358 GLN A N 1
ATOM 2769 C CA . GLN A 1 358 ? 16.060 -19.765 -21.716 1.00 97.25 358 GLN A CA 1
ATOM 2770 C C . GLN A 1 358 ? 16.856 -19.376 -20.460 1.00 97.25 358 GLN A C 1
ATOM 2772 O O . GLN A 1 358 ? 18.030 -19.020 -20.554 1.00 97.25 358 GLN A O 1
ATOM 2777 N N . VAL A 1 359 ? 16.243 -19.469 -19.278 1.00 96.94 359 VAL A N 1
ATOM 2778 C CA . VAL A 1 359 ? 16.865 -19.071 -18.002 1.00 96.94 359 VAL A CA 1
ATOM 2779 C C . VAL A 1 359 ? 16.715 -20.186 -16.963 1.00 96.94 359 VAL A C 1
ATOM 2781 O O . VAL A 1 359 ? 15.632 -20.372 -16.419 1.00 96.94 359 VAL A O 1
ATOM 2784 N N . ASP A 1 360 ? 17.798 -20.925 -16.685 1.00 95.94 360 ASP A N 1
ATOM 2785 C CA . ASP A 1 360 ? 17.891 -21.988 -15.657 1.00 95.94 360 ASP A CA 1
ATOM 2786 C C . ASP A 1 360 ? 18.430 -21.464 -14.307 1.00 95.94 360 ASP A C 1
ATOM 2788 O O . ASP A 1 360 ? 19.014 -22.205 -13.521 1.00 95.94 360 ASP A O 1
ATOM 2792 N N . GLN A 1 361 ? 18.258 -20.166 -14.043 1.00 91.19 361 GLN A N 1
ATOM 2793 C CA . GLN A 1 361 ? 18.773 -19.460 -12.867 1.00 91.19 361 GLN A CA 1
ATOM 2794 C C . GLN A 1 361 ? 17.708 -18.522 -12.282 1.00 91.19 361 GLN A C 1
ATOM 2796 O O . GLN A 1 361 ? 16.906 -17.955 -13.021 1.00 91.19 361 GLN A O 1
ATOM 2801 N N . GLN A 1 362 ? 17.727 -18.307 -10.966 1.00 90.00 362 GLN A N 1
ATOM 2802 C CA . GLN A 1 362 ? 16.966 -17.224 -10.338 1.00 90.00 362 GLN A CA 1
ATOM 2803 C C . GLN A 1 362 ? 17.748 -15.911 -10.461 1.00 90.00 362 GLN A C 1
ATOM 2805 O O . GLN A 1 362 ? 18.861 -15.805 -9.946 1.00 90.00 362 GLN A O 1
ATOM 2810 N N . LEU A 1 363 ? 17.165 -14.909 -11.112 1.00 89.44 363 LEU A N 1
ATOM 2811 C CA . LEU A 1 363 ? 17.767 -13.587 -11.272 1.00 89.44 363 LEU A CA 1
ATOM 2812 C C . LEU A 1 363 ? 17.325 -12.617 -10.166 1.00 89.44 363 LEU A C 1
ATOM 2814 O O . LEU A 1 363 ? 16.204 -12.699 -9.654 1.00 89.44 363 LEU A O 1
ATOM 2818 N N . ASP A 1 364 ? 18.218 -11.685 -9.825 1.00 85.25 364 ASP A N 1
ATOM 2819 C CA . ASP A 1 364 ? 17.953 -10.551 -8.927 1.00 85.25 364 ASP A CA 1
ATOM 2820 C C . ASP A 1 364 ? 17.159 -9.433 -9.633 1.00 85.25 364 ASP A C 1
ATOM 2822 O O . ASP A 1 364 ? 16.461 -8.649 -8.986 1.00 85.25 364 ASP A O 1
ATOM 2826 N N . TYR A 1 365 ? 17.257 -9.367 -10.965 1.00 83.50 365 TYR A N 1
ATOM 2827 C CA . TYR A 1 365 ? 16.554 -8.419 -11.831 1.00 83.50 365 TYR A CA 1
ATOM 2828 C C . TYR A 1 365 ? 15.422 -9.111 -12.610 1.00 83.50 365 TYR A C 1
ATOM 2830 O O . TYR A 1 365 ? 15.548 -10.290 -12.948 1.00 83.50 365 TYR A O 1
ATOM 2838 N N . PRO A 1 366 ? 14.325 -8.403 -12.942 1.00 84.62 366 PRO A N 1
ATOM 2839 C CA . PRO A 1 366 ? 13.319 -8.932 -13.857 1.00 84.62 366 PRO A CA 1
ATOM 2840 C C . PRO A 1 366 ? 13.890 -9.104 -15.272 1.00 84.62 366 PRO A C 1
ATOM 2842 O O . PRO A 1 366 ? 14.800 -8.388 -15.690 1.00 84.62 366 PRO A O 1
ATOM 2845 N N . ILE A 1 367 ? 13.296 -10.025 -16.026 1.00 90.12 367 ILE A N 1
ATOM 2846 C CA . ILE A 1 367 ? 13.479 -10.163 -17.471 1.00 90.12 367 ILE A CA 1
ATOM 2847 C C . ILE A 1 367 ? 12.529 -9.154 -18.128 1.00 90.12 367 ILE A C 1
ATOM 2849 O O . ILE A 1 367 ? 11.312 -9.313 -18.014 1.00 90.12 367 ILE A O 1
ATOM 2853 N N . SER A 1 368 ? 13.045 -8.104 -18.771 1.00 83.19 368 SER A N 1
ATOM 2854 C CA . SER A 1 368 ? 12.231 -6.977 -19.246 1.00 83.19 368 SER A CA 1
ATOM 2855 C C . SER A 1 368 ? 12.468 -6.595 -20.704 1.00 83.19 368 SER A C 1
ATOM 2857 O O . SER A 1 368 ? 13.554 -6.772 -21.247 1.00 83.19 368 SER A O 1
ATOM 2859 N N . ASN A 1 369 ? 11.443 -6.020 -21.340 1.00 72.62 369 ASN A N 1
ATOM 2860 C CA . ASN A 1 369 ? 11.544 -5.400 -22.667 1.00 72.62 369 ASN A CA 1
ATOM 2861 C C . ASN A 1 369 ? 12.152 -6.341 -23.739 1.00 72.62 369 ASN A C 1
ATOM 2863 O O . ASN A 1 369 ? 12.928 -5.917 -24.597 1.00 72.62 369 ASN A O 1
ATOM 2867 N N . ILE A 1 370 ? 11.831 -7.639 -23.669 1.00 84.25 370 ILE A N 1
ATOM 2868 C CA . ILE A 1 370 ? 12.274 -8.653 -24.633 1.00 84.25 370 ILE A CA 1
ATOM 2869 C C . ILE A 1 370 ? 11.284 -8.702 -25.800 1.00 84.25 370 ILE A C 1
ATOM 2871 O O . ILE A 1 370 ? 10.079 -8.776 -25.578 1.00 84.25 370 ILE A O 1
ATOM 2875 N N . HIS A 1 371 ? 11.767 -8.725 -27.040 1.00 85.19 371 HIS A N 1
ATOM 2876 C CA . HIS A 1 371 ? 10.961 -8.953 -28.239 1.00 85.19 371 HIS A CA 1
ATOM 2877 C C . HIS A 1 371 ? 11.488 -10.174 -29.002 1.00 85.19 371 HIS A C 1
ATOM 2879 O O . HIS A 1 371 ? 12.553 -10.112 -29.614 1.00 85.19 371 HIS A O 1
ATOM 2885 N N . ALA A 1 372 ? 10.765 -11.294 -28.961 1.00 89.06 372 ALA A N 1
ATOM 2886 C CA . ALA A 1 372 ? 11.127 -12.519 -29.672 1.00 89.06 372 ALA A CA 1
ATOM 2887 C C . ALA A 1 372 ? 10.201 -12.751 -30.876 1.00 89.06 372 ALA A C 1
ATOM 2889 O O . ALA A 1 372 ? 9.014 -13.022 -30.708 1.00 89.06 372 ALA A O 1
ATOM 2890 N N . PHE A 1 373 ? 10.745 -12.693 -32.093 1.00 86.31 373 PHE A N 1
ATOM 2891 C CA . PHE A 1 373 ? 9.979 -12.855 -33.333 1.00 86.31 373 PHE A CA 1
ATOM 2892 C C . PHE A 1 373 ? 10.474 -14.044 -34.165 1.00 86.31 373 PHE A C 1
ATOM 2894 O O . PHE A 1 373 ? 11.668 -14.158 -34.461 1.00 86.31 373 PHE A O 1
ATOM 2901 N N . GLY A 1 374 ? 9.570 -14.931 -34.591 1.00 85.81 374 GLY A N 1
ATOM 2902 C CA . GLY A 1 374 ? 9.960 -16.107 -35.378 1.00 85.81 374 GLY A CA 1
ATOM 2903 C C . GLY A 1 374 ? 10.789 -17.119 -34.585 1.00 85.81 374 GLY A C 1
ATOM 2904 O O . GLY A 1 374 ? 11.641 -17.805 -35.157 1.00 85.81 374 GLY A O 1
ATOM 2905 N N . CYS A 1 375 ? 10.578 -17.191 -33.271 1.00 89.38 375 CYS A N 1
ATOM 2906 C CA . CYS A 1 375 ? 11.186 -18.179 -32.383 1.00 89.38 375 CYS A CA 1
ATOM 2907 C C . CYS A 1 375 ? 10.154 -19.273 -32.068 1.00 89.38 375 CYS A C 1
ATOM 2909 O O . CYS A 1 375 ? 8.990 -18.956 -31.847 1.00 89.38 375 CYS A O 1
ATOM 2911 N N . TYR A 1 376 ? 10.529 -20.557 -32.111 1.00 90.88 376 TYR A N 1
ATOM 2912 C CA . TYR A 1 376 ? 9.530 -21.642 -32.063 1.00 90.88 376 TYR A CA 1
ATOM 2913 C C . TYR A 1 376 ? 8.865 -21.709 -30.685 1.00 90.88 376 TYR A C 1
ATOM 2915 O O . TYR A 1 376 ? 7.646 -21.840 -30.586 1.00 90.88 376 TYR A O 1
ATOM 2923 N N . ASN A 1 377 ? 9.680 -21.497 -29.654 1.00 93.19 377 ASN A N 1
ATOM 2924 C CA . ASN A 1 377 ? 9.286 -21.049 -28.332 1.00 93.19 377 ASN A CA 1
ATOM 2925 C C . ASN A 1 377 ? 9.917 -19.670 -28.062 1.00 93.19 377 ASN A C 1
ATOM 2927 O O . ASN A 1 377 ? 11.024 -19.391 -28.534 1.00 93.19 377 ASN A O 1
ATOM 2931 N N . GLY A 1 378 ? 9.248 -18.816 -27.290 1.00 95.19 378 GLY A N 1
ATOM 2932 C CA . GLY A 1 378 ? 9.721 -17.472 -26.953 1.00 95.19 378 GLY A CA 1
ATOM 2933 C C . GLY A 1 378 ? 10.679 -17.456 -25.767 1.00 95.19 378 GLY A C 1
ATOM 2934 O O . GLY A 1 378 ? 11.895 -17.530 -25.949 1.00 95.19 378 GLY A O 1
ATOM 2935 N N . ILE A 1 379 ? 10.125 -17.328 -24.561 1.00 97.06 379 ILE A N 1
ATOM 2936 C CA . ILE A 1 379 ? 10.861 -17.195 -23.300 1.00 97.06 379 ILE A CA 1
ATOM 2937 C C . ILE A 1 379 ? 10.519 -18.370 -22.380 1.00 97.06 379 ILE A C 1
ATOM 2939 O O . ILE A 1 379 ? 9.367 -18.542 -21.987 1.00 97.06 379 ILE A O 1
ATOM 2943 N N . LEU A 1 380 ? 11.532 -19.153 -22.013 1.00 96.62 380 LEU A N 1
ATOM 2944 C CA . LEU A 1 380 ? 11.446 -20.270 -21.075 1.00 96.62 380 LEU A CA 1
ATOM 2945 C C . LEU A 1 380 ? 12.167 -19.912 -19.767 1.00 96.62 380 LEU A C 1
ATOM 2947 O O . LEU A 1 380 ? 13.373 -19.659 -19.767 1.00 96.62 380 LEU A O 1
ATOM 2951 N N . SER A 1 381 ? 11.440 -19.914 -18.651 1.00 95.56 381 SER A N 1
ATOM 2952 C CA . SER A 1 381 ? 11.971 -19.627 -17.317 1.00 95.56 381 SER A CA 1
ATOM 2953 C C . SER A 1 381 ? 11.825 -20.817 -16.376 1.00 95.56 381 SER A C 1
ATOM 2955 O O . SER A 1 381 ? 10.723 -21.319 -16.145 1.00 95.56 381 SER A O 1
ATOM 2957 N N . PHE A 1 382 ? 12.934 -21.189 -15.744 1.00 92.38 382 PHE A N 1
ATOM 2958 C CA . PHE A 1 382 ? 12.960 -22.095 -14.605 1.00 92.38 382 PHE A CA 1
ATOM 2959 C C . PHE A 1 382 ? 13.027 -21.294 -13.301 1.00 92.38 382 PHE A C 1
ATOM 2961 O O . PHE A 1 382 ? 13.777 -20.324 -13.195 1.00 92.38 382 PHE A O 1
ATOM 2968 N N . GLY A 1 383 ? 12.238 -21.689 -12.302 1.00 83.62 383 GLY A N 1
ATOM 2969 C CA . GLY A 1 383 ? 12.163 -20.965 -11.029 1.00 83.62 383 GLY A CA 1
ATOM 2970 C C . GLY A 1 383 ? 11.421 -19.620 -11.105 1.00 83.62 383 GLY A C 1
ATOM 2971 O O . GLY A 1 383 ? 10.784 -19.277 -12.102 1.00 83.62 383 GLY A O 1
ATOM 2972 N N . ALA A 1 384 ? 11.464 -18.866 -10.006 1.00 86.00 384 ALA A N 1
ATOM 2973 C CA . ALA A 1 384 ? 10.593 -17.724 -9.717 1.00 86.00 384 ALA A CA 1
ATOM 2974 C C . ALA A 1 384 ? 11.086 -16.393 -10.324 1.00 86.00 384 ALA A C 1
ATOM 2976 O O . ALA A 1 384 ? 11.154 -15.367 -9.642 1.00 86.00 384 ALA A O 1
ATOM 2977 N N . ASN A 1 385 ? 11.474 -16.390 -11.601 1.00 89.56 385 ASN A N 1
ATOM 2978 C CA . ASN A 1 385 ? 11.817 -15.144 -12.289 1.00 89.56 385 ASN A CA 1
ATOM 2979 C C . ASN A 1 385 ? 10.561 -14.310 -12.583 1.00 89.56 385 ASN A C 1
ATOM 2981 O O . ASN A 1 385 ? 9.502 -14.843 -12.927 1.00 89.56 385 ASN A O 1
ATOM 2985 N N . ARG A 1 386 ? 10.713 -12.985 -12.500 1.00 89.38 386 ARG A N 1
ATOM 2986 C CA . ARG A 1 386 ? 9.703 -12.013 -12.932 1.00 89.38 386 ARG A CA 1
ATOM 2987 C C . ARG A 1 386 ? 9.948 -11.633 -14.394 1.00 89.38 386 ARG A C 1
ATOM 2989 O O . ARG A 1 386 ? 11.068 -11.262 -14.737 1.00 89.38 386 ARG A O 1
ATOM 2996 N N . ILE A 1 387 ? 8.913 -11.679 -15.231 1.00 89.06 387 ILE A N 1
ATOM 2997 C CA . ILE A 1 387 ? 8.949 -11.273 -16.647 1.00 89.06 387 ILE A CA 1
ATOM 2998 C C . ILE A 1 387 ? 8.056 -10.040 -16.843 1.00 89.06 387 ILE A C 1
ATOM 3000 O O . ILE A 1 387 ? 6.947 -9.987 -16.313 1.00 89.06 387 ILE A O 1
ATOM 3004 N N . MET A 1 388 ? 8.530 -9.023 -17.565 1.00 81.81 388 MET A N 1
ATOM 3005 C CA . MET A 1 388 ? 7.823 -7.744 -17.726 1.00 81.81 388 MET A CA 1
ATOM 3006 C C . MET A 1 388 ? 7.948 -7.159 -19.135 1.00 81.81 388 MET A C 1
ATOM 3008 O O . MET A 1 388 ? 8.977 -7.333 -19.788 1.00 81.81 388 MET A O 1
ATOM 3012 N N . ASN A 1 389 ? 6.944 -6.397 -19.575 1.00 70.12 389 ASN A N 1
ATOM 3013 C CA . ASN A 1 389 ? 6.989 -5.522 -20.761 1.00 70.12 389 ASN A CA 1
ATOM 3014 C C . ASN A 1 389 ? 7.506 -6.216 -22.042 1.00 70.12 389 ASN A C 1
ATOM 3016 O O . ASN A 1 389 ? 8.207 -5.608 -22.850 1.00 70.12 389 ASN A O 1
ATOM 3020 N N . SER A 1 390 ? 7.268 -7.518 -22.187 1.00 80.56 390 SER A N 1
ATOM 3021 C CA . SER A 1 390 ? 7.923 -8.361 -23.194 1.00 80.56 390 SER A CA 1
ATOM 3022 C C . SER A 1 390 ? 6.918 -8.879 -24.216 1.00 80.56 390 SER A C 1
ATOM 3024 O O . SER A 1 390 ? 5.725 -8.948 -23.952 1.00 80.56 390 SER A O 1
ATOM 3026 N N . SER A 1 391 ? 7.381 -9.294 -25.387 1.00 85.00 391 SER A N 1
ATOM 3027 C CA . SER A 1 391 ? 6.524 -9.784 -26.465 1.00 85.00 391 SER A CA 1
ATOM 3028 C C . SER A 1 391 ? 7.141 -10.968 -27.193 1.00 85.00 391 SER A C 1
ATOM 3030 O O . SER A 1 391 ? 8.352 -11.026 -27.423 1.00 85.00 391 SER A O 1
ATOM 3032 N N . VAL A 1 392 ? 6.284 -11.905 -27.580 1.00 89.62 392 VAL A N 1
ATOM 3033 C CA . VAL A 1 392 ? 6.618 -13.049 -28.420 1.00 89.62 392 VAL A CA 1
ATOM 3034 C C . VAL A 1 392 ? 5.587 -13.139 -29.536 1.00 89.62 392 VAL A C 1
ATOM 3036 O O . VAL A 1 392 ? 4.388 -13.230 -29.274 1.00 89.62 392 VAL A O 1
ATOM 3039 N N . SER A 1 393 ? 6.056 -13.120 -30.780 1.00 86.00 393 SER A N 1
ATOM 3040 C CA . SER A 1 393 ? 5.191 -13.085 -31.960 1.00 86.00 393 SER A CA 1
ATOM 3041 C C . SER A 1 393 ? 5.656 -14.070 -33.033 1.00 86.00 393 SER A C 1
ATOM 3043 O O . SER A 1 393 ? 6.863 -14.254 -33.226 1.00 86.00 393 SER A O 1
ATOM 3045 N N . TYR A 1 394 ? 4.706 -14.665 -33.764 1.00 83.56 394 TYR A N 1
ATOM 3046 C CA . TYR A 1 394 ? 4.969 -15.614 -34.853 1.00 83.56 394 TYR A CA 1
ATOM 3047 C C . TYR A 1 394 ? 5.776 -16.829 -34.355 1.00 83.56 394 TYR A C 1
ATOM 3049 O O . TYR A 1 394 ? 6.937 -17.031 -34.719 1.00 83.56 394 TYR A O 1
ATOM 3057 N N . TYR A 1 395 ? 5.170 -17.616 -33.463 1.00 84.94 395 TYR A N 1
ATOM 3058 C CA . TYR A 1 395 ? 5.788 -18.747 -32.756 1.00 84.94 395 TYR A CA 1
ATOM 3059 C C . TYR A 1 395 ? 5.026 -20.059 -33.005 1.00 84.94 395 TYR A C 1
ATOM 3061 O O . TYR A 1 395 ? 3.906 -20.050 -33.500 1.00 84.94 395 TYR A O 1
ATOM 3069 N N . GLY A 1 396 ? 5.625 -21.215 -32.698 1.00 75.44 396 GLY A N 1
ATOM 3070 C CA . GLY A 1 396 ? 4.919 -22.506 -32.665 1.00 75.44 396 GLY A CA 1
ATOM 3071 C C . GLY A 1 396 ? 4.036 -22.878 -33.868 1.00 75.44 396 GLY A C 1
ATOM 3072 O O . GLY A 1 396 ? 3.009 -23.510 -33.664 1.00 75.44 396 GLY A O 1
ATOM 3073 N N . ILE A 1 397 ? 4.365 -22.480 -35.105 1.00 65.75 397 ILE A N 1
ATOM 3074 C CA . ILE A 1 397 ? 3.424 -22.622 -36.233 1.00 65.75 397 ILE A CA 1
ATOM 3075 C C . ILE A 1 397 ? 3.050 -24.088 -36.471 1.00 65.75 397 ILE A C 1
ATOM 3077 O O . ILE A 1 397 ? 3.893 -24.911 -36.847 1.00 65.75 397 ILE A O 1
ATOM 3081 N N . TRP A 1 398 ? 1.755 -24.386 -36.332 1.00 52.81 398 TRP A N 1
ATOM 3082 C CA . TRP A 1 398 ? 1.216 -25.727 -36.518 1.00 52.81 398 TRP A CA 1
ATOM 3083 C C . TRP A 1 398 ? 1.448 -26.241 -37.944 1.00 52.81 398 TRP A C 1
ATOM 3085 O O . TRP A 1 398 ? 0.752 -25.889 -38.900 1.00 52.81 398 TRP A O 1
ATOM 3095 N N . SER A 1 399 ? 2.422 -27.137 -38.081 1.00 58.16 399 SER A N 1
ATOM 3096 C CA . SER A 1 399 ? 2.704 -27.876 -39.307 1.00 58.16 399 SER A CA 1
ATOM 3097 C C . SER A 1 399 ? 2.384 -29.358 -39.090 1.00 58.16 399 SER A C 1
ATOM 3099 O O . SER A 1 399 ? 2.851 -29.930 -38.106 1.00 58.16 399 SER A O 1
ATOM 3101 N N . PRO A 1 400 ? 1.683 -30.043 -40.019 1.00 55.72 400 PRO A N 1
ATOM 3102 C CA . PRO A 1 400 ? 1.390 -31.479 -39.917 1.00 55.72 400 PRO A CA 1
ATOM 3103 C C . PRO A 1 400 ? 2.613 -32.405 -39.776 1.00 55.72 400 PRO A C 1
ATOM 3105 O O . PRO A 1 400 ? 2.446 -33.603 -39.536 1.00 55.72 400 PRO A O 1
ATOM 3108 N N . GLU A 1 401 ? 3.824 -31.882 -39.981 1.00 58.75 401 GLU A N 1
ATOM 3109 C CA . GLU A 1 401 ? 5.092 -32.604 -39.848 1.00 58.75 401 GLU A CA 1
ATOM 3110 C C . GLU A 1 401 ? 5.664 -32.563 -38.417 1.00 58.75 401 GLU A C 1
ATOM 3112 O O . GLU A 1 401 ? 6.463 -33.433 -38.062 1.00 58.75 401 GLU A O 1
ATOM 3117 N N . TRP A 1 402 ? 5.214 -31.624 -37.575 1.00 60.94 402 TRP A N 1
ATOM 3118 C CA . TRP A 1 402 ? 5.700 -31.405 -36.209 1.00 60.94 402 TRP A CA 1
ATOM 3119 C C . TRP A 1 402 ? 4.566 -31.646 -35.201 1.00 60.94 402 TRP A C 1
ATOM 3121 O O . TRP A 1 402 ? 3.466 -31.125 -35.340 1.00 60.94 402 TRP A O 1
ATOM 3131 N N . GLN A 1 403 ? 4.807 -32.501 -34.201 1.00 58.69 403 GLN A N 1
ATOM 3132 C CA . GLN A 1 403 ? 3.783 -32.948 -33.232 1.00 58.69 403 GLN A CA 1
ATOM 3133 C C . GLN A 1 403 ? 3.910 -32.282 -31.855 1.00 58.69 403 GLN A C 1
ATOM 3135 O O . GLN A 1 403 ? 3.344 -32.771 -30.877 1.00 58.69 403 GLN A O 1
ATOM 3140 N N . TYR A 1 404 ? 4.685 -31.206 -31.783 1.00 67.88 404 TYR A N 1
ATOM 3141 C CA . TYR A 1 404 ? 4.944 -30.433 -30.577 1.00 67.88 404 TYR A CA 1
ATOM 3142 C C . TYR A 1 404 ? 4.191 -29.110 -30.675 1.00 67.88 404 TYR A C 1
ATOM 3144 O O . TYR A 1 404 ? 4.023 -28.596 -31.779 1.00 67.88 404 TYR A O 1
ATOM 3152 N N . TYR A 1 405 ? 3.735 -28.601 -29.532 1.00 80.12 405 TYR A N 1
ATOM 3153 C CA . TYR A 1 405 ? 3.242 -27.233 -29.433 1.00 80.12 405 TYR A CA 1
ATOM 3154 C C . TYR A 1 405 ? 4.434 -26.304 -29.194 1.00 80.12 405 TYR A C 1
ATOM 3156 O O . TYR A 1 405 ? 5.364 -26.692 -28.482 1.00 80.12 405 TYR A O 1
ATOM 3164 N N . GLY A 1 406 ? 4.417 -25.113 -29.790 1.00 87.81 406 GLY A N 1
ATOM 3165 C CA . GLY A 1 406 ? 5.351 -24.043 -29.431 1.00 87.81 406 GLY A CA 1
ATOM 3166 C C . GLY A 1 406 ? 4.773 -23.133 -28.348 1.00 87.81 406 GLY A C 1
ATOM 3167 O O . GLY A 1 406 ? 3.578 -22.828 -28.366 1.00 87.81 406 GLY A O 1
ATOM 3168 N N . TYR A 1 407 ? 5.622 -22.691 -27.421 1.00 92.94 407 TYR A N 1
ATOM 3169 C CA . TYR A 1 407 ? 5.225 -21.908 -26.248 1.00 92.94 407 TYR A CA 1
ATOM 3170 C C . TYR A 1 407 ? 5.769 -20.481 -26.326 1.00 92.94 407 TYR A C 1
ATOM 3172 O O . TYR A 1 407 ? 6.982 -20.299 -26.427 1.00 92.94 407 TYR A O 1
ATOM 3180 N N . ALA A 1 408 ? 4.919 -19.454 -26.254 1.00 94.81 408 ALA A N 1
ATOM 3181 C CA . ALA A 1 408 ? 5.418 -18.077 -26.210 1.00 94.81 408 ALA A CA 1
ATOM 3182 C C . ALA A 1 408 ? 6.120 -17.793 -24.873 1.00 94.81 408 ALA A C 1
ATOM 3184 O O . ALA A 1 408 ? 7.287 -17.405 -24.865 1.00 94.81 408 ALA A O 1
ATOM 3185 N N . TYR A 1 409 ? 5.452 -18.083 -23.759 1.00 96.31 409 TYR A N 1
ATOM 3186 C CA . TYR A 1 409 ? 6.027 -18.048 -22.417 1.00 96.31 409 TYR A CA 1
ATOM 3187 C C . TYR A 1 409 ? 5.852 -19.411 -21.752 1.00 96.31 409 TYR A C 1
ATOM 3189 O O . TYR A 1 409 ? 4.742 -19.948 -21.719 1.00 96.31 409 TYR A O 1
ATOM 3197 N N . ASP A 1 410 ? 6.942 -19.955 -21.221 1.00 95.38 410 ASP A N 1
ATOM 3198 C CA . ASP A 1 410 ? 6.999 -21.270 -20.585 1.00 95.38 410 ASP A CA 1
ATOM 3199 C C . ASP A 1 410 ? 7.631 -21.150 -19.186 1.00 95.38 410 ASP A C 1
ATOM 3201 O O . ASP A 1 410 ? 8.689 -20.536 -19.023 1.00 95.38 410 ASP A O 1
ATOM 3205 N N . PHE A 1 411 ? 6.961 -21.694 -18.168 1.00 94.75 411 PHE A N 1
ATOM 3206 C CA . PHE A 1 411 ? 7.305 -21.540 -16.752 1.00 94.75 411 PHE A CA 1
ATOM 3207 C C . PHE A 1 411 ? 7.373 -22.899 -16.053 1.00 94.75 411 PHE A C 1
ATOM 3209 O O . PHE A 1 411 ? 6.353 -23.584 -15.922 1.00 94.75 411 PHE A O 1
ATOM 3216 N N . ILE A 1 412 ? 8.559 -23.279 -15.563 1.00 93.94 412 ILE A N 1
ATOM 3217 C CA . ILE A 1 412 ? 8.811 -24.612 -14.997 1.00 93.94 412 ILE A CA 1
ATOM 3218 C C . ILE A 1 412 ? 9.394 -24.514 -13.562 1.00 93.94 412 ILE A C 1
ATOM 3220 O O . ILE A 1 412 ? 10.366 -23.793 -13.332 1.00 93.94 412 ILE A O 1
ATOM 3224 N N . PRO A 1 413 ? 8.812 -25.209 -12.557 1.00 90.81 413 PRO A N 1
ATOM 3225 C CA . PRO A 1 413 ? 9.154 -25.046 -11.130 1.00 90.81 413 PRO A CA 1
ATOM 3226 C C . PRO A 1 413 ? 10.331 -25.917 -10.648 1.00 90.81 413 PRO A C 1
ATOM 3228 O O . PRO A 1 413 ? 10.630 -25.967 -9.453 1.00 90.81 413 PRO A O 1
ATOM 3231 N N . GLU A 1 414 ? 11.000 -26.609 -11.563 1.00 89.88 414 GLU A N 1
ATOM 3232 C CA . GLU A 1 414 ? 12.184 -27.445 -11.338 1.00 89.88 414 GLU A CA 1
ATOM 3233 C C . GLU A 1 414 ? 13.277 -26.998 -12.321 1.00 89.88 414 GLU A C 1
ATOM 3235 O O . GLU A 1 414 ? 12.940 -26.433 -13.352 1.00 89.88 414 GLU A O 1
ATOM 3240 N N . SER A 1 415 ? 14.565 -27.219 -12.057 1.00 89.12 415 SER A N 1
ATOM 3241 C CA . SER A 1 415 ? 15.629 -26.897 -13.029 1.00 89.12 415 SER A CA 1
ATOM 3242 C C . SER A 1 415 ? 15.527 -27.747 -14.306 1.00 89.12 415 SER A C 1
ATOM 3244 O O . SER A 1 415 ? 14.932 -28.824 -14.286 1.00 89.12 415 SER A O 1
ATOM 3246 N N . TRP A 1 416 ? 16.181 -27.337 -15.400 1.00 88.44 416 TRP A N 1
ATOM 3247 C CA . TRP A 1 416 ? 16.172 -28.012 -16.719 1.00 88.44 416 TRP A CA 1
ATOM 3248 C C . TRP A 1 416 ? 16.421 -29.540 -16.683 1.00 88.44 416 TRP A C 1
ATOM 3250 O O . TRP A 1 416 ? 15.967 -30.285 -17.551 1.00 88.44 416 TRP A O 1
ATOM 3260 N N . ASP A 1 417 ? 17.147 -30.030 -15.676 1.00 89.38 417 ASP A N 1
ATOM 3261 C CA . ASP A 1 417 ? 17.487 -31.445 -15.467 1.00 89.38 417 ASP A CA 1
ATOM 3262 C C . ASP A 1 417 ? 16.702 -32.138 -14.330 1.00 89.38 417 ASP A C 1
ATOM 3264 O O . ASP A 1 417 ? 17.001 -33.289 -14.000 1.00 89.38 417 ASP A O 1
ATOM 3268 N N . GLY A 1 418 ? 15.744 -31.449 -13.702 1.00 87.12 418 GLY A N 1
ATOM 3269 C CA . GLY A 1 418 ? 14.968 -31.925 -12.551 1.00 87.12 418 GLY A CA 1
ATOM 3270 C C . GLY A 1 418 ? 15.789 -32.152 -11.274 1.00 87.12 418 GLY A C 1
ATOM 3271 O O . GLY A 1 418 ? 15.379 -32.926 -10.408 1.00 87.12 418 GLY A O 1
ATOM 3272 N N . SER A 1 419 ? 16.985 -31.558 -11.158 1.00 88.56 419 SER A N 1
ATOM 3273 C CA . SER A 1 419 ? 17.861 -31.744 -9.986 1.00 88.56 419 SER A CA 1
ATOM 3274 C C . SER A 1 419 ? 17.585 -30.772 -8.834 1.00 88.56 419 SER A C 1
ATOM 3276 O O . SER A 1 419 ? 17.889 -31.096 -7.682 1.00 88.56 419 SER A O 1
ATOM 3278 N N . ILE A 1 420 ? 16.994 -29.613 -9.131 1.00 86.12 420 ILE A N 1
ATOM 3279 C CA . ILE A 1 420 ? 16.554 -28.596 -8.173 1.00 86.12 420 ILE A CA 1
ATOM 3280 C C . ILE A 1 420 ? 15.037 -28.458 -8.315 1.00 86.12 420 ILE A C 1
ATOM 3282 O O . ILE A 1 420 ? 14.540 -28.320 -9.427 1.00 86.12 420 ILE A O 1
ATOM 3286 N N . ILE A 1 421 ? 14.311 -28.461 -7.197 1.00 84.19 421 ILE A N 1
ATOM 3287 C CA . ILE A 1 421 ? 12.903 -28.046 -7.136 1.00 84.19 421 ILE A CA 1
ATOM 3288 C C . ILE A 1 421 ? 12.883 -26.695 -6.427 1.00 84.19 421 ILE A C 1
ATOM 3290 O O . ILE A 1 421 ? 13.419 -26.574 -5.323 1.00 84.19 421 ILE A O 1
ATOM 3294 N N . PHE A 1 422 ? 12.285 -25.682 -7.049 1.00 79.06 422 PHE A N 1
ATOM 3295 C CA . PHE A 1 422 ? 12.180 -24.347 -6.471 1.00 79.06 422 PHE A CA 1
ATOM 3296 C C . PHE A 1 422 ? 10.963 -24.296 -5.529 1.00 79.06 422 PHE A C 1
ATOM 3298 O O . PHE A 1 422 ? 9.853 -23.938 -5.925 1.00 79.06 422 PHE A O 1
ATOM 3305 N N . GLU A 1 423 ? 11.155 -24.720 -4.272 1.00 64.69 423 GLU A N 1
ATOM 3306 C CA . GLU A 1 423 ? 10.106 -24.673 -3.240 1.00 64.69 423 GLU A CA 1
ATOM 3307 C C . GLU A 1 423 ? 9.561 -23.242 -3.080 1.00 64.69 423 GLU A C 1
ATOM 3309 O O . GLU A 1 423 ? 10.322 -22.293 -2.894 1.00 64.69 423 GLU A O 1
ATOM 3314 N N . GLY A 1 424 ? 8.234 -23.084 -3.160 1.00 66.12 424 GLY A N 1
ATOM 3315 C CA . GLY A 1 424 ? 7.577 -21.777 -3.067 1.00 66.12 424 GLY A CA 1
ATOM 3316 C C . GLY A 1 424 ? 7.739 -20.876 -4.299 1.00 66.12 424 GLY A C 1
ATOM 3317 O O . GLY A 1 424 ? 7.583 -19.664 -4.167 1.00 66.12 424 GLY A O 1
ATOM 3318 N N . ALA A 1 425 ? 8.055 -21.428 -5.480 1.00 73.38 425 ALA A N 1
ATOM 3319 C CA . ALA A 1 425 ? 8.209 -20.634 -6.698 1.00 73.38 425 ALA A CA 1
ATOM 3320 C C . ALA A 1 425 ? 6.950 -19.807 -7.027 1.00 73.38 425 ALA A C 1
ATOM 3322 O O . ALA A 1 425 ? 5.874 -20.350 -7.289 1.00 73.38 425 ALA A O 1
ATOM 3323 N N . ASN A 1 426 ? 7.116 -18.484 -7.040 1.00 83.25 426 ASN A N 1
ATOM 3324 C CA . ASN A 1 426 ? 6.122 -17.522 -7.496 1.00 83.25 426 ASN A CA 1
ATOM 3325 C C . ASN A 1 426 ? 6.554 -17.021 -8.874 1.00 83.25 426 ASN A C 1
ATOM 3327 O O . ASN A 1 426 ? 7.444 -16.182 -8.981 1.00 83.25 426 ASN A O 1
ATOM 3331 N N . PHE A 1 427 ? 5.950 -17.554 -9.929 1.00 86.94 427 PHE A N 1
ATOM 3332 C CA . PHE A 1 427 ? 6.104 -16.994 -11.265 1.00 86.94 427 PHE A CA 1
ATOM 3333 C C . PHE A 1 427 ? 5.301 -15.697 -11.348 1.00 86.94 427 PHE A C 1
ATOM 3335 O O . PHE A 1 427 ? 4.128 -15.667 -10.964 1.00 86.94 427 PHE A O 1
ATOM 3342 N N . GLU A 1 428 ? 5.912 -14.640 -11.868 1.00 87.44 428 GLU A N 1
ATOM 3343 C CA . GLU A 1 428 ? 5.278 -13.330 -11.999 1.00 87.44 428 GLU A CA 1
ATOM 3344 C C . GLU A 1 428 ? 5.478 -12.807 -13.423 1.00 87.44 428 GLU A C 1
ATOM 3346 O O . GLU A 1 428 ? 6.613 -12.625 -13.861 1.00 87.44 428 GLU A O 1
ATOM 3351 N N . ILE A 1 429 ? 4.390 -12.561 -14.154 1.00 90.06 429 ILE A N 1
ATOM 3352 C CA . ILE A 1 429 ? 4.435 -11.973 -15.496 1.00 90.06 429 ILE A CA 1
ATOM 3353 C C . ILE A 1 429 ? 3.475 -10.787 -15.627 1.00 90.06 429 ILE A C 1
ATOM 3355 O O . ILE A 1 429 ? 2.294 -10.882 -15.290 1.00 90.06 429 ILE A O 1
ATOM 3359 N N . TYR A 1 430 ? 3.989 -9.661 -16.116 1.00 79.50 430 TYR A N 1
ATOM 3360 C CA . TYR A 1 430 ? 3.250 -8.401 -16.220 1.00 79.50 430 TYR A CA 1
ATOM 3361 C C . TYR A 1 430 ? 3.424 -7.772 -17.599 1.00 79.50 430 TYR A C 1
ATOM 3363 O O . TYR A 1 430 ? 4.545 -7.756 -18.104 1.00 79.50 430 TYR A O 1
ATOM 3371 N N . ASN A 1 431 ? 2.351 -7.223 -18.181 1.00 71.75 431 ASN A N 1
ATOM 3372 C CA . ASN A 1 431 ? 2.387 -6.507 -19.466 1.00 71.75 431 ASN A CA 1
ATOM 3373 C C . ASN A 1 431 ? 3.182 -7.270 -20.539 1.00 71.75 431 ASN A C 1
ATOM 3375 O O . ASN A 1 431 ? 4.324 -6.939 -20.857 1.00 71.75 431 ASN A O 1
ATOM 3379 N N . CYS A 1 432 ? 2.623 -8.378 -21.015 1.00 83.50 432 CYS A N 1
ATOM 3380 C CA . CYS A 1 432 ? 3.293 -9.234 -21.986 1.00 83.50 432 CYS A CA 1
ATOM 3381 C C . CYS A 1 432 ? 2.346 -9.679 -23.100 1.00 83.50 432 CYS A C 1
ATOM 3383 O O . CYS A 1 432 ? 1.196 -10.010 -22.814 1.00 83.50 432 CYS A O 1
ATOM 3385 N N . LEU A 1 433 ? 2.838 -9.734 -24.343 1.00 86.50 433 LEU A N 1
ATOM 3386 C CA . LEU A 1 433 ? 2.085 -10.213 -25.508 1.00 86.50 433 LEU A CA 1
ATOM 3387 C C . LEU A 1 433 ? 2.582 -11.579 -25.991 1.00 86.50 433 LEU A C 1
ATOM 3389 O O . LEU A 1 433 ? 3.743 -11.710 -26.369 1.00 86.50 433 LEU A O 1
ATOM 3393 N N . ALA A 1 434 ? 1.673 -12.543 -26.116 1.00 91.19 434 ALA A N 1
ATOM 3394 C CA . ALA A 1 434 ? 1.818 -13.672 -27.033 1.00 91.19 434 ALA A CA 1
ATOM 3395 C C . ALA A 1 434 ? 0.920 -13.451 -28.266 1.00 91.19 434 ALA A C 1
ATOM 3397 O O . ALA A 1 434 ? -0.291 -13.307 -28.098 1.00 91.19 434 ALA A O 1
ATOM 3398 N N . ASP A 1 435 ? 1.487 -13.436 -29.478 1.00 88.00 435 ASP A N 1
ATOM 3399 C CA . ASP A 1 435 ? 0.730 -13.286 -30.735 1.00 88.00 435 ASP A CA 1
ATOM 3400 C C . ASP A 1 435 ? 1.115 -14.300 -31.823 1.00 88.00 435 ASP A C 1
ATOM 3402 O O . ASP A 1 435 ? 2.293 -14.588 -32.022 1.00 88.00 435 ASP A O 1
ATOM 3406 N N . ASP A 1 436 ? 0.112 -14.795 -32.550 1.00 86.12 436 ASP A N 1
ATOM 3407 C CA . ASP A 1 436 ? 0.216 -15.710 -33.701 1.00 86.12 436 ASP A CA 1
ATOM 3408 C C . ASP A 1 436 ? 1.096 -16.949 -33.434 1.00 86.12 436 ASP A C 1
ATOM 3410 O O . ASP A 1 436 ? 2.289 -16.993 -33.748 1.00 86.12 436 ASP A O 1
ATOM 3414 N N . GLY A 1 437 ? 0.494 -17.979 -32.830 1.00 89.19 437 GLY A N 1
ATOM 3415 C CA . GLY A 1 437 ? 1.186 -19.235 -32.546 1.00 89.19 437 GLY A CA 1
ATOM 3416 C C . GLY A 1 437 ? 0.355 -20.275 -31.803 1.00 89.19 437 GLY A C 1
ATOM 3417 O O . GLY A 1 437 ? -0.873 -20.217 -31.791 1.00 89.19 437 GLY A O 1
ATOM 3418 N N . ASP A 1 438 ? 1.022 -21.253 -31.186 1.00 89.31 438 ASP A N 1
ATOM 3419 C CA . ASP A 1 438 ? 0.364 -22.351 -30.468 1.00 89.31 438 ASP A CA 1
ATOM 3420 C C . ASP A 1 438 ? -0.086 -21.930 -29.050 1.00 89.31 438 ASP A C 1
ATOM 3422 O O . ASP A 1 438 ? -1.178 -21.388 -28.884 1.00 89.31 438 ASP A O 1
ATOM 3426 N N . ASP A 1 439 ? 0.720 -22.141 -28.007 1.00 91.31 439 ASP A N 1
ATOM 3427 C CA . ASP A 1 439 ? 0.309 -21.936 -26.612 1.00 91.31 439 ASP A CA 1
ATOM 3428 C C . ASP A 1 439 ? 0.968 -20.662 -26.035 1.00 91.31 439 ASP A C 1
ATOM 3430 O O . ASP A 1 439 ? 2.189 -20.565 -25.941 1.00 91.31 439 ASP A O 1
ATOM 3434 N N . GLY A 1 440 ? 0.163 -19.655 -25.678 1.00 93.19 440 GLY A N 1
ATOM 3435 C CA . GLY A 1 440 ? 0.611 -18.322 -25.254 1.00 93.19 440 GLY A CA 1
ATOM 3436 C C . GLY A 1 440 ? 1.377 -18.328 -23.931 1.00 93.19 440 GLY A C 1
ATOM 3437 O O . GLY A 1 440 ? 2.597 -18.191 -23.908 1.00 93.19 440 GLY A O 1
ATOM 3438 N N . PHE A 1 441 ? 0.667 -18.517 -22.821 1.00 93.75 441 PHE A N 1
ATOM 3439 C CA . PHE A 1 441 ? 1.258 -18.592 -21.481 1.00 93.75 441 PHE A CA 1
ATOM 3440 C C . PHE A 1 441 ? 1.092 -20.004 -20.917 1.00 93.75 441 PHE A C 1
ATOM 3442 O O . PHE A 1 441 ? -0.025 -20.402 -20.582 1.00 93.75 441 PHE A O 1
ATOM 3449 N N . THR A 1 442 ? 2.182 -20.765 -20.815 1.00 93.19 442 THR A N 1
ATOM 3450 C CA . THR A 1 442 ? 2.186 -22.162 -20.349 1.00 93.19 442 THR A CA 1
ATOM 3451 C C . THR A 1 442 ? 2.927 -22.292 -19.028 1.00 93.19 442 THR A C 1
ATOM 3453 O O . THR A 1 442 ? 4.041 -21.802 -18.882 1.00 93.19 442 THR A O 1
ATOM 3456 N N . VAL A 1 443 ? 2.301 -22.951 -18.052 1.00 91.62 443 VAL A N 1
ATOM 3457 C CA . VAL A 1 443 ? 2.837 -23.072 -16.690 1.00 91.62 443 VAL A CA 1
ATOM 3458 C C . VAL A 1 443 ? 2.759 -24.512 -16.219 1.00 91.62 443 VAL A C 1
ATOM 3460 O O . VAL A 1 443 ? 1.678 -25.107 -16.236 1.00 91.62 443 VAL A O 1
ATOM 3463 N N . TYR A 1 444 ? 3.881 -25.054 -15.756 1.00 91.44 444 TYR A N 1
ATOM 3464 C CA . TYR A 1 444 ? 3.962 -26.417 -15.249 1.00 91.44 444 TYR A CA 1
ATOM 3465 C C . TYR A 1 444 ? 3.772 -26.474 -13.727 1.00 91.44 444 TYR A C 1
ATOM 3467 O O . TYR A 1 444 ? 4.326 -25.669 -12.977 1.00 91.44 444 TYR A O 1
ATOM 3475 N N . GLY A 1 445 ? 2.975 -27.435 -13.255 1.00 85.75 445 GLY A N 1
ATOM 3476 C CA . GLY A 1 445 ? 2.728 -27.660 -11.829 1.00 85.75 445 GLY A CA 1
ATOM 3477 C C . GLY A 1 445 ? 3.603 -28.758 -11.221 1.00 85.75 445 GLY A C 1
ATOM 3478 O O . GLY A 1 445 ? 4.101 -29.647 -11.908 1.00 85.75 445 GLY A O 1
ATOM 3479 N N . LEU A 1 446 ? 3.730 -28.762 -9.890 1.00 82.88 446 LEU A N 1
ATOM 3480 C CA . LEU A 1 446 ? 4.430 -29.829 -9.159 1.00 82.88 446 LEU A CA 1
ATOM 3481 C C . LEU A 1 446 ? 3.481 -30.994 -8.835 1.00 82.88 446 LEU A C 1
ATOM 3483 O O . LEU A 1 446 ? 2.334 -30.787 -8.435 1.00 82.88 446 LEU A O 1
ATOM 3487 N N . TYR A 1 447 ? 3.950 -32.238 -8.960 1.00 77.56 447 TYR A N 1
ATOM 3488 C CA . TYR A 1 447 ? 3.099 -33.429 -8.804 1.00 77.56 447 TYR A CA 1
ATOM 3489 C C . TYR A 1 447 ? 2.712 -33.769 -7.348 1.00 77.56 447 TYR A C 1
ATOM 3491 O O . TYR A 1 447 ? 1.575 -34.181 -7.119 1.00 77.56 447 TYR A O 1
ATOM 3499 N N . GLU A 1 448 ? 3.607 -33.583 -6.366 1.00 73.00 448 GLU A N 1
ATOM 3500 C CA . GLU A 1 448 ? 3.345 -33.852 -4.931 1.00 73.00 448 GLU A CA 1
ATOM 3501 C C . GLU A 1 448 ? 3.778 -32.705 -3.965 1.00 73.00 448 GLU A C 1
ATOM 3503 O O . GLU A 1 448 ? 4.408 -32.978 -2.940 1.00 73.00 448 GLU A O 1
ATOM 3508 N N . PRO A 1 449 ? 3.489 -31.414 -4.239 1.00 61.56 449 PRO A N 1
ATOM 3509 C CA . PRO A 1 449 ? 3.913 -30.307 -3.383 1.00 61.56 449 PRO A CA 1
ATOM 3510 C C . PRO A 1 449 ? 3.100 -30.222 -2.081 1.00 61.56 449 PRO A C 1
ATOM 3512 O O . PRO A 1 449 ? 1.886 -30.431 -2.074 1.00 61.56 449 PRO A O 1
ATOM 3515 N N . ASN A 1 450 ? 3.752 -29.814 -0.987 1.00 65.19 450 ASN A N 1
ATOM 3516 C CA . ASN A 1 450 ? 3.045 -29.321 0.207 1.00 65.19 450 ASN A CA 1
ATOM 3517 C C . ASN A 1 450 ? 2.488 -27.902 -0.019 1.00 65.19 450 ASN A C 1
ATOM 3519 O O . ASN A 1 450 ? 1.442 -27.555 0.523 1.00 65.19 450 ASN A O 1
ATOM 3523 N N . GLU A 1 451 ? 3.189 -27.109 -0.832 1.00 71.12 451 GLU A N 1
ATOM 3524 C CA . GLU A 1 451 ? 2.858 -25.739 -1.224 1.00 71.12 451 GLU A CA 1
ATOM 3525 C C . GLU A 1 451 ? 3.082 -25.651 -2.748 1.00 71.12 451 GLU A C 1
ATOM 3527 O O . GLU A 1 451 ? 4.230 -25.753 -3.187 1.00 71.12 451 GLU A O 1
ATOM 3532 N N . PRO A 1 452 ? 2.022 -25.612 -3.583 1.00 77.75 452 PRO A N 1
ATOM 3533 C CA . PRO A 1 452 ? 2.179 -25.560 -5.036 1.00 77.75 452 PRO A CA 1
ATOM 3534 C C . PRO A 1 452 ? 2.762 -24.205 -5.472 1.00 77.75 452 PRO A C 1
ATOM 3536 O O . PRO A 1 452 ? 2.508 -23.206 -4.796 1.00 77.75 452 PRO A O 1
ATOM 3539 N N . PRO A 1 453 ? 3.494 -24.142 -6.601 1.00 81.56 453 PRO A N 1
ATOM 3540 C CA . PRO A 1 453 ? 3.938 -22.872 -7.161 1.00 81.56 453 PRO A CA 1
ATOM 3541 C C . PRO A 1 453 ? 2.736 -21.972 -7.467 1.00 81.56 453 PRO A C 1
ATOM 3543 O O . PRO A 1 453 ? 1.674 -22.458 -7.874 1.00 81.56 453 PRO A O 1
ATOM 3546 N N . ASN A 1 454 ? 2.910 -20.664 -7.293 1.00 81.69 454 ASN A N 1
ATOM 3547 C CA . ASN A 1 454 ? 1.917 -19.673 -7.694 1.00 81.69 454 ASN A CA 1
ATOM 3548 C C . ASN A 1 454 ? 2.309 -19.083 -9.052 1.00 81.69 454 ASN A C 1
ATOM 3550 O O . ASN A 1 454 ? 3.484 -18.830 -9.308 1.00 81.69 454 ASN A O 1
ATOM 3554 N N . PHE A 1 455 ? 1.322 -18.826 -9.903 1.00 87.00 455 PHE A N 1
ATOM 3555 C CA . PHE A 1 455 ? 1.486 -18.077 -11.142 1.00 87.00 455 PHE A CA 1
ATOM 3556 C C . PHE A 1 455 ? 0.618 -16.827 -11.102 1.00 87.00 455 PHE A C 1
ATOM 3558 O O . PHE A 1 455 ? -0.615 -16.906 -11.142 1.00 87.00 455 PHE A O 1
ATOM 3565 N N . TYR A 1 456 ? 1.279 -15.678 -11.034 1.00 83.44 456 TYR A N 1
ATOM 3566 C CA . TYR A 1 456 ? 0.670 -14.362 -11.093 1.00 83.44 456 TYR A CA 1
ATOM 3567 C C . TYR A 1 456 ? 0.866 -13.791 -12.495 1.00 83.44 456 TYR A C 1
ATOM 3569 O O . TYR A 1 456 ? 1.994 -13.578 -12.930 1.00 83.44 456 TYR A O 1
ATOM 3577 N N . SER A 1 457 ? -0.235 -13.521 -13.190 1.00 85.19 457 SER A N 1
ATOM 3578 C CA . SER A 1 457 ? -0.229 -12.789 -14.455 1.00 85.19 457 SER A CA 1
ATOM 3579 C C . SER A 1 457 ? -1.092 -11.542 -14.318 1.00 85.19 457 SER A C 1
ATOM 3581 O O . SER A 1 457 ? -2.221 -11.632 -13.833 1.00 85.19 457 SER A O 1
ATOM 3583 N N . GLY A 1 458 ? -0.562 -10.385 -14.713 1.00 77.12 458 GLY A N 1
ATOM 3584 C CA . GLY A 1 458 ? -1.285 -9.114 -14.734 1.00 77.12 458 GLY A CA 1
ATOM 3585 C C . GLY A 1 458 ? -1.155 -8.425 -16.087 1.00 77.12 458 GLY A C 1
ATOM 3586 O O . GLY A 1 458 ? -0.058 -8.363 -16.638 1.00 77.12 458 GLY A O 1
ATOM 3587 N N . ASP A 1 459 ? -2.266 -7.921 -16.623 1.00 71.00 459 ASP A N 1
ATOM 3588 C CA . ASP A 1 459 ? -2.294 -7.083 -17.831 1.00 71.00 459 ASP A CA 1
ATOM 3589 C C . ASP A 1 459 ? -1.597 -7.753 -19.054 1.00 71.00 459 ASP A C 1
ATOM 3591 O O . ASP A 1 459 ? -0.960 -7.097 -19.871 1.00 71.00 459 ASP A O 1
ATOM 3595 N N . CYS A 1 460 ? -1.684 -9.090 -19.171 1.00 83.81 460 CYS A N 1
ATOM 3596 C CA . CYS A 1 460 ? -1.042 -9.891 -20.229 1.00 83.81 460 CYS A CA 1
ATOM 3597 C C . CYS A 1 460 ? -2.010 -10.288 -21.358 1.00 83.81 460 CYS A C 1
ATOM 3599 O O . CYS A 1 460 ? -3.104 -10.804 -21.105 1.00 83.81 460 CYS A O 1
ATOM 3601 N N . THR A 1 461 ? -1.581 -10.112 -22.608 1.00 85.94 461 THR A N 1
ATOM 3602 C CA . THR A 1 461 ? -2.375 -10.337 -23.822 1.00 85.94 461 THR A CA 1
ATOM 3603 C C . THR A 1 461 ? -1.994 -11.651 -24.511 1.00 85.94 461 THR A C 1
ATOM 3605 O O . THR A 1 461 ? -0.818 -11.920 -24.740 1.00 85.94 461 THR A O 1
ATOM 3608 N N . ALA A 1 462 ? -2.990 -12.445 -24.907 1.00 89.94 462 ALA A N 1
ATOM 3609 C CA . ALA A 1 462 ? -2.843 -13.571 -25.827 1.00 89.94 462 ALA A CA 1
ATOM 3610 C C . ALA A 1 462 ? -3.763 -13.378 -27.043 1.00 89.94 462 ALA A C 1
ATOM 3612 O O . ALA A 1 462 ? -4.995 -13.302 -26.897 1.00 89.94 462 ALA A O 1
ATOM 3613 N N . THR A 1 463 ? -3.174 -13.305 -28.234 1.00 87.06 463 THR A N 1
ATOM 3614 C CA . THR A 1 463 ? -3.869 -13.049 -29.498 1.00 87.06 463 THR A CA 1
ATOM 3615 C C . THR A 1 463 ? -3.527 -14.079 -30.566 1.00 87.06 463 THR A C 1
ATOM 3617 O O . THR A 1 463 ? -2.386 -14.496 -30.718 1.00 87.06 463 THR A O 1
ATOM 3620 N N . ASN A 1 464 ? -4.531 -14.489 -31.346 1.00 87.88 464 ASN A N 1
ATOM 3621 C CA . ASN A 1 464 ? -4.372 -15.437 -32.458 1.00 87.88 464 ASN A CA 1
ATOM 3622 C C . ASN A 1 464 ? -3.758 -16.808 -32.062 1.00 87.88 464 ASN A C 1
ATOM 3624 O O . ASN A 1 464 ? -3.399 -17.593 -32.937 1.00 87.88 464 ASN A O 1
ATOM 3628 N N . CYS A 1 465 ? -3.677 -17.133 -30.766 1.00 87.75 465 CYS A N 1
ATOM 3629 C CA . CYS A 1 465 ? -3.062 -18.354 -30.248 1.00 87.75 465 CYS A CA 1
ATOM 3630 C C . CYS A 1 465 ? -3.950 -19.594 -30.472 1.00 87.75 465 CYS A C 1
ATOM 3632 O O . CYS A 1 465 ? -5.183 -19.510 -30.436 1.00 87.75 465 CYS A O 1
ATOM 3634 N N . TYR A 1 466 ? -3.367 -20.791 -30.558 1.00 87.06 466 TYR A N 1
ATOM 3635 C CA . TYR A 1 466 ? -4.121 -22.034 -30.374 1.00 87.06 466 TYR A CA 1
ATOM 3636 C C . TYR A 1 466 ? -4.649 -22.162 -28.938 1.00 87.06 466 TYR A C 1
ATOM 3638 O O . TYR A 1 466 ? -5.833 -22.454 -28.765 1.00 87.06 466 TYR A O 1
ATOM 3646 N N . SER A 1 467 ? -3.820 -21.875 -27.927 1.00 88.44 467 SER A N 1
ATOM 3647 C CA . SER A 1 467 ? -4.208 -21.786 -26.512 1.00 88.44 467 SER A CA 1
ATOM 3648 C C . SER A 1 467 ? -3.755 -20.460 -25.906 1.00 88.44 467 SER A C 1
ATOM 3650 O O . SER A 1 467 ? -2.573 -20.153 -25.943 1.00 88.44 467 SER A O 1
ATOM 3652 N N . ALA A 1 468 ? -4.654 -19.693 -25.285 1.00 89.50 468 ALA A N 1
ATOM 3653 C CA . ALA A 1 468 ? -4.277 -18.423 -24.650 1.00 89.50 468 ALA A CA 1
ATOM 3654 C C . ALA A 1 468 ? -3.405 -18.607 -23.387 1.00 89.50 468 ALA A C 1
ATOM 3656 O O . ALA A 1 468 ? -2.250 -18.194 -23.338 1.00 89.50 468 ALA A O 1
ATOM 3657 N N . PHE A 1 469 ? -3.968 -19.272 -22.376 1.00 88.81 469 PHE A N 1
ATOM 3658 C CA . PHE A 1 469 ? -3.300 -19.670 -21.136 1.00 88.81 469 PHE A CA 1
ATOM 3659 C C . PHE A 1 469 ? -3.464 -21.186 -20.977 1.00 88.81 469 PHE A C 1
ATOM 3661 O O . PHE A 1 469 ? -4.555 -21.713 -21.219 1.00 88.81 469 PHE A O 1
ATOM 3668 N N . ASN A 1 470 ? -2.402 -21.883 -20.576 1.00 86.81 470 ASN A N 1
ATOM 3669 C CA . ASN A 1 470 ? -2.368 -23.331 -20.402 1.00 86.81 470 ASN A CA 1
ATOM 3670 C C . ASN A 1 470 ? -1.674 -23.706 -19.076 1.00 86.81 470 ASN A C 1
ATOM 3672 O O . ASN A 1 470 ? -0.654 -23.130 -18.704 1.00 86.81 470 ASN A O 1
ATOM 3676 N N . GLY A 1 471 ? -2.236 -24.682 -18.363 1.00 83.06 471 GLY A N 1
ATOM 3677 C CA . GLY A 1 471 ? -1.665 -25.246 -17.139 1.00 83.06 471 GLY A CA 1
ATOM 3678 C C . GLY A 1 471 ? -1.358 -26.718 -17.358 1.00 83.06 471 GLY A C 1
ATOM 3679 O O . GLY A 1 471 ? -2.279 -27.499 -17.611 1.00 83.06 471 GLY A O 1
ATOM 3680 N N . TRP A 1 472 ? -0.080 -27.087 -17.294 1.00 78.56 472 TRP A N 1
ATOM 3681 C CA . TRP A 1 472 ? 0.407 -28.388 -17.738 1.00 78.56 472 TRP A CA 1
ATOM 3682 C C . TRP A 1 472 ? 0.948 -29.225 -16.572 1.00 78.56 472 TRP A C 1
ATOM 3684 O O . TRP A 1 472 ? 1.985 -28.923 -15.991 1.00 78.56 472 TRP A O 1
ATOM 3694 N N . ASP A 1 473 ? 0.263 -30.333 -16.284 1.00 68.88 473 ASP A N 1
ATOM 3695 C CA . ASP A 1 473 ? 0.598 -31.303 -15.233 1.00 68.88 473 ASP A CA 1
ATOM 3696 C C . ASP A 1 473 ? 0.701 -30.745 -13.789 1.00 68.88 473 ASP A C 1
ATOM 3698 O O . ASP A 1 473 ? 0.695 -29.545 -13.521 1.00 68.88 473 ASP A O 1
ATOM 3702 N N . GLY A 1 474 ? 0.734 -31.665 -12.819 1.00 73.06 474 GLY A N 1
ATOM 3703 C CA . GLY A 1 474 ? 0.896 -31.355 -11.397 1.00 73.06 474 GLY A CA 1
ATOM 3704 C C . GLY A 1 474 ? -0.180 -30.441 -10.793 1.00 73.06 474 GLY A C 1
ATOM 3705 O O . GLY A 1 474 ? -1.361 -30.516 -11.130 1.00 73.06 474 GLY A O 1
ATOM 3706 N N . ASN A 1 475 ? 0.241 -29.622 -9.829 1.00 78.69 475 ASN A N 1
ATOM 3707 C CA . ASN A 1 475 ? -0.563 -28.644 -9.105 1.00 78.69 475 ASN A CA 1
ATOM 3708 C C . ASN A 1 475 ? 0.149 -27.287 -9.178 1.00 78.69 475 ASN A C 1
ATOM 3710 O O . ASN A 1 475 ? 1.345 -27.202 -8.896 1.00 78.69 475 ASN A O 1
ATOM 3714 N N . VAL A 1 476 ? -0.599 -26.239 -9.510 1.00 81.75 476 VAL A N 1
ATOM 3715 C CA . VAL A 1 476 ? -0.156 -24.839 -9.584 1.00 81.75 476 VAL A CA 1
ATOM 3716 C C . VAL A 1 476 ? -1.347 -23.951 -9.214 1.00 81.75 476 VAL A C 1
ATOM 3718 O O . VAL A 1 476 ? -2.491 -24.268 -9.552 1.00 81.75 476 VAL A O 1
ATOM 3721 N N . ALA A 1 477 ? -1.101 -22.868 -8.482 1.00 80.69 477 ALA A N 1
ATOM 3722 C CA . ALA A 1 477 ? -2.118 -21.898 -8.096 1.00 80.69 477 ALA A CA 1
ATOM 3723 C C . ALA A 1 477 ? -2.099 -20.701 -9.059 1.00 80.69 477 ALA A C 1
ATOM 3725 O O . ALA A 1 477 ? -1.131 -19.949 -9.107 1.00 80.69 477 ALA A O 1
ATOM 3726 N N . PHE A 1 478 ? -3.171 -20.513 -9.827 1.00 80.19 478 PHE A N 1
ATOM 3727 C CA . PHE A 1 478 ? -3.283 -19.414 -10.791 1.00 80.19 478 PHE A CA 1
ATOM 3728 C C . PHE A 1 478 ? -3.916 -18.161 -10.172 1.00 80.19 478 PHE A C 1
ATOM 3730 O O . PHE A 1 478 ? -4.931 -18.244 -9.482 1.00 80.19 478 PHE A O 1
ATOM 3737 N N . SER A 1 479 ? -3.379 -16.991 -10.515 1.00 78.56 479 SER A N 1
ATOM 3738 C CA . SER A 1 479 ? -4.013 -15.684 -10.337 1.00 78.56 479 SER A CA 1
ATOM 3739 C C . SER A 1 479 ? -3.747 -14.836 -11.576 1.00 78.56 479 SER A C 1
ATOM 3741 O O . SER A 1 479 ? -2.686 -14.229 -11.705 1.00 78.56 479 SER A O 1
ATOM 3743 N N . ILE A 1 480 ? -4.718 -14.792 -12.484 1.00 77.75 480 ILE A N 1
ATOM 3744 C CA . ILE A 1 480 ? -4.591 -14.111 -13.775 1.00 77.75 480 ILE A CA 1
ATOM 3745 C C . ILE A 1 480 ? -5.549 -12.913 -13.764 1.00 77.75 480 ILE A C 1
ATOM 3747 O O . ILE A 1 480 ? -6.755 -13.087 -13.581 1.00 77.75 480 ILE A O 1
ATOM 3751 N N . ILE A 1 481 ? -5.018 -11.701 -13.906 1.00 66.88 481 ILE A N 1
ATOM 3752 C CA . ILE A 1 481 ? -5.717 -10.427 -13.691 1.00 66.88 481 ILE A CA 1
ATOM 3753 C C . ILE A 1 481 ? -5.652 -9.589 -14.971 1.00 66.88 481 ILE A C 1
ATOM 3755 O O . ILE A 1 481 ? -4.588 -9.455 -15.570 1.00 66.88 481 ILE A O 1
ATOM 3759 N N . CYS A 1 482 ? -6.802 -9.059 -15.398 1.00 68.69 482 CYS A N 1
ATOM 3760 C CA . CYS A 1 482 ? -6.970 -8.287 -16.632 1.00 68.69 482 CYS A CA 1
ATOM 3761 C C . CYS A 1 482 ? -6.432 -8.956 -17.926 1.00 68.69 482 CYS A C 1
ATOM 3763 O O . CYS A 1 482 ? -5.937 -8.237 -18.790 1.00 68.69 482 CYS A O 1
ATOM 3765 N N . PRO A 1 483 ? -6.499 -10.295 -18.127 1.00 82.00 483 PRO A N 1
ATOM 3766 C CA . PRO A 1 483 ? -5.939 -10.910 -19.330 1.00 82.00 483 PRO A CA 1
ATOM 3767 C C . PRO A 1 483 ? -6.704 -10.497 -20.593 1.00 82.00 483 PRO A C 1
ATOM 3769 O O . PRO A 1 483 ? -7.938 -10.448 -20.596 1.00 82.00 483 PRO A O 1
ATOM 3772 N N . GLY A 1 484 ? -5.967 -10.252 -21.673 1.00 83.56 484 GLY A N 1
ATOM 3773 C CA . GLY A 1 484 ? -6.487 -9.789 -22.961 1.00 83.56 484 GLY A CA 1
ATOM 3774 C C . GLY A 1 484 ? -6.588 -10.944 -23.940 1.00 83.56 484 GLY A C 1
ATOM 3775 O O . GLY A 1 484 ? -5.604 -11.636 -24.182 1.00 83.56 484 GLY A O 1
ATOM 3776 N N . LEU A 1 485 ? -7.782 -11.187 -24.477 1.00 86.25 485 LEU A N 1
ATOM 3777 C CA . LEU A 1 485 ? -8.088 -12.399 -25.234 1.00 86.25 485 LEU A CA 1
ATOM 3778 C C . LEU A 1 485 ? -8.743 -12.051 -26.577 1.00 86.25 485 LEU A C 1
ATOM 3780 O O . LEU A 1 485 ? -9.900 -11.622 -26.618 1.00 86.25 485 LEU A O 1
ATOM 3784 N N . TYR A 1 486 ? -8.022 -12.271 -27.681 1.00 87.12 486 TYR A N 1
ATOM 3785 C CA . TYR A 1 486 ? -8.520 -12.054 -29.045 1.00 87.12 486 TYR A CA 1
ATOM 3786 C C . TYR A 1 486 ? -8.221 -13.239 -29.973 1.00 87.12 486 TYR A C 1
ATOM 3788 O O . TYR A 1 486 ? -7.100 -13.726 -30.035 1.00 87.12 486 TYR A O 1
ATOM 3796 N N . ASN A 1 487 ? -9.233 -13.681 -30.729 1.00 87.12 487 ASN A N 1
ATOM 3797 C CA . ASN A 1 487 ? -9.133 -14.661 -31.826 1.00 87.12 487 ASN A CA 1
ATOM 3798 C C . ASN A 1 487 ? -8.442 -16.013 -31.511 1.00 87.12 487 ASN A C 1
ATOM 3800 O O . ASN A 1 487 ? -8.139 -16.780 -32.422 1.00 87.12 487 ASN A O 1
ATOM 3804 N N . ASN A 1 488 ? -8.234 -16.350 -30.237 1.00 86.25 488 ASN A N 1
ATOM 3805 C CA . ASN A 1 488 ? -7.591 -17.606 -29.854 1.00 86.25 488 ASN A CA 1
ATOM 3806 C C . ASN A 1 488 ? -8.492 -18.810 -30.190 1.00 86.25 488 ASN A C 1
ATOM 3808 O O . ASN A 1 488 ? -9.652 -18.859 -29.761 1.00 86.25 488 ASN A O 1
ATOM 3812 N N . VAL A 1 489 ? -7.961 -19.800 -30.919 1.00 82.00 489 VAL A N 1
ATOM 3813 C CA . VAL A 1 489 ? -8.701 -20.987 -31.404 1.00 82.00 489 VAL A CA 1
ATOM 3814 C C . VAL A 1 489 ? -9.330 -21.747 -30.239 1.00 82.00 489 VAL A C 1
ATOM 3816 O O . VAL A 1 489 ? -10.475 -22.202 -30.308 1.00 82.00 489 VAL A O 1
ATOM 3819 N N . GLN A 1 490 ? -8.578 -21.858 -29.147 1.00 72.50 490 GLN A N 1
ATOM 3820 C CA . GLN A 1 490 ? -9.055 -22.272 -27.846 1.00 72.50 490 GLN A CA 1
ATOM 3821 C C . GLN A 1 490 ? -8.610 -21.203 -26.840 1.00 72.50 490 GLN A C 1
ATOM 3823 O O . GLN A 1 490 ? -7.474 -21.172 -26.375 1.00 72.50 490 GLN A O 1
ATOM 3828 N N . ASN A 1 491 ? -9.550 -20.377 -26.379 1.00 64.50 491 ASN A N 1
ATOM 3829 C CA . ASN A 1 491 ? -9.490 -19.934 -24.985 1.00 64.50 491 ASN A CA 1
ATOM 3830 C C . ASN A 1 491 ? -9.670 -21.211 -24.145 1.00 64.50 491 ASN A C 1
ATOM 3832 O O . ASN A 1 491 ? -10.795 -21.612 -23.832 1.00 64.50 491 ASN A O 1
ATOM 3836 N N . LYS A 1 492 ? -8.559 -21.935 -23.940 1.00 49.66 492 LYS A N 1
ATOM 3837 C CA . LYS A 1 492 ? -8.473 -23.355 -23.546 1.00 49.66 492 LYS A CA 1
ATOM 3838 C C . LYS A 1 492 ? -8.662 -23.536 -22.046 1.00 49.66 492 LYS A C 1
ATOM 3840 O O . LYS A 1 492 ? -7.976 -24.293 -21.368 1.00 49.66 492 LYS A O 1
ATOM 3845 N N . ASN A 1 493 ? -9.639 -22.797 -21.554 1.00 46.94 493 ASN A N 1
ATOM 3846 C CA . ASN A 1 493 ? -10.059 -22.734 -20.186 1.00 46.94 493 ASN A CA 1
ATOM 3847 C C . ASN A 1 493 ? -10.370 -24.161 -19.717 1.00 46.94 493 ASN A C 1
ATOM 3849 O O . ASN A 1 493 ? -11.343 -24.774 -20.172 1.00 46.94 493 ASN A O 1
ATOM 3853 N N . PHE A 1 494 ? -9.661 -24.629 -18.688 1.00 48.81 494 PHE A N 1
ATOM 3854 C CA . PHE A 1 494 ? -10.410 -25.277 -17.618 1.00 48.81 494 PHE A CA 1
ATOM 3855 C C . PHE A 1 494 ? -11.536 -24.297 -17.241 1.00 48.81 494 PHE A C 1
ATOM 3857 O O . PHE A 1 494 ? -11.224 -23.121 -17.025 1.00 48.81 494 PHE A O 1
ATOM 3864 N N . PRO A 1 495 ? -12.816 -24.704 -17.133 1.00 45.97 495 PRO A N 1
ATOM 3865 C CA . PRO A 1 495 ? -13.922 -23.835 -16.683 1.00 45.97 495 PRO A CA 1
ATOM 3866 C C . PRO A 1 495 ? -13.803 -23.335 -15.224 1.00 45.97 495 PRO A C 1
ATOM 3868 O O . PRO A 1 495 ? -14.797 -22.997 -14.587 1.00 45.97 495 PRO A O 1
ATOM 3871 N N . GLU A 1 496 ? -12.580 -23.368 -14.705 1.00 53.50 496 GLU A N 1
ATOM 3872 C CA . GLU A 1 496 ? -12.113 -23.326 -13.328 1.00 53.50 496 GLU A CA 1
ATOM 3873 C C . GLU A 1 496 ? -10.868 -22.409 -13.214 1.00 53.50 496 GLU A C 1
ATOM 3875 O O . GLU A 1 496 ? -10.475 -22.079 -12.099 1.00 53.50 496 GLU A O 1
ATOM 3880 N N . LEU A 1 497 ? -10.260 -21.961 -14.336 1.00 64.25 497 LEU A N 1
ATOM 3881 C CA . LEU A 1 497 ? -9.163 -20.982 -14.315 1.00 64.25 497 LEU A CA 1
ATOM 3882 C C . LEU A 1 497 ? -9.671 -19.610 -13.814 1.00 64.25 497 LEU A C 1
ATOM 3884 O O . LEU A 1 497 ? -10.615 -19.061 -14.394 1.00 64.25 497 LEU A O 1
ATOM 3888 N N . PRO A 1 498 ? -9.057 -19.032 -12.765 1.00 66.88 498 PRO A N 1
ATOM 3889 C CA . PRO A 1 498 ? -9.545 -17.825 -12.106 1.00 66.88 498 PRO A CA 1
ATOM 3890 C C . PRO A 1 498 ? -9.079 -16.545 -12.820 1.00 66.88 498 PRO A C 1
ATOM 3892 O O . PRO A 1 498 ? -8.200 -15.830 -12.338 1.00 66.88 498 PRO A O 1
ATOM 3895 N N . PHE A 1 499 ? -9.688 -16.232 -13.967 1.00 72.94 499 PHE A N 1
ATOM 3896 C CA . PHE A 1 499 ? -9.542 -14.912 -14.588 1.00 72.94 499 PHE A CA 1
ATOM 3897 C C . PHE A 1 499 ? -10.271 -13.841 -13.757 1.00 72.94 499 PHE A C 1
ATOM 3899 O O . PHE A 1 499 ? -11.490 -13.907 -13.577 1.00 72.94 499 PHE A O 1
ATOM 3906 N N . THR A 1 500 ? -9.538 -12.827 -13.299 1.00 62.06 500 THR A N 1
ATOM 3907 C CA . THR A 1 500 ? -10.094 -11.587 -12.738 1.00 62.06 500 THR A CA 1
ATOM 3908 C C . THR A 1 500 ? -10.234 -10.566 -13.862 1.00 62.06 500 THR A C 1
ATOM 3910 O O . THR A 1 500 ? -9.256 -10.289 -14.548 1.00 62.06 500 THR A O 1
ATOM 3913 N N . ASP A 1 501 ? -11.444 -10.038 -14.056 1.00 59.16 501 ASP A N 1
ATOM 3914 C CA . ASP A 1 501 ? -11.778 -8.974 -15.019 1.00 59.16 501 ASP A CA 1
ATOM 3915 C C . ASP A 1 501 ? -11.158 -9.127 -16.441 1.00 59.16 501 ASP A C 1
ATOM 3917 O O . ASP A 1 501 ? -10.541 -8.196 -16.955 1.00 59.16 501 ASP A O 1
ATOM 3921 N N . PRO A 1 502 ? -11.316 -10.295 -17.110 1.00 77.00 502 PRO A N 1
ATOM 3922 C CA . PRO A 1 502 ? -10.754 -10.556 -18.440 1.00 77.00 502 PRO A CA 1
ATOM 3923 C C . PRO A 1 502 ? -11.342 -9.654 -19.532 1.00 77.00 502 PRO A C 1
ATOM 3925 O O . PRO A 1 502 ? -12.565 -9.504 -19.643 1.00 77.00 502 PRO A O 1
ATOM 3928 N N . VAL A 1 503 ? -10.475 -9.136 -20.403 1.00 71.62 503 VAL A N 1
ATOM 3929 C CA . VAL A 1 503 ? -10.853 -8.287 -21.535 1.00 71.62 503 VAL A CA 1
ATOM 3930 C C . VAL A 1 503 ? -10.920 -9.118 -22.814 1.00 71.62 503 VAL A C 1
ATOM 3932 O O . VAL A 1 503 ? -9.963 -9.784 -23.198 1.00 71.62 503 VAL A O 1
ATOM 3935 N N . TYR A 1 504 ? -12.054 -9.047 -23.509 1.00 80.81 504 TYR A N 1
ATOM 3936 C CA . TYR A 1 504 ? -12.257 -9.696 -24.805 1.00 80.81 504 TYR A CA 1
ATOM 3937 C C . TYR A 1 504 ? -12.471 -8.635 -25.881 1.00 80.81 504 TYR A C 1
ATOM 3939 O O . TYR A 1 504 ? -13.356 -7.791 -25.738 1.00 80.81 504 TYR A O 1
ATOM 3947 N N . GLU A 1 505 ? -11.712 -8.715 -26.970 1.00 76.38 505 GLU A N 1
ATOM 3948 C CA . GLU A 1 505 ? -11.916 -7.896 -28.169 1.00 76.38 505 GLU A CA 1
ATOM 3949 C C . GLU A 1 505 ? -12.514 -8.757 -29.302 1.00 76.38 505 GLU A C 1
ATOM 3951 O O . GLU A 1 505 ? -12.332 -9.975 -29.350 1.00 76.38 505 GLU A O 1
ATOM 3956 N N . ALA A 1 506 ? -13.296 -8.133 -30.187 1.00 76.88 506 ALA A N 1
ATOM 3957 C CA . ALA A 1 506 ? -14.034 -8.786 -31.272 1.00 76.88 506 ALA A CA 1
ATOM 3958 C C . ALA A 1 506 ? -13.551 -8.387 -32.680 1.00 76.88 506 ALA A C 1
ATOM 3960 O O . ALA A 1 506 ? -13.967 -8.997 -33.667 1.00 76.88 506 ALA A O 1
ATOM 3961 N N . ASN A 1 507 ? -12.710 -7.359 -32.776 1.00 78.69 507 ASN A N 1
ATOM 3962 C CA . ASN A 1 507 ? -12.044 -6.892 -33.992 1.00 78.69 507 ASN A CA 1
ATOM 3963 C C . ASN A 1 507 ? -10.535 -7.113 -33.846 1.00 78.69 507 ASN A C 1
ATOM 3965 O O . ASN A 1 507 ? -10.078 -7.424 -32.756 1.00 78.69 507 ASN A O 1
ATOM 3969 N N . ASP A 1 508 ? -9.750 -6.892 -34.898 1.00 78.06 508 ASP A N 1
ATOM 3970 C CA . ASP A 1 508 ? -8.293 -6.864 -34.746 1.00 78.06 508 ASP A CA 1
ATOM 3971 C C . ASP A 1 508 ? -7.892 -5.794 -33.701 1.00 78.06 508 ASP A C 1
ATOM 3973 O O . ASP A 1 508 ? -8.199 -4.605 -33.901 1.00 78.06 508 ASP A O 1
ATOM 3977 N N . PRO A 1 509 ? -7.280 -6.186 -32.563 1.00 72.44 509 PRO A N 1
ATOM 3978 C CA . PRO A 1 509 ? -6.872 -5.250 -31.531 1.00 72.44 509 PRO A CA 1
ATOM 3979 C C . PRO A 1 509 ? -5.651 -4.444 -31.973 1.00 72.44 509 PRO A C 1
ATOM 3981 O O . PRO A 1 509 ? -5.310 -3.495 -31.270 1.00 72.44 509 PRO A O 1
ATOM 3984 N N . PHE A 1 510 ? -5.016 -4.775 -33.103 1.00 72.81 510 PHE A N 1
ATOM 3985 C CA . PHE A 1 510 ? -3.749 -4.205 -33.536 1.00 72.81 510 PHE A CA 1
ATOM 3986 C C . PHE A 1 510 ? -3.839 -3.260 -34.745 1.00 72.81 510 PHE A C 1
ATOM 3988 O O . PHE A 1 510 ? -4.850 -3.135 -35.440 1.00 72.81 510 PHE A O 1
ATOM 3995 N N . VAL A 1 511 ? -2.731 -2.559 -34.977 1.00 67.88 511 VAL A N 1
ATOM 3996 C CA . VAL A 1 511 ? -2.404 -1.772 -36.165 1.00 67.88 511 VAL A CA 1
ATOM 3997 C C . VAL A 1 511 ? -0.985 -2.153 -36.574 1.00 67.88 511 VAL A C 1
ATOM 3999 O O . VAL A 1 511 ? -0.029 -1.886 -35.850 1.00 67.88 511 VAL A O 1
ATOM 4002 N N . ILE A 1 512 ? -0.861 -2.767 -37.748 1.00 56.31 512 ILE A N 1
ATOM 4003 C CA . ILE A 1 512 ? 0.421 -3.195 -38.316 1.00 56.31 512 ILE A CA 1
ATOM 4004 C C . ILE A 1 512 ? 1.177 -1.964 -38.843 1.00 56.31 512 ILE A C 1
ATOM 4006 O O . ILE A 1 512 ? 0.638 -1.193 -39.646 1.00 56.31 512 ILE A O 1
ATOM 4010 N N . ASP A 1 513 ? 2.422 -1.775 -38.399 1.00 49.56 513 ASP A N 1
ATOM 4011 C CA . ASP A 1 513 ? 3.353 -0.795 -38.972 1.00 49.56 513 ASP A CA 1
ATOM 4012 C C . ASP A 1 513 ? 3.619 -1.135 -40.458 1.00 49.56 513 ASP A C 1
ATOM 4014 O O . ASP A 1 513 ? 3.929 -2.285 -40.756 1.00 49.56 513 ASP A O 1
ATOM 4018 N N . PRO A 1 514 ? 3.582 -0.190 -41.422 1.00 42.91 514 PRO A N 1
ATOM 4019 C CA . PRO A 1 514 ? 4.039 -0.446 -42.796 1.00 42.91 514 PRO A CA 1
ATOM 4020 C C . PRO A 1 514 ? 5.510 -0.908 -42.931 1.00 42.91 514 PRO A C 1
ATOM 4022 O O . PRO A 1 514 ? 5.927 -1.233 -44.043 1.00 42.91 514 PRO A O 1
ATOM 4025 N N . ASN A 1 515 ? 6.292 -0.922 -41.846 1.00 43.84 515 ASN A N 1
ATOM 4026 C CA . ASN A 1 515 ? 7.628 -1.520 -41.753 1.00 43.84 515 ASN A CA 1
ATOM 4027 C C . ASN A 1 515 ? 7.644 -2.927 -41.107 1.00 43.84 515 ASN A C 1
ATOM 4029 O O . ASN A 1 515 ? 8.717 -3.507 -40.996 1.00 43.84 515 ASN A O 1
ATOM 4033 N N . ASP A 1 516 ? 6.494 -3.471 -40.692 1.00 49.06 516 ASP A N 1
ATOM 4034 C CA . ASP A 1 516 ? 6.262 -4.852 -40.215 1.00 49.06 516 ASP A CA 1
ATOM 4035 C C . ASP A 1 516 ? 6.960 -5.287 -38.901 1.00 49.06 516 ASP A C 1
ATOM 4037 O O . ASP A 1 516 ? 6.713 -6.380 -38.403 1.00 49.06 516 ASP A O 1
ATOM 4041 N N . TYR A 1 517 ? 7.796 -4.440 -38.286 1.00 43.81 517 TYR A N 1
ATOM 4042 C CA . TYR A 1 517 ? 8.538 -4.773 -37.052 1.00 43.81 517 TYR A CA 1
ATOM 4043 C C . TYR A 1 517 ? 7.791 -4.511 -35.737 1.00 43.81 517 TYR A C 1
ATOM 4045 O O . TYR A 1 517 ? 8.337 -4.789 -34.670 1.00 43.81 517 TYR A O 1
ATOM 4053 N N . ARG A 1 518 ? 6.591 -3.918 -35.771 1.00 49.06 518 ARG A N 1
ATOM 4054 C CA . ARG A 1 518 ? 5.844 -3.555 -34.558 1.00 49.06 518 ARG A CA 1
ATOM 4055 C C . ARG A 1 518 ? 4.345 -3.770 -34.727 1.00 49.06 518 ARG A C 1
ATOM 4057 O O . ARG A 1 518 ? 3.733 -3.298 -35.686 1.00 49.06 518 ARG A O 1
ATOM 4064 N N . ILE A 1 519 ? 3.776 -4.467 -33.747 1.00 55.34 519 ILE A N 1
ATOM 4065 C CA . ILE A 1 519 ? 2.355 -4.788 -33.642 1.00 55.34 519 ILE A CA 1
ATOM 4066 C C . ILE A 1 519 ? 1.759 -3.857 -32.578 1.00 55.34 519 ILE A C 1
ATOM 4068 O O . ILE A 1 519 ? 1.697 -4.178 -31.390 1.00 55.34 519 ILE A O 1
ATOM 4072 N N . PHE A 1 520 ? 1.392 -2.649 -33.005 1.00 60.88 520 PHE A N 1
ATOM 4073 C CA . PHE A 1 520 ? 0.820 -1.629 -32.125 1.00 60.88 520 PHE A CA 1
ATOM 4074 C C . PHE A 1 520 ? -0.619 -1.972 -31.767 1.00 60.88 520 PHE A C 1
ATOM 4076 O O . PHE A 1 520 ? -1.332 -2.517 -32.603 1.00 60.88 520 PHE A O 1
ATOM 4083 N N . LEU A 1 521 ? -1.117 -1.559 -30.601 1.00 65.00 521 LEU A N 1
ATOM 4084 C CA . LEU A 1 521 ? -2.558 -1.618 -30.352 1.00 65.00 521 LEU A CA 1
ATOM 4085 C C . LEU A 1 521 ? -3.312 -0.509 -31.093 1.00 65.00 521 LEU A C 1
ATOM 4087 O O . LEU A 1 521 ? -2.937 0.664 -31.104 1.00 65.00 521 LEU A O 1
ATOM 4091 N N . ASN A 1 522 ? -4.435 -0.899 -31.685 1.00 64.50 522 ASN A N 1
ATOM 4092 C CA . ASN A 1 522 ? -5.454 -0.028 -32.241 1.00 64.50 522 ASN A CA 1
ATOM 4093 C C . ASN A 1 522 ? -6.013 0.868 -31.122 1.00 64.50 522 ASN A C 1
ATOM 4095 O O . ASN A 1 522 ? -6.637 0.332 -30.207 1.00 64.50 522 ASN A O 1
ATOM 4099 N N . PRO A 1 523 ? -5.910 2.212 -31.197 1.00 63.50 523 PRO A N 1
ATOM 4100 C CA . PRO A 1 523 ? -6.387 3.115 -30.137 1.00 63.50 523 PRO A CA 1
ATOM 4101 C C . PRO A 1 523 ? -7.902 3.074 -29.844 1.00 63.50 523 PRO A C 1
ATOM 4103 O O . PRO A 1 523 ? -8.389 3.817 -28.994 1.00 63.50 523 PRO A O 1
ATOM 4106 N N . ASN A 1 524 ? -8.661 2.244 -30.568 1.00 65.56 524 ASN A N 1
ATOM 4107 C CA . ASN A 1 524 ? -10.088 1.985 -30.364 1.00 65.56 524 ASN A CA 1
ATOM 4108 C C . ASN A 1 524 ? -10.369 0.583 -29.780 1.00 65.56 524 ASN A C 1
ATOM 4110 O O . ASN A 1 524 ? -11.535 0.251 -29.578 1.00 65.56 524 ASN A O 1
ATOM 4114 N N . SER A 1 525 ? -9.331 -0.231 -29.550 1.00 68.38 525 SER A N 1
ATOM 4115 C CA . SER A 1 525 ? -9.419 -1.556 -28.926 1.00 68.38 525 SER A CA 1
ATOM 4116 C C . SER A 1 525 ? -9.930 -1.452 -27.488 1.00 68.38 525 SER A C 1
ATOM 4118 O O . SER A 1 525 ? -9.653 -0.486 -26.769 1.00 68.38 525 SER A O 1
ATOM 4120 N N . LEU A 1 526 ? -10.657 -2.474 -27.041 1.00 65.75 526 LEU A N 1
ATOM 4121 C CA . LEU A 1 526 ? -11.061 -2.604 -25.646 1.00 65.75 526 LEU A CA 1
ATOM 4122 C C . LEU A 1 526 ? -9.858 -2.810 -24.714 1.00 65.75 526 LEU A C 1
ATOM 4124 O O . LEU A 1 526 ? -9.922 -2.346 -23.578 1.00 65.75 526 LEU A O 1
ATOM 4128 N N . PHE A 1 527 ? -8.754 -3.408 -25.178 1.00 68.25 527 PHE A N 1
ATOM 4129 C CA . PHE A 1 527 ? -7.536 -3.577 -24.367 1.00 68.25 527 PHE A CA 1
ATOM 4130 C C . PHE A 1 527 ? -6.994 -2.219 -23.888 1.00 68.25 527 PHE A C 1
ATOM 4132 O O . PHE A 1 527 ? -6.735 -2.038 -22.705 1.00 68.25 527 PHE A O 1
ATOM 4139 N N . VAL A 1 528 ? -7.009 -1.219 -24.776 1.00 59.78 528 VAL A N 1
ATOM 4140 C CA . VAL A 1 528 ? -6.421 0.122 -24.595 1.00 59.78 528 VAL A CA 1
ATOM 4141 C C . VAL A 1 528 ? -7.024 0.939 -23.432 1.00 59.78 528 VAL A C 1
ATOM 4143 O O . VAL A 1 528 ? -6.464 1.958 -23.042 1.00 59.78 528 VAL A O 1
ATOM 4146 N N . ASN A 1 529 ? -8.179 0.559 -22.869 1.00 51.81 529 ASN A N 1
ATOM 4147 C CA . ASN A 1 529 ? -8.904 1.411 -21.907 1.00 51.81 529 ASN A CA 1
ATOM 4148 C C . ASN A 1 529 ? -9.337 0.714 -20.596 1.00 51.81 529 ASN A C 1
ATOM 4150 O O . ASN A 1 529 ? -9.760 1.404 -19.663 1.00 51.81 529 ASN A O 1
ATOM 4154 N N . GLN A 1 530 ? -9.289 -0.620 -20.495 1.00 52.50 530 GLN A N 1
ATOM 4155 C CA . GLN A 1 530 ? -9.999 -1.347 -19.422 1.00 52.50 530 GLN A CA 1
ATOM 4156 C C . GLN A 1 530 ? -9.254 -1.393 -18.080 1.00 52.50 530 GLN A C 1
ATOM 4158 O O . GLN A 1 530 ? -9.904 -1.321 -17.037 1.00 52.50 530 GLN A O 1
ATOM 4163 N N . GLY A 1 531 ? -7.916 -1.398 -18.065 1.00 41.88 531 GLY A N 1
ATOM 4164 C CA . GLY A 1 531 ? -7.150 -1.372 -16.810 1.00 41.88 531 GLY A CA 1
ATOM 4165 C C . GLY A 1 531 ? -7.262 -0.057 -16.009 1.00 41.88 531 GLY A C 1
ATOM 4166 O O . GLY A 1 531 ? -6.820 0.004 -14.861 1.00 41.88 531 GLY A O 1
ATOM 4167 N N . SER A 1 532 ? -7.885 0.992 -16.569 1.00 40.56 532 SER A N 1
ATOM 4168 C CA . SER A 1 532 ? -7.979 2.357 -16.001 1.00 40.56 532 SER A CA 1
ATOM 4169 C C . SER A 1 532 ? -8.624 2.480 -14.623 1.00 40.56 532 SER A C 1
ATOM 4171 O O . SER A 1 532 ? -8.340 3.441 -13.911 1.00 40.56 532 SER A O 1
ATOM 4173 N N . GLY A 1 533 ? -9.462 1.522 -14.229 1.00 36.84 533 GLY A N 1
ATOM 4174 C CA . GLY A 1 533 ? -10.049 1.462 -12.888 1.00 36.84 533 GLY A CA 1
ATOM 4175 C C . GLY A 1 533 ? -9.448 0.396 -11.969 1.00 36.84 533 GLY A C 1
ATOM 4176 O O . GLY A 1 533 ? -9.998 0.194 -10.886 1.00 36.84 533 GLY A O 1
ATOM 4177 N N . LEU A 1 534 ? -8.414 -0.335 -12.411 1.00 36.19 534 LEU A N 1
ATOM 4178 C CA . LEU A 1 534 ? -8.044 -1.637 -11.839 1.00 36.19 534 LEU A CA 1
ATOM 4179 C C . LEU A 1 534 ? -6.541 -1.846 -11.584 1.00 36.19 534 LEU A C 1
ATOM 4181 O O . LEU A 1 534 ? -6.219 -2.507 -10.597 1.00 36.19 534 LEU A O 1
ATOM 4185 N N . THR A 1 535 ? -5.629 -1.318 -12.413 1.00 34.22 535 THR A N 1
ATOM 4186 C CA . THR A 1 535 ? -4.191 -1.611 -12.243 1.00 34.22 535 THR A CA 1
ATOM 4187 C C . THR A 1 535 ? -3.530 -0.743 -11.150 1.00 34.22 535 THR A C 1
ATOM 4189 O O . THR A 1 535 ? -3.683 0.483 -11.152 1.00 34.22 535 THR A O 1
ATOM 4192 N N . PRO A 1 536 ? -2.786 -1.339 -10.195 1.00 34.47 536 PRO A N 1
ATOM 4193 C CA . PRO A 1 536 ? -2.037 -0.627 -9.162 1.00 34.47 536 PRO A CA 1
ATOM 4194 C C . PRO A 1 536 ? -0.591 -0.319 -9.601 1.00 34.47 536 PRO A C 1
ATOM 4196 O O . PRO A 1 536 ? 0.316 -0.358 -8.772 1.00 34.47 536 PRO A O 1
ATOM 4199 N N . PHE A 1 537 ? -0.374 -0.001 -10.883 1.00 35.72 537 PHE A N 1
ATOM 4200 C CA . PHE A 1 537 ? 0.940 0.297 -11.462 1.00 35.72 537 PHE A CA 1
ATOM 4201 C C . PHE A 1 537 ? 0.849 1.446 -12.498 1.00 35.72 537 PHE A C 1
ATOM 4203 O O . PHE A 1 537 ? -0.087 1.465 -13.302 1.00 35.72 537 PHE A O 1
ATOM 4210 N N . PRO A 1 538 ? 1.810 2.392 -12.549 1.00 35.81 538 PRO A N 1
ATOM 4211 C CA . PRO A 1 538 ? 1.908 3.381 -13.624 1.00 35.81 538 PRO A CA 1
ATOM 4212 C C . PRO A 1 538 ? 2.846 2.927 -14.754 1.00 35.81 538 PRO A C 1
ATOM 4214 O O . PRO A 1 538 ? 4.063 2.859 -14.585 1.00 35.81 538 PRO A O 1
ATOM 4217 N N . GLY A 1 539 ? 2.262 2.664 -15.919 1.00 36.91 539 GLY A N 1
ATOM 4218 C CA . GLY A 1 539 ? 2.937 2.421 -17.193 1.00 36.91 539 GLY A CA 1
ATOM 4219 C C . GLY A 1 539 ? 2.834 3.651 -18.093 1.00 36.91 539 GLY A C 1
ATOM 4220 O O . GLY A 1 539 ? 1.991 4.526 -17.877 1.00 36.91 539 GLY A O 1
ATOM 4221 N N . TRP A 1 540 ? 3.716 3.740 -19.085 1.00 34.06 540 TRP A N 1
ATOM 4222 C CA . TRP A 1 540 ? 3.729 4.837 -20.054 1.00 34.06 540 TRP A CA 1
ATOM 4223 C C . TRP A 1 540 ? 2.807 4.499 -21.220 1.00 34.06 540 TRP A C 1
ATOM 4225 O O . TRP A 1 540 ? 2.989 3.456 -21.839 1.00 34.06 540 TRP A O 1
ATOM 4235 N N . THR A 1 541 ? 1.848 5.373 -21.540 1.00 39.16 541 THR A N 1
ATOM 4236 C CA . THR A 1 541 ? 0.872 5.081 -22.595 1.00 39.16 541 THR A CA 1
ATOM 4237 C C . THR A 1 541 ? 0.408 6.281 -23.424 1.00 39.16 541 THR A C 1
ATOM 4239 O O . THR A 1 541 ? 0.164 7.389 -22.948 1.00 39.16 541 THR A O 1
ATOM 4242 N N . THR A 1 542 ? 0.208 5.983 -24.704 1.00 38.59 542 THR A N 1
ATOM 4243 C CA . THR A 1 542 ? 0.037 6.848 -25.869 1.00 38.59 542 THR A CA 1
ATOM 4244 C C . THR A 1 542 ? 1.146 7.891 -26.051 1.00 38.59 542 THR A C 1
ATOM 4246 O O . THR A 1 542 ? 1.239 8.872 -25.311 1.00 38.59 542 THR A O 1
ATOM 4249 N N . ASN A 1 543 ? 1.950 7.729 -27.113 1.00 39.31 543 ASN A N 1
ATOM 4250 C CA . ASN A 1 543 ? 2.895 8.753 -27.559 1.00 39.31 543 ASN A CA 1
ATOM 4251 C C . ASN A 1 543 ? 2.183 10.106 -27.624 1.00 39.31 543 ASN A C 1
ATOM 4253 O O . ASN A 1 543 ? 1.075 10.240 -28.155 1.00 39.31 543 ASN A O 1
ATOM 4257 N N . ILE A 1 544 ? 2.879 11.124 -27.126 1.00 38.00 544 ILE A N 1
ATOM 4258 C CA . ILE A 1 544 ? 2.385 12.474 -26.896 1.00 38.00 544 ILE A CA 1
ATOM 4259 C C . ILE A 1 544 ? 1.641 13.106 -28.101 1.00 38.00 544 ILE A C 1
ATOM 4261 O O . ILE A 1 544 ? 0.843 14.029 -27.933 1.00 38.00 544 ILE A O 1
ATOM 4265 N N . ASN A 1 545 ? 1.862 12.625 -29.323 1.00 42.41 545 ASN A N 1
ATOM 4266 C CA . ASN A 1 545 ? 1.239 13.134 -30.544 1.00 42.41 545 ASN A CA 1
ATOM 4267 C C . ASN A 1 545 ? -0.072 12.421 -30.948 1.00 42.41 545 ASN A C 1
ATOM 4269 O O . ASN A 1 545 ? -0.609 12.701 -32.020 1.00 42.41 545 ASN A O 1
ATOM 4273 N N . GLY A 1 546 ? -0.600 11.510 -30.121 1.00 35.66 546 GLY A N 1
ATOM 4274 C CA . GLY A 1 546 ? -1.775 10.691 -30.457 1.00 35.66 546 GLY A CA 1
ATOM 4275 C C . GLY A 1 546 ? -1.471 9.577 -31.466 1.00 35.66 546 GLY A C 1
ATOM 4276 O O . GLY A 1 546 ? -2.372 9.093 -32.152 1.00 35.66 546 GLY A O 1
ATOM 4277 N N . VAL A 1 547 ? -0.195 9.205 -31.570 1.00 42.66 547 VAL A N 1
ATOM 4278 C CA . VAL A 1 547 ? 0.302 8.036 -32.304 1.00 42.66 547 VAL A CA 1
ATOM 4279 C C . VAL A 1 547 ? 0.221 6.828 -31.353 1.00 42.66 547 VAL A C 1
ATOM 4281 O O . VAL A 1 547 ? 0.411 7.025 -30.150 1.00 42.66 547 VAL A O 1
ATOM 4284 N N . PRO A 1 548 ? -0.076 5.603 -31.832 1.00 41.25 548 PRO A N 1
ATOM 4285 C CA . PRO A 1 548 ? 0.073 4.397 -31.017 1.00 41.25 548 PRO A CA 1
ATOM 4286 C C . PRO A 1 548 ? 1.477 4.297 -30.406 1.00 41.25 548 PRO A C 1
ATOM 4288 O O . PRO A 1 548 ? 2.440 4.820 -30.967 1.00 41.25 548 PRO A O 1
ATOM 4291 N N . ASP A 1 549 ? 1.588 3.647 -29.253 1.00 45.75 549 ASP A N 1
ATOM 4292 C CA . ASP A 1 549 ? 2.859 3.514 -28.540 1.00 45.75 549 ASP A CA 1
ATOM 4293 C C . ASP A 1 549 ? 3.902 2.737 -29.335 1.00 45.75 549 ASP A C 1
ATOM 4295 O O . ASP A 1 549 ? 3.571 1.778 -30.025 1.00 45.75 549 ASP A O 1
ATOM 4299 N N . GLU A 1 550 ? 5.179 3.105 -29.202 1.00 39.75 550 GLU A N 1
ATOM 4300 C CA . GLU A 1 550 ? 6.294 2.396 -29.844 1.00 39.75 550 GLU A CA 1
ATOM 4301 C C . GLU A 1 550 ? 6.670 1.097 -29.100 1.00 39.75 550 GLU A C 1
ATOM 4303 O O . GLU A 1 550 ? 7.835 0.837 -28.809 1.00 39.75 550 GLU A O 1
ATOM 4308 N N . GLY A 1 551 ? 5.659 0.274 -28.810 1.00 44.31 551 GLY A N 1
ATOM 4309 C CA . GLY A 1 551 ? 5.727 -0.983 -28.065 1.00 44.31 551 GLY A CA 1
ATOM 4310 C C . GLY A 1 551 ? 4.675 -1.993 -28.541 1.00 44.31 551 GLY A C 1
ATOM 4311 O O . GLY A 1 551 ? 3.968 -1.754 -29.521 1.00 44.31 551 GLY A O 1
ATOM 4312 N N . VAL A 1 552 ? 4.596 -3.148 -27.873 1.00 44.16 552 VAL A N 1
ATOM 4313 C CA . VAL A 1 552 ? 3.886 -4.335 -28.381 1.00 44.16 552 VAL A CA 1
ATOM 4314 C C . VAL A 1 552 ? 2.879 -4.881 -27.353 1.00 44.16 552 VAL A C 1
ATOM 4316 O O . VAL A 1 552 ? 3.271 -5.514 -26.381 1.00 44.16 552 VAL A O 1
ATOM 4319 N N . GLY A 1 553 ? 1.578 -4.686 -27.615 1.00 49.75 553 GLY A N 1
ATOM 4320 C CA . GLY A 1 553 ? 0.473 -5.470 -27.025 1.00 49.75 553 GLY A CA 1
ATOM 4321 C C . GLY A 1 553 ? 0.102 -5.287 -25.541 1.00 49.75 553 GLY A C 1
ATOM 4322 O O . GLY A 1 553 ? -0.195 -6.285 -24.886 1.00 49.75 553 GLY A O 1
ATOM 4323 N N . ASP A 1 554 ? 0.051 -4.052 -25.038 1.00 49.31 554 ASP A N 1
ATOM 4324 C CA . ASP A 1 554 ? -0.207 -3.711 -23.623 1.00 49.31 554 ASP A CA 1
ATOM 4325 C C . ASP A 1 554 ? -1.705 -3.503 -23.247 1.00 49.31 554 ASP A C 1
ATOM 4327 O O . ASP A 1 554 ? -2.435 -2.784 -23.924 1.00 49.31 554 ASP A O 1
ATOM 4331 N N . ILE A 1 555 ? -2.185 -4.075 -22.135 1.00 48.81 555 ILE A N 1
ATOM 4332 C CA . ILE A 1 555 ? -3.573 -3.899 -21.625 1.00 48.81 555 ILE A CA 1
ATOM 4333 C C . ILE A 1 555 ? -3.669 -2.807 -20.543 1.00 48.81 555 ILE A C 1
ATOM 4335 O O . ILE A 1 555 ? -4.710 -2.639 -19.893 1.00 48.81 555 ILE A O 1
ATOM 4339 N N . TRP A 1 556 ? -2.593 -2.047 -20.323 1.00 50.62 556 TRP A N 1
ATOM 4340 C CA . TRP A 1 556 ? -2.610 -0.891 -19.436 1.00 50.62 556 TRP A CA 1
ATOM 4341 C C . TRP A 1 556 ? -3.783 0.045 -19.770 1.00 50.62 556 TRP A C 1
ATOM 4343 O O . TRP A 1 556 ? -4.225 0.141 -20.921 1.00 50.62 556 TRP A O 1
ATOM 4353 N N . PRO A 1 557 ? -4.259 0.856 -18.810 1.00 42.84 557 PRO A N 1
ATOM 4354 C CA . PRO A 1 557 ? -4.834 2.128 -19.189 1.00 42.84 557 PRO A CA 1
ATOM 4355 C C . PRO A 1 557 ? -3.896 2.882 -20.128 1.00 42.84 557 PRO A C 1
ATOM 4357 O O . PRO A 1 557 ? -2.876 3.422 -19.695 1.00 42.84 557 PRO A O 1
ATOM 4360 N N . HIS A 1 558 ? -4.314 3.027 -21.386 1.00 40.91 558 HIS A N 1
ATOM 4361 C CA . HIS A 1 558 ? -3.905 4.194 -22.135 1.00 40.91 558 HIS A CA 1
ATOM 4362 C C . HIS A 1 558 ? -4.608 5.382 -21.512 1.00 40.91 558 HIS A C 1
ATOM 4364 O O . HIS A 1 558 ? -5.804 5.618 -21.718 1.00 40.91 558 HIS A O 1
ATOM 4370 N N . TYR A 1 559 ? -3.854 6.120 -20.702 1.00 36.91 559 TYR A N 1
ATOM 4371 C CA . TYR A 1 559 ? -4.302 7.400 -20.203 1.00 36.91 559 TYR A CA 1
ATOM 4372 C C . TYR A 1 559 ? -4.491 8.289 -21.421 1.00 36.91 559 TYR A C 1
ATOM 4374 O O . TYR A 1 559 ? -3.527 8.759 -22.021 1.00 36.91 559 TYR A O 1
ATOM 4382 N N . GLN A 1 560 ? -5.747 8.503 -21.823 1.00 33.69 560 GLN A N 1
ATOM 4383 C CA . GLN A 1 560 ? -6.042 9.513 -22.824 1.00 33.69 560 GLN A CA 1
ATOM 4384 C C . GLN A 1 560 ? -5.515 10.836 -22.285 1.00 33.69 560 GLN A C 1
ATOM 4386 O O . GLN A 1 560 ? -6.153 11.465 -21.443 1.00 33.69 560 GLN A O 1
ATOM 4391 N N . ILE A 1 561 ? -4.401 11.303 -22.849 1.00 35.44 561 ILE A N 1
ATOM 4392 C CA . ILE A 1 561 ? -3.846 12.636 -22.602 1.00 35.44 561 ILE A CA 1
ATOM 4393 C C . ILE A 1 561 ? -4.710 13.706 -23.314 1.00 35.44 561 ILE A C 1
ATOM 4395 O O . ILE A 1 561 ? -4.230 14.648 -23.942 1.00 35.44 561 ILE A O 1
ATOM 4399 N N . ARG A 1 562 ? -6.037 13.533 -23.256 1.00 32.72 562 ARG A N 1
ATOM 4400 C CA . ARG A 1 562 ? -7.060 14.474 -23.698 1.00 32.72 562 ARG A CA 1
ATOM 4401 C C . ARG A 1 562 ? -7.396 15.419 -22.550 1.00 32.72 562 ARG A C 1
ATOM 4403 O O . ARG A 1 562 ? -8.461 15.306 -21.950 1.00 32.72 562 ARG A O 1
ATOM 4410 N N . GLY A 1 563 ? -6.522 16.388 -22.299 1.00 36.72 563 GLY A N 1
ATOM 4411 C CA . GLY A 1 563 ? -6.906 17.561 -21.510 1.00 36.72 563 GLY A CA 1
ATOM 4412 C C . GLY A 1 563 ? -6.261 17.713 -20.136 1.00 36.72 563 GLY A C 1
ATOM 4413 O O . GLY A 1 563 ? -6.729 18.547 -19.371 1.00 36.72 563 GLY A O 1
ATOM 4414 N N . VAL A 1 564 ? -5.120 17.067 -19.882 1.00 39.28 564 VAL A N 1
ATOM 4415 C CA . VAL A 1 564 ? -3.985 17.949 -19.577 1.00 39.28 564 VAL A CA 1
ATOM 4416 C C . VAL A 1 564 ? -3.605 18.548 -20.929 1.00 39.28 564 VAL A C 1
ATOM 4418 O O . VAL A 1 564 ? -3.321 17.796 -21.866 1.00 39.28 564 VAL A O 1
ATOM 4421 N N . ASP A 1 565 ? -3.697 19.872 -21.085 1.00 39.38 565 ASP A N 1
ATOM 4422 C CA . ASP A 1 565 ? -3.156 20.524 -22.279 1.00 39.38 565 ASP A CA 1
ATOM 4423 C C . ASP A 1 565 ? -1.662 20.194 -22.298 1.00 39.38 565 ASP A C 1
ATOM 4425 O O . ASP A 1 565 ? -0.910 20.630 -21.431 1.00 39.38 565 ASP A O 1
ATOM 4429 N N . LYS A 1 566 ? -1.224 19.393 -23.273 1.00 42.03 566 LYS A N 1
ATOM 4430 C CA . LYS A 1 566 ? 0.161 18.888 -23.380 1.00 42.03 566 LYS A CA 1
ATOM 4431 C C . LYS A 1 566 ? 1.190 19.904 -23.885 1.00 42.03 566 LYS A C 1
ATOM 4433 O O . LYS A 1 566 ? 2.182 19.576 -24.529 1.00 42.03 566 LYS A O 1
ATOM 4438 N N . TRP A 1 567 ? 0.789 21.128 -23.670 1.00 48.09 567 TRP A N 1
ATOM 4439 C CA . TRP A 1 567 ? 1.453 22.386 -23.755 1.00 48.09 567 TRP A CA 1
ATOM 4440 C C . TRP A 1 567 ? 0.769 23.041 -22.561 1.00 48.09 567 TRP A C 1
ATOM 4442 O O . TRP A 1 567 ? -0.278 23.680 -22.716 1.00 48.09 567 TRP A O 1
ATOM 4452 N N . LEU A 1 568 ? 1.280 22.810 -21.340 1.00 57.94 568 LEU A N 1
ATOM 4453 C CA . LEU A 1 568 ? 1.103 23.844 -20.325 1.00 57.94 568 LEU A CA 1
ATOM 4454 C C . LEU A 1 568 ? 1.599 25.076 -21.068 1.00 57.94 568 LEU A C 1
ATOM 4456 O O . LEU A 1 568 ? 2.701 25.035 -21.588 1.00 57.94 568 LEU A O 1
ATOM 4460 N N . LYS A 1 569 ? 0.742 26.046 -21.373 1.00 69.88 569 LYS A N 1
ATOM 4461 C CA . LYS A 1 569 ? 0.964 26.845 -22.589 1.00 69.88 569 LYS A CA 1
ATOM 4462 C C . LYS A 1 569 ? 2.245 27.677 -22.496 1.00 69.88 569 LYS A C 1
ATOM 4464 O O . LYS A 1 569 ? 2.813 28.053 -23.509 1.00 69.88 569 LYS A O 1
ATOM 4469 N N . ALA A 1 570 ? 2.668 27.926 -21.262 1.00 80.56 570 ALA A N 1
ATOM 4470 C CA . ALA A 1 570 ? 3.914 28.550 -20.878 1.00 80.56 570 ALA A CA 1
ATOM 4471 C C . ALA A 1 570 ? 5.120 27.601 -20.721 1.00 80.56 570 ALA A C 1
ATOM 4473 O O . ALA A 1 570 ? 6.140 28.063 -20.243 1.00 80.56 570 ALA A O 1
ATOM 4474 N N . ASP A 1 571 ? 5.021 26.326 -21.089 1.00 83.00 571 ASP A N 1
ATOM 4475 C CA . ASP A 1 571 ? 6.147 25.481 -21.496 1.00 83.00 571 ASP A CA 1
ATOM 4476 C C . ASP A 1 571 ? 6.368 25.812 -22.977 1.00 83.00 571 ASP A C 1
ATOM 4478 O O . ASP A 1 571 ? 5.604 25.414 -23.866 1.00 83.00 571 ASP A O 1
ATOM 4482 N N . LEU A 1 572 ? 7.330 26.699 -23.208 1.00 85.31 572 LEU A N 1
ATOM 4483 C CA . LEU A 1 572 ? 7.623 27.313 -24.498 1.00 85.31 572 LEU A CA 1
ATOM 4484 C C . LEU A 1 572 ? 8.894 26.743 -25.120 1.00 85.31 572 LEU A C 1
ATOM 4486 O O . LEU A 1 572 ? 9.074 26.878 -26.335 1.00 85.31 572 LEU A O 1
ATOM 4490 N N . ASN A 1 573 ? 9.751 26.111 -24.314 1.00 82.25 573 ASN A N 1
ATOM 4491 C CA . ASN A 1 573 ? 10.960 25.437 -24.770 1.00 82.25 573 ASN A CA 1
ATOM 4492 C C . ASN A 1 573 ? 10.772 23.915 -24.991 1.00 82.25 573 ASN A C 1
ATOM 4494 O O . ASN A 1 573 ? 11.606 23.302 -25.661 1.00 82.25 573 ASN A O 1
ATOM 4498 N N . THR A 1 574 ? 9.663 23.326 -24.521 1.00 74.81 574 THR A N 1
ATOM 4499 C CA . THR A 1 574 ? 9.312 21.891 -24.553 1.00 74.81 574 THR A CA 1
ATOM 4500 C C . THR A 1 574 ? 10.197 20.968 -23.701 1.00 74.81 574 THR A C 1
ATOM 4502 O O . THR A 1 574 ? 10.326 19.781 -24.008 1.00 74.81 574 THR A O 1
ATOM 4505 N N . ASP A 1 575 ? 10.795 21.478 -22.618 1.00 66.38 575 ASP A N 1
ATOM 4506 C CA . ASP A 1 575 ? 11.592 20.688 -21.665 1.00 66.38 575 ASP A CA 1
ATOM 4507 C C . ASP A 1 575 ? 10.765 20.009 -20.552 1.00 66.38 575 ASP A C 1
ATOM 4509 O O . ASP A 1 575 ? 11.275 19.111 -19.876 1.00 66.38 575 ASP A O 1
ATOM 4513 N N . ASN A 1 576 ? 9.457 20.292 -20.476 1.00 59.56 576 ASN A N 1
ATOM 4514 C CA . ASN A 1 576 ? 8.489 19.792 -19.486 1.00 59.56 576 ASN A CA 1
ATOM 4515 C C . ASN A 1 576 ? 8.624 20.406 -18.075 1.00 59.56 576 ASN A C 1
ATOM 4517 O O . ASN A 1 576 ? 8.007 19.907 -17.126 1.00 59.56 576 ASN A O 1
ATOM 4521 N N . ALA A 1 577 ? 9.365 21.501 -17.913 1.00 61.84 577 ALA A N 1
ATOM 4522 C CA . ALA A 1 577 ? 9.188 22.446 -16.816 1.00 61.84 577 ALA A CA 1
ATOM 4523 C C . ALA A 1 577 ? 8.317 23.642 -17.257 1.00 61.84 577 ALA A C 1
ATOM 4525 O O . ALA A 1 577 ? 7.851 23.722 -18.389 1.00 61.84 577 ALA A O 1
ATOM 4526 N N . ILE A 1 578 ? 8.073 24.566 -16.323 1.00 74.12 578 ILE A N 1
ATOM 4527 C CA . ILE A 1 578 ? 7.797 25.972 -16.645 1.00 74.12 578 ILE A CA 1
ATOM 4528 C C . ILE A 1 578 ? 8.695 26.788 -15.734 1.00 74.12 578 ILE A C 1
ATOM 4530 O O . ILE A 1 578 ? 8.408 26.924 -14.537 1.00 74.12 578 ILE A O 1
ATOM 4534 N N . ASP A 1 579 ? 9.803 27.268 -16.290 1.00 74.12 579 ASP A N 1
ATOM 4535 C CA . ASP A 1 579 ? 10.872 27.911 -15.538 1.00 74.12 579 ASP A CA 1
ATOM 4536 C C . ASP A 1 579 ? 11.404 29.197 -16.211 1.00 74.12 579 ASP A C 1
ATOM 4538 O O . ASP A 1 579 ? 10.742 29.853 -17.022 1.00 74.12 579 ASP A O 1
ATOM 4542 N N . MET A 1 580 ? 12.591 29.648 -15.797 1.00 78.50 580 MET A N 1
ATOM 4543 C CA . MET A 1 580 ? 13.211 30.871 -16.306 1.00 78.50 580 MET A CA 1
ATOM 4544 C C . MET A 1 580 ? 13.502 30.834 -17.817 1.00 78.50 580 MET A C 1
ATOM 4546 O O . MET A 1 580 ? 13.576 31.897 -18.433 1.00 78.50 580 MET A O 1
ATOM 4550 N N . ASN A 1 581 ? 13.662 29.651 -18.413 1.00 83.38 581 ASN A N 1
ATOM 4551 C CA . ASN A 1 581 ? 13.867 29.484 -19.849 1.00 83.38 581 ASN A CA 1
ATOM 4552 C C . ASN A 1 581 ? 12.588 29.827 -20.625 1.00 83.38 581 ASN A C 1
ATOM 4554 O O . ASN A 1 581 ? 12.647 30.544 -21.624 1.00 83.38 581 ASN A O 1
ATOM 4558 N N . ASP A 1 582 ? 11.427 29.410 -20.123 1.00 89.31 582 ASP A N 1
ATOM 4559 C CA . ASP A 1 582 ? 10.145 29.750 -20.734 1.00 89.31 582 ASP A CA 1
ATOM 4560 C C . ASP A 1 582 ? 9.769 31.203 -20.508 1.00 89.31 582 ASP A C 1
ATOM 4562 O O . ASP A 1 582 ? 9.277 31.859 -21.421 1.00 89.31 582 ASP A O 1
ATOM 4566 N N . LEU A 1 583 ? 10.055 31.757 -19.324 1.00 89.44 583 LEU A N 1
ATOM 4567 C CA . LEU A 1 583 ? 9.900 33.196 -19.120 1.00 89.44 583 LEU A CA 1
ATOM 4568 C C . LEU A 1 583 ? 10.795 33.994 -20.081 1.00 89.44 583 LEU A C 1
ATOM 4570 O O . LEU A 1 583 ? 10.370 35.048 -20.551 1.00 89.44 583 LEU A O 1
ATOM 4574 N N . ALA A 1 584 ? 11.989 33.496 -20.422 1.00 89.88 584 ALA A N 1
ATOM 4575 C CA . ALA A 1 584 ? 12.839 34.124 -21.429 1.00 89.88 584 ALA A CA 1
ATOM 4576 C C . ALA A 1 584 ? 12.184 34.091 -22.825 1.00 89.88 584 ALA A C 1
ATOM 4578 O O . ALA A 1 584 ? 11.967 35.160 -23.399 1.00 89.88 584 ALA A O 1
ATOM 4579 N N . GLU A 1 585 ? 11.783 32.916 -23.327 1.00 90.81 585 GLU A N 1
ATOM 4580 C CA . GLU A 1 585 ? 11.100 32.762 -24.629 1.00 90.81 585 GLU A CA 1
ATOM 4581 C C . GLU A 1 585 ? 9.775 33.554 -24.687 1.00 90.81 585 GLU A C 1
ATOM 4583 O O . GLU A 1 585 ? 9.446 34.183 -25.695 1.00 90.81 585 GLU A O 1
ATOM 4588 N N . PHE A 1 586 ? 9.048 33.625 -23.568 1.00 93.69 586 PHE A N 1
ATOM 4589 C CA . PHE A 1 586 ? 7.870 34.472 -23.397 1.00 93.69 586 PHE A CA 1
ATOM 4590 C C . PHE A 1 586 ? 8.205 35.966 -23.535 1.00 93.69 586 PHE A C 1
ATOM 4592 O O . PHE A 1 586 ? 7.504 36.703 -24.233 1.00 93.69 586 PHE A O 1
ATOM 4599 N N . THR A 1 587 ? 9.283 36.432 -22.890 1.00 92.94 587 THR A N 1
ATOM 4600 C CA . THR A 1 587 ? 9.705 37.840 -22.972 1.00 92.94 587 THR A CA 1
ATOM 4601 C C . THR A 1 587 ? 10.274 38.230 -24.335 1.00 92.94 587 THR A C 1
ATOM 4603 O O . THR A 1 587 ? 10.011 39.347 -24.783 1.00 92.94 587 THR A O 1
ATOM 4606 N N . ASP A 1 588 ? 10.959 37.325 -25.041 1.00 92.25 588 ASP A N 1
ATOM 4607 C CA . ASP A 1 588 ? 11.451 37.560 -26.408 1.00 92.25 588 ASP A CA 1
ATOM 4608 C C . ASP A 1 588 ? 10.304 37.701 -27.432 1.00 92.25 588 ASP A C 1
ATOM 4610 O O . ASP A 1 588 ? 10.467 38.331 -28.482 1.00 92.25 588 ASP A O 1
ATOM 4614 N N . GLN A 1 589 ? 9.113 37.189 -27.105 1.00 92.50 589 GLN A N 1
ATOM 4615 C CA . GLN A 1 589 ? 7.888 37.338 -27.897 1.00 92.50 589 GLN A CA 1
ATOM 4616 C C . GLN A 1 589 ? 6.930 38.433 -27.364 1.00 92.50 589 GLN A C 1
ATOM 4618 O O . GLN A 1 589 ? 5.866 38.657 -27.947 1.00 92.50 589 GLN A O 1
ATOM 4623 N N . TRP A 1 590 ? 7.286 39.164 -26.300 1.00 95.06 590 TRP A N 1
ATOM 4624 C CA . TRP A 1 590 ? 6.411 40.147 -25.641 1.00 95.06 590 TRP A CA 1
ATOM 4625 C C . TRP A 1 590 ? 5.929 41.268 -26.581 1.00 95.06 590 TRP A C 1
ATOM 4627 O O . TRP A 1 590 ? 6.717 41.930 -27.260 1.00 95.06 590 TRP A O 1
ATOM 4637 N N . LEU A 1 591 ? 4.611 41.512 -26.604 1.00 91.25 591 LEU A N 1
ATOM 4638 C CA . LEU A 1 591 ? 3.910 42.458 -27.490 1.00 91.25 591 LEU A CA 1
ATOM 4639 C C . LEU A 1 591 ? 4.097 42.210 -29.005 1.00 91.25 591 LEU A C 1
ATOM 4641 O O . LEU A 1 591 ? 3.717 43.061 -29.819 1.00 91.25 591 LEU A O 1
ATOM 4645 N N . VAL A 1 592 ? 4.634 41.055 -29.414 1.00 89.69 592 VAL A N 1
ATOM 4646 C CA . VAL A 1 592 ? 4.684 40.644 -30.824 1.00 89.69 592 VAL A CA 1
ATOM 4647 C C . VAL A 1 592 ? 3.272 40.292 -31.295 1.00 89.69 592 VAL A C 1
ATOM 4649 O O . VAL A 1 592 ? 2.556 39.549 -30.633 1.00 89.69 592 VAL A O 1
ATOM 4652 N N . THR A 1 593 ? 2.871 40.819 -32.458 1.00 80.44 593 THR A N 1
ATOM 4653 C CA . THR A 1 593 ? 1.502 40.695 -33.006 1.00 80.44 593 THR A CA 1
ATOM 4654 C C . THR A 1 593 ? 1.301 39.543 -34.005 1.00 80.44 593 THR A C 1
ATOM 4656 O O . THR A 1 593 ? 0.283 39.479 -34.693 1.00 80.44 593 THR A O 1
ATOM 4659 N N . THR A 1 594 ? 2.298 38.662 -34.112 1.00 82.00 594 THR A N 1
ATOM 4660 C CA . THR A 1 594 ? 2.236 37.306 -34.692 1.00 82.00 594 THR A CA 1
ATOM 4661 C C . THR A 1 594 ? 3.335 36.452 -34.028 1.00 82.00 594 THR A C 1
ATOM 4663 O O . THR A 1 594 ? 4.379 36.228 -34.647 1.00 82.00 594 THR A O 1
ATOM 4666 N N . PRO A 1 595 ? 3.188 36.092 -32.742 1.00 82.25 595 PRO A N 1
ATOM 4667 C CA . PRO A 1 595 ? 4.178 35.304 -32.005 1.00 82.25 595 PRO A CA 1
ATOM 4668 C C . PRO A 1 595 ? 4.168 33.830 -32.447 1.00 82.25 595 PRO A C 1
ATOM 4670 O O . PRO A 1 595 ? 3.265 33.397 -33.164 1.00 82.25 595 PRO A O 1
ATOM 4673 N N . ASN A 1 596 ? 5.190 33.069 -32.045 1.00 80.12 596 ASN A N 1
ATOM 4674 C CA . ASN A 1 596 ? 5.367 31.670 -32.453 1.00 80.12 596 ASN A CA 1
ATOM 4675 C C . ASN A 1 596 ? 4.755 30.68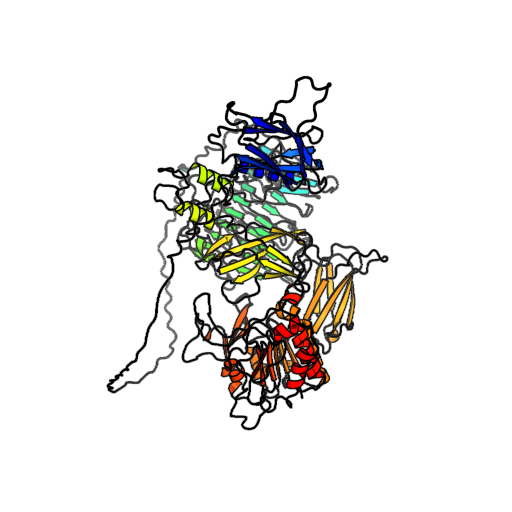0 -31.451 1.00 80.12 596 ASN A C 1
ATOM 4677 O O . ASN A 1 596 ? 4.215 29.659 -31.870 1.00 80.12 596 ASN A O 1
ATOM 4681 N N . SER A 1 597 ? 4.859 30.975 -30.152 1.00 85.06 597 SER A N 1
ATOM 4682 C CA . SER A 1 597 ? 4.429 30.083 -29.063 1.00 85.06 597 SER A CA 1
ATOM 4683 C C . SER A 1 597 ? 3.833 30.826 -27.858 1.00 85.06 597 SER A C 1
ATOM 4685 O O . SER A 1 597 ? 2.896 30.324 -27.251 1.00 85.06 597 SER A O 1
ATOM 4687 N N . ALA A 1 598 ? 4.281 32.050 -27.555 1.00 91.00 598 ALA A N 1
ATOM 4688 C CA . ALA A 1 598 ? 3.925 32.767 -26.323 1.00 91.00 598 ALA A CA 1
ATOM 4689 C C . ALA A 1 598 ? 2.524 33.436 -26.289 1.00 91.00 598 ALA A C 1
ATOM 4691 O O . ALA A 1 598 ? 2.173 34.068 -25.293 1.00 91.00 598 ALA A O 1
ATOM 4692 N N . ASP A 1 599 ? 1.700 33.308 -27.337 1.00 90.31 599 ASP A N 1
ATOM 4693 C CA . ASP A 1 599 ? 0.282 33.729 -27.327 1.00 90.31 599 ASP A CA 1
ATOM 4694 C C . ASP A 1 599 ? -0.596 32.624 -26.727 1.00 90.31 599 ASP A C 1
ATOM 4696 O O . ASP A 1 599 ? -1.229 31.812 -27.410 1.00 90.31 599 ASP A O 1
ATOM 4700 N N . LEU A 1 600 ? -0.590 32.577 -25.398 1.00 87.81 600 LEU A N 1
ATOM 4701 C CA . LEU A 1 600 ? -1.209 31.517 -24.612 1.00 87.81 600 LEU A CA 1
ATOM 4702 C C . LEU A 1 600 ? -2.746 31.621 -24.645 1.00 87.81 600 LEU A C 1
ATOM 4704 O O . LEU A 1 600 ? -3.459 30.618 -24.497 1.00 87.81 600 LEU A O 1
ATOM 4708 N N . ASN A 1 601 ? -3.277 32.825 -24.874 1.00 88.25 601 ASN A N 1
ATOM 4709 C CA . ASN A 1 601 ? -4.710 33.101 -24.943 1.00 88.25 601 ASN A CA 1
ATOM 4710 C C . ASN A 1 601 ? -5.300 33.019 -26.373 1.00 88.25 601 ASN A C 1
ATOM 4712 O O . ASN A 1 601 ? -6.502 32.784 -26.509 1.00 88.25 601 ASN A O 1
ATOM 4716 N N . ASN A 1 602 ? -4.455 33.060 -27.411 1.00 88.12 602 ASN A N 1
ATOM 4717 C CA . ASN A 1 602 ? -4.783 33.031 -28.847 1.00 88.12 602 ASN A CA 1
ATOM 4718 C C . ASN A 1 602 ? -5.481 34.313 -29.374 1.00 88.12 602 ASN A C 1
ATOM 4720 O O . ASN A 1 602 ? -6.312 34.240 -30.289 1.00 88.12 602 ASN A O 1
ATOM 4724 N N . ASP A 1 603 ? -5.146 35.495 -28.834 1.00 89.88 603 ASP A N 1
ATOM 4725 C CA . ASP A 1 603 ? -5.618 36.802 -29.346 1.00 89.88 603 ASP A CA 1
ATOM 4726 C C . ASP A 1 603 ? -4.676 37.463 -30.372 1.00 89.88 603 ASP A C 1
ATOM 4728 O O . ASP A 1 603 ? -5.002 38.524 -30.916 1.00 89.88 603 ASP A O 1
ATOM 4732 N N . GLN A 1 604 ? -3.576 36.787 -30.720 1.00 89.81 604 GLN A N 1
ATOM 4733 C CA . GLN A 1 604 ? -2.510 37.208 -31.635 1.00 89.81 604 GLN A CA 1
ATOM 4734 C C . GLN A 1 604 ? -1.572 38.285 -31.069 1.00 89.81 604 GLN A C 1
ATOM 4736 O O . GLN A 1 604 ? -0.835 38.892 -31.847 1.00 89.81 604 GLN A O 1
ATOM 4741 N N . ILE A 1 605 ? -1.551 38.540 -29.753 1.00 88.25 605 ILE A N 1
ATOM 4742 C CA . ILE A 1 605 ? -0.616 39.495 -29.137 1.00 88.25 605 ILE A CA 1
ATOM 4743 C C . ILE A 1 605 ? -0.197 39.089 -27.717 1.00 88.25 605 ILE A C 1
ATOM 4745 O O . ILE A 1 605 ? -0.951 39.272 -26.770 1.00 88.25 605 ILE A O 1
ATOM 4749 N N . VAL A 1 606 ? 1.065 38.680 -27.535 1.00 91.31 606 VAL A N 1
ATOM 4750 C CA . VAL A 1 606 ? 1.612 38.340 -26.204 1.00 91.31 606 VAL A CA 1
ATOM 4751 C C . VAL A 1 606 ? 1.495 39.531 -25.252 1.00 91.31 606 VAL A C 1
ATOM 4753 O O . VAL A 1 606 ? 2.135 40.568 -25.456 1.00 91.31 606 VAL A O 1
ATOM 4756 N N . ASN A 1 607 ? 0.669 39.401 -24.217 1.00 92.44 607 ASN A N 1
ATOM 4757 C CA . ASN A 1 607 ? 0.359 40.475 -23.284 1.00 92.44 607 ASN A CA 1
ATOM 4758 C C . ASN A 1 607 ? 0.152 39.964 -21.843 1.00 92.44 607 ASN A C 1
ATOM 4760 O O . ASN A 1 607 ? 0.454 38.821 -21.504 1.00 92.44 607 ASN A O 1
ATOM 4764 N N . PHE A 1 608 ? -0.332 40.827 -20.942 1.00 93.94 608 PHE A N 1
ATOM 4765 C CA . PHE A 1 608 ? -0.525 40.467 -19.531 1.00 93.94 608 PHE A CA 1
ATOM 4766 C C . PHE A 1 608 ? -1.561 39.353 -19.300 1.00 93.94 608 PHE A C 1
ATOM 4768 O O . PHE A 1 608 ? -1.517 38.719 -18.248 1.00 93.94 608 PHE A O 1
ATOM 4775 N N . LEU A 1 609 ? -2.462 39.087 -20.252 1.00 85.88 609 LEU A N 1
ATOM 4776 C CA . LEU A 1 609 ? -3.356 37.925 -20.205 1.00 85.88 609 LEU A CA 1
ATOM 4777 C C . LEU A 1 609 ? -2.583 36.610 -20.380 1.00 85.88 609 LEU A C 1
ATOM 4779 O O . LEU A 1 609 ? -2.843 35.645 -19.666 1.00 85.88 609 LEU A O 1
ATOM 4783 N N . ASP A 1 610 ? -1.588 36.596 -21.262 1.00 89.50 610 ASP A N 1
ATOM 4784 C CA . ASP A 1 610 ? -0.697 35.457 -21.485 1.00 89.50 610 ASP A CA 1
ATOM 4785 C C . ASP A 1 610 ? 0.286 35.289 -20.326 1.00 89.50 610 ASP A C 1
ATOM 4787 O O . ASP A 1 610 ? 0.475 34.184 -19.825 1.00 89.50 610 ASP A O 1
ATOM 4791 N N . PHE A 1 611 ? 0.822 36.396 -19.802 1.00 88.69 611 PHE A N 1
ATOM 4792 C CA . PHE A 1 611 ? 1.674 36.356 -18.610 1.00 88.69 611 PHE A CA 1
ATOM 4793 C C . PHE A 1 611 ? 0.912 35.829 -17.386 1.00 88.69 611 PHE A C 1
ATOM 4795 O O . PHE A 1 611 ? 1.493 35.142 -16.553 1.00 88.69 611 PHE A O 1
ATOM 4802 N N . ALA A 1 612 ? -0.393 36.099 -17.278 1.00 80.88 612 ALA A N 1
ATOM 4803 C CA . ALA A 1 612 ? -1.227 35.520 -16.230 1.00 80.88 612 ALA A CA 1
ATOM 4804 C C . ALA A 1 612 ? -1.413 33.999 -16.391 1.00 80.88 612 ALA A C 1
ATOM 4806 O O . ALA A 1 612 ? -1.532 33.306 -15.385 1.00 80.88 612 ALA A O 1
ATOM 4807 N N . ILE A 1 613 ? -1.397 33.468 -17.621 1.00 77.69 613 ILE A N 1
ATOM 4808 C CA . ILE A 1 613 ? -1.385 32.017 -17.866 1.00 77.69 613 ILE A CA 1
ATOM 4809 C C . ILE A 1 613 ? -0.019 31.435 -17.469 1.00 77.69 613 ILE A C 1
ATOM 4811 O O . ILE A 1 613 ? 0.013 30.463 -16.720 1.00 77.69 613 ILE A O 1
ATOM 4815 N N . LEU A 1 614 ? 1.093 32.077 -17.854 1.00 84.44 614 LEU A N 1
ATOM 4816 C CA . LEU A 1 614 ? 2.447 31.665 -17.455 1.00 84.44 614 LEU A CA 1
ATOM 4817 C C . LEU A 1 614 ? 2.645 31.676 -15.937 1.00 84.44 614 LEU A C 1
ATOM 4819 O O . LEU A 1 614 ? 3.048 30.670 -15.363 1.00 84.44 614 LEU A O 1
ATOM 4823 N N . ALA A 1 615 ? 2.280 32.764 -15.262 1.00 79.12 615 ALA A N 1
ATOM 4824 C CA . ALA A 1 615 ? 2.384 32.874 -13.809 1.00 79.12 615 ALA A CA 1
ATOM 4825 C C . ALA A 1 615 ? 1.465 31.888 -13.059 1.00 79.12 615 ALA A C 1
ATOM 4827 O O . ALA A 1 615 ? 1.767 31.517 -11.929 1.00 79.12 615 ALA A O 1
ATOM 4828 N N . ASN A 1 616 ? 0.362 31.446 -13.675 1.00 68.00 616 ASN A N 1
ATOM 4829 C CA . ASN A 1 616 ? -0.529 30.416 -13.130 1.00 68.00 616 ASN A CA 1
ATOM 4830 C C . ASN A 1 616 ? -0.031 28.982 -13.402 1.00 68.00 616 ASN A C 1
ATOM 4832 O O . ASN A 1 616 ? -0.510 28.050 -12.761 1.00 68.00 616 ASN A O 1
ATOM 4836 N N . GLN A 1 617 ? 0.883 28.785 -14.356 1.00 73.56 617 GLN A N 1
ATOM 4837 C CA . GLN A 1 617 ? 1.457 27.473 -14.687 1.00 73.56 617 GLN A CA 1
ATOM 4838 C C . GLN A 1 617 ? 2.919 27.300 -14.227 1.00 73.56 617 GLN A C 1
ATOM 4840 O O . GLN A 1 617 ? 3.474 26.209 -14.328 1.00 73.56 617 GLN A O 1
ATOM 4845 N N . TRP A 1 618 ? 3.506 28.358 -13.665 1.00 77.56 618 TRP A N 1
ATOM 4846 C CA . TRP A 1 618 ? 4.861 28.419 -13.124 1.00 77.56 618 TRP A CA 1
ATOM 4847 C C . TRP A 1 618 ? 5.170 27.271 -12.152 1.00 77.56 618 TRP A C 1
ATOM 4849 O O . TRP A 1 618 ? 4.497 27.132 -11.130 1.00 77.56 618 TRP A O 1
ATOM 4859 N N . LEU A 1 619 ? 6.208 26.480 -12.453 1.00 61.25 619 LEU A N 1
ATOM 4860 C CA . LEU A 1 619 ? 6.702 25.366 -11.627 1.00 61.25 619 LEU A CA 1
ATOM 4861 C C . LEU A 1 619 ? 5.656 24.284 -11.249 1.00 61.25 619 LEU A C 1
ATOM 4863 O O . LEU A 1 619 ? 5.849 23.571 -10.268 1.00 61.25 619 LEU A O 1
ATOM 4867 N N . LEU A 1 620 ? 4.568 24.108 -12.014 1.00 60.81 620 LEU A N 1
ATOM 4868 C CA . LEU A 1 620 ? 3.456 23.194 -11.666 1.00 60.81 620 LEU A CA 1
ATOM 4869 C C . LEU A 1 620 ? 3.790 21.683 -11.577 1.00 60.81 620 LEU A C 1
ATOM 4871 O O . LEU A 1 620 ? 2.913 20.911 -11.185 1.00 60.81 620 LEU A O 1
ATOM 4875 N N . ASN A 1 621 ? 5.003 21.254 -11.944 1.00 55.91 621 ASN A N 1
ATOM 4876 C CA . ASN A 1 621 ? 5.319 19.849 -12.251 1.00 55.91 621 ASN A CA 1
ATOM 4877 C C . ASN A 1 621 ? 6.127 19.087 -11.176 1.00 55.91 621 ASN A C 1
ATOM 4879 O O . ASN A 1 621 ? 6.437 17.915 -11.382 1.00 55.91 621 ASN A O 1
ATOM 4883 N N . GLU A 1 622 ? 6.456 19.699 -10.032 1.00 63.06 622 GLU A N 1
ATOM 4884 C CA . GLU A 1 622 ? 7.118 19.004 -8.911 1.00 63.06 622 GLU A CA 1
ATOM 4885 C C . GLU A 1 622 ? 6.285 19.088 -7.619 1.00 63.06 622 GLU A C 1
ATOM 4887 O O . GLU A 1 622 ? 6.432 20.018 -6.828 1.00 63.06 622 GLU A O 1
ATOM 4892 N N . MET A 1 623 ? 5.439 18.080 -7.363 1.00 71.75 623 MET A N 1
ATOM 4893 C CA . MET A 1 623 ? 4.934 17.822 -6.006 1.00 71.75 623 MET A CA 1
ATOM 4894 C C . MET A 1 623 ? 6.105 17.348 -5.140 1.00 71.75 623 MET A C 1
ATOM 4896 O O . MET A 1 623 ? 6.631 16.253 -5.351 1.00 71.75 623 MET A O 1
ATOM 4900 N N . THR A 1 624 ? 6.538 18.163 -4.177 1.00 74.75 624 THR A N 1
ATOM 4901 C CA . THR A 1 624 ? 7.651 17.788 -3.295 1.00 74.75 624 THR A CA 1
ATOM 4902 C C . THR A 1 624 ? 7.170 16.864 -2.168 1.00 74.75 624 THR A C 1
ATOM 4904 O O . THR A 1 624 ? 6.013 16.932 -1.749 1.00 74.75 624 THR A O 1
ATOM 4907 N N . ILE A 1 625 ? 8.035 15.964 -1.680 1.00 84.69 625 ILE A N 1
ATOM 4908 C CA . ILE A 1 625 ? 7.712 15.084 -0.542 1.00 84.69 625 ILE A CA 1
ATOM 4909 C C . ILE A 1 625 ? 8.655 15.313 0.629 1.00 84.69 625 ILE A C 1
ATOM 4911 O O . ILE A 1 625 ? 9.839 15.597 0.448 1.00 84.69 625 ILE A O 1
ATOM 4915 N N . GLU A 1 626 ? 8.136 15.105 1.833 1.00 89.19 626 GLU A N 1
ATOM 4916 C CA . GLU A 1 626 ? 8.925 15.019 3.055 1.00 89.19 626 GLU A CA 1
ATOM 4917 C C . GLU A 1 626 ? 8.680 13.658 3.712 1.00 89.19 626 GLU A C 1
ATOM 4919 O O . GLU A 1 626 ? 7.562 13.339 4.111 1.00 89.19 626 GLU A O 1
ATOM 4924 N N . ILE A 1 627 ? 9.722 12.830 3.811 1.00 90.12 627 ILE A N 1
ATOM 4925 C CA . ILE A 1 627 ? 9.649 11.565 4.550 1.00 90.12 627 ILE A CA 1
ATOM 4926 C C . ILE A 1 627 ? 9.888 11.884 6.026 1.00 90.12 627 ILE A C 1
ATOM 4928 O O . ILE A 1 627 ? 10.819 12.620 6.348 1.00 90.12 627 ILE A O 1
ATOM 4932 N N . PHE A 1 628 ? 9.076 11.344 6.932 1.00 88.44 628 PHE A N 1
ATOM 4933 C CA . PHE A 1 628 ? 9.180 11.594 8.371 1.00 88.44 628 PHE A CA 1
ATOM 4934 C C . PHE A 1 628 ? 8.858 10.348 9.203 1.00 88.44 628 PHE A C 1
ATOM 4936 O O . PHE A 1 628 ? 8.210 9.417 8.733 1.00 88.44 628 PHE A O 1
ATOM 4943 N N . ASP A 1 629 ? 9.294 10.327 10.460 1.00 84.00 629 ASP A N 1
ATOM 4944 C CA . ASP A 1 629 ? 8.890 9.319 11.448 1.00 84.00 629 ASP A CA 1
ATOM 4945 C C . ASP A 1 629 ? 7.552 9.728 12.108 1.00 84.00 629 ASP A C 1
ATOM 4947 O O . ASP A 1 629 ? 7.527 10.751 12.799 1.00 84.00 629 ASP A O 1
ATOM 4951 N N . PRO A 1 630 ? 6.449 8.961 11.965 1.00 73.88 630 PRO A N 1
ATOM 4952 C CA . PRO A 1 630 ? 5.152 9.305 12.553 1.00 73.88 630 PRO A CA 1
ATOM 4953 C C . PRO A 1 630 ? 5.104 9.322 14.090 1.00 73.88 630 PRO A C 1
ATOM 4955 O O . PRO A 1 630 ? 4.149 9.855 14.651 1.00 73.88 630 PRO A O 1
ATOM 4958 N N . GLU A 1 631 ? 6.090 8.752 14.793 1.00 71.56 631 GLU A N 1
ATOM 4959 C CA . GLU A 1 631 ? 6.154 8.809 16.261 1.00 71.56 631 GLU A CA 1
ATOM 4960 C C . GLU A 1 631 ? 6.800 10.117 16.757 1.00 71.56 631 GLU A C 1
ATOM 4962 O O . GLU A 1 631 ? 6.339 10.688 17.754 1.00 71.56 631 GLU A O 1
ATOM 4967 N N . THR A 1 632 ? 7.816 10.644 16.058 1.00 77.31 632 THR A N 1
ATOM 4968 C CA . THR A 1 632 ? 8.533 11.874 16.464 1.00 77.31 632 THR A CA 1
ATOM 4969 C C . THR A 1 632 ? 8.261 13.126 15.621 1.00 77.31 632 THR A C 1
ATOM 4971 O O . THR A 1 632 ? 8.609 14.224 16.066 1.00 77.31 632 THR A O 1
ATOM 4974 N N . ILE A 1 633 ? 7.652 12.984 14.439 1.00 72.62 633 ILE A N 1
ATOM 4975 C CA . ILE A 1 633 ? 7.495 14.019 13.396 1.00 72.62 633 ILE A CA 1
ATOM 4976 C C . ILE A 1 633 ? 8.835 14.711 13.082 1.00 72.62 633 ILE A C 1
ATOM 4978 O O . ILE A 1 633 ? 8.935 15.933 12.966 1.00 72.62 633 ILE A O 1
ATOM 4982 N N . GLN A 1 634 ? 9.902 13.912 12.992 1.00 83.25 634 GLN A N 1
ATOM 4983 C CA . GLN A 1 634 ? 11.203 14.349 12.487 1.00 83.25 634 GLN A CA 1
ATOM 4984 C C . GLN A 1 634 ? 11.381 13.863 11.053 1.00 83.25 634 GLN A C 1
ATOM 4986 O O . GLN A 1 634 ? 11.108 12.699 10.753 1.00 83.25 634 GLN A O 1
ATOM 4991 N N . THR A 1 635 ? 11.865 14.756 10.190 1.00 87.88 635 THR A N 1
ATOM 4992 C CA . THR A 1 635 ? 12.254 14.453 8.814 1.00 87.88 635 THR A CA 1
ATOM 4993 C C . THR A 1 635 ? 13.281 13.319 8.798 1.00 87.88 635 THR A C 1
ATOM 4995 O O . THR A 1 635 ? 14.328 13.403 9.445 1.00 87.88 635 THR A O 1
ATOM 4998 N N . VAL A 1 636 ? 12.986 12.259 8.054 1.00 90.06 636 VAL A N 1
ATOM 4999 C CA . VAL A 1 636 ? 13.877 11.125 7.819 1.00 90.06 636 VAL A CA 1
ATOM 5000 C C . VAL A 1 636 ? 14.672 11.410 6.551 1.00 90.06 636 VAL A C 1
ATOM 5002 O O . VAL A 1 636 ? 14.110 11.713 5.502 1.00 90.06 636 VAL A O 1
ATOM 5005 N N . GLU A 1 637 ? 15.995 11.308 6.653 1.00 90.56 637 GLU A N 1
ATOM 5006 C CA . GLU A 1 637 ? 16.904 11.417 5.512 1.00 90.56 637 GLU A CA 1
ATOM 5007 C C . GLU A 1 637 ? 16.527 10.363 4.447 1.00 90.56 637 GLU A C 1
ATOM 5009 O O . GLU A 1 637 ? 16.572 9.170 4.762 1.00 90.56 637 GLU A O 1
ATOM 5014 N N . PRO A 1 638 ? 16.197 10.741 3.193 1.00 91.00 638 PRO A N 1
ATOM 5015 C CA . PRO A 1 638 ? 15.803 9.787 2.148 1.00 91.00 638 PRO A CA 1
ATOM 5016 C C . PRO A 1 638 ? 16.846 8.694 1.885 1.00 91.00 638 PRO A C 1
ATOM 5018 O O . PRO A 1 638 ? 16.503 7.592 1.469 1.00 91.00 638 PRO A O 1
ATOM 5021 N N . ASN A 1 639 ? 18.116 8.979 2.183 1.00 90.38 639 ASN A N 1
ATOM 5022 C CA . ASN A 1 639 ? 19.244 8.053 2.082 1.00 90.38 639 ASN A CA 1
ATOM 5023 C C . ASN A 1 639 ? 19.385 7.086 3.287 1.00 90.38 639 ASN A C 1
ATOM 5025 O O . ASN A 1 639 ? 20.362 6.342 3.359 1.00 90.38 639 ASN A O 1
ATOM 5029 N N . ASN A 1 640 ? 18.465 7.110 4.260 1.00 92.56 640 ASN A N 1
ATOM 5030 C CA . ASN A 1 640 ? 18.434 6.203 5.414 1.00 92.56 640 ASN A CA 1
ATOM 5031 C C . ASN A 1 640 ? 16.993 6.043 5.950 1.00 92.56 640 ASN A C 1
ATOM 5033 O O . ASN A 1 640 ? 16.687 6.399 7.092 1.00 92.56 640 ASN A O 1
ATOM 5037 N N . VAL A 1 641 ? 16.099 5.504 5.123 1.00 93.06 641 VAL A N 1
ATOM 5038 C CA . VAL A 1 641 ? 14.722 5.178 5.522 1.00 93.06 641 VAL A CA 1
ATOM 5039 C C . VAL A 1 641 ? 14.703 3.822 6.241 1.00 93.06 641 VAL A C 1
ATOM 5041 O O . VAL A 1 641 ? 15.380 2.878 5.825 1.00 93.06 641 VAL A O 1
ATOM 5044 N N . GLN A 1 642 ? 13.978 3.741 7.363 1.00 92.25 642 GLN A N 1
ATOM 5045 C CA . GLN A 1 642 ? 13.954 2.574 8.252 1.00 92.25 642 GLN A CA 1
ATOM 5046 C C . GLN A 1 642 ? 12.572 2.382 8.892 1.00 92.25 642 GLN A C 1
ATOM 5048 O O . GLN A 1 642 ? 11.991 3.328 9.422 1.00 92.25 642 GLN A O 1
ATOM 5053 N N . GLY A 1 643 ? 12.075 1.144 8.918 1.00 89.56 643 GLY A N 1
ATOM 5054 C CA . GLY A 1 643 ? 10.830 0.765 9.582 1.00 89.56 643 GLY A CA 1
ATOM 5055 C C . GLY A 1 643 ? 9.599 1.448 8.983 1.00 89.56 643 GLY A C 1
ATOM 5056 O O . GLY A 1 643 ? 9.403 1.440 7.764 1.00 89.56 643 GLY A O 1
ATOM 5057 N N . TYR A 1 644 ? 8.757 2.020 9.849 1.00 88.62 644 TYR A N 1
ATOM 5058 C CA . TYR A 1 644 ? 7.529 2.704 9.449 1.00 88.62 644 TYR A CA 1
ATOM 5059 C C . TYR A 1 644 ? 7.725 4.215 9.344 1.00 88.62 644 TYR A C 1
ATOM 5061 O O . TYR A 1 644 ? 7.946 4.869 10.363 1.00 88.62 644 TYR A O 1
ATOM 5069 N N . VAL A 1 645 ? 7.577 4.761 8.138 1.00 90.38 645 VAL A N 1
ATOM 5070 C CA . VAL A 1 645 ? 7.678 6.202 7.866 1.00 90.38 645 VAL A CA 1
ATOM 5071 C C . VAL A 1 645 ? 6.386 6.747 7.263 1.00 90.38 645 VAL A C 1
ATOM 5073 O O . VAL A 1 645 ? 5.641 6.023 6.605 1.00 90.38 645 VAL A O 1
ATOM 5076 N N . GLY A 1 646 ? 6.124 8.033 7.473 1.00 89.50 646 GLY A N 1
ATOM 5077 C CA . GLY A 1 646 ? 5.140 8.796 6.719 1.00 89.50 646 GLY A CA 1
ATOM 5078 C C . GLY A 1 646 ? 5.799 9.483 5.525 1.00 89.50 646 GLY A C 1
ATOM 5079 O O . GLY A 1 646 ? 6.924 9.965 5.623 1.00 89.50 646 GLY A O 1
ATOM 5080 N N . ILE A 1 647 ? 5.097 9.523 4.399 1.00 90.12 647 ILE A N 1
ATOM 5081 C CA . ILE A 1 647 ? 5.457 10.267 3.190 1.00 90.12 647 ILE A CA 1
ATOM 5082 C C . ILE A 1 647 ? 4.486 11.439 3.099 1.00 90.12 647 ILE A C 1
ATOM 5084 O O . ILE A 1 647 ? 3.354 11.255 2.654 1.00 90.12 647 ILE A O 1
ATOM 5088 N N . GLU A 1 648 ? 4.886 12.618 3.573 1.00 89.06 648 GLU A N 1
ATOM 5089 C CA . GLU A 1 648 ? 4.092 13.842 3.459 1.00 89.06 648 GLU A CA 1
ATOM 5090 C C . GLU A 1 648 ? 4.198 14.412 2.045 1.00 89.06 648 GLU A C 1
ATOM 5092 O O . GLU A 1 648 ? 5.292 14.545 1.499 1.00 89.06 648 GLU A O 1
ATOM 5097 N N . LEU A 1 649 ? 3.054 14.766 1.469 1.00 84.38 649 LEU A N 1
ATOM 5098 C CA . LEU A 1 649 ? 2.918 15.362 0.151 1.00 84.38 649 LEU A CA 1
ATOM 5099 C C . LEU A 1 649 ? 2.776 16.880 0.320 1.00 84.38 649 LEU A C 1
ATOM 5101 O O . LEU A 1 649 ? 1.768 17.372 0.835 1.00 84.38 649 LEU A O 1
ATOM 5105 N N . LYS A 1 650 ? 3.797 17.625 -0.096 1.00 81.38 650 LYS A N 1
ATOM 5106 C CA . LYS A 1 650 ? 3.819 19.091 -0.092 1.00 81.38 650 LYS A CA 1
ATOM 5107 C C . LYS A 1 650 ? 3.385 19.614 -1.464 1.00 81.38 650 LYS A C 1
ATOM 5109 O O . LYS A 1 650 ? 3.297 18.861 -2.428 1.00 81.38 650 LYS A O 1
ATOM 5114 N N . ASP A 1 651 ? 3.092 20.911 -1.543 1.00 73.44 651 ASP A N 1
ATOM 5115 C CA . ASP A 1 651 ? 2.811 21.623 -2.804 1.00 73.44 651 ASP A CA 1
ATOM 5116 C C . ASP A 1 651 ? 1.703 20.984 -3.673 1.00 73.44 651 ASP A C 1
ATOM 5118 O O . ASP A 1 651 ? 1.665 21.144 -4.892 1.00 73.44 651 ASP A O 1
ATOM 5122 N N . ILE A 1 652 ? 0.774 20.261 -3.030 1.00 70.94 652 ILE A N 1
ATOM 5123 C CA . ILE A 1 652 ? -0.286 19.495 -3.693 1.00 70.94 652 ILE A CA 1
ATOM 5124 C C . ILE A 1 652 ? -1.121 20.414 -4.606 1.00 70.94 652 ILE A C 1
ATOM 5126 O O . ILE A 1 652 ? -1.750 21.354 -4.103 1.00 70.94 652 ILE A O 1
ATOM 5130 N N . PRO A 1 653 ? -1.206 20.141 -5.923 1.00 64.12 653 PRO A N 1
ATOM 5131 C CA . PRO A 1 653 ? -1.949 20.996 -6.839 1.00 64.12 653 PRO A CA 1
ATOM 5132 C C . PRO A 1 653 ? -3.448 21.054 -6.522 1.00 64.12 653 PRO A C 1
ATOM 5134 O O . PRO A 1 653 ? -4.086 20.037 -6.260 1.00 64.12 653 PRO A O 1
ATOM 5137 N N . LEU A 1 654 ? -4.050 22.243 -6.635 1.00 59.09 654 LEU A N 1
ATOM 5138 C CA . LEU A 1 654 ? -5.462 22.491 -6.285 1.00 59.09 654 LEU A CA 1
ATOM 5139 C C . LEU A 1 654 ? -6.494 21.701 -7.119 1.00 59.09 654 LEU A C 1
ATOM 5141 O O . LEU A 1 654 ? -7.673 21.689 -6.769 1.00 59.09 654 LEU A O 1
ATOM 5145 N N . TYR A 1 655 ? -6.076 21.078 -8.223 1.00 60.81 655 TYR A N 1
ATOM 5146 C CA . TYR A 1 655 ? -6.909 20.224 -9.077 1.00 60.81 655 TYR A CA 1
ATOM 5147 C C . TYR A 1 655 ? -6.830 18.726 -8.718 1.00 60.81 655 TYR A C 1
ATOM 5149 O O . TYR A 1 655 ? -7.651 17.942 -9.198 1.00 60.81 655 TYR A O 1
ATOM 5157 N N . ALA A 1 656 ? -5.855 18.319 -7.899 1.00 61.91 656 ALA A N 1
ATOM 5158 C CA . ALA A 1 656 ? -5.599 16.925 -7.555 1.00 61.91 656 ALA A CA 1
ATOM 5159 C C . ALA A 1 656 ? -6.767 16.321 -6.749 1.00 61.91 656 ALA A C 1
ATOM 5161 O O . ALA A 1 656 ? -7.209 16.892 -5.752 1.00 61.91 656 ALA A O 1
ATOM 5162 N N . GLY A 1 657 ? -7.270 15.161 -7.184 1.00 65.56 657 GLY A N 1
ATOM 5163 C CA . GLY A 1 657 ? -8.387 14.433 -6.567 1.00 65.56 657 GLY A CA 1
ATOM 5164 C C . GLY A 1 657 ? -7.977 13.118 -5.891 1.00 65.56 657 GLY A C 1
ATOM 5165 O O . GLY A 1 657 ? -8.609 12.695 -4.922 1.00 65.56 657 GLY A O 1
ATOM 5166 N N . ILE A 1 658 ? -6.904 12.477 -6.362 1.00 74.69 658 ILE A N 1
ATOM 5167 C CA . ILE A 1 658 ? -6.239 11.323 -5.737 1.00 74.69 658 ILE A CA 1
ATOM 5168 C C . ILE A 1 658 ? -4.729 11.459 -5.973 1.00 74.69 658 ILE A C 1
ATOM 5170 O O . ILE A 1 658 ? -4.328 11.846 -7.066 1.00 74.69 658 ILE A O 1
ATOM 5174 N N . VAL A 1 659 ? -3.895 11.110 -4.991 1.00 79.81 659 VAL A N 1
ATOM 5175 C CA . VAL A 1 659 ? -2.454 10.875 -5.182 1.00 79.81 659 VAL A CA 1
ATOM 5176 C C . VAL A 1 659 ? -2.114 9.464 -4.724 1.00 79.81 659 VAL A C 1
ATOM 5178 O O . VAL A 1 659 ? -2.257 9.144 -3.547 1.00 79.81 659 VAL A O 1
ATOM 5181 N N . SER A 1 660 ? -1.670 8.624 -5.650 1.00 81.69 660 SER A N 1
ATOM 5182 C CA . SER A 1 660 ? -1.198 7.263 -5.385 1.00 81.69 660 SER A CA 1
ATOM 5183 C C . SER A 1 660 ? 0.322 7.245 -5.248 1.00 81.69 660 SER A C 1
ATOM 5185 O O . SER A 1 660 ? 1.013 7.878 -6.048 1.00 81.69 660 SER A O 1
ATOM 5187 N N . VAL A 1 661 ? 0.840 6.515 -4.259 1.00 84.88 661 VAL A N 1
ATOM 5188 C CA . VAL A 1 661 ? 2.284 6.393 -3.995 1.00 84.88 661 VAL A CA 1
ATOM 5189 C C . VAL A 1 661 ? 2.736 4.957 -4.211 1.00 84.88 661 VAL A C 1
ATOM 5191 O O . VAL A 1 661 ? 2.141 4.028 -3.666 1.00 84.88 661 VAL A O 1
ATOM 5194 N N . TYR A 1 662 ? 3.811 4.783 -4.975 1.00 82.00 662 TYR A N 1
ATOM 5195 C CA . TYR A 1 662 ? 4.355 3.484 -5.365 1.00 82.00 662 TYR A CA 1
ATOM 5196 C C . TYR A 1 662 ? 5.829 3.382 -4.957 1.00 82.00 662 TYR A C 1
ATOM 5198 O O . TYR A 1 662 ? 6.555 4.365 -5.089 1.00 82.00 662 TYR A O 1
ATOM 5206 N N . VAL A 1 663 ? 6.278 2.204 -4.516 1.00 81.81 663 VAL A N 1
ATOM 5207 C CA . VAL A 1 663 ? 7.701 1.839 -4.357 1.00 81.81 663 VAL A CA 1
ATOM 5208 C C . VAL A 1 663 ? 8.019 0.785 -5.408 1.00 81.81 663 VAL A C 1
ATOM 5210 O O . VAL A 1 663 ? 7.337 -0.232 -5.464 1.00 81.81 663 VAL A O 1
ATOM 5213 N N . ASP A 1 664 ? 9.015 1.023 -6.259 1.00 70.88 664 ASP A N 1
ATOM 5214 C CA . ASP A 1 664 ? 9.419 0.103 -7.339 1.00 70.88 664 ASP A CA 1
ATOM 5215 C C . ASP A 1 664 ? 8.232 -0.338 -8.221 1.00 70.88 664 ASP A C 1
ATOM 5217 O O . ASP A 1 664 ? 8.127 -1.475 -8.683 1.00 70.88 664 ASP A O 1
ATOM 5221 N N . ASN A 1 665 ? 7.319 0.613 -8.449 1.00 61.25 665 ASN A N 1
ATOM 5222 C CA . ASN A 1 665 ? 6.009 0.479 -9.097 1.00 61.25 665 ASN A CA 1
ATOM 5223 C C . ASN A 1 665 ? 4.914 -0.236 -8.282 1.00 61.25 665 ASN A C 1
ATOM 5225 O O . ASN A 1 665 ? 3.751 -0.081 -8.632 1.00 61.25 665 ASN A O 1
ATOM 5229 N N . GLN A 1 666 ? 5.213 -0.931 -7.181 1.00 63.28 666 GLN A N 1
ATOM 5230 C CA . GLN A 1 666 ? 4.190 -1.497 -6.293 1.00 63.28 666 GLN A CA 1
ATOM 5231 C C . GLN A 1 666 ? 3.449 -0.388 -5.525 1.00 63.28 666 GLN A C 1
ATOM 5233 O O . GLN A 1 666 ? 4.061 0.353 -4.755 1.00 63.28 666 GLN A O 1
ATOM 5238 N N . LEU A 1 667 ? 2.122 -0.303 -5.681 1.00 73.56 667 LEU A N 1
ATOM 5239 C CA . LEU A 1 667 ? 1.269 0.617 -4.916 1.00 73.56 667 LEU A CA 1
ATOM 5240 C C . LEU A 1 667 ? 1.372 0.369 -3.401 1.00 73.56 667 LEU A C 1
ATOM 5242 O O . LEU A 1 667 ? 1.200 -0.758 -2.931 1.00 73.56 667 LEU A O 1
ATOM 5246 N N . ILE A 1 668 ? 1.590 1.447 -2.647 1.00 80.88 668 ILE A N 1
ATOM 5247 C CA . ILE A 1 668 ? 1.602 1.469 -1.180 1.00 80.88 668 ILE A CA 1
ATOM 5248 C C . ILE A 1 668 ? 0.220 1.855 -0.647 1.00 80.88 668 ILE A C 1
ATOM 5250 O O . ILE A 1 668 ? -0.391 1.084 0.093 1.00 80.88 668 ILE A O 1
ATOM 5254 N N . ASP A 1 669 ? -0.271 3.035 -1.037 1.00 80.06 669 ASP A N 1
ATOM 5255 C CA . ASP A 1 669 ? -1.601 3.562 -0.705 1.00 80.06 669 ASP A CA 1
ATOM 5256 C C . ASP A 1 669 ? -1.961 4.743 -1.638 1.00 80.06 669 ASP A C 1
ATOM 5258 O O . ASP A 1 669 ? -1.123 5.214 -2.418 1.00 80.06 669 ASP A O 1
ATOM 5262 N N . SER A 1 670 ? -3.192 5.249 -1.526 1.00 79.44 670 SER A N 1
ATOM 5263 C CA . SER A 1 670 ? -3.704 6.398 -2.280 1.00 79.44 670 SER A CA 1
ATOM 5264 C C . SER A 1 670 ? -4.439 7.411 -1.390 1.00 79.44 670 SER A C 1
ATOM 5266 O O . SER A 1 670 ? -5.477 7.119 -0.791 1.00 79.44 670 SER A O 1
ATOM 5268 N N . LEU A 1 671 ? -3.962 8.656 -1.374 1.00 73.81 671 LEU A N 1
ATOM 5269 C CA . LEU A 1 671 ? -4.600 9.781 -0.693 1.00 73.81 671 LEU A CA 1
ATOM 5270 C C . LEU A 1 671 ? -5.664 10.407 -1.602 1.00 73.81 671 LEU A C 1
ATOM 5272 O O . LEU A 1 671 ? -5.333 11.107 -2.555 1.00 73.81 671 LEU A O 1
ATOM 5276 N N . SER A 1 672 ? -6.950 10.202 -1.302 1.00 68.50 672 SER A N 1
ATOM 5277 C CA . SER A 1 672 ? -8.021 10.961 -1.963 1.00 68.50 672 SER A CA 1
ATOM 5278 C C . SER A 1 672 ? -8.117 12.373 -1.380 1.00 68.50 672 SER A C 1
ATOM 5280 O O . SER A 1 672 ? -8.276 12.558 -0.173 1.00 68.50 672 SER A O 1
ATOM 5282 N N . LEU A 1 673 ? -8.014 13.369 -2.255 1.00 64.50 673 LEU A N 1
ATOM 5283 C CA . LEU A 1 673 ? -7.946 14.788 -1.936 1.00 64.50 673 LEU A CA 1
ATOM 5284 C C . LEU A 1 673 ? -9.309 15.465 -2.097 1.00 64.50 673 LEU A C 1
ATOM 5286 O O . LEU A 1 673 ? -10.148 15.063 -2.899 1.00 64.50 673 LEU A O 1
ATOM 5290 N N . GLY A 1 674 ? -9.555 16.489 -1.278 1.00 50.44 674 GLY A N 1
ATOM 5291 C CA . GLY A 1 674 ? -10.870 17.131 -1.159 1.00 50.44 674 GLY A CA 1
ATOM 5292 C C . GLY A 1 674 ? -11.912 16.318 -0.371 1.00 50.44 674 GLY A C 1
ATOM 5293 O O . GLY A 1 674 ? -12.988 16.845 -0.096 1.00 50.44 674 GLY A O 1
ATOM 5294 N N . TRP A 1 675 ? -11.589 15.082 0.035 1.00 46.19 675 TRP A N 1
ATOM 5295 C CA . TRP A 1 675 ? -12.453 14.160 0.788 1.00 46.19 675 TRP A CA 1
ATOM 5296 C C . TRP A 1 675 ? -11.941 13.957 2.228 1.00 46.19 675 TRP A C 1
ATOM 5298 O O . TRP A 1 675 ? -11.463 12.888 2.595 1.00 46.19 675 TRP A O 1
ATOM 5308 N N . ASP A 1 676 ? -12.058 15.007 3.048 1.00 42.03 676 ASP A N 1
ATOM 5309 C CA . ASP A 1 676 ? -11.895 15.035 4.519 1.00 42.03 676 ASP A CA 1
ATOM 5310 C C . ASP A 1 676 ? -10.572 14.556 5.171 1.00 42.03 676 ASP A C 1
ATOM 5312 O O . ASP A 1 676 ? -10.380 14.862 6.351 1.00 42.03 676 ASP A O 1
ATOM 5316 N N . LYS A 1 677 ? -9.645 13.876 4.478 1.00 47.97 677 LYS A N 1
ATOM 5317 C CA . LYS A 1 677 ? -8.346 13.476 5.059 1.00 47.97 677 LYS A CA 1
ATOM 5318 C C . LYS A 1 677 ? -7.471 14.715 5.328 1.00 47.97 677 LYS A C 1
ATOM 5320 O O . LYS A 1 677 ? -7.031 15.398 4.409 1.00 47.97 677 LYS A O 1
ATOM 5325 N N . GLU A 1 678 ? -7.258 15.013 6.613 1.00 50.38 678 GLU A N 1
ATOM 5326 C CA . GLU A 1 678 ? -6.383 16.097 7.112 1.00 50.38 678 GLU A CA 1
ATOM 5327 C C . GLU A 1 678 ? -4.900 15.704 7.090 1.00 50.38 678 GLU A C 1
ATOM 5329 O O . GLU A 1 678 ? -4.013 16.553 7.126 1.00 50.38 678 GLU A O 1
ATOM 5334 N N . GLU A 1 679 ? -4.646 14.402 7.016 1.00 58.34 679 GLU A N 1
ATOM 5335 C CA . GLU A 1 679 ? -3.336 13.794 6.864 1.00 58.34 679 GLU A CA 1
ATOM 5336 C C . GLU A 1 679 ? -2.930 13.887 5.387 1.00 58.34 679 GLU A C 1
ATOM 5338 O O . GLU A 1 679 ? -3.353 13.081 4.562 1.00 58.34 679 GLU A O 1
ATOM 5343 N N . GLN A 1 680 ? -2.105 14.882 5.042 1.00 72.44 680 GLN A N 1
ATOM 5344 C CA . GLN A 1 680 ? -1.498 15.021 3.707 1.00 72.44 680 GLN A CA 1
ATOM 5345 C C . GLN A 1 680 ? -0.357 14.008 3.483 1.00 72.44 680 GLN A C 1
ATOM 5347 O O . GLN A 1 680 ? 0.632 14.325 2.830 1.00 72.44 680 GLN A O 1
ATOM 5352 N N . TRP A 1 681 ? -0.445 12.807 4.062 1.00 83.62 681 TRP A N 1
ATOM 5353 C CA . TRP A 1 681 ? 0.640 11.829 4.061 1.00 83.62 681 TRP A CA 1
ATOM 5354 C C . TRP A 1 681 ? 0.161 10.383 3.908 1.00 83.62 681 TRP A C 1
ATOM 5356 O O . TRP A 1 681 ? -0.989 10.057 4.196 1.00 83.62 681 TRP A O 1
ATOM 5366 N N . ILE A 1 682 ? 1.066 9.520 3.440 1.00 85.12 682 ILE A N 1
ATOM 5367 C CA . ILE A 1 682 ? 0.856 8.079 3.234 1.00 85.12 682 ILE A CA 1
ATOM 5368 C C . ILE A 1 682 ? 1.893 7.288 4.033 1.00 85.12 682 ILE A C 1
ATOM 5370 O O . ILE A 1 682 ? 3.070 7.639 4.049 1.00 85.12 682 ILE A O 1
ATOM 5374 N N . GLY A 1 683 ? 1.469 6.221 4.710 1.00 85.31 683 GLY A N 1
ATOM 5375 C CA . GLY A 1 683 ? 2.346 5.414 5.557 1.00 85.31 683 GLY A CA 1
ATOM 5376 C C . GLY A 1 683 ? 3.024 4.250 4.829 1.00 85.31 683 GLY A C 1
ATOM 5377 O O . GLY A 1 683 ? 2.354 3.367 4.296 1.00 85.31 683 GLY A O 1
ATOM 5378 N N . LEU A 1 684 ? 4.355 4.194 4.885 1.00 90.25 684 LEU A N 1
ATOM 5379 C CA . LEU A 1 684 ? 5.204 3.181 4.255 1.00 90.25 684 LEU A CA 1
ATOM 5380 C C . LEU A 1 684 ? 5.859 2.267 5.307 1.00 90.25 684 LEU A C 1
ATOM 5382 O O . LEU A 1 684 ? 6.563 2.731 6.200 1.00 90.25 684 LEU A O 1
ATOM 5386 N N . GLN A 1 685 ? 5.675 0.949 5.164 1.00 90.56 685 GLN A N 1
ATOM 5387 C CA . GLN A 1 685 ? 6.457 -0.085 5.865 1.00 90.56 685 GLN A CA 1
ATOM 5388 C C . GLN A 1 685 ? 7.681 -0.436 5.005 1.00 90.56 685 GLN A C 1
ATOM 5390 O O . GLN A 1 685 ? 7.608 -1.315 4.148 1.00 90.56 685 GLN A O 1
ATOM 5395 N N . SER A 1 686 ? 8.788 0.290 5.188 1.00 93.81 686 SER A N 1
ATOM 5396 C CA . SER A 1 686 ? 10.024 0.084 4.411 1.00 93.81 686 SER A CA 1
ATOM 5397 C C . SER A 1 686 ? 10.730 -1.237 4.740 1.00 93.81 686 SER A C 1
ATOM 5399 O O . SER A 1 686 ? 11.502 -1.737 3.930 1.00 93.81 686 SER A O 1
ATOM 5401 N N . ASP A 1 687 ? 10.417 -1.849 5.884 1.00 90.19 687 ASP A N 1
ATOM 5402 C CA . ASP A 1 687 ? 10.884 -3.177 6.288 1.00 90.19 687 ASP A CA 1
ATOM 5403 C C . ASP A 1 687 ? 10.250 -4.321 5.473 1.00 90.19 687 ASP A C 1
ATOM 5405 O O . ASP A 1 687 ? 10.803 -5.419 5.428 1.00 90.19 687 ASP A O 1
ATOM 5409 N N . ALA A 1 688 ? 9.134 -4.073 4.776 1.00 85.25 688 ALA A N 1
ATOM 5410 C CA . ALA A 1 688 ? 8.506 -5.043 3.872 1.00 85.25 688 ALA A CA 1
ATOM 5411 C C . ALA A 1 688 ? 9.254 -5.218 2.531 1.00 85.25 688 ALA A C 1
ATOM 5413 O O . ALA A 1 688 ? 9.055 -6.220 1.844 1.00 85.25 688 ALA A O 1
ATOM 5414 N N . PHE A 1 689 ? 10.121 -4.271 2.170 1.00 86.00 689 PHE A N 1
ATOM 5415 C CA . PHE A 1 689 ? 10.956 -4.286 0.962 1.00 86.00 689 PHE A CA 1
ATOM 5416 C C . PHE A 1 689 ? 12.370 -4.773 1.299 1.00 86.00 689 PHE A C 1
ATOM 5418 O O . PHE A 1 689 ? 12.672 -5.002 2.467 1.00 86.00 689 PHE A O 1
ATOM 5425 N N . SER A 1 690 ? 13.244 -4.965 0.307 1.00 79.75 690 SER A N 1
ATOM 5426 C CA . SER A 1 690 ? 14.672 -5.205 0.575 1.00 79.75 690 SER A CA 1
ATOM 5427 C C . SER A 1 690 ? 15.359 -3.989 1.206 1.00 79.75 690 SER A C 1
ATOM 5429 O O . SER A 1 690 ? 14.809 -2.893 1.247 1.00 79.75 690 SER A O 1
ATOM 5431 N N . ASN A 1 691 ? 16.589 -4.180 1.678 1.00 85.38 691 ASN A N 1
ATOM 5432 C CA . ASN A 1 691 ? 17.532 -3.075 1.813 1.00 85.38 691 ASN A CA 1
ATOM 5433 C C . ASN A 1 691 ? 18.165 -2.745 0.452 1.00 85.38 691 ASN A C 1
ATOM 5435 O O . ASN A 1 691 ? 18.341 -3.635 -0.382 1.00 85.38 691 ASN A O 1
ATOM 5439 N N . GLY A 1 692 ? 18.544 -1.483 0.245 1.00 85.69 692 GLY A N 1
ATOM 5440 C CA . GLY A 1 692 ? 19.122 -1.003 -1.013 1.00 85.69 692 GLY A CA 1
ATOM 5441 C C . GLY A 1 692 ? 18.485 0.294 -1.509 1.00 85.69 692 GLY A C 1
ATOM 5442 O O . GLY A 1 692 ? 17.850 1.015 -0.744 1.00 85.69 692 GLY A O 1
ATOM 5443 N N . TRP A 1 693 ? 18.676 0.596 -2.795 1.00 83.25 693 TRP A N 1
ATOM 5444 C CA . TRP A 1 693 ? 18.021 1.719 -3.472 1.00 83.25 693 TRP A CA 1
ATOM 5445 C C . TRP A 1 693 ? 16.651 1.313 -4.013 1.00 83.25 693 TRP A C 1
ATOM 5447 O O . TRP A 1 693 ? 16.527 0.278 -4.660 1.00 83.25 693 TRP A O 1
ATOM 5457 N N . HIS A 1 694 ? 15.668 2.178 -3.788 1.00 83.94 694 HIS A N 1
ATOM 5458 C CA . HIS A 1 694 ? 14.276 2.022 -4.192 1.00 83.94 694 HIS A CA 1
ATOM 5459 C C . HIS A 1 694 ? 13.759 3.322 -4.814 1.00 83.94 694 HIS A C 1
ATOM 5461 O O . HIS A 1 694 ? 14.247 4.413 -4.495 1.00 83.94 694 HIS A O 1
ATOM 5467 N N . ILE A 1 695 ? 12.755 3.220 -5.684 1.00 78.25 695 ILE A N 1
ATOM 5468 C CA . ILE A 1 695 ? 12.192 4.368 -6.404 1.00 78.25 695 ILE A CA 1
ATOM 5469 C C . ILE A 1 695 ? 10.771 4.642 -5.907 1.00 78.25 695 ILE A C 1
ATOM 5471 O O . ILE A 1 695 ? 9.852 3.869 -6.186 1.00 78.25 695 ILE A O 1
ATOM 5475 N N . LEU A 1 696 ? 10.571 5.775 -5.223 1.00 82.31 696 LEU A N 1
ATOM 5476 C CA . LEU A 1 696 ? 9.235 6.317 -4.978 1.00 82.31 696 LEU A CA 1
ATOM 5477 C C . LEU A 1 696 ? 8.703 6.986 -6.248 1.00 82.31 696 LEU A C 1
ATOM 5479 O O . LEU A 1 696 ? 9.387 7.802 -6.866 1.00 82.31 696 LEU A O 1
ATOM 5483 N N . ARG A 1 697 ? 7.459 6.679 -6.620 1.00 79.69 697 ARG A N 1
ATOM 5484 C CA . ARG A 1 697 ? 6.719 7.344 -7.706 1.00 79.69 697 ARG A CA 1
ATOM 5485 C C . ARG A 1 697 ? 5.392 7.867 -7.158 1.00 79.69 697 ARG A C 1
ATOM 5487 O O . ARG A 1 697 ? 4.757 7.184 -6.354 1.00 79.69 697 ARG A O 1
ATOM 5494 N N . LEU A 1 698 ? 4.979 9.066 -7.574 1.00 79.38 698 LEU A N 1
ATOM 5495 C CA . LEU A 1 698 ? 3.705 9.680 -7.178 1.00 79.38 698 LEU A CA 1
ATOM 5496 C C . LEU A 1 698 ? 2.853 9.883 -8.429 1.00 79.38 698 LEU A C 1
ATOM 5498 O O . LEU A 1 698 ? 3.305 10.509 -9.385 1.00 79.38 698 LEU A O 1
ATOM 5502 N N . VAL A 1 699 ? 1.607 9.422 -8.411 1.00 74.50 699 VAL A N 1
ATOM 5503 C CA . VAL A 1 699 ? 0.672 9.601 -9.527 1.00 74.50 699 VAL A CA 1
ATOM 5504 C C . VAL A 1 699 ? -0.537 10.366 -9.026 1.00 74.50 699 VAL A C 1
ATOM 5506 O O . VAL A 1 699 ? -1.283 9.881 -8.178 1.00 74.50 699 VAL A O 1
ATOM 5509 N N . THR A 1 700 ? -0.720 11.578 -9.536 1.00 70.25 700 THR A N 1
ATOM 5510 C CA . THR A 1 700 ? -1.895 12.404 -9.264 1.00 70.25 700 THR A CA 1
ATOM 5511 C C . THR A 1 700 ? -2.966 12.148 -10.312 1.00 70.25 700 THR A C 1
ATOM 5513 O O . THR A 1 700 ? -2.724 12.368 -11.494 1.00 70.25 700 THR A O 1
ATOM 5516 N N . THR A 1 701 ? -4.161 11.771 -9.874 1.00 64.56 701 THR A N 1
ATOM 5517 C CA . THR A 1 701 ? -5.391 11.819 -10.672 1.00 64.56 701 THR A CA 1
ATOM 5518 C C . THR A 1 701 ? -6.167 13.071 -10.275 1.00 64.56 701 THR A C 1
ATOM 5520 O O . THR A 1 701 ? -6.431 13.283 -9.089 1.00 64.56 701 THR A O 1
ATOM 5523 N N . ASP A 1 702 ? -6.542 13.919 -11.228 1.00 62.41 702 ASP A N 1
ATOM 5524 C CA . ASP A 1 702 ? -7.394 15.084 -10.984 1.00 62.41 702 ASP A CA 1
ATOM 5525 C C . ASP A 1 702 ? -8.883 14.702 -10.832 1.00 62.41 702 ASP A C 1
ATOM 5527 O O . ASP A 1 702 ? -9.293 13.555 -11.031 1.00 62.41 702 ASP A O 1
ATOM 5531 N N . VAL A 1 703 ? -9.726 15.670 -10.462 1.00 54.72 703 VAL A N 1
ATOM 5532 C CA . VAL A 1 703 ? -11.176 15.452 -10.267 1.00 54.72 703 VAL A CA 1
ATOM 5533 C C . VAL A 1 703 ? -11.972 15.161 -11.556 1.00 54.72 703 VAL A C 1
ATOM 5535 O O . VAL A 1 703 ? -13.171 14.884 -11.480 1.00 54.72 703 VAL A O 1
ATOM 5538 N N . TYR A 1 704 ? -11.335 15.214 -12.727 1.00 49.88 704 TYR A N 1
ATOM 5539 C CA . TYR A 1 704 ? -11.898 14.892 -14.042 1.00 49.88 704 TYR A CA 1
ATOM 5540 C C . TYR A 1 704 ? -11.342 13.581 -14.630 1.00 49.88 704 TYR A C 1
ATOM 5542 O O . TYR A 1 704 ? -11.858 13.112 -15.646 1.00 49.88 704 TYR A O 1
ATOM 5550 N N . GLY A 1 705 ? -10.340 12.970 -13.987 1.00 46.66 705 GLY A N 1
ATOM 5551 C CA . GLY A 1 705 ? -9.657 11.756 -14.440 1.00 46.66 705 GLY A CA 1
ATOM 5552 C C . GLY A 1 705 ? -8.392 12.002 -15.271 1.00 46.66 705 GLY A C 1
ATOM 5553 O O . GLY A 1 705 ? -7.835 11.042 -15.798 1.00 46.66 705 GLY A O 1
ATOM 5554 N N . GLY A 1 706 ? -7.927 13.250 -15.396 1.00 49.09 706 GLY A N 1
ATOM 5555 C CA . GLY A 1 706 ? -6.605 13.559 -15.943 1.00 49.09 706 GLY A CA 1
ATOM 5556 C C . GLY A 1 706 ? -5.509 13.068 -14.997 1.00 49.09 706 GLY A C 1
ATOM 5557 O O . GLY A 1 706 ? -5.660 13.173 -13.780 1.00 49.09 706 GLY A O 1
ATOM 5558 N N . ILE A 1 707 ? -4.424 12.501 -15.534 1.00 54.78 707 ILE A N 1
ATOM 5559 C CA . ILE A 1 707 ? -3.354 11.895 -14.728 1.00 54.78 707 ILE A CA 1
ATOM 5560 C C . ILE A 1 707 ? -2.005 12.566 -14.989 1.00 54.78 707 ILE A C 1
ATOM 5562 O O . ILE A 1 707 ? -1.632 12.819 -16.133 1.00 54.78 707 ILE A O 1
ATOM 5566 N N . ILE A 1 708 ? -1.280 12.829 -13.901 1.00 59.97 708 ILE A N 1
ATOM 5567 C CA . ILE A 1 708 ? 0.072 13.386 -13.865 1.00 59.97 708 ILE A CA 1
ATOM 5568 C C . ILE A 1 708 ? 0.955 12.426 -13.066 1.00 59.97 708 ILE A C 1
ATOM 5570 O O . ILE A 1 708 ? 0.728 12.207 -11.874 1.00 59.97 708 ILE A O 1
ATOM 5574 N N . ASN A 1 709 ? 1.967 11.863 -13.721 1.00 62.22 709 ASN A N 1
ATOM 5575 C CA . ASN A 1 709 ? 3.045 11.137 -13.059 1.00 62.22 709 ASN A CA 1
ATOM 5576 C C . ASN A 1 709 ? 4.123 12.150 -12.651 1.00 62.22 709 ASN A C 1
ATOM 5578 O O . ASN A 1 709 ? 4.647 12.861 -13.508 1.00 62.22 709 ASN A O 1
ATOM 5582 N N . HIS A 1 710 ? 4.426 12.245 -11.360 1.00 72.38 710 HIS A N 1
ATOM 5583 C CA . HIS A 1 710 ? 5.458 13.150 -10.854 1.00 72.38 710 HIS A CA 1
ATOM 5584 C C . HIS A 1 710 ? 6.846 12.534 -11.007 1.00 72.38 710 HIS A C 1
ATOM 5586 O O . HIS A 1 710 ? 7.012 11.319 -11.129 1.00 72.38 710 HIS A O 1
ATOM 5592 N N . LYS A 1 711 ? 7.857 13.399 -10.953 1.00 68.00 711 LYS A N 1
ATOM 5593 C CA . LYS A 1 711 ? 9.271 13.026 -10.958 1.00 68.00 711 LYS A CA 1
ATOM 5594 C C . LYS A 1 711 ? 9.571 11.945 -9.900 1.00 68.00 711 LYS A C 1
ATOM 5596 O O . LYS A 1 711 ? 9.251 12.162 -8.731 1.00 68.00 711 LYS A O 1
ATOM 5601 N N . PRO A 1 712 ? 10.185 10.805 -10.272 1.00 74.25 712 PRO A N 1
ATOM 5602 C CA . PRO A 1 712 ? 10.560 9.771 -9.314 1.00 74.25 712 PRO A CA 1
ATOM 5603 C C . PRO A 1 712 ? 11.569 10.268 -8.271 1.00 74.25 712 PRO A C 1
ATOM 5605 O O . PRO A 1 712 ? 12.404 11.131 -8.552 1.00 74.25 712 PRO A O 1
ATOM 5608 N N . ILE A 1 713 ? 11.501 9.708 -7.062 1.00 82.56 713 ILE A N 1
ATOM 5609 C CA . ILE A 1 713 ? 12.324 10.108 -5.917 1.00 82.56 713 ILE A CA 1
ATOM 5610 C C . ILE A 1 713 ? 13.038 8.877 -5.359 1.00 82.56 713 ILE A C 1
ATOM 5612 O O . ILE A 1 713 ? 12.417 7.961 -4.822 1.00 82.56 713 ILE A O 1
ATOM 5616 N N . ASN A 1 714 ? 14.363 8.869 -5.483 1.00 83.12 714 ASN A N 1
ATOM 5617 C CA . ASN A 1 714 ? 15.198 7.772 -5.006 1.00 83.12 714 ASN A CA 1
ATOM 5618 C C . ASN A 1 714 ? 15.330 7.810 -3.481 1.00 83.12 714 ASN A C 1
ATOM 5620 O O . ASN A 1 714 ? 15.671 8.842 -2.899 1.00 83.12 714 ASN A O 1
ATOM 5624 N N . VAL A 1 715 ? 15.102 6.662 -2.849 1.00 90.75 715 VAL A N 1
ATOM 5625 C CA . VAL A 1 715 ? 15.241 6.445 -1.405 1.00 90.75 715 VAL A CA 1
ATOM 5626 C C . VAL A 1 715 ? 16.118 5.226 -1.147 1.00 90.75 715 VAL A C 1
ATOM 5628 O O . VAL A 1 715 ? 16.171 4.309 -1.963 1.00 90.75 715 VAL A O 1
ATOM 5631 N N . TYR A 1 716 ? 16.811 5.205 -0.012 1.00 92.06 716 TYR A N 1
ATOM 5632 C CA . TYR A 1 716 ? 17.640 4.077 0.398 1.00 92.06 716 TYR A CA 1
ATOM 5633 C C . TYR A 1 716 ? 17.084 3.450 1.679 1.00 92.06 716 TYR A C 1
ATOM 5635 O O . TYR A 1 716 ? 17.018 4.099 2.729 1.00 92.06 716 TYR A O 1
ATOM 5643 N N . PHE A 1 717 ? 16.680 2.184 1.588 1.00 94.19 717 PHE A N 1
ATOM 5644 C CA . PHE A 1 717 ? 16.149 1.402 2.702 1.00 94.19 717 PHE A CA 1
ATOM 5645 C C . PHE A 1 717 ? 17.300 0.710 3.440 1.00 94.19 717 PHE A C 1
ATOM 5647 O O . PHE A 1 717 ? 18.126 0.025 2.834 1.00 94.19 717 PHE A O 1
ATOM 5654 N N . ASN A 1 718 ? 17.369 0.921 4.757 1.00 93.38 718 ASN A N 1
ATOM 5655 C CA . ASN A 1 718 ? 18.485 0.491 5.607 1.00 93.38 718 ASN A CA 1
ATOM 5656 C C . ASN A 1 718 ? 17.990 -0.168 6.908 1.00 93.38 718 ASN A C 1
ATOM 5658 O O . ASN A 1 718 ? 18.394 0.199 8.014 1.00 93.38 718 ASN A O 1
ATOM 5662 N N . ASN A 1 719 ? 17.030 -1.078 6.790 1.00 92.94 719 ASN A N 1
ATOM 5663 C CA . ASN A 1 719 ? 16.377 -1.750 7.906 1.00 92.94 719 ASN A CA 1
ATOM 5664 C C . ASN A 1 719 ? 17.297 -2.778 8.581 1.00 92.94 719 ASN A C 1
ATOM 5666 O O . ASN A 1 719 ? 18.093 -3.441 7.921 1.00 92.94 719 ASN A O 1
ATOM 5670 N N . LEU A 1 720 ? 17.116 -3.001 9.890 1.00 93.88 720 LEU A N 1
ATOM 5671 C CA . LEU A 1 720 ? 17.760 -4.130 10.578 1.00 93.88 720 LEU A CA 1
ATOM 5672 C C . LEU A 1 720 ? 17.236 -5.486 10.070 1.00 93.88 720 LEU A C 1
ATOM 5674 O O . LEU A 1 720 ? 17.995 -6.446 9.996 1.00 93.88 720 LEU A O 1
ATOM 5678 N N . LEU A 1 721 ? 15.949 -5.557 9.719 1.00 90.56 721 LEU A N 1
ATOM 5679 C CA . LEU A 1 721 ? 15.352 -6.689 9.015 1.00 90.56 721 LEU A CA 1
ATOM 5680 C C . LEU A 1 721 ? 14.577 -6.188 7.801 1.00 90.56 721 LEU A C 1
ATOM 5682 O O . LEU A 1 721 ? 13.803 -5.241 7.931 1.00 90.56 721 LEU A O 1
ATOM 5686 N N . HIS A 1 722 ? 14.769 -6.842 6.659 1.00 88.69 722 HIS A N 1
ATOM 5687 C CA . HIS A 1 722 ? 14.138 -6.499 5.381 1.00 88.69 722 HIS A CA 1
ATOM 5688 C C . HIS A 1 722 ? 13.380 -7.691 4.778 1.00 88.69 722 HIS A C 1
ATOM 5690 O O . HIS A 1 722 ? 13.501 -8.820 5.262 1.00 88.69 722 HIS A O 1
ATOM 5696 N N . LYS A 1 723 ? 12.532 -7.431 3.776 1.00 79.38 723 LYS A N 1
ATOM 5697 C CA . LYS A 1 723 ? 11.508 -8.353 3.242 1.00 79.38 723 LYS A CA 1
ATOM 5698 C C . LYS A 1 723 ? 10.696 -9.016 4.367 1.00 79.38 723 LYS A C 1
ATOM 5700 O O . LYS A 1 723 ? 10.476 -10.228 4.383 1.00 79.38 723 LYS A O 1
ATOM 5705 N N . VAL A 1 724 ? 10.294 -8.210 5.352 1.00 83.69 724 VAL A N 1
ATOM 5706 C CA . VAL A 1 724 ? 9.596 -8.652 6.562 1.00 83.69 724 VAL A CA 1
ATOM 5707 C C . VAL A 1 724 ? 8.182 -9.134 6.242 1.00 83.69 724 VAL A C 1
ATOM 5709 O O . VAL A 1 724 ? 7.349 -8.388 5.730 1.00 83.69 724 VAL A O 1
ATOM 5712 N N . ALA A 1 725 ? 7.871 -10.358 6.667 1.00 82.00 725 ALA A N 1
ATOM 5713 C CA . ALA A 1 725 ? 6.517 -10.894 6.698 1.00 82.00 725 ALA A CA 1
ATOM 5714 C C . ALA A 1 725 ? 6.095 -11.168 8.150 1.00 82.00 725 ALA A C 1
ATOM 5716 O O . ALA A 1 725 ? 6.646 -12.032 8.835 1.00 82.00 725 ALA A O 1
ATOM 5717 N N . GLY A 1 726 ? 5.095 -10.424 8.630 1.00 83.69 726 GLY A N 1
ATOM 5718 C CA . GLY A 1 726 ? 4.607 -10.528 10.004 1.00 83.69 726 GLY A CA 1
ATOM 5719 C C . GLY A 1 726 ? 3.236 -9.881 10.193 1.00 83.69 726 GLY A C 1
ATOM 5720 O O . GLY A 1 726 ? 3.023 -8.711 9.860 1.00 83.69 726 GLY A O 1
ATOM 5721 N N . SER A 1 727 ? 2.303 -10.645 10.760 1.00 88.94 727 SER A N 1
ATOM 5722 C CA . SER A 1 727 ? 0.942 -10.195 11.080 1.00 88.94 727 SER A CA 1
ATOM 5723 C C . SER A 1 727 ? 0.957 -9.012 12.066 1.00 88.94 727 SER A C 1
ATOM 5725 O O . SER A 1 727 ? 1.779 -8.984 12.980 1.00 88.94 727 SER A O 1
ATOM 5727 N N . ASP A 1 728 ? 0.032 -8.054 11.926 1.00 89.62 728 ASP A N 1
ATOM 5728 C CA . ASP A 1 728 ? -0.254 -7.048 12.975 1.00 89.62 728 ASP A CA 1
ATOM 5729 C C . ASP A 1 728 ? -0.975 -7.689 14.197 1.00 89.62 728 ASP A C 1
ATOM 5731 O O . ASP A 1 728 ? -1.124 -7.064 15.247 1.00 89.62 728 ASP A O 1
ATOM 5735 N N . TYR A 1 729 ? -1.427 -8.945 14.068 1.00 94.31 729 TYR A N 1
ATOM 5736 C CA . TYR A 1 729 ? -2.238 -9.663 15.054 1.00 94.31 729 TYR A CA 1
ATOM 5737 C C . TYR A 1 729 ? -1.577 -10.929 15.621 1.00 94.31 729 TYR A C 1
ATOM 5739 O O . TYR A 1 729 ? -0.999 -11.709 14.859 1.00 94.31 729 TYR A O 1
ATOM 5747 N N . PHE A 1 730 ? -1.801 -11.199 16.913 1.00 95.94 730 PHE A N 1
ATOM 5748 C CA . PHE A 1 730 ? -1.509 -12.474 17.597 1.00 95.94 730 PHE A CA 1
ATOM 5749 C C . PHE A 1 730 ? -2.784 -13.147 18.140 1.00 95.94 730 PHE A C 1
ATOM 5751 O O . PHE A 1 730 ? -3.835 -12.509 18.242 1.00 95.94 730 PHE A O 1
ATOM 5758 N N . HIS A 1 731 ? -2.712 -14.416 18.561 1.00 95.06 731 HIS A N 1
ATOM 5759 C CA . HIS A 1 731 ? -3.777 -15.053 19.351 1.00 95.06 731 HIS A CA 1
ATOM 5760 C C . HIS A 1 731 ? -3.203 -16.065 20.367 1.00 95.06 731 HIS A C 1
ATOM 5762 O O . HIS A 1 731 ? -2.284 -16.791 20.009 1.00 95.06 731 HIS A O 1
ATOM 5768 N N . PRO A 1 732 ? -3.713 -16.160 21.615 1.00 94.94 732 PRO A N 1
ATOM 5769 C CA . PRO A 1 732 ? -3.145 -17.059 22.629 1.00 94.94 732 PRO A CA 1
ATOM 5770 C C . PRO A 1 732 ? -3.151 -18.561 22.293 1.00 94.94 732 PRO A C 1
ATOM 5772 O O . PRO A 1 732 ? -2.386 -19.315 22.892 1.00 94.94 732 PRO A O 1
ATOM 5775 N N . ASP A 1 733 ? -3.989 -19.001 21.348 1.00 95.06 733 ASP A N 1
ATOM 5776 C CA . ASP A 1 733 ? -4.060 -20.397 20.891 1.00 95.06 733 ASP A CA 1
ATOM 5777 C C . ASP A 1 733 ? -3.272 -20.658 19.582 1.00 95.06 733 ASP A C 1
ATOM 5779 O O . ASP A 1 733 ? -3.291 -21.779 19.072 1.00 95.06 733 ASP A O 1
ATOM 5783 N N . GLU A 1 734 ? -2.600 -19.647 19.011 1.00 93.75 734 GLU A N 1
ATOM 5784 C CA . GLU A 1 734 ? -1.922 -19.716 17.704 1.00 93.75 734 GLU A CA 1
ATOM 5785 C C . GLU A 1 734 ? -0.488 -19.167 17.798 1.00 93.75 734 GLU A C 1
ATOM 5787 O O . GLU A 1 734 ? -0.274 -18.037 18.237 1.00 93.75 734 GLU A O 1
ATOM 5792 N N . ASP A 1 735 ? 0.509 -19.945 17.365 1.00 94.38 735 ASP A N 1
ATOM 5793 C CA . ASP A 1 735 ? 1.908 -19.499 17.368 1.00 94.38 735 ASP A CA 1
ATOM 5794 C C . ASP A 1 735 ? 2.115 -18.340 16.381 1.00 94.38 735 ASP A C 1
ATOM 5796 O O . ASP A 1 735 ? 1.843 -18.458 15.182 1.00 94.38 735 ASP A O 1
ATOM 5800 N N . TYR A 1 736 ? 2.619 -17.214 16.887 1.00 94.62 736 TYR A N 1
ATOM 5801 C CA . TYR A 1 736 ? 2.884 -16.026 16.085 1.00 94.62 736 TYR A CA 1
ATOM 5802 C C . TYR A 1 736 ? 4.205 -16.184 15.326 1.00 94.62 736 TYR A C 1
ATOM 5804 O O . TYR A 1 736 ? 5.227 -16.550 15.910 1.00 94.62 736 TYR A O 1
ATOM 5812 N N . LYS A 1 737 ? 4.184 -15.878 14.026 1.00 91.62 737 LYS A N 1
ATOM 5813 C CA . LYS A 1 737 ? 5.340 -15.964 13.127 1.00 91.62 737 LYS A CA 1
ATOM 5814 C C . LYS A 1 737 ? 5.729 -14.584 12.609 1.00 91.62 737 LYS A C 1
ATOM 5816 O O . LYS A 1 737 ? 4.859 -13.801 12.225 1.00 91.62 737 LYS A O 1
ATOM 5821 N N . TYR A 1 738 ? 7.033 -14.339 12.548 1.00 89.69 738 TYR A N 1
ATOM 5822 C CA . TYR A 1 738 ? 7.633 -13.140 11.973 1.00 89.69 738 TYR A CA 1
ATOM 5823 C C . TYR A 1 738 ? 8.944 -13.527 11.286 1.00 89.69 738 TYR A C 1
ATOM 5825 O O . TYR A 1 738 ? 9.850 -14.054 11.934 1.00 89.69 738 TYR A O 1
ATOM 5833 N N . THR A 1 739 ? 9.041 -13.306 9.980 1.00 82.56 739 THR A N 1
ATOM 5834 C CA . THR A 1 739 ? 10.204 -13.685 9.162 1.00 82.56 739 THR A CA 1
ATOM 5835 C C . THR A 1 739 ? 10.787 -12.476 8.448 1.00 82.56 739 THR A C 1
ATOM 5837 O O . THR A 1 739 ? 10.044 -11.566 8.092 1.00 82.56 739 THR A O 1
ATOM 5840 N N . GLY A 1 740 ? 12.095 -12.475 8.205 1.00 83.88 740 GLY A N 1
ATOM 5841 C CA . GLY A 1 740 ? 12.780 -11.447 7.419 1.00 83.88 740 GLY A CA 1
ATOM 5842 C C . GLY A 1 740 ? 14.254 -11.781 7.198 1.00 83.88 740 GLY A C 1
ATOM 5843 O O . GLY A 1 740 ? 14.772 -12.759 7.744 1.00 83.88 740 GLY A O 1
ATOM 5844 N N . PHE A 1 741 ? 14.933 -10.964 6.403 1.00 77.56 741 PHE A N 1
ATOM 5845 C CA . PHE A 1 741 ? 16.349 -11.107 6.076 1.00 77.56 741 PHE A CA 1
ATOM 5846 C C . PHE A 1 741 ? 17.207 -10.123 6.875 1.00 77.56 741 PHE A C 1
ATOM 5848 O O . PHE A 1 741 ? 16.770 -9.014 7.176 1.00 77.56 741 PHE A O 1
ATOM 5855 N N . TYR A 1 742 ? 18.420 -10.548 7.226 1.00 91.56 742 TYR A N 1
ATOM 5856 C CA . TYR A 1 742 ? 19.402 -9.801 8.012 1.00 91.56 742 TYR A CA 1
ATOM 5857 C C . TYR A 1 742 ? 20.749 -9.798 7.281 1.00 91.56 742 TYR A C 1
ATOM 5859 O O . TYR A 1 742 ? 21.356 -10.851 7.086 1.00 91.56 742 TYR A O 1
ATOM 5867 N N . ASP A 1 743 ? 21.231 -8.615 6.900 1.00 83.81 743 ASP A N 1
ATOM 5868 C CA . ASP A 1 743 ? 22.494 -8.465 6.156 1.00 83.81 743 ASP A CA 1
ATOM 5869 C C . ASP A 1 743 ? 23.737 -8.483 7.069 1.00 83.81 743 ASP A C 1
ATOM 5871 O O . ASP A 1 743 ? 24.875 -8.581 6.602 1.00 83.81 743 ASP A O 1
ATOM 5875 N N . GLY A 1 744 ? 23.531 -8.365 8.384 1.00 87.44 744 GLY A N 1
ATOM 5876 C CA . GLY A 1 744 ? 24.592 -8.353 9.383 1.00 87.44 744 GLY A CA 1
ATOM 5877 C C . GLY A 1 744 ? 25.078 -9.747 9.795 1.00 87.44 744 GLY A C 1
ATOM 5878 O O . GLY A 1 744 ? 24.703 -10.778 9.242 1.00 87.44 744 GLY A O 1
ATOM 5879 N N . ASN A 1 745 ? 25.984 -9.772 10.775 1.00 87.94 745 ASN A N 1
ATOM 5880 C CA . ASN A 1 745 ? 26.665 -10.991 11.237 1.00 87.94 745 ASN A CA 1
ATOM 5881 C C . ASN A 1 745 ? 26.617 -11.181 12.768 1.00 87.94 745 ASN A C 1
ATOM 5883 O O . ASN A 1 745 ? 27.181 -12.152 13.277 1.00 87.94 745 ASN A O 1
ATOM 5887 N N . ASP A 1 746 ? 25.982 -10.266 13.506 1.00 90.88 746 ASP A N 1
ATOM 5888 C CA . ASP A 1 746 ? 25.828 -10.360 14.960 1.00 90.88 746 ASP A CA 1
ATOM 5889 C C . ASP A 1 746 ? 24.639 -11.271 15.343 1.00 90.88 746 ASP A C 1
ATOM 5891 O O . ASP A 1 746 ? 23.981 -11.889 14.503 1.00 90.88 746 ASP A O 1
ATOM 5895 N N . THR A 1 747 ? 24.385 -11.424 16.644 1.00 93.25 747 THR A N 1
ATOM 5896 C CA . THR A 1 747 ? 23.210 -12.148 17.159 1.00 93.25 747 THR A CA 1
ATOM 5897 C C . THR A 1 747 ? 22.066 -11.172 17.417 1.00 93.25 747 THR A C 1
ATOM 5899 O O . THR A 1 747 ? 22.265 -10.164 18.094 1.00 93.25 747 THR A O 1
ATOM 5902 N N . LEU A 1 748 ? 20.862 -11.471 16.933 1.00 94.62 748 LEU A N 1
ATOM 5903 C CA . LEU A 1 748 ? 19.666 -10.674 17.207 1.00 94.62 748 LEU A CA 1
ATOM 5904 C C . LEU A 1 748 ? 18.955 -11.203 18.459 1.00 94.62 748 LEU A C 1
ATOM 5906 O O . LEU A 1 748 ? 18.534 -12.359 18.474 1.00 94.62 748 LEU A O 1
ATOM 5910 N N . GLU A 1 749 ? 18.764 -10.368 19.484 1.00 96.44 749 GLU A N 1
ATOM 5911 C CA . GLU A 1 749 ? 17.758 -10.642 20.520 1.00 96.44 749 GLU A CA 1
ATOM 5912 C C . GLU A 1 749 ? 16.400 -10.177 19.988 1.00 96.44 749 GLU A C 1
ATOM 5914 O O . GLU A 1 749 ? 16.217 -8.999 19.675 1.00 96.44 749 GLU A O 1
ATOM 5919 N N . ALA A 1 750 ? 15.451 -11.107 19.891 1.00 96.88 750 ALA A N 1
ATOM 5920 C CA . ALA A 1 750 ? 14.050 -10.817 19.628 1.00 96.88 750 ALA A CA 1
ATOM 5921 C C . ALA A 1 750 ? 13.274 -10.919 20.944 1.00 96.88 750 ALA A C 1
ATOM 5923 O O . ALA A 1 750 ? 13.413 -11.890 21.686 1.00 96.88 750 ALA A O 1
ATOM 5924 N N . LYS A 1 751 ? 12.453 -9.916 21.246 1.00 97.62 751 LYS A N 1
ATOM 5925 C CA . LYS A 1 751 ? 11.828 -9.727 22.556 1.00 97.62 751 LYS A CA 1
ATOM 5926 C C . LYS A 1 751 ? 10.406 -9.195 22.419 1.00 97.62 751 LYS A C 1
ATOM 5928 O O . LYS A 1 751 ? 10.199 -8.158 21.794 1.00 97.62 751 LYS A O 1
ATOM 5933 N N . VAL A 1 752 ? 9.453 -9.842 23.090 1.00 97.50 752 VAL A N 1
ATOM 5934 C CA . VAL A 1 752 ? 8.075 -9.351 23.238 1.00 97.50 752 VAL A CA 1
ATOM 5935 C C . VAL A 1 752 ? 7.890 -8.735 24.621 1.00 97.50 752 VAL A C 1
ATOM 5937 O O . VAL A 1 752 ? 8.164 -9.381 25.642 1.00 97.50 752 VAL A O 1
ATOM 5940 N N . THR A 1 753 ? 7.375 -7.508 24.659 1.00 96.62 753 THR A N 1
ATOM 5941 C CA . THR A 1 753 ? 6.847 -6.881 25.878 1.00 96.62 753 THR A CA 1
ATOM 5942 C C . THR A 1 753 ? 5.329 -6.779 25.854 1.00 96.62 753 THR A C 1
ATOM 5944 O O . THR A 1 753 ? 4.737 -6.612 24.790 1.00 96.62 753 THR A O 1
ATOM 5947 N N . ASP A 1 754 ? 4.705 -6.843 27.027 1.00 94.00 754 ASP A N 1
ATOM 5948 C CA . ASP A 1 754 ? 3.294 -6.486 27.221 1.00 94.00 754 ASP A CA 1
ATOM 5949 C C . ASP A 1 754 ? 3.066 -4.959 27.175 1.00 94.00 754 ASP A C 1
ATOM 5951 O O . ASP A 1 754 ? 4.011 -4.174 27.036 1.00 94.00 754 ASP A O 1
ATOM 5955 N N . GLN A 1 755 ? 1.812 -4.517 27.336 1.00 86.94 755 GLN A N 1
ATOM 5956 C CA . GLN A 1 755 ? 1.474 -3.087 27.411 1.00 86.94 755 GLN A CA 1
ATOM 5957 C C . GLN A 1 755 ? 2.097 -2.333 28.607 1.00 86.94 755 GLN A C 1
ATOM 5959 O O . GLN A 1 755 ? 2.020 -1.109 28.651 1.00 86.94 755 GLN A O 1
ATOM 5964 N N . TYR A 1 756 ? 2.734 -3.035 29.553 1.00 86.94 756 TYR A N 1
ATOM 5965 C CA . TYR A 1 756 ? 3.460 -2.460 30.691 1.00 86.94 756 TYR A CA 1
ATOM 5966 C C . TYR A 1 756 ? 4.978 -2.364 30.444 1.00 86.94 756 TYR A C 1
ATOM 5968 O O . TYR A 1 756 ? 5.727 -1.934 31.325 1.00 86.94 756 TYR A O 1
ATOM 5976 N N . GLY A 1 757 ? 5.456 -2.781 29.265 1.00 89.62 757 GLY A N 1
ATOM 5977 C CA . GLY A 1 757 ? 6.879 -2.853 28.931 1.00 89.62 757 GLY A CA 1
ATOM 5978 C C . GLY A 1 757 ? 7.622 -4.014 29.608 1.00 89.62 757 GLY A C 1
ATOM 5979 O O . GLY A 1 757 ? 8.853 -4.081 29.535 1.00 89.62 757 GLY A O 1
ATOM 5980 N N . GLN A 1 758 ? 6.915 -4.938 30.269 1.00 94.56 758 GLN A N 1
ATOM 5981 C CA . GLN A 1 758 ? 7.523 -6.116 30.880 1.00 94.56 758 GLN A CA 1
ATOM 5982 C C . GLN A 1 758 ? 7.804 -7.165 29.802 1.00 94.56 758 GLN A C 1
ATOM 5984 O O . GLN A 1 758 ? 6.923 -7.520 29.022 1.00 94.56 758 GLN A O 1
ATOM 5989 N N . THR A 1 759 ? 9.022 -7.717 29.780 1.00 96.62 759 THR A N 1
ATOM 5990 C CA . THR A 1 759 ? 9.348 -8.869 28.928 1.00 96.62 759 THR A CA 1
ATOM 5991 C C . THR A 1 759 ? 8.449 -10.058 29.279 1.00 96.62 759 THR A C 1
ATOM 5993 O O . THR A 1 759 ? 8.552 -10.596 30.383 1.00 96.62 759 THR A O 1
ATOM 5996 N N . VAL A 1 760 ? 7.621 -10.498 28.331 1.00 96.94 760 VAL A N 1
ATOM 5997 C CA . VAL A 1 760 ? 6.879 -11.772 28.411 1.00 96.94 760 VAL A CA 1
ATOM 5998 C C . VAL A 1 760 ? 7.600 -12.895 27.658 1.00 96.94 760 VAL A C 1
ATOM 6000 O O . VAL A 1 760 ? 7.444 -14.066 27.999 1.00 96.94 760 VAL A O 1
ATOM 6003 N N . TRP A 1 761 ? 8.450 -12.541 26.687 1.00 97.94 761 TRP A N 1
ATOM 6004 C CA . TRP A 1 761 ? 9.251 -13.467 25.885 1.00 97.94 761 TRP A CA 1
ATOM 6005 C C . TRP A 1 761 ? 10.550 -12.806 25.408 1.00 97.94 761 TRP A C 1
ATOM 6007 O O . TRP A 1 761 ? 10.520 -11.637 25.023 1.00 97.94 761 TRP A O 1
ATOM 6017 N N . SER A 1 762 ? 11.658 -13.545 25.357 1.00 97.69 762 SER A N 1
ATOM 6018 C CA . SER A 1 762 ? 12.753 -13.257 24.421 1.00 97.69 762 SER A CA 1
ATOM 6019 C C . SER A 1 762 ? 13.512 -14.527 24.032 1.00 97.69 762 SER A C 1
ATOM 6021 O O . SER A 1 762 ? 13.537 -15.494 24.799 1.00 97.69 762 SER A O 1
ATOM 6023 N N . ASP A 1 763 ? 14.107 -14.521 22.839 1.00 97.75 763 ASP A N 1
ATOM 6024 C CA . ASP A 1 763 ? 15.026 -15.551 22.343 1.00 97.75 763 ASP A CA 1
ATOM 6025 C C . ASP A 1 763 ? 16.059 -14.934 21.372 1.00 97.75 763 ASP A C 1
ATOM 6027 O O . ASP A 1 763 ? 15.952 -13.763 20.998 1.00 97.75 763 ASP A O 1
ATOM 6031 N N . ASN A 1 764 ? 17.094 -15.691 21.001 1.00 96.56 764 ASN A N 1
ATOM 6032 C CA . ASN A 1 764 ? 18.243 -15.203 20.231 1.00 96.56 764 ASN A CA 1
ATOM 6033 C C . ASN A 1 764 ? 18.373 -15.909 18.874 1.00 96.56 764 ASN A C 1
ATOM 6035 O O . ASN A 1 764 ? 18.329 -17.136 18.795 1.00 96.56 764 ASN A O 1
ATOM 6039 N N . TYR A 1 765 ? 18.610 -15.129 17.819 1.00 93.38 765 TYR A N 1
ATOM 6040 C CA . TYR A 1 765 ? 18.632 -15.579 16.426 1.00 93.38 765 TYR A CA 1
ATOM 6041 C C . TYR A 1 765 ? 19.944 -15.203 15.726 1.00 93.38 765 TYR A C 1
ATOM 6043 O O . TYR A 1 765 ? 20.543 -14.168 16.015 1.00 93.38 765 TYR A O 1
ATOM 6051 N N . THR A 1 766 ? 20.395 -16.048 14.798 1.00 90.62 766 THR A N 1
ATOM 6052 C CA . THR A 1 766 ? 21.617 -15.851 14.000 1.00 90.62 766 THR A CA 1
ATOM 6053 C C . THR A 1 766 ? 21.434 -16.377 12.577 1.00 90.62 766 THR A C 1
ATOM 6055 O O . THR A 1 766 ? 20.660 -17.306 12.347 1.00 90.62 766 THR A O 1
ATOM 6058 N N . GLY A 1 767 ? 22.190 -15.810 11.633 1.00 81.12 767 GLY A N 1
ATOM 6059 C CA . GLY A 1 767 ? 22.109 -16.133 10.205 1.00 81.12 767 GLY A CA 1
ATOM 6060 C C . GLY A 1 767 ? 21.297 -15.112 9.403 1.00 81.12 767 GLY A C 1
ATOM 6061 O O . GLY A 1 767 ? 20.613 -14.266 9.969 1.00 81.12 767 GLY A O 1
ATOM 6062 N N . GLN A 1 768 ? 21.397 -15.192 8.074 1.00 72.31 768 GLN A N 1
ATOM 6063 C CA . GLN A 1 768 ? 20.855 -14.176 7.159 1.00 72.31 768 GLN A CA 1
ATOM 6064 C C . GLN A 1 768 ? 19.339 -14.259 6.939 1.00 72.31 768 GLN A C 1
ATOM 6066 O O . GLN A 1 768 ? 18.739 -13.287 6.498 1.00 72.31 768 GLN A O 1
ATOM 6071 N N . HIS A 1 769 ? 18.706 -15.396 7.243 1.00 83.56 769 HIS A N 1
ATOM 6072 C CA . HIS A 1 769 ? 17.249 -15.538 7.238 1.00 83.56 769 HIS A CA 1
ATOM 6073 C C . HIS A 1 769 ? 16.773 -15.805 8.667 1.00 83.56 769 HIS A C 1
ATOM 6075 O O . HIS A 1 769 ? 17.106 -16.825 9.275 1.00 83.56 769 HIS A O 1
ATOM 6081 N N . ILE A 1 770 ? 16.011 -14.859 9.205 1.00 87.38 770 ILE A N 1
ATOM 6082 C CA . ILE A 1 770 ? 15.557 -14.820 10.590 1.00 87.38 770 ILE A CA 1
ATOM 6083 C C . ILE A 1 770 ? 14.089 -15.241 10.615 1.00 87.38 770 ILE A C 1
ATOM 6085 O O . ILE A 1 770 ? 13.240 -14.606 9.995 1.00 87.38 770 ILE A O 1
ATOM 6089 N N . SER A 1 771 ? 13.785 -16.318 11.344 1.00 89.62 771 SER A N 1
ATOM 6090 C CA . SER A 1 771 ? 12.432 -16.868 11.479 1.00 89.62 771 SER A CA 1
ATOM 6091 C C . SER A 1 771 ? 12.052 -16.965 12.954 1.00 89.62 771 SER A C 1
ATOM 6093 O O . SER A 1 771 ? 12.416 -17.910 13.657 1.00 89.62 771 SER A O 1
ATOM 6095 N N . ILE A 1 772 ? 11.357 -15.936 13.434 1.00 90.69 772 ILE A N 1
ATOM 6096 C CA . ILE A 1 772 ? 10.897 -15.807 14.814 1.00 90.69 772 ILE A CA 1
ATOM 6097 C C . ILE A 1 772 ? 9.545 -16.509 14.943 1.00 90.69 772 ILE A C 1
ATOM 6099 O O . ILE A 1 772 ? 8.592 -16.201 14.224 1.00 90.69 772 ILE A O 1
ATOM 6103 N N . VAL A 1 773 ? 9.461 -17.443 15.892 1.00 93.25 773 VAL A N 1
ATOM 6104 C CA . VAL A 1 773 ? 8.230 -18.161 16.242 1.00 93.25 773 VAL A CA 1
ATOM 6105 C C . VAL A 1 773 ? 7.994 -17.998 17.738 1.00 93.25 773 VAL A C 1
ATOM 6107 O O . VAL A 1 773 ? 8.706 -18.577 18.558 1.00 93.25 773 VAL A O 1
ATOM 6110 N N . ILE A 1 774 ? 6.997 -17.190 18.087 1.00 96.81 774 ILE A N 1
ATOM 6111 C CA . ILE A 1 774 ? 6.601 -16.908 19.467 1.00 96.81 774 ILE A CA 1
ATOM 6112 C C . ILE A 1 774 ? 5.410 -17.815 19.805 1.00 96.81 774 ILE A C 1
ATOM 6114 O O . ILE A 1 774 ? 4.357 -17.673 19.175 1.00 96.81 774 ILE A O 1
ATOM 6118 N N . PRO A 1 775 ? 5.535 -18.741 20.777 1.00 97.25 775 PRO A N 1
ATOM 6119 C CA . PRO A 1 775 ? 4.450 -19.651 21.125 1.00 97.25 775 PRO A CA 1
ATOM 6120 C C . PRO A 1 775 ? 3.190 -18.895 21.556 1.00 97.25 775 PRO A C 1
ATOM 6122 O O . PRO A 1 775 ? 3.274 -18.012 22.414 1.00 97.25 775 PRO A O 1
ATOM 6125 N N . GLY A 1 776 ? 2.022 -19.260 21.020 1.00 95.12 776 GLY A N 1
ATOM 6126 C CA . GLY A 1 776 ? 0.773 -18.513 21.237 1.00 95.12 776 GLY A CA 1
ATOM 6127 C C . GLY A 1 776 ? 0.452 -18.323 22.724 1.00 95.12 776 GLY A C 1
ATOM 6128 O O . GLY A 1 776 ? 0.151 -17.221 23.188 1.00 95.12 776 GLY A O 1
ATOM 6129 N N . ALA A 1 777 ? 0.663 -19.379 23.515 1.00 95.56 777 ALA A N 1
ATOM 6130 C CA . ALA A 1 777 ? 0.419 -19.385 24.955 1.00 95.56 777 ALA A CA 1
ATOM 6131 C C . ALA A 1 777 ? 1.227 -18.332 25.744 1.00 95.56 777 ALA A C 1
ATOM 6133 O O . ALA A 1 777 ? 0.864 -18.019 26.880 1.00 95.56 777 ALA A O 1
ATOM 6134 N N . THR A 1 778 ? 2.300 -17.773 25.173 1.00 94.88 778 THR A N 1
ATOM 6135 C CA . THR A 1 778 ? 3.102 -16.723 25.813 1.00 94.88 778 THR A CA 1
ATOM 6136 C C . THR A 1 778 ? 2.399 -15.365 25.837 1.00 94.88 778 THR A C 1
ATOM 6138 O O . THR A 1 778 ? 2.627 -14.591 26.763 1.00 94.88 778 THR A O 1
ATOM 6141 N N . PHE A 1 779 ? 1.486 -15.093 24.898 1.00 94.69 779 PHE A N 1
ATOM 6142 C CA . PHE A 1 779 ? 0.662 -13.878 24.929 1.00 94.69 779 PHE A CA 1
ATOM 6143 C C . PHE A 1 779 ? -0.441 -13.921 26.004 1.00 94.69 779 PHE A C 1
ATOM 6145 O O . PHE A 1 779 ? -1.006 -12.886 26.345 1.00 94.69 779 PHE A O 1
ATOM 6152 N N . GLY A 1 780 ? -0.752 -15.102 26.554 1.00 90.88 780 GLY A N 1
ATOM 6153 C CA . GLY A 1 780 ? -1.585 -15.273 27.748 1.00 90.88 780 GLY A CA 1
ATOM 6154 C C . GLY A 1 780 ? -2.938 -14.550 27.699 1.00 90.88 780 GLY A C 1
ATOM 6155 O O . GLY A 1 780 ? -3.875 -15.000 27.040 1.00 90.88 780 GLY A O 1
ATOM 6156 N N . THR A 1 781 ? -3.051 -13.459 28.459 1.00 89.12 781 THR A N 1
ATOM 6157 C CA . THR A 1 781 ? -4.256 -12.617 28.572 1.00 89.12 781 THR A CA 1
ATOM 6158 C C . THR A 1 781 ? -4.140 -11.262 27.879 1.00 89.12 781 THR A C 1
ATOM 6160 O O . THR A 1 781 ? -5.114 -10.506 27.869 1.00 89.12 781 THR A O 1
ATOM 6163 N N . GLU A 1 782 ? -2.983 -10.946 27.304 1.00 92.62 782 GLU A N 1
ATOM 6164 C CA . GLU A 1 782 ? -2.669 -9.593 26.858 1.00 92.62 782 GLU A CA 1
ATOM 6165 C C . GLU A 1 782 ? -3.512 -9.187 25.646 1.00 92.62 782 GLU A C 1
ATOM 6167 O O . GLU A 1 782 ? -4.055 -10.025 24.919 1.00 92.62 782 GLU A O 1
ATOM 6172 N N . GLN A 1 783 ? -3.687 -7.878 25.458 1.00 92.31 783 GLN A N 1
ATOM 6173 C CA . GLN A 1 783 ? -4.408 -7.319 24.306 1.00 92.31 783 GLN A CA 1
ATOM 6174 C C . GLN A 1 783 ? -3.473 -6.523 23.391 1.00 92.31 783 GLN A C 1
ATOM 6176 O O . GLN A 1 783 ? -3.685 -6.527 22.181 1.00 92.31 783 GLN A O 1
ATOM 6181 N N . PHE A 1 784 ? -2.432 -5.899 23.953 1.00 94.50 784 PHE A N 1
ATOM 6182 C CA . PHE A 1 784 ? -1.389 -5.197 23.209 1.00 94.50 784 PHE A CA 1
ATOM 6183 C C . PHE A 1 784 ? -0.009 -5.688 23.661 1.00 94.50 784 PHE A C 1
ATOM 6185 O O . PHE A 1 784 ? 0.274 -5.770 24.859 1.00 94.50 784 PHE A O 1
ATOM 6192 N N . CYS A 1 785 ? 0.853 -5.979 22.695 1.00 95.75 785 CYS A N 1
ATOM 6193 C CA . CYS A 1 785 ? 2.252 -6.328 22.887 1.00 95.75 785 CYS A CA 1
ATOM 6194 C C . CYS A 1 785 ? 3.120 -5.576 21.865 1.00 95.75 785 CYS A C 1
ATOM 6196 O O . CYS A 1 785 ? 2.635 -5.126 20.831 1.00 95.75 785 CYS A O 1
ATOM 6198 N N . GLU A 1 786 ? 4.418 -5.474 22.129 1.00 95.38 786 GLU A N 1
ATOM 6199 C CA . GLU A 1 786 ? 5.405 -4.928 21.191 1.00 95.38 786 GLU A CA 1
ATOM 6200 C C . GLU A 1 786 ? 6.503 -5.975 20.988 1.00 95.38 786 GLU A C 1
ATOM 6202 O O . GLU A 1 786 ? 7.142 -6.397 21.954 1.00 95.38 786 GLU A O 1
ATOM 6207 N N . LEU A 1 787 ? 6.699 -6.424 19.745 1.00 96.38 787 LEU A N 1
ATOM 6208 C CA . LEU A 1 787 ? 7.885 -7.181 19.352 1.00 96.38 787 LEU A CA 1
ATOM 6209 C C . LEU A 1 787 ? 8.987 -6.179 19.003 1.00 96.38 787 LEU A C 1
ATOM 6211 O O . LEU A 1 787 ? 8.806 -5.298 18.166 1.00 96.38 787 LEU A O 1
ATOM 6215 N N . SER A 1 788 ? 10.126 -6.338 19.661 1.00 95.81 788 SER A N 1
ATOM 6216 C CA . SER A 1 788 ? 11.348 -5.562 19.480 1.00 95.81 788 SER A CA 1
ATOM 6217 C C . SER A 1 788 ? 12.485 -6.507 19.102 1.00 95.81 788 SER A C 1
ATOM 6219 O O . SER A 1 788 ? 12.588 -7.597 19.665 1.00 95.81 788 SER A O 1
ATOM 6221 N N . ILE A 1 789 ? 13.309 -6.121 18.131 1.00 95.44 789 ILE A N 1
ATOM 6222 C CA . ILE A 1 789 ? 14.434 -6.927 17.643 1.00 95.44 789 ILE A CA 1
ATOM 6223 C C . ILE A 1 789 ? 15.670 -6.029 17.585 1.00 95.44 789 ILE A C 1
ATOM 6225 O O . ILE A 1 789 ? 15.612 -4.938 17.017 1.00 95.44 789 ILE A O 1
ATOM 6229 N N . THR A 1 790 ? 16.766 -6.472 18.206 1.00 94.69 790 THR A N 1
ATOM 6230 C CA . THR A 1 790 ? 17.986 -5.672 18.411 1.00 94.69 790 THR A CA 1
ATOM 6231 C C . THR A 1 790 ? 19.256 -6.496 18.252 1.00 94.69 790 THR A C 1
ATOM 6233 O O . THR A 1 790 ? 19.328 -7.618 18.753 1.00 94.69 790 THR A O 1
ATOM 6236 N N . GLU A 1 791 ? 20.297 -5.913 17.657 1.00 92.38 791 GLU A N 1
ATOM 6237 C CA . GLU A 1 791 ? 21.633 -6.517 17.625 1.00 92.38 791 GLU A CA 1
ATOM 6238 C C . GLU A 1 791 ? 22.262 -6.571 19.028 1.00 92.38 791 GLU A C 1
ATOM 6240 O O . GLU A 1 791 ? 22.560 -5.546 19.647 1.00 92.38 791 GLU A O 1
ATOM 6245 N N . THR A 1 792 ? 22.550 -7.777 19.516 1.00 86.44 792 THR A N 1
ATOM 6246 C CA . THR A 1 792 ? 23.348 -8.010 20.733 1.00 86.44 792 THR A CA 1
ATOM 6247 C C . THR A 1 792 ? 24.844 -7.892 20.433 1.00 86.44 792 THR A C 1
ATOM 6249 O O . THR A 1 792 ? 25.622 -8.830 20.601 1.00 86.44 792 THR A O 1
ATOM 6252 N N . SER A 1 793 ? 25.234 -6.706 19.957 1.00 72.44 793 SER A N 1
ATOM 6253 C CA . SER A 1 793 ? 26.581 -6.390 19.469 1.00 72.44 793 SER A CA 1
ATOM 6254 C C . SER A 1 793 ? 27.698 -6.866 20.409 1.00 72.44 793 SER A C 1
ATOM 6256 O O . SER A 1 793 ? 27.748 -6.545 21.602 1.00 72.44 793 SER A O 1
ATOM 6258 N N . GLY A 1 794 ? 28.644 -7.627 19.852 1.00 55.66 794 GLY A N 1
ATOM 6259 C CA . GLY A 1 794 ? 29.681 -8.347 20.598 1.00 55.66 794 GLY A CA 1
ATOM 6260 C C . GLY A 1 794 ? 30.768 -7.505 21.293 1.00 55.66 794 GLY A C 1
ATOM 6261 O O . GLY A 1 794 ? 31.819 -8.057 21.629 1.00 55.66 794 GLY A O 1
ATOM 6262 N N . GLY A 1 795 ? 30.581 -6.195 21.516 1.00 48.06 795 GLY A N 1
ATOM 6263 C CA . GLY A 1 795 ? 31.607 -5.365 22.160 1.00 48.06 795 GLY A CA 1
ATOM 6264 C C . GLY A 1 795 ? 31.319 -3.868 22.359 1.00 48.06 795 GLY A C 1
ATOM 6265 O O . GLY A 1 795 ? 31.619 -3.058 21.494 1.00 48.06 795 GLY A O 1
ATOM 6266 N N . ALA A 1 796 ? 30.923 -3.515 23.586 1.00 45.75 796 ALA A N 1
ATOM 6267 C CA . ALA A 1 796 ? 31.252 -2.273 24.309 1.00 45.75 796 ALA A CA 1
ATOM 6268 C C . ALA A 1 796 ? 31.112 -0.894 23.605 1.00 45.75 796 ALA A C 1
ATOM 6270 O O . ALA A 1 796 ? 32.059 -0.366 23.028 1.00 45.75 796 ALA A O 1
ATOM 6271 N N . GLU A 1 797 ? 29.992 -0.220 23.897 1.00 47.81 797 GLU A N 1
ATOM 6272 C CA . GLU A 1 797 ? 29.929 1.226 24.217 1.00 47.81 797 GLU A CA 1
ATOM 6273 C C . GLU A 1 797 ? 30.528 2.234 23.203 1.00 47.81 797 GLU A C 1
ATOM 6275 O O . GLU A 1 797 ? 30.995 3.309 23.589 1.00 47.81 797 GLU A O 1
ATOM 6280 N N . SER A 1 798 ? 30.443 1.962 21.897 1.00 43.50 798 SER A N 1
ATOM 6281 C CA . SER A 1 798 ? 30.499 3.026 20.880 1.00 43.50 798 SER A CA 1
ATOM 6282 C C . SER A 1 798 ? 29.080 3.529 20.606 1.00 43.50 798 SER A C 1
ATOM 6284 O O . SER A 1 798 ? 28.265 2.797 20.057 1.00 43.50 798 SER A O 1
ATOM 6286 N N . GLY A 1 799 ? 28.772 4.762 21.021 1.00 47.22 799 GLY A N 1
ATOM 6287 C CA . GLY A 1 799 ? 27.410 5.316 21.093 1.00 47.22 799 GLY A CA 1
ATOM 6288 C C . GLY A 1 799 ? 26.741 5.690 19.765 1.00 47.22 799 GLY A C 1
ATOM 6289 O O . GLY A 1 799 ? 26.177 6.778 19.669 1.00 47.22 799 GLY A O 1
ATOM 6290 N N . GLY A 1 800 ? 26.798 4.822 18.754 1.00 49.34 800 GLY A N 1
ATOM 6291 C CA . GLY A 1 800 ? 25.816 4.838 17.670 1.00 49.34 800 GLY A CA 1
ATOM 6292 C C . GLY A 1 800 ? 24.469 4.321 18.183 1.00 49.34 800 GLY A C 1
ATOM 6293 O O . GLY A 1 800 ? 24.434 3.480 19.082 1.00 49.34 800 GLY A O 1
ATOM 6294 N N . SER A 1 801 ? 23.360 4.818 17.634 1.00 54.34 801 SER A N 1
ATOM 6295 C CA . SER A 1 801 ? 22.051 4.227 17.921 1.00 54.34 801 SER A CA 1
ATOM 6296 C C . SER A 1 801 ? 21.992 2.845 17.279 1.00 54.34 801 SER A C 1
ATOM 6298 O O . SER A 1 801 ? 22.010 2.746 16.055 1.00 54.34 801 SER A O 1
ATOM 6300 N N . SER A 1 802 ? 21.917 1.790 18.092 1.00 61.34 802 SER A N 1
ATOM 6301 C CA . SER A 1 802 ? 21.550 0.456 17.614 1.00 61.34 802 SER A CA 1
ATOM 6302 C C . SER A 1 802 ? 20.214 0.549 16.882 1.00 61.34 802 SER A C 1
ATOM 6304 O O . SER A 1 802 ? 19.243 1.047 17.460 1.00 61.34 802 SER A O 1
ATOM 6306 N N . THR A 1 803 ? 20.155 0.090 15.635 1.00 72.94 803 THR A N 1
ATOM 6307 C CA . THR A 1 803 ? 18.888 -0.046 14.915 1.00 72.94 803 THR A CA 1
ATOM 6308 C C . THR A 1 803 ? 17.992 -1.033 15.665 1.00 72.94 803 THR A C 1
ATOM 6310 O O . THR A 1 803 ? 18.459 -2.021 16.235 1.00 72.94 803 THR A O 1
ATOM 6313 N N . VAL A 1 804 ? 16.696 -0.726 15.730 1.00 83.94 804 VAL A N 1
ATOM 6314 C CA . VAL A 1 804 ? 15.699 -1.540 16.436 1.00 83.94 804 VAL A CA 1
ATOM 6315 C C . VAL A 1 804 ? 14.508 -1.729 15.515 1.00 83.94 804 VAL A C 1
ATOM 6317 O O . VAL A 1 804 ? 13.801 -0.765 15.226 1.00 83.94 804 VAL A O 1
ATOM 6320 N N . THR A 1 805 ? 14.245 -2.960 15.084 1.00 87.75 805 THR A N 1
ATOM 6321 C CA . THR A 1 805 ? 12.973 -3.258 14.418 1.00 87.75 805 THR A CA 1
ATOM 6322 C C . THR A 1 805 ? 11.889 -3.381 15.484 1.00 87.75 805 THR A C 1
ATOM 6324 O O . THR A 1 805 ? 12.061 -4.103 16.470 1.00 87.75 805 THR A O 1
ATOM 6327 N N . LYS A 1 806 ? 10.775 -2.669 15.297 1.00 90.50 806 LYS A N 1
ATOM 6328 C CA . LYS A 1 806 ? 9.611 -2.686 16.188 1.00 90.50 806 LYS A CA 1
ATOM 6329 C C . LYS A 1 806 ? 8.346 -3.062 15.429 1.00 90.50 806 LYS A C 1
ATOM 6331 O O . LYS A 1 806 ? 8.094 -2.537 14.350 1.00 90.50 806 LYS A O 1
ATOM 6336 N N . LYS A 1 807 ? 7.510 -3.893 16.046 1.00 91.38 807 LYS A N 1
ATOM 6337 C CA . LYS A 1 807 ? 6.203 -4.297 15.526 1.00 91.38 807 LYS A CA 1
ATOM 6338 C C . LYS A 1 807 ? 5.177 -4.284 16.659 1.00 91.38 807 LYS A C 1
ATOM 6340 O O . LYS A 1 807 ? 5.286 -5.059 17.609 1.00 91.38 807 LYS A O 1
ATOM 6345 N N . ASP A 1 808 ? 4.176 -3.414 16.545 1.00 91.25 808 ASP A N 1
ATOM 6346 C CA . ASP A 1 808 ? 2.970 -3.482 17.373 1.00 91.25 808 ASP A CA 1
ATOM 6347 C C . ASP A 1 808 ? 2.211 -4.778 17.071 1.00 91.25 808 ASP A C 1
ATOM 6349 O O . ASP A 1 808 ? 1.931 -5.086 15.910 1.00 91.25 808 ASP A O 1
ATOM 6353 N N . LEU A 1 809 ? 1.877 -5.527 18.122 1.00 94.00 809 LEU A N 1
ATOM 6354 C CA . LEU A 1 809 ? 1.142 -6.784 18.063 1.00 94.00 809 LEU A CA 1
ATOM 6355 C C . LEU A 1 809 ? -0.143 -6.650 18.878 1.00 94.00 809 LEU A C 1
ATOM 6357 O O . LEU A 1 809 ? -0.104 -6.304 20.058 1.00 94.00 809 LEU A O 1
ATOM 6361 N N . ILE A 1 810 ? -1.290 -6.946 18.271 1.00 94.56 810 ILE A N 1
ATOM 6362 C CA . ILE A 1 810 ? -2.598 -6.766 18.917 1.00 94.56 810 ILE A CA 1
ATOM 6363 C C . ILE A 1 810 ? -3.367 -8.086 18.912 1.00 94.56 810 ILE A C 1
ATOM 6365 O O . ILE A 1 810 ? -3.290 -8.859 17.956 1.00 94.56 810 ILE A O 1
ATOM 6369 N N . LYS A 1 811 ? -4.096 -8.398 19.987 1.00 95.50 811 LYS A N 1
ATOM 6370 C CA . LYS A 1 811 ? -4.844 -9.657 20.042 1.00 95.50 811 LYS A CA 1
ATOM 6371 C C . LYS A 1 811 ? -5.953 -9.641 18.989 1.00 95.50 811 LYS A C 1
ATOM 6373 O O . LYS A 1 811 ? -6.860 -8.817 19.063 1.00 95.50 811 LYS A O 1
ATOM 6378 N N . LYS A 1 812 ? -5.921 -10.608 18.069 1.00 95.06 812 LYS A N 1
ATOM 6379 C CA . LYS A 1 812 ? -6.967 -10.838 17.068 1.00 95.06 812 LYS A CA 1
ATOM 6380 C C . LYS A 1 812 ? -8.319 -11.046 17.741 1.00 95.06 812 LYS A C 1
ATOM 6382 O O . LYS A 1 812 ? -8.462 -11.943 18.582 1.00 95.06 812 LYS A O 1
ATOM 6387 N N . PHE A 1 813 ? -9.322 -10.270 17.348 1.00 95.75 813 PHE A N 1
ATOM 6388 C CA . PHE A 1 813 ? -10.667 -10.451 17.867 1.00 95.75 813 PHE A CA 1
ATOM 6389 C C . PHE A 1 813 ? -11.290 -11.753 17.348 1.00 95.75 813 PHE A C 1
ATOM 6391 O O . PHE A 1 813 ? -11.349 -12.024 16.150 1.00 95.75 813 PHE A O 1
ATOM 6398 N N . LYS A 1 814 ? -11.820 -12.556 18.273 1.00 94.94 814 LYS A N 1
ATOM 6399 C CA . LYS A 1 814 ? -12.663 -13.716 17.974 1.00 94.94 814 LYS A CA 1
ATOM 6400 C C . LYS A 1 814 ? -13.896 -13.651 18.864 1.00 94.94 814 LYS A C 1
ATOM 6402 O O . LYS A 1 814 ? -13.783 -13.588 20.085 1.00 94.94 814 LYS A O 1
ATOM 6407 N N . GLN A 1 815 ? -15.086 -13.719 18.270 1.00 94.75 815 GLN A N 1
ATOM 6408 C CA . GLN A 1 815 ? -16.357 -13.666 19.011 1.00 94.75 815 GLN A CA 1
ATOM 6409 C C . GLN A 1 815 ? -16.472 -14.780 20.074 1.00 94.75 815 GLN A C 1
ATOM 6411 O O . GLN A 1 815 ? -17.082 -14.579 21.126 1.00 94.75 815 GLN A O 1
ATOM 6416 N N . ALA A 1 816 ? -15.844 -15.935 19.816 1.00 93.88 816 ALA A N 1
ATOM 6417 C CA . ALA A 1 816 ? -15.812 -17.102 20.699 1.00 93.88 816 ALA A CA 1
ATOM 6418 C C . ALA A 1 816 ? -15.078 -16.867 22.034 1.00 93.88 816 ALA A C 1
ATOM 6420 O O . ALA A 1 816 ? -15.444 -17.488 23.030 1.00 93.88 816 ALA A O 1
ATOM 6421 N N . ASP A 1 817 ? -14.101 -15.956 22.072 1.00 92.94 817 ASP A N 1
ATOM 6422 C CA . ASP A 1 817 ? -13.350 -15.588 23.281 1.00 92.94 817 ASP A CA 1
ATOM 6423 C C . ASP A 1 817 ? -14.201 -14.742 24.247 1.00 92.94 817 ASP A C 1
ATOM 6425 O O . ASP A 1 817 ? -13.958 -14.721 25.454 1.00 92.94 817 ASP A O 1
ATOM 6429 N N . TYR A 1 818 ? -15.225 -14.060 23.720 1.00 93.50 818 TYR A N 1
ATOM 6430 C CA . TYR A 1 818 ? -16.086 -13.126 24.451 1.00 93.50 818 TYR A CA 1
ATOM 6431 C C . TYR A 1 818 ? -17.571 -13.543 24.340 1.00 93.50 818 TYR A C 1
ATOM 6433 O O . TYR A 1 818 ? -18.401 -12.761 23.858 1.00 93.50 818 TYR A O 1
ATOM 6441 N N . PRO A 1 819 ? -17.957 -14.770 24.761 1.00 91.00 819 PRO A N 1
ATOM 6442 C CA . PRO A 1 819 ? -19.299 -15.319 24.537 1.00 91.00 819 PRO A CA 1
ATOM 6443 C C . PRO A 1 819 ? -20.382 -14.541 25.300 1.00 91.00 819 PRO A C 1
ATOM 6445 O O . PRO A 1 819 ? -21.445 -14.244 24.749 1.00 91.00 819 PRO A O 1
ATOM 6448 N N . ASP A 1 820 ? -20.084 -14.127 26.533 1.00 92.38 820 ASP A N 1
ATOM 6449 C CA . ASP A 1 820 ? -20.957 -13.291 27.366 1.00 92.38 820 ASP A CA 1
ATOM 6450 C C . ASP A 1 820 ? -20.885 -11.793 26.999 1.00 92.38 820 ASP A C 1
ATOM 6452 O O . ASP A 1 820 ? -21.703 -10.998 27.463 1.00 92.38 820 ASP A O 1
ATOM 6456 N N . GLY A 1 821 ? -19.943 -11.400 26.132 1.00 90.75 821 GLY A N 1
ATOM 6457 C CA . GLY A 1 821 ? -19.597 -10.007 25.848 1.00 90.75 821 GLY A CA 1
ATOM 6458 C C . GLY A 1 821 ? -18.664 -9.383 26.893 1.00 90.75 821 GLY A C 1
ATOM 6459 O O . GLY A 1 821 ? -18.158 -10.048 27.796 1.00 90.75 821 GLY A O 1
ATOM 6460 N N . VAL A 1 822 ? -18.438 -8.076 26.765 1.00 95.25 822 VAL A N 1
ATOM 6461 C CA . VAL A 1 822 ? -17.577 -7.269 27.649 1.00 95.25 822 VAL A CA 1
ATOM 6462 C C . VAL A 1 822 ? -18.295 -5.996 28.087 1.00 95.25 822 VAL A C 1
ATOM 6464 O O . VAL A 1 822 ? -19.300 -5.606 27.501 1.00 95.25 822 VAL A O 1
ATOM 6467 N N . ARG A 1 823 ? -17.803 -5.340 29.140 1.00 96.94 823 ARG A N 1
ATOM 6468 C CA . ARG A 1 823 ? -18.387 -4.094 29.655 1.00 96.94 823 ARG A CA 1
ATOM 6469 C C . ARG A 1 823 ? -17.870 -2.844 28.944 1.00 96.94 823 ARG A C 1
ATOM 6471 O O . ARG A 1 823 ? -18.616 -1.867 28.880 1.00 96.94 823 ARG A O 1
ATOM 6478 N N . MET A 1 824 ? -16.639 -2.880 28.440 1.00 97.69 824 MET A N 1
ATOM 6479 C CA . MET A 1 824 ? -15.998 -1.828 27.650 1.00 97.69 824 MET A CA 1
ATOM 6480 C C . MET A 1 824 ? -15.598 -2.356 26.270 1.00 97.69 824 MET A C 1
ATOM 6482 O O . MET A 1 824 ? -15.060 -3.457 26.171 1.00 97.69 824 MET A O 1
ATOM 6486 N N . VAL A 1 825 ? -15.815 -1.561 25.224 1.00 97.56 825 VAL A N 1
ATOM 6487 C CA . VAL A 1 825 ? -15.279 -1.818 23.880 1.00 97.56 825 VAL A CA 1
ATOM 6488 C C . VAL A 1 825 ? -14.383 -0.651 23.478 1.00 97.56 825 VAL A C 1
ATOM 6490 O O . VAL A 1 825 ? -14.846 0.489 23.420 1.00 97.56 825 VAL A O 1
ATOM 6493 N N . ILE A 1 826 ? -13.113 -0.937 23.203 1.00 98.00 826 ILE A N 1
ATOM 6494 C CA . ILE A 1 826 ? -12.168 0.010 22.609 1.00 98.00 826 ILE A CA 1
ATOM 6495 C C . ILE A 1 826 ? -12.164 -0.240 21.093 1.00 98.00 826 ILE A C 1
ATOM 6497 O O . ILE A 1 826 ? -12.031 -1.385 20.666 1.00 98.00 826 ILE A O 1
ATOM 6501 N N . VAL A 1 827 ? -12.357 0.796 20.276 1.00 97.69 827 VAL A N 1
ATOM 6502 C CA . VAL A 1 827 ? -12.529 0.683 18.816 1.00 97.69 827 VAL A CA 1
ATOM 6503 C C . VAL A 1 827 ? -11.484 1.534 18.102 1.00 97.69 827 VAL A C 1
ATOM 6505 O O . VAL A 1 827 ? -11.472 2.753 18.259 1.00 97.69 827 VAL A O 1
ATOM 6508 N N . LEU A 1 828 ? -10.614 0.874 17.334 1.00 96.00 828 LEU A N 1
ATOM 6509 C CA . LEU A 1 828 ? -9.356 1.410 16.805 1.00 96.00 828 LEU A CA 1
ATOM 6510 C C . LEU A 1 828 ? -9.256 1.145 15.285 1.00 96.00 828 LEU A C 1
ATOM 6512 O O . LEU A 1 828 ? -8.492 0.274 14.865 1.00 96.00 828 LEU A O 1
ATOM 6516 N N . PRO A 1 829 ? -10.071 1.798 14.433 1.00 94.00 829 PRO A N 1
ATOM 6517 C CA . PRO A 1 829 ? -10.191 1.435 13.018 1.00 94.00 829 PRO A CA 1
ATOM 6518 C C . PRO A 1 829 ? -8.973 1.807 12.164 1.00 94.00 829 PRO A C 1
ATOM 6520 O O . PRO A 1 829 ? -8.753 1.168 11.140 1.00 94.00 829 PRO A O 1
ATOM 6523 N N . ASN A 1 830 ? -8.185 2.810 12.552 1.00 88.62 830 ASN A N 1
ATOM 6524 C CA . ASN A 1 830 ? -7.025 3.287 11.796 1.00 88.62 830 ASN A CA 1
ATOM 6525 C C . ASN A 1 830 ? -5.716 3.014 12.580 1.00 88.62 830 ASN A C 1
ATOM 6527 O O . ASN A 1 830 ? -5.696 3.096 13.811 1.00 88.62 830 ASN A O 1
ATOM 6531 N N . LYS A 1 831 ? -4.644 2.644 11.861 1.00 85.94 831 LYS A N 1
ATOM 6532 C CA . LYS A 1 831 ? -3.342 2.213 12.413 1.00 85.94 831 LYS A CA 1
ATOM 6533 C C . LYS A 1 831 ? -2.494 3.387 12.922 1.00 85.94 831 LYS A C 1
ATOM 6535 O O . LYS A 1 831 ? -1.767 3.249 13.903 1.00 85.94 831 LYS A O 1
ATOM 6540 N N . ASP A 1 832 ? -2.648 4.539 12.298 1.00 80.31 832 ASP A N 1
ATOM 6541 C CA . ASP A 1 832 ? -1.838 5.745 12.479 1.00 80.31 832 ASP A CA 1
ATOM 6542 C C . ASP A 1 832 ? -2.328 6.542 13.684 1.00 80.31 832 ASP A C 1
ATOM 6544 O O . ASP A 1 832 ? -1.571 6.812 14.618 1.00 80.31 832 ASP A O 1
ATOM 6548 N N . VAL A 1 833 ? -3.644 6.754 13.758 1.00 83.19 833 VAL A N 1
ATOM 6549 C CA . VAL A 1 833 ? -4.320 7.235 14.962 1.00 83.19 833 VAL A CA 1
ATOM 6550 C C . VAL A 1 833 ? -4.049 6.284 16.129 1.00 83.19 833 VAL A C 1
ATOM 6552 O O . VAL A 1 833 ? -3.760 6.768 17.219 1.00 83.19 833 VAL A O 1
ATOM 6555 N N . PHE A 1 834 ? -4.048 4.954 15.927 1.00 87.75 834 PHE A N 1
ATOM 6556 C CA . PHE A 1 834 ? -3.633 4.016 16.981 1.00 87.75 834 PHE A CA 1
ATOM 6557 C C . PHE A 1 834 ? -2.208 4.300 17.477 1.00 87.75 834 PHE A C 1
ATOM 6559 O O . PHE A 1 834 ? -2.028 4.403 18.689 1.00 87.75 834 PHE A O 1
ATOM 6566 N N . LYS A 1 835 ? -1.217 4.478 16.590 1.00 83.44 835 LYS A N 1
ATOM 6567 C CA . LYS A 1 835 ? 0.159 4.819 16.991 1.00 83.44 835 LYS A CA 1
ATOM 6568 C C . LYS A 1 835 ? 0.211 6.114 17.807 1.00 83.44 835 LYS A C 1
ATOM 6570 O O . LYS A 1 835 ? 0.688 6.100 18.942 1.00 83.44 835 LYS A O 1
ATOM 6575 N N . VAL A 1 836 ? -0.351 7.209 17.289 1.00 82.06 836 VAL A N 1
ATOM 6576 C CA . VAL A 1 836 ? -0.296 8.534 17.943 1.00 82.06 836 VAL A CA 1
ATOM 6577 C C . VAL A 1 836 ? -1.134 8.598 19.235 1.00 82.06 836 VAL A C 1
ATOM 6579 O O . VAL A 1 836 ? -0.865 9.412 20.124 1.00 82.06 836 VAL A O 1
ATOM 6582 N N . ARG A 1 837 ? -2.134 7.719 19.397 1.00 88.19 837 ARG A N 1
ATOM 6583 C CA . ARG A 1 837 ? -2.969 7.602 20.609 1.00 88.19 837 ARG A CA 1
ATOM 6584 C C . ARG A 1 837 ? -2.609 6.429 21.525 1.00 88.19 837 ARG A C 1
ATOM 6586 O O . ARG A 1 837 ? -3.213 6.318 22.594 1.00 88.19 837 ARG A O 1
ATOM 6593 N N . LYS A 1 838 ? -1.605 5.607 21.192 1.00 90.12 838 LYS A N 1
ATOM 6594 C CA . LYS A 1 838 ? -1.163 4.422 21.960 1.00 90.12 838 LYS A CA 1
ATOM 6595 C C . LYS A 1 838 ? -1.059 4.675 23.479 1.00 90.12 838 LYS A C 1
ATOM 6597 O O . LYS A 1 838 ? -1.621 3.868 24.222 1.00 90.12 838 LYS A O 1
ATOM 6602 N N . PRO A 1 839 ? -0.500 5.801 23.984 1.00 91.19 839 PRO A N 1
ATOM 6603 C CA . PRO A 1 839 ? -0.490 6.098 25.423 1.00 91.19 839 PRO A CA 1
ATOM 6604 C C . PRO A 1 839 ? -1.889 6.227 26.049 1.00 91.19 839 PRO A C 1
ATOM 6606 O O . PRO A 1 839 ? -2.148 5.666 27.111 1.00 91.19 839 PRO A O 1
ATOM 6609 N N . ALA A 1 840 ? -2.814 6.929 25.388 1.00 93.94 840 ALA A N 1
ATOM 6610 C CA . ALA A 1 840 ? -4.184 7.119 25.869 1.00 93.94 840 ALA A CA 1
ATOM 6611 C C . ALA A 1 840 ? -5.023 5.830 25.791 1.00 93.94 840 ALA A C 1
ATOM 6613 O O . ALA A 1 840 ? -5.911 5.610 26.616 1.00 93.94 840 ALA A O 1
ATOM 6614 N N . ILE A 1 841 ? -4.720 4.961 24.823 1.00 95.00 841 ILE A N 1
ATOM 6615 C CA . ILE A 1 841 ? -5.368 3.658 24.635 1.00 95.00 841 ILE A CA 1
ATOM 6616 C C . ILE A 1 841 ? -4.915 2.661 25.712 1.00 95.00 841 ILE A C 1
ATOM 6618 O O . ILE A 1 841 ? -5.759 1.988 26.309 1.00 95.00 841 ILE A O 1
ATOM 6622 N N . ILE A 1 842 ? -3.613 2.613 26.019 1.00 94.44 842 ILE A N 1
ATOM 6623 C CA . ILE A 1 842 ? -3.066 1.805 27.122 1.00 94.44 842 ILE A CA 1
ATOM 6624 C C . ILE A 1 842 ? -3.640 2.279 28.463 1.00 94.44 842 ILE A C 1
ATOM 6626 O O . ILE A 1 842 ? -4.139 1.465 29.235 1.00 94.44 842 ILE A O 1
ATOM 6630 N N . GLU A 1 843 ? -3.689 3.587 28.715 1.00 96.81 843 GLU A N 1
ATOM 6631 C CA . GLU A 1 843 ? -4.288 4.128 29.941 1.00 96.81 843 GLU A CA 1
ATOM 6632 C C . GLU A 1 843 ? -5.801 3.823 30.048 1.00 96.81 843 GLU A C 1
ATOM 6634 O O . GLU A 1 843 ? -6.315 3.559 31.134 1.00 96.81 843 GLU A O 1
ATOM 6639 N N . CYS A 1 844 ? -6.535 3.772 28.929 1.00 97.38 844 CYS A N 1
ATOM 6640 C CA . CYS A 1 844 ? -7.934 3.331 28.914 1.00 97.38 844 CYS A CA 1
ATOM 6641 C C . CYS A 1 844 ? -8.086 1.850 29.328 1.00 97.38 844 CYS A C 1
ATOM 6643 O O . CYS A 1 844 ? -8.986 1.495 30.101 1.00 97.38 844 CYS A O 1
ATOM 6645 N N . ALA A 1 845 ? -7.175 0.989 28.866 1.00 95.56 845 ALA A N 1
ATOM 6646 C CA . ALA A 1 845 ? -7.083 -0.409 29.280 1.00 95.56 845 ALA A CA 1
ATOM 6647 C C . ALA A 1 845 ? -6.696 -0.553 30.766 1.00 95.56 845 ALA A C 1
ATOM 6649 O O . ALA A 1 845 ? -7.335 -1.308 31.506 1.00 95.56 845 ALA A O 1
ATOM 6650 N N . GLU A 1 846 ? -5.720 0.225 31.243 1.00 95.31 846 GLU A N 1
ATOM 6651 C CA . GLU A 1 846 ? -5.356 0.296 32.661 1.00 95.31 846 GLU A CA 1
ATOM 6652 C C . GLU A 1 846 ? -6.520 0.766 33.531 1.00 95.31 846 GLU A C 1
ATOM 6654 O O . GLU A 1 846 ? -6.783 0.179 34.582 1.00 95.31 846 GLU A O 1
ATOM 6659 N N . ALA A 1 847 ? -7.272 1.776 33.092 1.00 97.06 847 ALA A N 1
ATOM 6660 C CA . ALA A 1 847 ? -8.464 2.240 33.785 1.00 97.06 847 ALA A CA 1
ATOM 6661 C C . ALA A 1 847 ? -9.502 1.117 33.927 1.00 97.06 847 ALA A C 1
ATOM 6663 O O . ALA A 1 847 ? -10.083 0.943 35.001 1.00 97.06 847 ALA A O 1
ATOM 6664 N N . CYS A 1 848 ? -9.691 0.300 32.887 1.00 96.88 848 CYS A N 1
ATOM 6665 C CA . CYS A 1 848 ? -10.576 -0.860 32.944 1.00 96.88 848 CYS A CA 1
ATOM 6666 C C . CYS A 1 848 ? -10.068 -1.934 33.919 1.00 96.88 848 CYS A C 1
ATOM 6668 O O . CYS A 1 848 ? -10.843 -2.401 34.760 1.00 96.88 848 CYS A O 1
ATOM 6670 N N . ASN A 1 849 ? -8.772 -2.261 33.885 1.00 94.81 849 ASN A N 1
ATOM 6671 C CA . ASN A 1 849 ? -8.144 -3.217 34.803 1.00 94.81 849 ASN A CA 1
ATOM 6672 C C . ASN A 1 849 ? -8.257 -2.752 36.270 1.00 94.81 849 ASN A C 1
ATOM 6674 O O . ASN A 1 849 ? -8.783 -3.480 37.116 1.00 94.81 849 ASN A O 1
ATOM 6678 N N . ASN A 1 850 ? -7.879 -1.504 36.561 1.00 96.38 850 ASN A N 1
ATOM 6679 C CA . ASN A 1 850 ? -7.965 -0.882 37.890 1.00 96.38 850 ASN A CA 1
ATOM 6680 C C . ASN A 1 850 ? -9.403 -0.842 38.448 1.00 96.38 850 ASN A C 1
ATOM 6682 O O . ASN A 1 850 ? -9.611 -0.906 39.664 1.00 96.38 850 ASN A O 1
ATOM 6686 N N . ARG A 1 851 ? -10.415 -0.778 37.573 1.00 96.56 851 ARG A N 1
ATOM 6687 C CA . ARG A 1 851 ? -11.840 -0.772 37.938 1.00 96.56 851 ARG A CA 1
ATOM 6688 C C . ARG A 1 851 ? -12.522 -2.147 37.860 1.00 96.56 851 ARG A C 1
ATOM 6690 O O . ARG A 1 851 ? -13.681 -2.252 38.243 1.00 96.56 851 ARG A O 1
ATOM 6697 N N . ASN A 1 852 ? -11.822 -3.215 37.463 1.00 96.19 852 ASN A N 1
ATOM 6698 C CA . ASN A 1 852 ? -12.393 -4.553 37.203 1.00 96.19 852 ASN A CA 1
ATOM 6699 C C . ASN A 1 852 ? -13.535 -4.530 36.156 1.00 96.19 852 ASN A C 1
ATOM 6701 O O . ASN A 1 852 ? -14.539 -5.244 36.258 1.00 96.19 852 ASN A O 1
ATOM 6705 N N . VAL A 1 853 ? -13.387 -3.690 35.132 1.00 96.25 853 VAL A N 1
ATOM 6706 C CA . VAL A 1 853 ? -14.273 -3.627 33.967 1.00 96.25 853 VAL A CA 1
ATOM 6707 C C . VAL A 1 853 ? -13.716 -4.568 32.904 1.00 96.25 853 VAL A C 1
ATOM 6709 O O . VAL A 1 853 ? -12.613 -4.357 32.417 1.00 96.25 853 VAL A O 1
ATOM 6712 N N . THR A 1 854 ? -14.468 -5.605 32.525 1.00 96.38 854 THR A N 1
ATOM 6713 C CA . THR A 1 854 ? -14.085 -6.468 31.397 1.00 96.38 854 THR A CA 1
ATOM 6714 C C . THR A 1 854 ? -14.105 -5.667 30.099 1.00 96.38 854 THR A C 1
ATOM 6716 O O . THR A 1 854 ? -15.072 -4.947 29.835 1.00 96.38 854 THR A O 1
ATOM 6719 N N . TRP A 1 855 ? -13.056 -5.791 29.292 1.00 96.31 855 TRP A N 1
ATOM 6720 C CA . TRP A 1 855 ? -12.852 -4.982 28.095 1.00 96.31 855 TRP A CA 1
ATOM 6721 C C . TRP A 1 855 ? -12.318 -5.814 26.924 1.00 96.31 855 TRP A C 1
ATOM 6723 O O . TRP A 1 855 ? -11.866 -6.943 27.113 1.00 96.31 855 TRP A O 1
ATOM 6733 N N . VAL A 1 856 ? -12.414 -5.259 25.717 1.00 96.50 856 VAL A N 1
ATOM 6734 C CA . VAL A 1 856 ? -11.776 -5.774 24.498 1.00 96.50 856 VAL A CA 1
ATOM 6735 C C . VAL A 1 856 ? -11.371 -4.605 23.605 1.00 96.50 856 VAL A C 1
ATOM 6737 O O . VAL A 1 856 ? -12.013 -3.551 23.657 1.00 96.50 856 VAL A O 1
ATOM 6740 N N . ALA A 1 857 ? -10.349 -4.798 22.776 1.00 96.56 857 ALA A N 1
ATOM 6741 C CA . ALA A 1 857 ? -10.048 -3.919 21.653 1.00 96.56 857 ALA A CA 1
ATOM 6742 C C . ALA A 1 857 ? -10.503 -4.564 20.331 1.00 96.56 857 ALA A C 1
ATOM 6744 O O . ALA A 1 857 ? -10.287 -5.753 20.113 1.00 96.56 857 ALA A O 1
ATOM 6745 N N . LEU A 1 858 ? -11.114 -3.775 19.447 1.00 97.06 858 LEU A N 1
ATOM 6746 C CA . LEU A 1 858 ? -11.222 -4.074 18.019 1.00 97.06 858 LEU A CA 1
ATOM 6747 C C . LEU A 1 858 ? -10.212 -3.184 17.292 1.00 97.06 858 LEU A C 1
ATOM 6749 O O . LEU A 1 858 ? -10.303 -1.961 17.406 1.00 97.06 858 LEU A O 1
ATOM 6753 N N . TYR A 1 859 ? -9.272 -3.775 16.555 1.00 95.88 859 TYR A N 1
ATOM 6754 C CA . TYR A 1 859 ? -8.208 -3.045 15.864 1.00 95.88 859 TYR A CA 1
ATOM 6755 C C . TYR A 1 859 ? -8.207 -3.287 14.355 1.00 95.88 859 TYR A C 1
ATOM 6757 O O . TYR A 1 859 ? -8.302 -4.430 13.898 1.00 95.88 859 TYR A O 1
ATOM 6765 N N . ARG A 1 860 ? -8.057 -2.199 13.589 1.00 93.31 860 ARG A N 1
ATOM 6766 C CA . ARG A 1 860 ? -8.001 -2.169 12.124 1.00 93.31 860 ARG A CA 1
ATOM 6767 C C . ARG A 1 860 ? -9.127 -3.031 11.540 1.00 93.31 860 ARG A C 1
ATOM 6769 O O . ARG A 1 860 ? -10.297 -2.731 11.766 1.00 93.31 860 ARG A O 1
ATOM 6776 N N . TYR A 1 861 ? -8.800 -4.136 10.881 1.00 93.75 861 TYR A N 1
ATOM 6777 C CA . TYR A 1 861 ? -9.757 -5.009 10.205 1.00 93.75 861 TYR A CA 1
ATOM 6778 C C . TYR A 1 861 ? -10.664 -5.840 11.133 1.00 93.75 861 TYR A C 1
ATOM 6780 O O . TYR A 1 861 ? -11.646 -6.402 10.659 1.00 93.75 861 TYR A O 1
ATOM 6788 N N . ASP A 1 862 ? -10.430 -5.854 12.451 1.00 95.88 862 ASP A N 1
ATOM 6789 C CA . ASP A 1 862 ? -11.402 -6.386 13.419 1.00 95.88 862 ASP A CA 1
ATOM 6790 C C . ASP A 1 862 ? -12.588 -5.423 13.646 1.00 95.88 862 ASP A C 1
ATOM 6792 O O . ASP A 1 862 ? -13.641 -5.847 14.132 1.00 95.88 862 ASP A O 1
ATOM 6796 N N . VAL A 1 863 ? -12.461 -4.138 13.281 1.00 96.12 863 VAL A N 1
ATOM 6797 C CA . VAL A 1 863 ? -13.541 -3.139 13.364 1.00 96.12 863 VAL A CA 1
ATOM 6798 C C . VAL A 1 863 ? -14.496 -3.304 12.176 1.00 96.12 863 VAL A C 1
ATOM 6800 O O . VAL A 1 863 ? -14.482 -2.516 11.233 1.00 96.12 863 VAL A O 1
ATOM 6803 N N . THR A 1 864 ? -15.334 -4.340 12.216 1.00 95.44 864 THR A N 1
ATOM 6804 C CA . THR A 1 864 ? -16.334 -4.644 11.176 1.00 95.44 864 THR A CA 1
ATOM 6805 C C . THR A 1 864 ? -17.763 -4.382 11.646 1.00 95.44 864 THR A C 1
ATOM 6807 O O . THR A 1 864 ? -18.036 -4.373 12.848 1.00 95.44 864 THR A O 1
ATOM 6810 N N . GLU A 1 865 ? -18.709 -4.229 10.707 1.00 93.94 865 GLU A N 1
ATOM 6811 C CA . GLU A 1 865 ? -20.148 -4.208 11.032 1.00 93.94 865 GLU A CA 1
ATOM 6812 C C . GLU A 1 865 ? -20.546 -5.437 11.861 1.00 93.94 865 GLU A C 1
ATOM 6814 O O . GLU A 1 865 ? -21.268 -5.294 12.846 1.00 93.94 865 GLU A O 1
ATOM 6819 N N . GLU A 1 866 ? -20.043 -6.628 11.520 1.00 94.69 866 GLU A N 1
ATOM 6820 C CA . GLU A 1 866 ? -20.360 -7.865 12.237 1.00 94.69 866 GLU A CA 1
ATOM 6821 C C . GLU A 1 866 ? -19.847 -7.842 13.682 1.00 94.69 866 GLU A C 1
ATOM 6823 O O . GLU A 1 866 ? -20.620 -8.094 14.604 1.00 94.69 866 GLU A O 1
ATOM 6828 N N . ASN A 1 867 ? -18.579 -7.486 13.910 1.00 96.00 867 ASN A N 1
ATOM 6829 C CA . ASN A 1 867 ? -17.985 -7.492 15.250 1.00 96.00 867 ASN A CA 1
ATOM 6830 C C . ASN A 1 867 ? -18.557 -6.380 16.143 1.00 96.00 867 ASN A C 1
ATOM 6832 O O . ASN A 1 867 ? -18.831 -6.615 17.324 1.00 96.00 867 ASN A O 1
ATOM 6836 N N . LEU A 1 868 ? -18.819 -5.195 15.579 1.00 94.88 868 LEU A N 1
ATOM 6837 C CA . LEU A 1 868 ? -19.520 -4.110 16.273 1.00 94.88 868 LEU A CA 1
ATOM 6838 C C . LEU A 1 868 ? -20.956 -4.527 16.628 1.00 94.88 868 LEU A C 1
ATOM 6840 O O . LEU A 1 868 ? -21.376 -4.367 17.773 1.00 94.88 868 LEU A O 1
ATOM 6844 N N . THR A 1 869 ? -21.683 -5.149 15.695 1.00 93.75 869 THR A N 1
ATOM 6845 C CA . THR A 1 869 ? -23.031 -5.699 15.926 1.00 93.75 869 THR A CA 1
ATOM 6846 C C . THR A 1 869 ? -23.016 -6.808 16.980 1.00 93.75 869 THR A C 1
ATOM 6848 O O . THR A 1 869 ? -23.878 -6.833 17.860 1.00 93.75 869 THR A O 1
ATOM 6851 N N . TYR A 1 870 ? -22.033 -7.711 16.940 1.00 95.06 870 TYR A N 1
ATOM 6852 C CA . TYR A 1 870 ? -21.876 -8.799 17.903 1.00 95.06 870 TYR A CA 1
ATOM 6853 C C . TYR A 1 870 ? -21.673 -8.273 19.326 1.00 95.06 870 TYR A C 1
ATOM 6855 O O . TYR A 1 870 ? -22.297 -8.792 20.252 1.00 95.06 870 TYR A O 1
ATOM 6863 N N . LEU A 1 871 ? -20.821 -7.256 19.504 1.00 94.25 871 LEU A N 1
ATOM 6864 C CA . LEU A 1 871 ? -20.530 -6.674 20.813 1.00 94.25 871 LEU A CA 1
ATOM 6865 C C . LEU A 1 871 ? -21.654 -5.758 21.305 1.00 94.25 871 LEU A C 1
ATOM 6867 O O . LEU A 1 871 ? -22.108 -5.920 22.435 1.00 94.25 871 LEU A O 1
ATOM 6871 N N . TYR A 1 872 ? -22.133 -4.814 20.491 1.00 91.50 872 TYR A N 1
ATOM 6872 C CA . TYR A 1 872 ? -23.084 -3.793 20.946 1.00 91.50 872 TYR A CA 1
ATOM 6873 C C . TYR A 1 872 ? -24.465 -4.364 21.296 1.00 91.50 872 TYR A C 1
ATOM 6875 O O . TYR A 1 872 ? -25.073 -3.887 22.254 1.00 91.50 872 TYR A O 1
ATOM 6883 N N . ASN A 1 873 ? -24.896 -5.449 20.637 1.00 88.44 873 ASN A N 1
ATOM 6884 C CA . ASN A 1 873 ? -26.100 -6.207 21.008 1.00 88.44 873 ASN A CA 1
ATOM 6885 C C . ASN A 1 873 ? -25.987 -6.947 22.361 1.00 88.44 873 ASN A C 1
ATOM 6887 O O . ASN A 1 873 ? -26.980 -7.493 22.854 1.00 88.44 873 ASN A O 1
ATOM 6891 N N . LYS A 1 874 ? -24.801 -7.018 22.985 1.00 87.19 874 LYS A N 1
ATOM 6892 C CA . LYS A 1 874 ? -24.642 -7.588 24.330 1.00 87.19 874 LYS A CA 1
ATOM 6893 C C . LYS A 1 874 ? -25.039 -6.530 25.354 1.00 87.19 874 LYS A C 1
ATOM 6895 O O . LYS A 1 874 ? -24.332 -5.545 25.565 1.00 87.19 874 LYS A O 1
ATOM 6900 N N . SER A 1 875 ? -26.116 -6.789 26.091 1.00 82.50 875 SER A N 1
ATOM 6901 C CA . SER A 1 875 ? -26.663 -5.851 27.084 1.00 82.50 875 SER A CA 1
ATOM 6902 C C . SER A 1 875 ? -25.723 -5.505 28.256 1.00 82.50 875 SER A C 1
ATOM 6904 O O . SER A 1 875 ? -26.039 -4.609 29.042 1.00 82.50 875 SER A O 1
ATOM 6906 N N . ILE A 1 876 ? -24.576 -6.189 28.369 1.00 92.06 876 ILE A N 1
ATOM 6907 C CA . ILE A 1 876 ? -23.495 -5.932 29.328 1.00 92.06 876 ILE A CA 1
ATOM 6908 C C . ILE A 1 876 ? -22.557 -4.778 28.918 1.00 92.06 876 ILE A C 1
ATOM 6910 O O . ILE A 1 876 ? -21.923 -4.199 29.806 1.00 92.06 876 ILE A O 1
ATOM 6914 N N . VAL A 1 877 ? -22.490 -4.401 27.630 1.00 94.44 877 VAL A N 1
ATOM 6915 C CA . VAL A 1 877 ? -21.687 -3.249 27.180 1.00 94.44 877 VAL A CA 1
ATOM 6916 C C . VAL A 1 877 ? -22.260 -1.977 27.799 1.00 94.44 877 VAL A C 1
ATOM 6918 O O . VAL A 1 877 ? -23.403 -1.599 27.532 1.00 94.44 877 VAL A O 1
ATOM 6921 N N . LYS A 1 878 ? -21.439 -1.318 28.621 1.00 94.56 878 LYS A N 1
ATOM 6922 C CA . LYS A 1 878 ? -21.725 -0.055 29.319 1.00 94.56 878 LYS A CA 1
ATOM 6923 C C . LYS A 1 878 ? -20.853 1.094 28.824 1.00 94.56 878 LYS A C 1
ATOM 6925 O O . LYS A 1 878 ? -21.253 2.248 28.964 1.00 94.56 878 LYS A O 1
ATOM 6930 N N . TYR A 1 879 ? -19.670 0.788 28.305 1.00 97.25 879 TYR A N 1
ATOM 6931 C CA . TYR A 1 879 ? -18.644 1.765 27.970 1.00 97.25 879 TYR A CA 1
ATOM 6932 C C . TYR A 1 879 ? -18.124 1.527 26.556 1.00 97.25 879 TYR A C 1
ATOM 6934 O O . TYR A 1 879 ? -18.007 0.379 26.123 1.00 97.25 879 TYR A O 1
ATOM 6942 N N . ILE A 1 880 ? -17.830 2.610 25.842 1.00 97.56 880 ILE A N 1
ATOM 6943 C CA . ILE A 1 880 ? -17.237 2.579 24.504 1.00 97.56 880 ILE A CA 1
ATOM 6944 C C . ILE A 1 880 ? -16.188 3.693 24.433 1.00 97.56 880 ILE A C 1
ATOM 6946 O O . ILE A 1 880 ? -16.497 4.837 24.772 1.00 97.56 880 ILE A O 1
ATOM 6950 N N . TYR A 1 881 ? -14.976 3.372 23.984 1.00 98.19 881 TYR A N 1
ATOM 6951 C CA . TYR A 1 881 ? -13.961 4.350 23.586 1.00 98.19 881 TYR A CA 1
ATOM 6952 C C . TYR A 1 881 ? -13.610 4.109 22.122 1.00 98.19 881 TYR A C 1
ATOM 6954 O O . TYR A 1 881 ? -13.045 3.079 21.773 1.00 98.19 881 TYR A O 1
ATOM 6962 N N . TRP A 1 882 ? -13.995 5.039 21.259 1.00 97.38 882 TRP A N 1
ATOM 6963 C CA . TRP A 1 882 ? -13.719 4.998 19.830 1.00 97.38 882 TRP A CA 1
ATOM 6964 C C . TRP A 1 882 ? -12.626 6.014 19.531 1.00 97.38 882 TRP A C 1
ATOM 6966 O O . TRP A 1 882 ? -12.819 7.192 19.817 1.00 97.38 882 TRP A O 1
ATOM 6976 N N . CYS A 1 883 ? -11.503 5.571 18.975 1.00 94.94 883 CYS A N 1
ATOM 6977 C CA . CYS A 1 883 ? -10.332 6.403 18.721 1.00 94.94 883 CYS A CA 1
ATOM 6978 C C . CYS A 1 883 ? -9.923 6.247 17.251 1.00 94.94 883 CYS A C 1
ATOM 6980 O O . CYS A 1 883 ? -9.482 5.175 16.836 1.00 94.94 883 CYS A O 1
ATOM 6982 N N . GLY A 1 884 ? -10.171 7.276 16.440 1.00 89.81 884 GLY A N 1
ATOM 6983 C CA . GLY A 1 884 ? -10.050 7.206 14.981 1.00 89.81 884 GLY A CA 1
ATOM 6984 C C . GLY A 1 884 ? -10.851 8.294 14.268 1.00 89.81 884 GLY A C 1
ATOM 6985 O O . GLY A 1 884 ? -11.601 9.040 14.894 1.00 89.81 884 GLY A O 1
ATOM 6986 N N . HIS A 1 885 ? -10.724 8.353 12.942 1.00 87.12 885 HIS A N 1
ATOM 6987 C CA . HIS A 1 885 ? -11.378 9.368 12.109 1.00 87.12 885 HIS A CA 1
ATOM 6988 C C . HIS A 1 885 ? -12.906 9.410 12.278 1.00 87.12 885 HIS A C 1
ATOM 6990 O O . HIS A 1 885 ? -13.588 8.376 12.324 1.00 87.12 885 HIS A O 1
ATOM 6996 N N . ALA A 1 886 ? -13.432 10.634 12.330 1.00 90.56 886 ALA A N 1
ATOM 6997 C CA . ALA A 1 886 ? -14.852 10.954 12.391 1.00 90.56 886 ALA A CA 1
ATOM 6998 C C . ALA A 1 886 ? -15.131 12.262 11.629 1.00 90.56 886 ALA A C 1
ATOM 7000 O O . ALA A 1 886 ? -14.231 13.082 11.449 1.00 90.56 886 ALA A O 1
ATOM 7001 N N . ASN A 1 887 ? -16.379 12.475 11.208 1.00 90.75 887 ASN A N 1
ATOM 7002 C CA . ASN A 1 887 ? -16.862 13.776 10.732 1.00 90.75 887 ASN A CA 1
ATOM 7003 C C . ASN A 1 887 ? -18.347 13.952 11.094 1.00 90.75 887 ASN A C 1
ATOM 7005 O O . ASN A 1 887 ? -19.059 12.982 11.342 1.00 90.75 887 ASN A O 1
ATOM 7009 N N . SER A 1 888 ? -18.830 15.195 11.105 1.00 90.50 888 SER A N 1
ATOM 7010 C CA . SER A 1 888 ? -20.212 15.604 11.379 1.00 90.50 888 SER A CA 1
ATOM 7011 C C . SER A 1 888 ? -21.124 15.664 10.135 1.00 90.50 888 SER A C 1
ATOM 7013 O O . SER A 1 888 ? -22.327 15.908 10.259 1.00 90.50 888 SER A O 1
ATOM 7015 N N . HIS A 1 889 ? -20.559 15.521 8.932 1.00 89.69 889 HIS A N 1
ATOM 7016 C CA . HIS A 1 889 ? -21.263 15.551 7.641 1.00 89.69 889 HIS A CA 1
ATOM 7017 C C . HIS A 1 889 ? -20.801 14.393 6.745 1.00 89.69 889 HIS A C 1
ATOM 7019 O O . HIS A 1 889 ? -19.789 13.755 7.025 1.00 89.69 889 HIS A O 1
ATOM 7025 N N . VAL A 1 890 ? -21.541 14.138 5.663 1.00 85.19 890 VAL A N 1
ATOM 7026 C CA . VAL A 1 890 ? -21.208 13.160 4.614 1.00 85.19 890 VAL A CA 1
ATOM 7027 C C . VAL A 1 890 ? -21.315 13.836 3.252 1.00 85.19 890 VAL A C 1
ATOM 7029 O O . VAL A 1 890 ? -22.325 14.484 2.966 1.00 85.19 890 VAL A O 1
ATOM 7032 N N . GLY A 1 891 ? -20.278 13.686 2.422 1.00 77.06 891 GLY A N 1
ATOM 7033 C CA . GLY A 1 891 ? -20.181 14.353 1.119 1.00 77.06 891 GLY A CA 1
ATOM 7034 C C . GLY A 1 891 ? -20.171 15.880 1.227 1.00 77.06 891 GLY A C 1
ATOM 7035 O O . GLY A 1 891 ? -20.832 16.557 0.445 1.00 77.06 891 GLY A O 1
ATOM 7036 N N . ALA A 1 892 ? -19.481 16.420 2.236 1.00 72.75 892 ALA A N 1
ATOM 7037 C CA . ALA A 1 892 ? -19.110 17.831 2.252 1.00 72.75 892 ALA A CA 1
ATOM 7038 C C . ALA A 1 892 ? -17.864 18.022 1.379 1.00 72.75 892 ALA A C 1
ATOM 7040 O O . ALA A 1 892 ? -16.972 17.179 1.394 1.00 72.75 892 ALA A O 1
ATOM 7041 N N . SER A 1 893 ? -17.793 19.121 0.635 1.00 61.38 893 SER A N 1
ATOM 7042 C CA . SER A 1 893 ? -16.619 19.464 -0.176 1.00 61.38 893 SER A CA 1
ATOM 7043 C C . SER A 1 893 ? -16.462 20.989 -0.272 1.00 61.38 893 SER A C 1
ATOM 7045 O O . SER A 1 893 ? -17.351 21.722 0.180 1.00 61.38 893 SER A O 1
ATOM 7047 N N . PRO A 1 894 ? -15.347 21.522 -0.807 1.00 53.59 894 PRO A N 1
ATOM 7048 C CA . PRO A 1 894 ? -15.149 22.966 -0.928 1.00 53.59 894 PRO A CA 1
ATOM 7049 C C . PRO A 1 894 ? -16.282 23.651 -1.716 1.00 53.59 894 PRO A C 1
ATOM 7051 O O . PRO A 1 894 ? -16.399 23.514 -2.929 1.00 53.59 894 PRO A O 1
ATOM 7054 N N . GLY A 1 895 ? -17.137 24.394 -1.006 1.00 63.97 895 GLY A N 1
ATOM 7055 C CA . GLY A 1 895 ? -18.314 25.067 -1.573 1.00 63.97 895 GLY A CA 1
ATOM 7056 C C . GLY A 1 895 ? -19.619 24.253 -1.573 1.00 63.97 895 GLY A C 1
ATOM 7057 O O . GLY A 1 895 ? -20.658 24.815 -1.918 1.00 63.97 895 GLY A O 1
ATOM 7058 N N . VAL A 1 896 ? -19.608 22.985 -1.143 1.00 67.25 896 VAL A N 1
ATOM 7059 C CA . VAL A 1 896 ? -20.809 22.142 -1.003 1.00 67.25 896 VAL A CA 1
ATOM 7060 C C . VAL A 1 896 ? -21.031 21.773 0.464 1.00 67.25 896 VAL A C 1
ATOM 7062 O O . VAL A 1 896 ? -20.253 21.037 1.073 1.00 67.25 896 VAL A O 1
ATOM 7065 N N . GLU A 1 897 ? -22.132 22.265 1.035 1.00 77.44 897 GLU A N 1
ATOM 7066 C CA . GLU A 1 897 ? -22.587 21.862 2.367 1.00 77.44 897 GLU A CA 1
ATOM 7067 C C . GLU A 1 897 ? -23.087 20.408 2.320 1.00 77.44 897 GLU A C 1
ATOM 7069 O O . GLU A 1 897 ? -24.153 20.114 1.777 1.00 77.44 897 GLU A O 1
ATOM 7074 N N . GLY A 1 898 ? -22.279 19.487 2.854 1.00 84.12 898 GLY A N 1
ATOM 7075 C CA . GLY A 1 898 ? -22.597 18.060 2.883 1.00 84.12 898 GLY A CA 1
ATOM 7076 C C . GLY A 1 898 ? -23.798 17.732 3.767 1.00 84.12 898 GLY A C 1
ATOM 7077 O O . GLY A 1 898 ? -24.210 18.512 4.628 1.00 84.12 898 GLY A O 1
ATOM 7078 N N . VAL A 1 899 ? -24.356 16.531 3.607 1.00 87.81 899 VAL A N 1
ATOM 7079 C CA . VAL A 1 899 ? -25.524 16.122 4.396 1.00 87.81 899 VAL A CA 1
ATOM 7080 C C . VAL A 1 899 ? -25.118 15.953 5.857 1.00 87.81 899 VAL A C 1
ATOM 7082 O O . VAL A 1 899 ? -24.248 15.144 6.175 1.00 87.81 899 VAL A O 1
ATOM 7085 N N . GLN A 1 900 ? -25.781 16.687 6.757 1.00 90.12 900 GLN A N 1
ATOM 7086 C CA . GLN A 1 900 ? -25.578 16.582 8.203 1.00 90.12 900 GLN A CA 1
ATOM 7087 C C . GLN A 1 900 ? -25.789 15.136 8.674 1.00 90.12 900 GLN A C 1
ATOM 7089 O O . GLN A 1 900 ? -26.924 14.628 8.732 1.00 90.12 900 GLN A O 1
ATOM 7094 N N . ARG A 1 901 ? -24.680 14.469 8.999 1.00 91.19 901 ARG A N 1
ATOM 7095 C CA . ARG A 1 901 ? -24.646 13.112 9.529 1.00 91.19 901 ARG A CA 1
ATOM 7096 C C . ARG A 1 901 ? -23.306 12.831 10.183 1.00 91.19 901 ARG A C 1
ATOM 7098 O O . ARG A 1 901 ? -22.294 12.699 9.498 1.00 91.19 901 ARG A O 1
ATOM 7105 N N . THR A 1 902 ? -23.320 12.702 11.501 1.00 92.75 902 THR A N 1
ATOM 7106 C CA . THR A 1 902 ? -22.110 12.351 12.232 1.00 92.75 902 THR A CA 1
ATOM 7107 C C . THR A 1 902 ? -21.790 10.872 12.026 1.00 92.75 902 THR A C 1
ATOM 7109 O O . THR A 1 902 ? -22.686 10.020 12.094 1.00 92.75 902 THR A O 1
ATOM 7112 N N . HIS A 1 903 ? -20.526 10.565 11.735 1.00 92.88 903 HIS A N 1
ATOM 7113 C CA . HIS A 1 903 ? -20.079 9.227 11.359 1.00 92.88 903 HIS A CA 1
ATOM 7114 C C . HIS A 1 903 ? -18.632 8.938 11.774 1.00 92.88 903 HIS A C 1
ATOM 7116 O O . HIS A 1 903 ? -17.852 9.859 12.009 1.00 92.88 903 HIS A O 1
ATOM 7122 N N . THR A 1 904 ? -18.289 7.651 11.852 1.00 93.81 904 THR A N 1
ATOM 7123 C CA . THR A 1 904 ? -16.928 7.133 12.085 1.00 93.81 904 THR A CA 1
ATOM 7124 C C . THR A 1 904 ? -16.556 6.070 11.042 1.00 93.81 904 THR A C 1
ATOM 7126 O O . THR A 1 904 ? -17.417 5.582 10.306 1.00 93.81 904 THR A O 1
ATOM 7129 N N . MET A 1 905 ? -15.274 5.704 10.959 1.00 91.81 905 MET A N 1
ATOM 7130 C CA . MET A 1 905 ? -14.754 4.684 10.031 1.00 91.81 905 MET A CA 1
ATOM 7131 C C . MET A 1 905 ? -14.810 3.256 10.608 1.00 91.81 905 MET A C 1
ATOM 7133 O O . MET A 1 905 ? -14.392 3.027 11.739 1.00 91.81 905 MET A O 1
ATOM 7137 N N . CYS A 1 906 ? -15.239 2.280 9.806 1.00 93.81 906 CYS A N 1
ATOM 7138 C CA . CYS A 1 906 ? -15.029 0.842 10.021 1.00 93.81 906 CYS A CA 1
ATOM 7139 C C . CYS A 1 906 ? -14.561 0.165 8.721 1.00 93.81 906 CYS A C 1
ATOM 7141 O O . CYS A 1 906 ? -14.355 0.837 7.709 1.00 93.81 906 CYS A O 1
ATOM 7143 N N . TRP A 1 907 ? -14.422 -1.160 8.734 1.00 94.06 907 TRP A N 1
ATOM 7144 C CA . TRP A 1 907 ? -13.981 -1.955 7.592 1.00 94.06 907 TRP A CA 1
ATOM 7145 C C . TRP A 1 907 ? -15.004 -3.014 7.180 1.00 94.06 907 TRP A C 1
ATOM 7147 O O . TRP A 1 907 ? -15.732 -3.580 7.998 1.00 94.06 907 TRP A O 1
ATOM 7157 N N . GLN A 1 908 ? -15.020 -3.324 5.887 1.00 93.12 908 GLN A N 1
ATOM 7158 C CA . GLN A 1 908 ? -15.725 -4.470 5.326 1.00 93.12 908 GLN A CA 1
ATOM 7159 C C . GLN A 1 908 ? -14.759 -5.318 4.506 1.00 93.12 908 GLN A C 1
ATOM 7161 O O . GLN A 1 908 ? -14.072 -4.795 3.628 1.00 93.12 908 GLN A O 1
ATOM 7166 N N . LEU A 1 909 ? -14.760 -6.630 4.747 1.00 90.44 909 LEU A N 1
ATOM 7167 C CA . LEU A 1 909 ? -14.168 -7.582 3.818 1.00 90.44 909 LEU A CA 1
ATOM 7168 C C . LEU A 1 909 ? -15.097 -7.693 2.604 1.00 90.44 909 LEU A C 1
ATOM 7170 O O . LEU A 1 909 ? -16.242 -8.136 2.718 1.00 90.44 909 LEU A O 1
ATOM 7174 N N . LYS A 1 910 ? -14.623 -7.253 1.441 1.00 83.00 910 LYS A N 1
ATOM 7175 C CA . LYS A 1 910 ? -15.231 -7.565 0.151 1.00 83.00 910 LYS A CA 1
ATOM 7176 C C . LYS A 1 910 ? -14.666 -8.914 -0.281 1.00 83.00 910 LYS A C 1
ATOM 7178 O O . LYS A 1 910 ? -13.614 -8.967 -0.913 1.00 83.00 910 LYS A O 1
ATOM 7183 N N . GLU A 1 911 ? -15.361 -9.991 0.073 1.00 76.69 911 GLU A N 1
ATOM 7184 C CA . GLU A 1 911 ? -15.096 -11.325 -0.473 1.00 76.69 911 GLU A CA 1
ATOM 7185 C C . GLU A 1 911 ? -15.300 -11.286 -1.998 1.00 76.69 911 GLU A C 1
ATOM 7187 O O . GLU A 1 911 ? -16.428 -11.245 -2.497 1.00 76.69 911 GLU A O 1
ATOM 7192 N N . GLY A 1 912 ? -14.201 -11.210 -2.748 1.00 63.41 912 GLY A N 1
ATOM 7193 C CA . GLY A 1 912 ? -14.189 -11.495 -4.177 1.00 63.41 912 GLY A CA 1
ATOM 7194 C C . GLY A 1 912 ? -14.107 -13.000 -4.418 1.00 63.41 912 GLY A C 1
ATOM 7195 O O . GLY A 1 912 ? -13.836 -13.778 -3.507 1.00 63.41 912 GLY A O 1
ATOM 7196 N N . LEU A 1 913 ? -14.314 -13.421 -5.667 1.00 49.06 913 LEU A N 1
ATOM 7197 C CA . LEU A 1 913 ? -14.291 -14.843 -6.032 1.00 49.06 913 LEU A CA 1
ATOM 7198 C C . LEU A 1 913 ? -12.888 -15.483 -5.934 1.00 49.06 913 LEU A C 1
ATOM 7200 O O . LEU A 1 913 ? -12.772 -16.703 -5.975 1.00 49.06 913 LEU A O 1
ATOM 7204 N N . ILE A 1 914 ? -11.845 -14.648 -5.860 1.00 35.75 914 ILE A N 1
ATOM 7205 C CA . ILE A 1 914 ? -10.423 -15.016 -5.945 1.00 35.75 914 ILE A CA 1
ATOM 7206 C C . ILE A 1 914 ? -9.665 -14.330 -4.798 1.00 35.75 914 ILE A C 1
ATOM 7208 O O . ILE A 1 914 ? -9.084 -14.994 -3.944 1.00 35.75 914 ILE A O 1
ATOM 7212 N N . TRP A 1 915 ? -9.765 -12.998 -4.713 1.00 40.41 915 TRP A N 1
ATOM 7213 C CA . TRP A 1 915 ? -9.149 -12.187 -3.660 1.00 40.41 915 TRP A CA 1
ATOM 7214 C C . TRP A 1 915 ? -10.198 -11.521 -2.768 1.00 40.41 915 TRP A C 1
ATOM 7216 O O . TRP A 1 915 ? -11.196 -10.989 -3.256 1.00 40.41 915 TRP A O 1
ATOM 7226 N N . SER A 1 916 ? -9.956 -11.506 -1.455 1.00 60.56 916 SER A N 1
ATOM 7227 C CA . SER A 1 916 ? -10.784 -10.769 -0.493 1.00 60.56 916 SER A CA 1
ATOM 7228 C C . SER A 1 916 ? -10.078 -9.482 -0.073 1.00 60.56 916 SER A C 1
ATOM 7230 O O . SER A 1 916 ? -9.027 -9.541 0.561 1.00 60.56 916 SER A O 1
ATOM 7232 N N . SER A 1 917 ? -10.641 -8.323 -0.420 1.00 77.94 917 SER A N 1
ATOM 7233 C CA . SER A 1 917 ? -10.039 -7.013 -0.136 1.00 77.94 917 SER A CA 1
ATOM 7234 C C . SER A 1 917 ? -10.788 -6.255 0.958 1.00 77.94 917 SER A C 1
ATOM 7236 O O . SER A 1 917 ? -12.012 -6.329 1.072 1.00 77.94 917 SER A O 1
ATOM 7238 N N . TRP A 1 918 ? -10.055 -5.514 1.788 1.00 85.81 918 TRP A N 1
ATOM 7239 C CA . TRP A 1 918 ? -10.640 -4.680 2.837 1.00 85.81 918 TRP A CA 1
ATOM 7240 C C . TRP A 1 918 ? -10.994 -3.299 2.294 1.00 85.81 918 TRP A C 1
ATOM 7242 O O . TRP A 1 918 ? -10.157 -2.629 1.696 1.00 85.81 918 TRP A O 1
ATOM 7252 N N . LYS A 1 919 ? -12.231 -2.857 2.530 1.00 85.62 919 LYS A N 1
ATOM 7253 C CA . LYS A 1 919 ? -12.734 -1.546 2.107 1.00 85.62 919 LYS A CA 1
ATOM 7254 C C . LYS A 1 919 ? -13.164 -0.712 3.314 1.00 85.62 919 LYS A C 1
ATOM 7256 O O . LYS A 1 919 ? -13.863 -1.230 4.189 1.00 85.62 919 LYS A O 1
ATOM 7261 N N . GLU A 1 920 ? -12.788 0.568 3.335 1.00 87.50 920 GLU A N 1
ATOM 7262 C CA . GLU A 1 920 ? -13.320 1.551 4.290 1.00 87.50 920 GLU A CA 1
ATOM 7263 C C . GLU A 1 920 ? -14.858 1.627 4.175 1.00 87.50 920 GLU A C 1
ATOM 7265 O O . GLU A 1 920 ? -15.422 1.633 3.073 1.00 87.50 920 GLU A O 1
ATOM 7270 N N . ARG A 1 921 ? -15.554 1.682 5.315 1.00 88.75 921 ARG A N 1
ATOM 7271 C CA . ARG A 1 921 ? -17.020 1.686 5.393 1.00 88.75 921 ARG A CA 1
ATOM 7272 C C . ARG A 1 921 ? -17.525 2.624 6.492 1.00 88.75 921 ARG A C 1
ATOM 7274 O O . ARG A 1 921 ? -17.009 2.628 7.607 1.00 88.75 921 ARG A O 1
ATOM 7281 N N . GLY A 1 922 ? -18.555 3.415 6.188 1.00 90.38 922 GLY A N 1
ATOM 7282 C CA . GLY A 1 922 ? -19.100 4.409 7.119 1.00 90.38 922 GLY A CA 1
ATOM 7283 C C . GLY A 1 922 ? -19.965 3.805 8.231 1.00 90.38 922 GLY A C 1
ATOM 7284 O O . GLY A 1 922 ? -20.841 2.980 7.968 1.00 90.38 922 GLY A O 1
ATOM 7285 N N . VAL A 1 923 ? -19.757 4.257 9.468 1.00 93.88 923 VAL A N 1
ATOM 7286 C CA . VAL A 1 923 ? -20.594 3.959 10.640 1.00 93.88 923 VAL A CA 1
ATOM 7287 C C . VAL A 1 923 ? -21.382 5.211 10.994 1.00 93.88 923 VAL A C 1
ATOM 7289 O O . VAL A 1 923 ? -20.883 6.125 11.650 1.00 93.88 923 VAL A O 1
ATOM 7292 N N . PHE A 1 924 ? -22.617 5.280 10.512 1.00 93.44 924 PHE A N 1
ATOM 7293 C CA . PHE A 1 924 ? -23.464 6.462 10.619 1.00 93.44 924 PHE A CA 1
ATOM 7294 C C . PHE A 1 924 ? -24.273 6.471 11.911 1.00 93.44 924 PHE A C 1
ATOM 7296 O O . PHE A 1 924 ? -24.791 5.438 12.343 1.00 93.44 924 PHE A O 1
ATOM 7303 N N . SER A 1 925 ? -24.505 7.667 12.459 1.00 91.38 925 SER A N 1
ATOM 7304 C CA . SER A 1 925 ? -25.527 7.863 13.491 1.00 91.38 925 SER A CA 1
ATOM 7305 C C . SER A 1 925 ? -26.897 7.340 13.025 1.00 91.38 925 SER A C 1
ATOM 7307 O O . SER A 1 925 ? -27.582 6.659 13.781 1.00 91.38 925 SER A O 1
ATOM 7309 N N . ARG A 1 926 ? -27.270 7.578 11.755 1.00 85.00 926 ARG A N 1
ATOM 7310 C CA . ARG A 1 926 ? -28.424 6.960 11.073 1.00 85.00 926 ARG A CA 1
ATOM 7311 C C . ARG A 1 926 ? -28.284 6.956 9.542 1.00 85.00 926 ARG A C 1
ATOM 7313 O O . ARG A 1 926 ? -27.900 7.974 8.962 1.00 85.00 926 ARG A O 1
ATOM 7320 N N . THR A 1 927 ? -28.696 5.869 8.892 1.00 75.75 927 THR A N 1
ATOM 7321 C CA . THR A 1 927 ? -28.995 5.828 7.443 1.00 75.75 927 THR A CA 1
ATOM 7322 C C . THR A 1 927 ? -30.497 6.023 7.191 1.00 75.75 927 THR A C 1
ATOM 7324 O O . THR A 1 927 ? -31.293 6.007 8.132 1.00 75.75 927 THR A O 1
ATOM 7327 N N . ASN A 1 928 ? -30.898 6.226 5.934 1.00 66.62 928 ASN A N 1
ATOM 7328 C CA . ASN A 1 928 ? -32.293 6.341 5.482 1.00 66.62 928 ASN A CA 1
ATOM 7329 C C . ASN A 1 928 ? -33.120 7.417 6.220 1.00 66.62 928 ASN A C 1
ATOM 7331 O O . ASN A 1 928 ? -34.293 7.231 6.555 1.00 66.62 928 ASN A O 1
ATOM 7335 N N . SER A 1 929 ? -32.517 8.584 6.460 1.00 64.62 929 SER A N 1
ATOM 7336 C CA . SER A 1 929 ? -33.277 9.786 6.818 1.00 64.62 929 SER A CA 1
ATOM 7337 C C . SER A 1 929 ? -34.137 10.277 5.644 1.00 64.62 929 SER A C 1
ATOM 7339 O O . SER A 1 929 ? -33.887 9.940 4.495 1.00 64.62 929 SER A O 1
ATOM 7341 N N . GLY A 1 930 ? -35.111 11.160 5.908 1.00 72.31 930 GLY A N 1
ATOM 7342 C CA . GLY A 1 930 ? -35.929 11.798 4.856 1.00 72.31 930 GLY A CA 1
ATOM 7343 C C . GLY A 1 930 ? -35.155 12.671 3.850 1.00 72.31 930 GLY A C 1
ATOM 7344 O O . GLY A 1 930 ? -35.745 13.164 2.894 1.00 72.31 930 GLY A O 1
ATOM 7345 N N . VAL A 1 931 ? -33.850 12.847 4.069 1.00 80.00 931 VAL A N 1
ATOM 7346 C CA . VAL A 1 931 ? -32.849 13.261 3.080 1.00 80.00 931 VAL A CA 1
ATOM 7347 C C . VAL A 1 931 ? -31.865 12.087 2.958 1.00 80.00 931 VAL A C 1
ATOM 7349 O O . VAL A 1 931 ? -31.336 11.692 4.005 1.00 80.00 931 VAL A O 1
ATOM 7352 N N . PRO A 1 932 ? -31.638 11.504 1.768 1.00 80.81 932 PRO A N 1
ATOM 7353 C CA . PRO A 1 932 ? -30.628 10.462 1.581 1.00 80.81 932 PRO A CA 1
ATOM 7354 C C . PRO A 1 932 ? -29.214 11.047 1.683 1.00 80.81 932 PRO A C 1
ATOM 7356 O O . PRO A 1 932 ? -29.014 12.250 1.505 1.00 80.81 932 PRO A O 1
ATOM 7359 N N . LEU A 1 933 ? -28.228 10.199 1.957 1.00 81.56 933 LEU A N 1
ATOM 7360 C CA . LEU A 1 933 ? -26.815 10.549 1.826 1.00 81.56 933 LEU A CA 1
ATOM 7361 C C . LEU A 1 933 ? -26.412 10.588 0.329 1.00 81.56 933 LEU A C 1
ATOM 7363 O O . LEU A 1 933 ? -27.018 9.878 -0.479 1.00 81.56 933 LEU A O 1
ATOM 7367 N N . PRO A 1 934 ? -25.417 11.408 -0.067 1.00 78.00 934 PRO A N 1
ATOM 7368 C CA . PRO A 1 934 ? -24.905 11.437 -1.443 1.00 78.00 934 PRO A CA 1
ATOM 7369 C C . PRO A 1 934 ? -24.228 10.109 -1.835 1.00 78.00 934 PRO A C 1
ATOM 7371 O O . PRO A 1 934 ? -24.017 9.252 -0.985 1.00 78.00 934 PRO A O 1
ATOM 7374 N N . ASP A 1 935 ? -23.890 9.932 -3.116 1.00 73.62 935 ASP A N 1
ATOM 7375 C CA . ASP A 1 935 ? -23.000 8.879 -3.661 1.00 73.62 935 ASP A CA 1
ATOM 7376 C C . ASP A 1 935 ? -23.248 7.434 -3.182 1.00 73.62 935 ASP A C 1
ATOM 7378 O O . ASP A 1 935 ? -22.324 6.620 -3.059 1.00 73.62 935 ASP A O 1
ATOM 7382 N N . ASP A 1 936 ? -24.523 7.133 -2.919 1.00 75.94 936 ASP A N 1
ATOM 7383 C CA . ASP A 1 936 ? -25.044 5.888 -2.344 1.00 75.94 936 ASP A CA 1
ATOM 7384 C C . ASP A 1 936 ? -24.460 5.526 -0.959 1.00 75.94 936 ASP A C 1
ATOM 7386 O O . ASP A 1 936 ? -24.426 4.363 -0.550 1.00 75.94 936 ASP A O 1
ATOM 7390 N N . TRP A 1 937 ? -24.008 6.526 -0.192 1.00 76.12 937 TRP A N 1
ATOM 7391 C CA . TRP A 1 937 ? -23.427 6.347 1.143 1.00 76.12 937 TRP A CA 1
ATOM 7392 C C . TRP A 1 937 ? -24.365 5.634 2.133 1.00 76.12 937 TRP A C 1
ATOM 7394 O O . TRP A 1 937 ? -23.875 4.907 2.993 1.00 76.12 937 TRP A O 1
ATOM 7404 N N . ASP A 1 938 ? -25.692 5.748 1.981 1.00 77.00 938 ASP A N 1
ATOM 7405 C CA . ASP A 1 938 ? -26.671 4.987 2.780 1.00 77.00 938 ASP A CA 1
ATOM 7406 C C . ASP A 1 938 ? -26.527 3.455 2.621 1.00 77.00 938 ASP A C 1
ATOM 7408 O O . ASP A 1 938 ? -26.811 2.724 3.572 1.00 77.00 938 ASP A O 1
ATOM 7412 N N . ASN A 1 939 ? -26.046 2.974 1.464 1.00 81.19 939 ASN A N 1
ATOM 7413 C CA . ASN A 1 939 ? -25.713 1.564 1.209 1.00 81.19 939 ASN A CA 1
ATOM 7414 C C . ASN A 1 939 ? -24.219 1.255 1.434 1.00 81.19 939 ASN A C 1
ATOM 7416 O O . ASN A 1 939 ? -23.863 0.124 1.764 1.00 81.19 939 ASN A O 1
ATOM 7420 N N . ARG A 1 940 ? -23.323 2.246 1.295 1.00 76.56 940 ARG A N 1
ATOM 7421 C CA . ARG A 1 940 ? -21.862 2.104 1.511 1.00 76.56 940 ARG A CA 1
ATOM 7422 C C . ARG A 1 940 ? -21.444 2.203 2.986 1.00 76.56 940 ARG A C 1
ATOM 7424 O O . ARG A 1 940 ? -20.263 2.369 3.280 1.00 76.56 940 ARG A O 1
ATOM 7431 N N . GLY A 1 941 ? -22.388 2.092 3.917 1.00 84.56 941 GLY A N 1
ATOM 7432 C CA . GLY A 1 941 ? -22.170 2.129 5.363 1.00 84.56 941 GLY A CA 1
ATOM 7433 C C . GLY A 1 941 ? -23.184 1.292 6.127 1.00 84.56 941 GLY A C 1
ATOM 7434 O O . GLY A 1 941 ? -23.912 0.493 5.538 1.00 84.56 941 GLY A O 1
ATOM 7435 N N . PHE A 1 942 ? -23.228 1.463 7.442 1.00 89.75 942 PHE A N 1
ATOM 7436 C CA . PHE A 1 942 ? -24.333 0.991 8.272 1.00 89.75 942 PHE A CA 1
ATOM 7437 C C . PHE A 1 942 ? -24.710 2.028 9.332 1.00 89.75 942 PHE A C 1
ATOM 7439 O O . PHE A 1 942 ? -24.087 3.079 9.460 1.00 89.75 942 PHE A O 1
ATOM 7446 N N . SER A 1 943 ? -25.791 1.753 10.055 1.00 89.12 943 SER A N 1
ATOM 7447 C CA . SER A 1 943 ? -26.461 2.694 10.950 1.00 89.12 943 SER A CA 1
ATOM 7448 C C . SER A 1 943 ? -26.461 2.168 12.379 1.00 89.12 943 SER A C 1
ATOM 7450 O O . SER A 1 943 ? -27.067 1.131 12.652 1.00 89.12 943 SER A O 1
ATOM 7452 N N . LEU A 1 944 ? -25.857 2.911 13.309 1.00 88.38 944 LEU A N 1
ATOM 7453 C CA . LEU A 1 944 ? -25.934 2.614 14.744 1.00 88.38 944 LEU A CA 1
ATOM 7454 C C . LEU A 1 944 ? -27.381 2.695 15.257 1.00 88.38 944 LEU A C 1
ATOM 7456 O O . LEU A 1 944 ? -27.780 1.914 16.121 1.00 88.38 944 LEU A O 1
ATOM 7460 N N . TRP A 1 945 ? -28.213 3.553 14.654 1.00 85.50 945 TRP A N 1
ATOM 7461 C CA . TRP A 1 945 ? -29.659 3.560 14.891 1.00 85.50 945 TRP A CA 1
ATOM 7462 C C . TRP A 1 945 ? -30.302 2.196 14.593 1.00 85.50 945 TRP A C 1
ATOM 7464 O O . TRP A 1 945 ? -31.151 1.736 15.359 1.00 85.50 945 TRP A O 1
ATOM 7474 N N . ASN A 1 946 ? -29.877 1.527 13.515 1.00 85.81 946 ASN A N 1
ATOM 7475 C CA . ASN A 1 946 ? -30.439 0.244 13.077 1.00 85.81 946 ASN A CA 1
ATOM 7476 C C . ASN A 1 946 ? -29.979 -0.929 13.958 1.00 85.81 946 ASN A C 1
ATOM 7478 O O . ASN A 1 946 ? -30.663 -1.949 13.988 1.00 85.81 946 ASN A O 1
ATOM 7482 N N . LEU A 1 947 ? -28.894 -0.769 14.728 1.00 84.88 947 LEU A N 1
ATOM 7483 C CA . LEU A 1 947 ? -28.510 -1.703 15.794 1.00 84.88 947 LEU A CA 1
ATOM 7484 C C . LEU A 1 947 ? -29.414 -1.601 17.040 1.00 84.88 947 LEU A C 1
ATOM 7486 O O . LEU A 1 947 ? -29.170 -2.273 18.035 1.00 84.88 947 LEU A O 1
ATOM 7490 N N . GLY A 1 948 ? -30.436 -0.735 17.038 1.00 81.06 948 GLY A N 1
ATOM 7491 C CA . GLY A 1 948 ? -31.354 -0.550 18.170 1.00 81.06 948 GLY A CA 1
ATOM 7492 C C . GLY A 1 948 ? -30.758 0.216 19.358 1.00 81.06 948 GLY A C 1
ATOM 7493 O O . GLY A 1 948 ? -31.480 0.533 20.298 1.00 81.06 948 GLY A O 1
ATOM 7494 N N . MET A 1 949 ? -29.474 0.587 19.298 1.00 82.19 949 MET A N 1
ATOM 7495 C CA . MET A 1 949 ? -28.743 1.299 20.358 1.00 82.19 949 MET A CA 1
ATOM 7496 C C . MET A 1 949 ? -29.424 2.598 20.810 1.00 82.19 949 MET A C 1
ATOM 7498 O O . MET A 1 949 ? -29.342 2.957 21.979 1.00 82.19 949 MET A O 1
ATOM 7502 N N . HIS A 1 950 ? -30.158 3.267 19.918 1.00 85.31 950 HIS A N 1
ATOM 7503 C CA . HIS A 1 950 ? -30.930 4.473 20.229 1.00 85.31 950 HIS A CA 1
ATOM 7504 C C . HIS A 1 950 ? -32.075 4.239 21.242 1.00 85.31 950 HIS A C 1
ATOM 7506 O O . HIS A 1 950 ? -32.516 5.188 21.894 1.00 85.31 950 HIS A O 1
ATOM 7512 N N . GLU A 1 951 ? -32.547 2.995 21.399 1.00 83.12 951 GLU A N 1
ATOM 7513 C CA . GLU A 1 951 ? -33.505 2.591 22.436 1.00 83.12 951 GLU A CA 1
ATOM 7514 C C . GLU A 1 951 ? -32.810 2.085 23.717 1.00 83.12 951 GLU A C 1
ATOM 7516 O O . GLU A 1 951 ? -33.442 2.018 24.775 1.00 83.12 951 GLU A O 1
ATOM 7521 N N . GLU A 1 952 ? -31.514 1.763 23.683 1.00 81.94 952 GLU A N 1
ATOM 7522 C CA . GLU A 1 952 ? -30.800 1.236 24.847 1.00 81.94 952 GLU A CA 1
ATOM 7523 C C . GLU A 1 952 ? -30.499 2.299 25.918 1.00 81.94 952 GLU A C 1
ATOM 7525 O O . GLU A 1 952 ? -30.166 3.448 25.638 1.00 81.94 952 GLU A O 1
ATOM 7530 N N . TRP A 1 953 ? -30.565 1.877 27.185 1.00 82.88 953 TRP A N 1
ATOM 7531 C CA . TRP A 1 953 ? -30.276 2.702 28.367 1.00 82.88 953 TRP A CA 1
ATOM 7532 C C . TRP A 1 953 ? -29.087 2.182 29.200 1.00 82.88 953 TRP A C 1
ATOM 7534 O O . TRP A 1 953 ? -28.782 2.709 30.265 1.00 82.88 953 TRP A O 1
ATOM 7544 N N . ASN A 1 954 ? -28.409 1.120 28.747 1.00 85.25 954 ASN A N 1
ATOM 7545 C CA . ASN A 1 954 ? -27.274 0.498 29.448 1.00 85.25 954 ASN A CA 1
ATOM 7546 C C . ASN A 1 954 ? -25.932 1.220 29.215 1.00 85.25 954 ASN A C 1
ATOM 7548 O O . ASN A 1 954 ? -25.030 1.111 30.050 1.00 85.25 954 ASN A O 1
ATOM 7552 N N . LYS A 1 955 ? -25.794 1.946 28.099 1.00 90.50 955 LYS A N 1
ATOM 7553 C CA . LYS A 1 955 ? -24.598 2.708 27.725 1.00 90.50 955 LYS A CA 1
ATOM 7554 C C . LYS A 1 955 ? -24.454 3.928 28.648 1.00 90.50 955 LYS A C 1
ATOM 7556 O O . LYS A 1 955 ? -25.294 4.824 28.623 1.00 90.50 955 LYS A O 1
ATOM 7561 N N . LYS A 1 956 ? -23.394 3.940 29.464 1.00 92.56 956 LYS A N 1
ATOM 7562 C CA . LYS A 1 956 ? -23.073 4.957 30.485 1.00 92.56 956 LYS A CA 1
ATOM 7563 C C . LYS A 1 956 ? -22.086 6.013 30.000 1.00 92.56 956 LYS A C 1
ATOM 7565 O O . LYS A 1 956 ? -22.291 7.192 30.256 1.00 92.56 956 LYS A O 1
ATOM 7570 N N . ILE A 1 957 ? -21.001 5.591 29.349 1.00 95.62 957 ILE A N 1
ATOM 7571 C CA . ILE A 1 957 ? -19.971 6.497 28.818 1.00 95.62 957 ILE A CA 1
ATOM 7572 C C . ILE A 1 957 ? -19.616 6.037 27.411 1.00 95.62 957 ILE A C 1
ATOM 7574 O O . ILE A 1 957 ? -19.129 4.922 27.231 1.00 95.62 957 ILE A O 1
ATOM 7578 N N . VAL A 1 958 ? -19.844 6.897 26.428 1.00 96.88 958 VAL A N 1
ATOM 7579 C CA . VAL A 1 958 ? -19.372 6.710 25.054 1.00 96.88 958 VAL A CA 1
ATOM 7580 C C . VAL A 1 958 ? -18.448 7.872 24.726 1.00 96.88 958 VAL A C 1
ATOM 7582 O O . VAL A 1 958 ? -18.903 9.007 24.670 1.00 96.88 958 VAL A O 1
ATOM 7585 N N . PHE A 1 959 ? -17.160 7.618 24.530 1.00 97.75 959 PHE A N 1
ATOM 7586 C CA . PHE A 1 959 ? -16.201 8.639 24.115 1.00 97.75 959 PHE A CA 1
ATOM 7587 C C . PHE A 1 959 ? -15.801 8.361 22.664 1.00 97.75 959 PHE A C 1
ATOM 7589 O O . PHE A 1 959 ? -15.165 7.345 22.395 1.00 97.75 959 PHE A O 1
ATOM 7596 N N . VAL A 1 960 ? -16.197 9.236 21.735 1.00 97.06 960 VAL A N 1
ATOM 7597 C CA . VAL A 1 960 ? -15.732 9.213 20.341 1.00 97.06 960 VAL A CA 1
ATOM 7598 C C . VAL A 1 960 ? -14.660 10.280 20.155 1.00 97.06 960 VAL A C 1
ATOM 7600 O O . VAL A 1 960 ? -14.934 11.443 19.856 1.00 97.06 960 VAL A O 1
ATOM 7603 N N . ASP A 1 961 ? -13.424 9.852 20.348 1.00 95.19 961 ASP A N 1
ATOM 7604 C CA . ASP A 1 961 ? -12.203 10.593 20.077 1.00 95.19 961 ASP A CA 1
ATOM 7605 C C . ASP A 1 961 ? -11.883 10.546 18.575 1.00 95.19 961 ASP A C 1
ATOM 7607 O O . ASP A 1 961 ? -11.095 9.734 18.091 1.00 95.19 961 ASP A O 1
ATOM 7611 N N . GLY A 1 962 ? -12.583 11.415 17.848 1.00 91.44 962 GLY A N 1
ATOM 7612 C CA . GLY A 1 962 ? -12.411 11.696 16.427 1.00 91.44 962 GLY A CA 1
ATOM 7613 C C . GLY A 1 962 ? -12.991 13.069 16.079 1.00 91.44 962 GLY A C 1
ATOM 7614 O O . GLY A 1 962 ? -13.833 13.596 16.813 1.00 91.44 962 GLY A O 1
ATOM 7615 N N . CYS A 1 963 ? -12.540 13.657 14.971 1.00 90.31 963 CYS A N 1
ATOM 7616 C CA . CYS A 1 963 ? -12.886 15.018 14.555 1.00 90.31 963 CYS A CA 1
ATOM 7617 C C . CYS A 1 963 ? -14.405 15.263 14.458 1.00 90.31 963 CYS A C 1
ATOM 7619 O O . CYS A 1 963 ? -15.161 14.456 13.922 1.00 90.31 963 CYS A O 1
ATOM 7621 N N . LEU A 1 964 ? -14.863 16.418 14.956 1.00 92.50 964 LEU A N 1
ATOM 7622 C CA . LEU A 1 964 ? -16.249 16.906 14.847 1.00 92.50 964 LEU A CA 1
ATOM 7623 C C . LEU A 1 964 ? -17.341 15.961 15.416 1.00 92.50 964 LEU A C 1
ATOM 7625 O O . LEU A 1 964 ? -18.533 16.212 15.213 1.00 92.50 964 LEU A O 1
ATOM 7629 N N . SER A 1 965 ? -16.966 14.915 16.164 1.00 94.06 965 SER A N 1
ATOM 7630 C CA . SER A 1 965 ? -17.846 13.832 16.632 1.00 94.06 965 SER A CA 1
ATOM 7631 C C . SER A 1 965 ? -18.989 14.261 17.564 1.00 94.06 965 SER A C 1
ATOM 7633 O O . SER A 1 965 ? -19.979 13.543 17.681 1.00 94.06 965 SER A O 1
ATOM 7635 N N . VAL A 1 966 ? -18.908 15.437 18.198 1.00 93.62 966 VAL A N 1
ATOM 7636 C CA . VAL A 1 966 ? -19.997 16.013 19.014 1.00 93.62 966 VAL A CA 1
ATOM 7637 C C . VAL A 1 966 ? -20.432 17.409 18.547 1.00 93.62 966 VAL A C 1
ATOM 7639 O O . VAL A 1 966 ? -21.171 18.101 19.250 1.00 93.62 966 VAL A O 1
ATOM 7642 N N . LYS A 1 967 ? -20.052 17.821 17.325 1.00 91.56 967 LYS A N 1
ATOM 7643 C CA . LYS A 1 967 ? -20.576 19.049 16.690 1.00 91.56 967 LYS A CA 1
ATOM 7644 C C . LYS A 1 967 ? -22.112 19.061 16.662 1.00 91.56 967 LYS A C 1
ATOM 7646 O O . LYS A 1 967 ? -22.730 20.120 16.747 1.00 91.56 967 LYS A O 1
ATOM 7651 N N . PHE A 1 968 ? -22.724 17.878 16.591 1.00 91.25 968 PHE A N 1
ATOM 7652 C CA . PHE A 1 968 ? -24.159 17.664 16.730 1.00 91.25 968 PHE A CA 1
ATOM 7653 C C . PHE A 1 968 ? -24.459 16.495 17.676 1.00 91.25 968 PHE A C 1
ATOM 7655 O O . PHE A 1 968 ? -23.600 15.675 17.989 1.00 91.25 968 PHE A O 1
ATOM 7662 N N . TRP A 1 969 ? -25.708 16.406 18.137 1.00 90.75 969 TRP A N 1
ATOM 7663 C CA . TRP A 1 969 ? -26.140 15.395 19.112 1.00 90.75 969 TRP A CA 1
ATOM 7664 C C . TRP A 1 969 ? -26.700 14.115 18.467 1.00 90.75 969 TRP A C 1
ATOM 7666 O O . TRP A 1 969 ? -27.188 13.238 19.178 1.00 90.75 969 TRP A O 1
ATOM 7676 N N . ASP A 1 970 ? -26.662 13.988 17.136 1.00 92.25 970 ASP A N 1
ATOM 7677 C CA . ASP A 1 970 ? -27.233 12.848 16.408 1.00 92.25 970 ASP A CA 1
ATOM 7678 C C . ASP A 1 970 ? -26.477 11.543 16.693 1.00 92.25 970 ASP A C 1
ATOM 7680 O O . ASP A 1 970 ? -27.110 10.509 16.900 1.00 92.25 970 ASP A O 1
ATOM 7684 N N . MET A 1 971 ? -25.144 11.592 16.801 1.00 94.19 971 MET A N 1
ATOM 7685 C CA . MET A 1 971 ? -24.343 10.430 17.200 1.00 94.19 971 MET A CA 1
ATOM 7686 C C . MET A 1 971 ? -24.638 10.010 18.646 1.00 94.19 971 MET A C 1
ATOM 7688 O O . MET A 1 971 ? -24.922 8.843 18.906 1.00 94.19 971 MET A O 1
ATOM 7692 N N . ALA A 1 972 ? -24.688 10.960 19.583 1.00 93.62 972 ALA A N 1
ATOM 7693 C CA . ALA A 1 972 ? -25.087 10.690 20.966 1.00 93.62 972 ALA A CA 1
ATOM 7694 C C . ALA A 1 972 ? -26.507 10.090 21.066 1.00 93.62 972 ALA A C 1
ATOM 7696 O O . ALA A 1 972 ? -26.756 9.207 21.889 1.00 93.62 972 ALA A O 1
ATOM 7697 N N . GLN A 1 973 ? -27.434 10.520 20.203 1.00 91.56 973 GLN A N 1
ATOM 7698 C CA . GLN A 1 973 ? -28.773 9.937 20.112 1.00 91.56 973 GLN A CA 1
ATOM 7699 C C . GLN A 1 973 ? -28.744 8.500 19.571 1.00 91.56 973 GLN A C 1
ATOM 7701 O O . GLN A 1 973 ? -29.429 7.640 20.121 1.00 91.56 973 GLN A O 1
ATOM 7706 N N . ALA A 1 974 ? -27.924 8.218 18.556 1.00 92.00 974 ALA A N 1
ATOM 7707 C CA . ALA A 1 974 ? -27.733 6.871 18.018 1.00 92.00 974 ALA A CA 1
ATOM 7708 C C . ALA A 1 974 ? -27.131 5.895 19.047 1.00 92.00 974 ALA A C 1
ATOM 7710 O O . ALA A 1 974 ? -27.508 4.727 19.076 1.00 92.00 974 ALA A O 1
ATOM 7711 N N . TYR A 1 975 ? -26.264 6.386 19.938 1.00 92.38 975 TYR A N 1
ATOM 7712 C CA . TYR A 1 975 ? -25.722 5.645 21.086 1.00 92.38 975 TYR A CA 1
ATOM 7713 C C . TYR A 1 975 ? -26.680 5.539 22.297 1.00 92.38 975 TYR A C 1
ATOM 7715 O O . TYR A 1 975 ? -26.280 5.021 23.340 1.00 92.38 975 TYR A O 1
ATOM 7723 N N . GLY A 1 976 ? -27.925 6.021 22.197 1.00 89.94 976 GLY A N 1
ATOM 7724 C CA . GLY A 1 976 ? -28.952 5.844 23.236 1.00 89.94 976 GLY A CA 1
ATOM 7725 C C . GLY A 1 976 ? -28.900 6.836 24.403 1.00 89.94 976 GLY A C 1
ATOM 7726 O O . GLY A 1 976 ? -29.661 6.694 25.358 1.00 89.94 976 GLY A O 1
ATOM 7727 N N . MET A 1 977 ? -28.070 7.886 24.344 1.00 90.94 977 MET A N 1
ATOM 7728 C CA . MET A 1 977 ? -27.868 8.840 25.459 1.00 90.94 977 MET A CA 1
ATOM 7729 C C . MET A 1 977 ? -29.109 9.651 25.860 1.00 90.94 977 MET A C 1
ATOM 7731 O O . MET A 1 977 ? -29.112 10.324 26.895 1.00 90.94 977 MET A O 1
ATOM 7735 N N . PHE A 1 978 ? -30.143 9.610 25.021 1.00 86.62 978 PHE A N 1
ATOM 7736 C CA . PHE A 1 978 ? -31.430 10.271 25.217 1.00 86.62 978 PHE A CA 1
ATOM 7737 C C . PHE A 1 978 ? -32.604 9.270 25.245 1.00 86.62 978 PHE A C 1
ATOM 7739 O O . PHE A 1 978 ? -33.753 9.684 25.090 1.00 86.62 978 PHE A O 1
ATOM 7746 N N . SER A 1 979 ? -32.345 7.964 25.419 1.00 81.50 979 SER A N 1
ATOM 7747 C CA . SER A 1 979 ? -33.388 6.930 25.373 1.00 81.50 979 SER A CA 1
ATOM 7748 C C . SER A 1 979 ? -34.459 7.138 26.450 1.00 81.50 979 SER A C 1
ATOM 7750 O O . SER A 1 979 ? -34.182 7.173 27.651 1.00 81.50 979 SER A O 1
ATOM 7752 N N . LEU A 1 980 ? -35.721 7.212 26.016 1.00 70.75 980 LEU A N 1
ATOM 7753 C CA . LEU A 1 980 ? -36.885 7.265 26.907 1.00 70.75 980 LEU A CA 1
ATOM 7754 C C . LEU A 1 980 ? -37.265 5.884 27.468 1.00 70.75 980 LEU A C 1
ATOM 7756 O O . LEU A 1 980 ? -37.976 5.808 28.467 1.00 70.75 980 LEU A O 1
ATOM 7760 N N . ALA A 1 981 ? -36.763 4.785 26.890 1.00 67.19 981 ALA A N 1
ATOM 7761 C CA . ALA A 1 981 ? -36.936 3.454 27.481 1.00 67.19 981 ALA A CA 1
ATOM 7762 C C . ALA A 1 981 ? -36.211 3.332 28.838 1.00 67.19 981 ALA A C 1
ATOM 7764 O O . ALA A 1 981 ? -36.562 2.482 29.657 1.00 67.19 981 ALA A O 1
ATOM 7765 N N . GLY A 1 982 ? -35.236 4.213 29.084 1.00 58.06 982 GLY A N 1
ATOM 7766 C CA . GLY A 1 982 ? -34.511 4.369 30.338 1.00 58.06 982 GLY A CA 1
ATOM 7767 C C . GLY A 1 982 ? -34.956 5.549 31.204 1.00 58.06 982 GLY A C 1
ATOM 7768 O O . GLY A 1 982 ? -34.084 6.135 31.840 1.00 58.06 982 GLY A O 1
ATOM 7769 N N . GLU A 1 983 ? -36.245 5.934 31.250 1.00 50.22 983 GLU A N 1
ATOM 7770 C CA . GLU A 1 983 ? -36.767 7.016 32.124 1.00 50.22 983 GLU A CA 1
ATOM 7771 C C . GLU A 1 983 ? -36.341 6.847 33.609 1.00 50.22 983 GLU A C 1
ATOM 7773 O O . GLU A 1 983 ? -37.031 6.248 34.434 1.00 50.22 983 GLU A O 1
ATOM 7778 N N . GLY A 1 984 ? -35.167 7.389 33.958 1.00 54.59 984 GLY A N 1
ATOM 7779 C CA . GLY A 1 984 ? -34.509 7.199 35.256 1.00 54.59 984 GLY A CA 1
ATOM 7780 C C . GLY A 1 984 ? -32.978 7.080 35.196 1.00 54.59 984 GLY A C 1
ATOM 7781 O O . GLY A 1 984 ? -32.324 7.464 36.167 1.00 54.59 984 GLY A O 1
ATOM 7782 N N . SER A 1 985 ? -32.401 6.625 34.076 1.00 64.31 985 SER A N 1
ATOM 7783 C CA . SER A 1 985 ? -30.947 6.502 33.857 1.00 64.31 985 SER A CA 1
ATOM 7784 C C . SER A 1 985 ? -30.304 7.874 33.624 1.00 64.31 985 SER A C 1
ATOM 7786 O O . SER A 1 985 ? -30.021 8.311 32.511 1.00 64.31 985 SER A O 1
ATOM 7788 N N . ARG A 1 986 ? -30.090 8.602 34.722 1.00 76.06 986 ARG A N 1
ATOM 7789 C CA . ARG A 1 986 ? -29.325 9.857 34.755 1.00 76.06 986 ARG A CA 1
ATOM 7790 C C . ARG A 1 986 ? -27.835 9.569 34.928 1.00 76.06 986 ARG A C 1
ATOM 7792 O O . ARG A 1 986 ? -27.198 10.080 35.844 1.00 76.06 986 ARG A O 1
ATOM 7799 N N . ASP A 1 987 ? -27.300 8.700 34.090 1.00 85.25 987 ASP A N 1
ATOM 7800 C CA . ASP A 1 987 ? -25.915 8.230 34.158 1.00 85.25 987 ASP A CA 1
ATOM 7801 C C . ASP A 1 987 ? -25.354 7.832 32.782 1.00 85.25 987 ASP A C 1
ATOM 7803 O O . ASP A 1 987 ? -24.328 7.161 32.706 1.00 85.25 987 ASP A O 1
ATOM 7807 N N . GLN A 1 988 ? -26.017 8.290 31.712 1.00 90.38 988 GLN A N 1
ATOM 7808 C CA . GLN A 1 988 ? -25.608 8.152 30.314 1.00 90.38 988 GLN A CA 1
ATOM 7809 C C . GLN A 1 988 ? -25.003 9.463 29.789 1.00 90.38 988 GLN A C 1
ATOM 7811 O O . GLN A 1 988 ? -25.675 10.500 29.811 1.00 90.38 988 GLN A O 1
ATOM 7816 N N . ILE A 1 989 ? -23.766 9.423 29.299 1.00 93.88 989 ILE A N 1
ATOM 7817 C CA . ILE A 1 989 ? -23.093 10.544 28.633 1.00 93.88 989 ILE A CA 1
ATOM 7818 C C . ILE A 1 989 ? -22.309 10.101 27.393 1.00 93.88 989 ILE A C 1
ATOM 7820 O O . ILE A 1 989 ? -21.723 9.017 27.340 1.00 93.88 989 ILE A O 1
ATOM 7824 N N . TYR A 1 990 ? -22.254 11.004 26.424 1.00 95.62 990 TYR A N 1
ATOM 7825 C CA . TYR A 1 990 ? -21.395 10.947 25.256 1.00 95.62 990 TYR A CA 1
ATOM 7826 C C . TYR A 1 990 ? -20.390 12.096 25.313 1.00 95.62 990 TYR A C 1
ATOM 7828 O O . TYR A 1 990 ? -20.761 13.226 25.638 1.00 95.62 990 TYR A O 1
ATOM 7836 N N . ILE A 1 991 ? -19.134 11.787 25.015 1.00 96.50 991 ILE A N 1
ATOM 7837 C CA . ILE A 1 991 ? -17.995 12.702 24.977 1.00 96.50 991 ILE A CA 1
ATOM 7838 C C . ILE A 1 991 ? -17.443 12.670 23.551 1.00 96.50 991 ILE A C 1
ATOM 7840 O O . ILE A 1 991 ? -17.306 11.596 22.963 1.00 96.50 991 ILE A O 1
ATOM 7844 N N . GLY A 1 992 ? -17.110 13.827 22.995 1.00 95.69 992 GLY A N 1
ATOM 7845 C CA . GLY A 1 992 ? -16.492 13.919 21.677 1.00 95.69 992 GLY A CA 1
ATOM 7846 C C . GLY A 1 992 ? -15.981 15.322 21.388 1.00 95.69 992 GLY A C 1
ATOM 7847 O O . GLY A 1 992 ? -15.971 16.176 22.275 1.00 95.69 992 GLY A O 1
ATOM 7848 N N . TRP A 1 993 ? -15.585 15.572 20.145 1.00 94.81 993 TRP A N 1
ATOM 7849 C CA . TRP A 1 993 ? -14.950 16.822 19.737 1.00 94.81 993 TRP A CA 1
ATOM 7850 C C . TRP A 1 993 ? -15.888 17.712 18.911 1.00 94.81 993 TRP A C 1
ATOM 7852 O O . TRP A 1 993 ? -16.609 17.245 18.031 1.00 94.81 993 TRP A O 1
ATOM 7862 N N . ARG A 1 994 ? -15.906 19.014 19.210 1.00 92.44 994 ARG A N 1
ATOM 7863 C CA . ARG A 1 994 ? -16.635 20.053 18.459 1.00 92.44 994 ARG A CA 1
ATOM 7864 C C . ARG A 1 994 ? -15.853 20.554 17.244 1.00 92.44 994 ARG A C 1
ATOM 7866 O O . ARG A 1 994 ? -16.465 21.051 16.299 1.00 92.44 994 ARG A O 1
ATOM 7873 N N . ILE A 1 995 ? -14.526 20.418 17.281 1.00 88.38 995 ILE A N 1
ATOM 7874 C CA . ILE A 1 995 ? -13.575 20.872 16.257 1.00 88.38 995 ILE A CA 1
ATOM 7875 C C . ILE A 1 995 ? -12.937 19.703 15.491 1.00 88.38 995 ILE A C 1
ATOM 7877 O O . ILE A 1 995 ? -13.131 18.532 15.824 1.00 88.38 995 ILE A O 1
ATOM 7881 N N . LYS A 1 996 ? -12.178 20.046 14.449 1.00 82.19 996 LYS A N 1
ATOM 7882 C CA . LYS A 1 996 ? -11.159 19.187 13.834 1.00 82.19 996 LYS A CA 1
ATOM 7883 C C . LYS A 1 996 ? -9.968 19.075 14.796 1.00 82.19 996 LYS A C 1
ATOM 7885 O O . LYS A 1 996 ? -9.632 20.065 15.443 1.00 82.19 996 LYS A O 1
ATOM 7890 N N . VAL A 1 997 ? -9.385 17.888 14.950 1.00 76.50 997 VAL A N 1
ATOM 7891 C CA . VAL A 1 997 ? -8.446 17.563 16.038 1.00 76.50 997 VAL A CA 1
ATOM 7892 C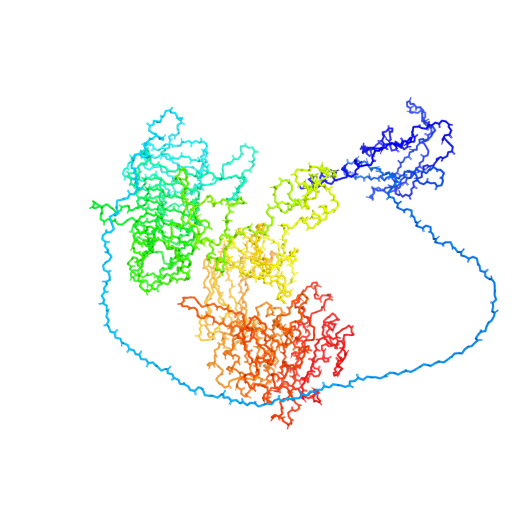 C . VAL A 1 997 ? -7.163 17.004 15.454 1.00 76.50 997 VAL A C 1
ATOM 7894 O O . VAL A 1 997 ? -7.105 15.840 15.071 1.00 76.50 997 VAL A O 1
ATOM 7897 N N . LEU A 1 998 ? -6.113 17.820 15.447 1.00 66.00 998 LEU A N 1
ATOM 7898 C CA . LEU A 1 998 ? -4.799 17.358 15.023 1.00 66.00 998 LEU A CA 1
ATOM 7899 C C . LEU A 1 998 ? -4.206 16.411 16.075 1.00 66.00 998 LEU A C 1
ATOM 7901 O O . LEU A 1 998 ? -4.103 16.735 17.264 1.00 66.00 998 LEU A O 1
ATOM 7905 N N . VAL A 1 999 ? -3.821 15.226 15.609 1.00 61.62 999 VAL A N 1
ATOM 7906 C CA . VAL A 1 999 ? -3.102 14.201 16.363 1.00 61.62 999 VAL A CA 1
ATOM 7907 C C . VAL A 1 999 ? -1.635 14.226 15.936 1.00 61.62 999 VAL A C 1
ATOM 7909 O O . VAL A 1 999 ? -1.217 13.503 15.044 1.00 61.62 999 VAL A O 1
ATOM 7912 N N . SER A 1 1000 ? -0.851 15.106 16.562 1.00 50.22 1000 SER A N 1
ATOM 7913 C CA . SER A 1 1000 ? 0.566 15.320 16.235 1.00 50.22 1000 SER A CA 1
ATOM 7914 C C . SER A 1 1000 ? 1.443 15.379 17.484 1.00 50.22 1000 SER A C 1
ATOM 7916 O O . SER A 1 1000 ? 1.126 16.118 18.421 1.00 50.22 1000 SER A O 1
ATOM 7918 N N . THR A 1 1001 ? 2.582 14.693 17.456 1.00 46.44 1001 THR A N 1
ATOM 7919 C CA . THR A 1 1001 ? 3.728 14.955 18.341 1.00 46.44 1001 THR A CA 1
ATOM 7920 C C . THR A 1 1001 ? 4.623 16.063 17.750 1.00 46.44 1001 THR A C 1
ATOM 7922 O O . THR A 1 1001 ? 4.388 16.557 16.643 1.00 46.44 1001 THR A O 1
ATOM 7925 N N . GLY A 1 1002 ? 5.634 16.528 18.489 1.00 45.97 1002 GLY A N 1
ATOM 7926 C CA . GLY A 1 1002 ? 6.702 17.375 17.930 1.00 45.97 1002 GLY A CA 1
ATOM 7927 C C . GLY A 1 1002 ? 6.400 18.883 17.901 1.00 45.97 1002 GLY A C 1
ATOM 7928 O O . GLY A 1 1002 ? 6.003 19.467 18.907 1.00 45.97 1002 GLY A O 1
ATOM 7929 N N . ILE A 1 1003 ? 6.657 19.576 16.783 1.00 38.50 1003 ILE A N 1
ATOM 7930 C CA . ILE A 1 1003 ? 6.522 21.051 16.724 1.00 38.50 1003 ILE A CA 1
ATOM 7931 C C . ILE A 1 1003 ? 5.051 21.495 16.739 1.00 38.50 1003 ILE A C 1
ATOM 7933 O O . ILE A 1 1003 ? 4.706 22.428 17.468 1.00 38.50 1003 ILE A O 1
ATOM 7937 N N . MET A 1 1004 ? 4.161 20.800 16.023 1.00 38.66 1004 MET A N 1
ATOM 7938 C CA . MET A 1 1004 ? 2.719 21.086 16.078 1.00 38.66 1004 MET A CA 1
ATOM 7939 C C . MET A 1 1004 ? 2.127 20.820 17.470 1.00 38.66 1004 MET A C 1
ATOM 7941 O O . MET A 1 1004 ? 1.203 21.514 17.886 1.00 38.66 1004 MET A O 1
ATOM 7945 N N . GLU A 1 1005 ? 2.722 19.927 18.262 1.00 49.34 1005 GLU A N 1
ATOM 7946 C CA . GLU A 1 1005 ? 2.367 19.720 19.671 1.00 49.34 1005 GLU A CA 1
ATOM 7947 C C . GLU A 1 1005 ? 2.577 20.984 20.534 1.00 49.34 1005 GLU A C 1
ATOM 7949 O O . GLU A 1 1005 ? 1.831 21.220 21.486 1.00 49.34 1005 GLU A O 1
ATOM 7954 N N . GLN A 1 1006 ? 3.558 21.828 20.189 1.00 44.59 1006 GLN A N 1
ATOM 7955 C CA . GLN A 1 1006 ? 3.836 23.093 20.884 1.00 44.59 1006 GLN A CA 1
ATOM 7956 C C . GLN A 1 1006 ? 2.918 24.239 20.431 1.00 44.59 1006 GLN A C 1
ATOM 7958 O O . GLN A 1 1006 ? 2.698 25.179 21.195 1.00 44.59 1006 GLN A O 1
ATOM 7963 N N . ILE A 1 1007 ? 2.395 24.164 19.203 1.00 42.25 1007 ILE A N 1
ATOM 7964 C CA . ILE A 1 1007 ? 1.556 25.198 18.574 1.00 42.25 1007 ILE A CA 1
ATOM 7965 C C . ILE A 1 1007 ? 0.065 24.934 18.830 1.00 42.25 1007 ILE A C 1
ATOM 7967 O O . ILE A 1 1007 ? -0.674 25.851 19.181 1.00 42.25 1007 ILE A O 1
ATOM 7971 N N . VAL A 1 1008 ? -0.366 23.682 18.662 1.00 53.19 1008 VAL A N 1
ATOM 7972 C CA . VAL A 1 1008 ? -1.768 23.238 18.714 1.00 53.19 1008 VAL A CA 1
ATOM 7973 C C . VAL A 1 1008 ? -2.094 22.562 20.047 1.00 53.19 1008 VAL A C 1
ATOM 7975 O O . VAL A 1 1008 ? -3.168 22.796 20.592 1.00 53.19 1008 VAL A O 1
ATOM 7978 N N . GLY A 1 1009 ? -1.156 21.788 20.610 1.00 58.84 1009 GLY A N 1
ATOM 7979 C CA . GLY A 1 1009 ? -1.279 21.145 21.924 1.00 58.84 1009 GLY A CA 1
ATOM 7980 C C . GLY A 1 1009 ? -1.494 19.627 21.897 1.00 58.84 1009 GLY A C 1
ATOM 7981 O O . GLY A 1 1009 ? -2.309 19.112 21.136 1.00 58.84 1009 GLY A O 1
ATOM 7982 N N . ASN A 1 1010 ? -0.806 18.903 22.789 1.00 78.06 1010 ASN A N 1
ATOM 7983 C CA . ASN A 1 1010 ? -0.872 17.438 22.891 1.00 78.06 1010 ASN A CA 1
ATOM 7984 C C . ASN A 1 1010 ? -2.237 16.913 23.383 1.00 78.06 1010 ASN A C 1
ATOM 7986 O O . ASN A 1 1010 ? -2.422 16.649 24.573 1.00 78.06 1010 ASN A O 1
ATOM 7990 N N . THR A 1 1011 ? -3.198 16.710 22.481 1.00 87.94 1011 THR A N 1
ATOM 7991 C CA . THR A 1 1011 ? -4.504 16.130 22.845 1.00 87.94 1011 THR A CA 1
ATOM 7992 C C . THR A 1 1011 ? -4.407 14.684 23.356 1.00 87.94 1011 THR A C 1
ATOM 7994 O O . THR A 1 1011 ? -5.257 14.276 24.147 1.00 87.94 1011 THR A O 1
ATOM 7997 N N . THR A 1 1012 ? -3.364 13.923 22.989 1.00 90.31 1012 THR A N 1
ATOM 7998 C CA . THR A 1 1012 ? -3.163 12.541 23.467 1.00 90.31 1012 THR A CA 1
ATOM 7999 C C . THR A 1 1012 ? -2.892 12.512 24.970 1.00 90.31 1012 THR A C 1
ATOM 8001 O O . THR A 1 1012 ? -3.532 11.741 25.680 1.00 90.31 1012 THR A O 1
ATOM 8004 N N . GLU A 1 1013 ? -2.011 13.378 25.479 1.00 90.19 1013 GLU A N 1
ATOM 8005 C CA . GLU A 1 1013 ? -1.732 13.482 26.919 1.00 90.19 1013 GLU A CA 1
ATOM 8006 C C . GLU A 1 1013 ? -2.981 13.908 27.702 1.00 90.19 1013 GLU A C 1
ATOM 8008 O O . GLU A 1 1013 ? -3.252 13.372 28.772 1.00 90.19 1013 GLU A O 1
ATOM 8013 N N . GLY A 1 1014 ? -3.802 14.802 27.143 1.00 93.38 1014 GLY A N 1
ATOM 8014 C CA . GLY A 1 1014 ? -5.080 15.190 27.742 1.00 93.38 1014 GLY A CA 1
ATOM 8015 C C . GLY A 1 1014 ? -6.058 14.018 27.907 1.00 93.38 1014 GLY A C 1
ATOM 8016 O O . GLY A 1 1014 ? -6.641 13.834 28.979 1.00 93.38 1014 GLY A O 1
ATOM 8017 N N . ILE A 1 1015 ? -6.197 13.170 26.881 1.00 95.81 1015 ILE A N 1
ATOM 8018 C CA . ILE A 1 1015 ? -7.049 11.971 26.947 1.00 95.81 1015 ILE A CA 1
ATOM 8019 C C . ILE A 1 1015 ? -6.428 10.878 27.827 1.00 95.81 1015 ILE A C 1
ATOM 8021 O O . ILE A 1 1015 ? -7.160 10.204 28.555 1.00 95.81 1015 ILE A O 1
ATOM 8025 N N . ARG A 1 1016 ? -5.096 10.732 27.837 1.00 96.12 1016 ARG A N 1
ATOM 8026 C CA . ARG A 1 1016 ? -4.398 9.855 28.787 1.00 96.12 1016 ARG A CA 1
ATOM 8027 C C . ARG A 1 1016 ? -4.720 10.284 30.220 1.00 96.12 1016 ARG A C 1
ATOM 8029 O O . ARG A 1 1016 ? -5.315 9.518 30.968 1.00 96.12 1016 ARG A O 1
ATOM 8036 N N . MET A 1 1017 ? -4.466 11.542 30.580 1.00 96.88 1017 MET A N 1
ATOM 8037 C CA . MET A 1 1017 ? -4.813 12.090 31.897 1.00 96.88 1017 MET A CA 1
ATOM 8038 C C . MET A 1 1017 ? -6.289 11.861 32.267 1.00 96.88 1017 MET A C 1
ATOM 8040 O O . MET A 1 1017 ? -6.585 11.535 33.416 1.00 96.88 1017 MET A O 1
ATOM 8044 N N . PHE A 1 1018 ? -7.223 11.988 31.318 1.00 97.38 1018 PHE A N 1
ATOM 8045 C CA . PHE A 1 1018 ? -8.632 11.664 31.552 1.00 97.38 1018 PHE A CA 1
ATOM 8046 C C . PHE A 1 1018 ? -8.837 10.192 31.956 1.00 97.38 1018 PHE A C 1
ATOM 8048 O O . PHE A 1 1018 ? -9.452 9.923 32.994 1.00 97.38 1018 PHE A O 1
ATOM 8055 N N . TRP A 1 1019 ? -8.310 9.234 31.185 1.00 98.06 1019 TRP A N 1
ATOM 8056 C CA . TRP A 1 1019 ? -8.450 7.808 31.503 1.00 98.06 1019 TRP A CA 1
ATOM 8057 C C . TRP A 1 1019 ? -7.733 7.423 32.804 1.00 98.06 1019 TRP A C 1
ATOM 8059 O O . TRP A 1 1019 ? -8.322 6.699 33.609 1.00 98.06 1019 TRP A O 1
ATOM 8069 N N . GLU A 1 1020 ? -6.562 8.000 33.087 1.00 97.75 1020 GLU A N 1
ATOM 8070 C CA . GLU A 1 1020 ? -5.827 7.841 34.353 1.00 97.75 1020 GLU A CA 1
ATOM 8071 C C . GLU A 1 1020 ? -6.733 8.172 35.554 1.00 97.75 1020 GLU A C 1
ATOM 8073 O O . GLU A 1 1020 ? -6.841 7.410 36.522 1.00 97.75 1020 GLU A O 1
ATOM 8078 N N . ARG A 1 1021 ? -7.472 9.291 35.479 1.00 97.88 1021 ARG A N 1
ATOM 8079 C CA . ARG A 1 1021 ? -8.415 9.696 36.534 1.00 97.88 1021 ARG A CA 1
ATOM 8080 C C . ARG A 1 1021 ? -9.628 8.776 36.638 1.00 97.88 1021 ARG A C 1
ATOM 8082 O O . ARG A 1 1021 ? -10.068 8.479 37.753 1.00 97.88 1021 ARG A O 1
ATOM 8089 N N . MET A 1 1022 ? -10.147 8.289 35.512 1.00 97.94 1022 MET A N 1
ATOM 8090 C CA . MET A 1 1022 ? -11.235 7.305 35.492 1.00 97.94 1022 MET A CA 1
ATOM 8091 C C . MET A 1 1022 ? -10.800 5.970 36.127 1.00 97.94 1022 MET A C 1
ATOM 8093 O O . MET A 1 1022 ? -11.561 5.384 36.903 1.00 97.94 1022 MET A O 1
ATOM 8097 N N . GLY A 1 1023 ? -9.555 5.534 35.897 1.00 97.31 1023 GLY A N 1
ATOM 8098 C CA . GLY A 1 1023 ? -8.918 4.401 36.578 1.00 97.31 1023 GLY A CA 1
ATOM 8099 C C . GLY A 1 1023 ? -8.738 4.641 38.079 1.00 97.31 1023 GLY A C 1
ATOM 8100 O O . GLY A 1 1023 ? -9.158 3.825 38.906 1.00 97.31 1023 GLY A O 1
ATOM 8101 N N . ALA A 1 1024 ? -8.262 5.835 38.448 1.00 97.25 1024 ALA A N 1
ATOM 8102 C CA . ALA A 1 1024 ? -8.214 6.335 39.825 1.00 97.25 1024 ALA A CA 1
ATOM 8103 C C . ALA A 1 1024 ? -9.604 6.534 40.476 1.00 97.25 1024 ALA A C 1
ATOM 8105 O O . ALA A 1 1024 ? -9.696 6.974 41.624 1.00 97.25 1024 ALA A O 1
ATOM 8106 N N . SER A 1 1025 ? -10.681 6.127 39.792 1.00 95.56 1025 SER A N 1
ATOM 8107 C CA . SER A 1 1025 ? -12.062 6.090 40.277 1.00 95.56 1025 SER A CA 1
ATOM 8108 C C . SER A 1 1025 ? -12.694 7.464 40.509 1.00 95.56 1025 SER A C 1
ATOM 8110 O O . SER A 1 1025 ? -13.678 7.552 41.251 1.00 95.56 1025 SER A O 1
ATOM 8112 N N . ASP A 1 1026 ? -12.163 8.527 39.900 1.00 97.19 1026 ASP A N 1
ATOM 8113 C CA . ASP A 1 1026 ? -12.788 9.851 39.907 1.00 97.19 1026 ASP A CA 1
ATOM 8114 C C . ASP A 1 1026 ? -14.083 9.866 39.065 1.00 97.19 1026 ASP A C 1
ATOM 8116 O O . ASP A 1 1026 ? -14.399 8.917 38.344 1.00 97.19 1026 ASP A O 1
ATOM 8120 N N . SER A 1 1027 ? -14.896 10.913 39.227 1.00 96.19 1027 SER A N 1
ATOM 8121 C CA . SER A 1 1027 ? -16.043 11.175 38.349 1.00 96.19 1027 SER A CA 1
ATOM 8122 C C . SER A 1 1027 ? -15.591 11.754 37.014 1.00 96.19 1027 SER A C 1
ATOM 8124 O O . SER A 1 1027 ? -14.537 12.376 36.954 1.00 96.19 1027 SER A O 1
ATOM 8126 N N . VAL A 1 1028 ? -16.403 11.606 35.964 1.00 94.62 1028 VAL A N 1
ATOM 8127 C CA . VAL A 1 1028 ? -16.070 12.124 34.621 1.00 94.62 1028 VAL A CA 1
ATOM 8128 C C . VAL A 1 1028 ? -15.845 13.643 34.644 1.00 94.62 1028 VAL A C 1
ATOM 8130 O O . VAL A 1 1028 ? -14.874 14.121 34.069 1.00 94.62 1028 VAL A O 1
ATOM 8133 N N . GLU A 1 1029 ? -16.668 14.374 35.404 1.00 94.94 1029 GLU A N 1
ATOM 8134 C CA . GLU A 1 1029 ? -16.458 15.785 35.770 1.00 94.94 1029 GLU A CA 1
ATOM 8135 C C . GLU A 1 1029 ? -15.027 16.037 36.266 1.00 94.94 1029 GLU A C 1
ATOM 8137 O O . GLU A 1 1029 ? -14.252 16.746 35.630 1.00 94.94 1029 GLU A O 1
ATOM 8142 N N . ARG A 1 1030 ? -14.644 15.367 37.354 1.00 96.25 1030 ARG A N 1
ATOM 8143 C CA . ARG A 1 1030 ? -13.343 15.526 38.005 1.00 96.25 1030 ARG A CA 1
ATOM 8144 C C . ARG A 1 1030 ? -12.170 15.019 37.158 1.00 96.25 1030 ARG A C 1
ATOM 8146 O O . ARG A 1 1030 ? -11.055 15.513 37.302 1.00 96.25 1030 ARG A O 1
ATOM 8153 N N . ALA A 1 1031 ? -12.398 14.038 36.291 1.00 96.69 1031 ALA A N 1
ATOM 8154 C CA . ALA A 1 1031 ? -11.407 13.547 35.343 1.00 96.69 1031 ALA A CA 1
ATOM 8155 C C . ALA A 1 1031 ? -11.091 14.604 34.275 1.00 96.69 1031 ALA A C 1
ATOM 8157 O O . ALA A 1 1031 ? -9.923 14.831 33.973 1.00 96.69 1031 ALA A O 1
ATOM 8158 N N . LEU A 1 1032 ? -12.106 15.312 33.769 1.00 95.00 1032 LEU A N 1
ATOM 8159 C CA . LEU A 1 1032 ? -11.914 16.426 32.840 1.00 95.00 1032 LEU A CA 1
ATOM 8160 C C . LEU A 1 1032 ? -11.359 17.680 33.547 1.00 95.00 1032 LEU A C 1
ATOM 8162 O O . LEU A 1 1032 ? -10.386 18.250 33.052 1.00 95.00 1032 LEU A O 1
ATOM 8166 N N . GLU A 1 1033 ? -11.851 18.038 34.745 1.00 95.06 1033 GLU A N 1
ATOM 8167 C CA . GLU A 1 1033 ? -11.250 19.082 35.609 1.00 95.06 1033 GLU A CA 1
ATOM 8168 C C . GLU A 1 1033 ? -9.754 18.835 35.878 1.00 95.06 1033 GLU A C 1
ATOM 8170 O O . GLU A 1 1033 ? -8.977 19.775 36.061 1.00 95.06 1033 GLU A O 1
ATOM 8175 N N . TYR A 1 1034 ? -9.320 17.573 35.937 1.00 96.31 1034 TYR A N 1
ATOM 8176 C CA . TYR A 1 1034 ? -7.916 17.238 36.152 1.00 96.31 1034 TYR A CA 1
ATOM 8177 C C . TYR A 1 1034 ? -7.038 17.636 34.962 1.00 96.31 1034 TYR A C 1
ATOM 8179 O O . TYR A 1 1034 ? -5.976 18.225 35.169 1.00 96.31 1034 TYR A O 1
ATOM 8187 N N . THR A 1 1035 ? -7.495 17.392 33.727 1.00 94.69 1035 THR A N 1
ATOM 8188 C CA . THR A 1 1035 ? -6.754 17.772 32.508 1.00 94.69 1035 THR A CA 1
ATOM 8189 C C . THR A 1 1035 ? -6.476 19.280 32.478 1.00 94.69 1035 THR A C 1
ATOM 8191 O O . THR A 1 1035 ? -5.329 19.699 32.313 1.00 94.69 1035 THR A O 1
ATOM 8194 N N . SER A 1 1036 ? -7.489 20.105 32.766 1.00 92.62 1036 SER A N 1
ATOM 8195 C CA . SER A 1 1036 ? -7.384 21.568 32.765 1.00 92.62 1036 SER A CA 1
ATOM 8196 C C . SER A 1 1036 ? -6.649 22.146 33.978 1.00 92.62 1036 SER A C 1
ATOM 8198 O O . SER A 1 1036 ? -6.093 23.240 33.903 1.00 92.62 1036 SER A O 1
ATOM 8200 N N . SER A 1 1037 ? -6.577 21.424 35.097 1.00 92.94 1037 SER A N 1
ATOM 8201 C CA . SER A 1 1037 ? -5.844 21.888 36.284 1.00 92.94 1037 SER A CA 1
ATOM 8202 C C . SER A 1 1037 ? -4.381 21.432 36.348 1.00 92.94 1037 SER A C 1
ATOM 8204 O O . SER A 1 1037 ? -3.593 22.085 37.034 1.00 92.94 1037 SER A O 1
ATOM 8206 N N . HIS A 1 1038 ? -4.001 20.350 35.657 1.00 94.62 1038 HIS A N 1
ATOM 8207 C CA . HIS A 1 1038 ? -2.668 19.740 35.790 1.00 94.62 1038 HIS A CA 1
ATOM 8208 C C . HIS A 1 1038 ? -1.846 19.681 34.494 1.00 94.62 1038 HIS A C 1
ATOM 8210 O O . HIS A 1 1038 ? -0.618 19.663 34.572 1.00 94.62 1038 HIS A O 1
ATOM 8216 N N . GLY A 1 1039 ? -2.475 19.652 33.317 1.00 90.12 1039 GLY A N 1
ATOM 8217 C CA . GLY A 1 1039 ? -1.764 19.413 32.061 1.00 90.12 1039 GLY A CA 1
ATOM 8218 C C . GLY A 1 1039 ? -1.215 20.680 31.391 1.00 90.12 1039 GLY A C 1
ATOM 8219 O O . GLY A 1 1039 ? -1.535 21.810 31.775 1.00 90.12 1039 GLY A O 1
ATOM 8220 N N . GLY A 1 1040 ? -0.351 20.495 30.386 1.00 86.31 1040 GLY A N 1
ATOM 8221 C CA . GLY A 1 1040 ? 0.400 21.570 29.720 1.00 86.31 1040 GLY A CA 1
ATOM 8222 C C . GLY A 1 1040 ? -0.475 22.600 28.991 1.00 86.31 1040 GLY A C 1
ATOM 8223 O O . GLY A 1 1040 ? -1.531 22.267 28.466 1.00 86.31 1040 GLY A O 1
ATOM 8224 N N . ALA A 1 1041 ? -0.027 23.861 28.938 1.00 85.69 1041 ALA A N 1
ATOM 8225 C CA . ALA A 1 1041 ? -0.839 24.982 28.445 1.00 85.69 1041 ALA A CA 1
ATOM 8226 C C . ALA A 1 1041 ? -1.364 24.797 27.008 1.00 85.69 1041 ALA A C 1
ATOM 8228 O O . ALA A 1 1041 ? -2.535 25.073 26.773 1.00 85.69 1041 ALA A O 1
ATOM 8229 N N . GLY A 1 1042 ? -0.539 24.275 26.091 1.00 82.88 1042 GLY A N 1
ATOM 8230 C CA . GLY A 1 1042 ? -0.966 23.950 24.725 1.00 82.88 1042 GLY A CA 1
ATOM 8231 C C . GLY A 1 1042 ? -2.082 22.904 24.704 1.00 82.88 1042 GLY A C 1
ATOM 8232 O O . GLY A 1 1042 ? -3.148 23.168 24.167 1.00 82.88 1042 GLY A O 1
ATOM 8233 N N . MET A 1 1043 ? -1.895 21.755 25.368 1.00 89.50 1043 MET A N 1
ATOM 8234 C CA . MET A 1 1043 ? -2.936 20.716 25.483 1.00 89.50 1043 MET A CA 1
ATOM 8235 C C . MET A 1 1043 ? -4.236 21.265 26.083 1.00 89.50 1043 MET A C 1
ATOM 8237 O O . MET A 1 1043 ? -5.317 20.942 25.594 1.00 89.50 1043 MET A O 1
ATOM 8241 N N . ARG A 1 1044 ? -4.152 22.131 27.104 1.00 90.38 1044 ARG A N 1
ATOM 8242 C CA . ARG A 1 1044 ? -5.355 22.752 27.672 1.00 90.38 1044 ARG A CA 1
ATOM 8243 C C . ARG A 1 1044 ? -6.088 23.606 26.650 1.00 90.38 1044 ARG A C 1
ATOM 8245 O O . ARG A 1 1044 ? -7.306 23.538 26.618 1.00 90.38 1044 ARG A O 1
ATOM 8252 N N . ILE A 1 1045 ? -5.372 24.358 25.815 1.00 87.81 1045 ILE A N 1
ATOM 8253 C CA . ILE A 1 1045 ? -5.987 25.137 24.734 1.00 87.81 1045 ILE A CA 1
ATOM 8254 C C . ILE A 1 1045 ? -6.580 24.214 23.656 1.00 87.81 1045 ILE A C 1
ATOM 8256 O O . ILE A 1 1045 ? -7.676 24.457 23.156 1.00 87.81 1045 ILE A O 1
ATOM 8260 N N . ALA A 1 1046 ? -5.912 23.096 23.362 1.00 87.19 1046 ALA A N 1
ATOM 8261 C CA . ALA A 1 1046 ? -6.414 22.077 22.447 1.00 87.19 1046 ALA A CA 1
ATOM 8262 C C . ALA A 1 1046 ? -7.749 21.466 22.914 1.00 87.19 1046 ALA A C 1
ATOM 8264 O O . ALA A 1 1046 ? -8.648 21.279 22.100 1.00 87.19 1046 ALA A O 1
ATOM 8265 N N . MET A 1 1047 ? -7.907 21.186 24.214 1.00 91.25 1047 MET A N 1
ATOM 8266 C CA . MET A 1 1047 ? -9.130 20.598 24.789 1.00 91.25 1047 MET A CA 1
ATOM 8267 C C . MET A 1 1047 ? -10.218 21.619 25.163 1.00 91.25 1047 MET A C 1
ATOM 8269 O O . MET A 1 1047 ? -11.401 21.332 24.993 1.00 91.25 1047 MET A O 1
ATOM 8273 N N . TRP A 1 1048 ? -9.833 22.794 25.659 1.00 92.25 1048 TRP A N 1
ATOM 8274 C CA . TRP A 1 1048 ? -10.691 23.717 26.420 1.00 92.25 1048 TRP A CA 1
ATOM 8275 C C . TRP A 1 1048 ? -10.649 25.157 25.881 1.00 92.25 1048 TRP A C 1
ATOM 8277 O O . TRP A 1 1048 ? -10.679 26.122 26.646 1.00 92.25 1048 TRP A O 1
ATOM 8287 N N . GLY A 1 1049 ? -10.498 25.307 24.564 1.00 89.69 1049 GLY A N 1
ATOM 8288 C CA . GLY A 1 1049 ? -10.550 26.606 23.898 1.00 89.69 1049 GLY A CA 1
ATOM 8289 C C . GLY A 1 1049 ? -9.394 27.553 24.232 1.00 89.69 1049 GLY A C 1
ATOM 8290 O O . GLY A 1 1049 ? -8.420 27.210 24.897 1.00 89.69 1049 GLY A O 1
ATOM 8291 N N . LEU A 1 1050 ? -9.496 28.798 23.773 1.00 87.56 1050 LEU A N 1
ATOM 8292 C CA . LEU A 1 1050 ? -8.481 29.833 23.996 1.00 87.56 1050 LEU A CA 1
ATOM 8293 C C . LEU A 1 1050 ? -8.315 30.187 25.478 1.00 87.56 1050 LEU A C 1
ATOM 8295 O O . LEU A 1 1050 ? -7.258 30.684 25.876 1.00 87.56 1050 LEU A O 1
ATOM 8299 N N . ASN A 1 1051 ? -9.348 29.954 26.289 1.00 88.62 1051 ASN A N 1
ATOM 8300 C CA . ASN A 1 1051 ? -9.305 30.219 27.721 1.00 88.62 1051 ASN A CA 1
ATOM 8301 C C . ASN A 1 1051 ? -8.579 29.098 28.515 1.00 88.62 1051 ASN A C 1
ATOM 8303 O O . ASN A 1 1051 ? -7.960 29.375 29.550 1.00 88.62 1051 ASN A O 1
ATOM 8307 N N . GLY A 1 1052 ? -8.554 27.864 27.990 1.00 89.12 1052 GLY A N 1
ATOM 8308 C CA . GLY A 1 1052 ? -7.832 26.720 28.554 1.00 89.12 1052 GLY A CA 1
ATOM 8309 C C . GLY A 1 1052 ? -8.455 26.123 29.824 1.00 89.12 1052 GLY A C 1
ATOM 8310 O O . GLY A 1 1052 ? -7.743 25.457 30.586 1.00 89.12 1052 GLY A O 1
ATOM 8311 N N . MET A 1 1053 ? -9.743 26.381 30.066 1.00 89.31 1053 MET A N 1
ATOM 8312 C CA . MET A 1 1053 ? -10.549 25.959 31.215 1.00 89.31 1053 MET A CA 1
ATOM 8313 C C . MET A 1 1053 ? -11.910 25.417 30.734 1.00 89.31 1053 MET A C 1
ATOM 8315 O O . MET A 1 1053 ? -12.467 25.955 29.787 1.00 89.31 1053 MET A O 1
ATOM 8319 N N . PRO A 1 1054 ? -12.469 24.377 31.377 1.00 88.81 1054 PRO A N 1
ATOM 8320 C CA . PRO A 1 1054 ? -13.695 23.740 30.915 1.00 88.81 1054 PRO A CA 1
ATOM 8321 C C . PRO A 1 1054 ? -14.936 24.578 31.242 1.00 88.81 1054 PRO A C 1
ATOM 8323 O O . PRO A 1 1054 ? -15.326 24.683 32.410 1.00 88.81 1054 PRO A O 1
ATOM 8326 N N . ASP A 1 1055 ? -15.610 25.086 30.215 1.00 87.12 1055 ASP A N 1
ATOM 8327 C CA . ASP A 1 1055 ? -16.887 25.800 30.326 1.00 87.12 1055 ASP A CA 1
ATOM 8328 C C . ASP A 1 1055 ? -18.072 24.819 30.274 1.00 87.12 1055 ASP A C 1
ATOM 8330 O O . ASP A 1 1055 ? -19.018 24.940 29.488 1.00 87.12 1055 ASP A O 1
ATOM 8334 N N . PHE A 1 1056 ? -18.025 23.816 31.162 1.00 81.31 1056 PHE A N 1
ATOM 8335 C CA . PHE A 1 1056 ? -19.019 22.747 31.221 1.00 81.31 1056 PHE A CA 1
ATOM 8336 C C . PHE A 1 1056 ? -20.452 23.292 31.249 1.00 81.31 1056 PHE A C 1
ATOM 8338 O O . PHE A 1 1056 ? -20.820 24.131 32.075 1.00 81.31 1056 PHE A O 1
ATOM 8345 N N . PHE A 1 1057 ? -21.292 22.697 30.401 1.00 74.88 1057 PHE A N 1
ATOM 8346 C CA . PHE A 1 1057 ? -22.712 23.013 30.227 1.00 74.88 1057 PHE A CA 1
ATOM 8347 C C . PHE A 1 1057 ? -23.019 24.355 29.544 1.00 74.88 1057 PHE A C 1
ATOM 8349 O O . PHE A 1 1057 ? -24.198 24.587 29.259 1.00 74.88 1057 PHE A O 1
ATOM 8356 N N . ASP A 1 1058 ? -22.027 25.193 29.221 1.00 82.62 1058 ASP A N 1
ATOM 8357 C CA . ASP A 1 1058 ? -22.253 26.287 28.278 1.00 82.62 1058 ASP A CA 1
ATOM 8358 C C . ASP A 1 1058 ? -22.282 25.728 26.848 1.00 82.62 1058 ASP A C 1
ATOM 8360 O O . ASP A 1 1058 ? -21.389 25.005 26.404 1.00 82.62 1058 ASP A O 1
ATOM 8364 N N . ILE A 1 1059 ? -23.356 26.015 26.115 1.00 74.88 1059 ILE A N 1
ATOM 8365 C CA . ILE A 1 1059 ? -23.466 25.599 24.715 1.00 74.88 1059 ILE A CA 1
ATOM 8366 C C . ILE A 1 1059 ? -22.617 26.527 23.837 1.00 74.88 1059 ILE A C 1
ATOM 8368 O O . ILE A 1 1059 ? -22.031 26.047 22.866 1.00 74.88 1059 ILE A O 1
ATOM 8372 N N . ASP A 1 1060 ? -22.469 27.793 24.228 1.00 78.31 1060 ASP A N 1
ATOM 8373 C CA . ASP A 1 1060 ? -21.790 28.843 23.468 1.00 78.31 1060 ASP A CA 1
ATOM 8374 C C . ASP A 1 1060 ? -20.316 29.048 23.904 1.00 78.31 1060 ASP A C 1
ATOM 8376 O O . ASP A 1 1060 ? -19.629 29.906 23.348 1.00 78.31 1060 ASP A O 1
ATOM 8380 N N . GLY A 1 1061 ? -19.819 28.259 24.871 1.00 81.50 1061 GLY A N 1
ATOM 8381 C CA . GLY A 1 1061 ? -18.420 28.266 25.335 1.00 81.50 1061 GLY A CA 1
ATOM 8382 C C . GLY A 1 1061 ? -17.412 27.687 24.328 1.00 81.50 1061 GLY A C 1
ATOM 8383 O O . GLY A 1 1061 ? -17.789 26.933 23.423 1.00 81.50 1061 GLY A O 1
ATOM 8384 N N . ASP A 1 1062 ? -16.124 28.021 24.493 1.00 84.31 1062 ASP A N 1
ATOM 8385 C CA . ASP A 1 1062 ? -15.034 27.641 23.575 1.00 84.31 1062 ASP A CA 1
ATOM 8386 C C . ASP A 1 1062 ? -14.407 26.252 23.831 1.00 84.31 1062 ASP A C 1
ATOM 8388 O O . ASP A 1 1062 ? -13.436 25.887 23.170 1.00 84.31 1062 ASP A O 1
ATOM 8392 N N . ASP A 1 1063 ? -15.013 25.442 24.708 1.00 89.12 1063 ASP A N 1
ATOM 8393 C CA . ASP A 1 1063 ? -14.751 24.004 24.882 1.00 89.12 1063 ASP A CA 1
ATOM 8394 C C . ASP A 1 1063 ? -14.621 23.276 23.525 1.00 89.12 1063 ASP A C 1
ATOM 8396 O O . ASP A 1 1063 ? -15.571 23.211 22.738 1.00 89.12 1063 ASP A O 1
ATOM 8400 N N . ASN A 1 1064 ? -13.456 22.675 23.258 1.00 91.62 1064 ASN A N 1
ATOM 8401 C CA . ASN A 1 1064 ? -13.202 21.905 22.035 1.00 91.62 1064 ASN A CA 1
ATOM 8402 C C . ASN A 1 1064 ? -13.657 20.446 22.176 1.00 91.62 1064 ASN A C 1
ATOM 8404 O O . ASN A 1 1064 ? -14.137 19.853 21.205 1.00 91.62 1064 ASN A O 1
ATOM 8408 N N . ILE A 1 1065 ? -13.544 19.874 23.377 1.00 93.00 1065 ILE A N 1
ATOM 8409 C CA . ILE A 1 1065 ? -14.179 18.612 23.775 1.00 93.00 1065 ILE A CA 1
ATOM 8410 C C . ILE A 1 1065 ? -15.492 18.922 24.510 1.00 93.00 1065 ILE A C 1
ATOM 8412 O O . ILE A 1 1065 ? -15.539 19.828 25.332 1.00 93.00 1065 ILE A O 1
ATOM 8416 N N . PHE A 1 1066 ? -16.578 18.197 24.233 1.00 92.94 1066 PHE A N 1
ATOM 8417 C CA . PHE A 1 1066 ? -17.891 18.505 24.815 1.00 92.94 1066 PHE A CA 1
ATOM 8418 C C . PHE A 1 1066 ? -18.671 17.252 25.222 1.00 92.94 1066 PHE A C 1
ATOM 8420 O O . PHE A 1 1066 ? -18.474 16.163 24.677 1.00 92.94 1066 PHE A O 1
ATOM 8427 N N . VAL A 1 1067 ? -19.566 17.418 26.203 1.00 93.00 1067 VAL A N 1
ATOM 8428 C CA . VAL A 1 1067 ? -20.292 16.324 26.864 1.00 93.00 1067 VAL A CA 1
ATOM 8429 C C . VAL A 1 1067 ? -21.800 16.520 26.742 1.00 93.00 1067 VAL A C 1
ATOM 8431 O O . VAL A 1 1067 ? -22.328 17.580 27.072 1.00 93.00 1067 VAL A O 1
ATOM 8434 N N . VAL A 1 1068 ? -22.515 15.477 26.312 1.00 92.06 1068 VAL A N 1
ATOM 8435 C CA . VAL A 1 1068 ? -23.975 15.496 26.109 1.00 92.06 1068 VAL A CA 1
ATOM 8436 C C . VAL A 1 1068 ? -24.641 14.213 26.618 1.00 92.06 1068 VAL A C 1
ATOM 8438 O O . VAL A 1 1068 ? -24.010 13.163 26.675 1.00 92.06 1068 VAL A O 1
ATOM 8441 N N . GLY A 1 1069 ? -25.928 14.269 26.976 1.00 88.56 1069 GLY A N 1
ATOM 8442 C CA . GLY A 1 1069 ? -26.719 13.094 27.380 1.00 88.56 1069 GLY A CA 1
ATOM 8443 C C . GLY A 1 1069 ? -27.570 13.306 28.635 1.00 88.56 1069 GLY A C 1
ATOM 8444 O O . GLY A 1 1069 ? -27.390 14.273 29.375 1.00 88.56 1069 GLY A O 1
ATOM 8445 N N . ASN A 1 1070 ? -28.494 12.381 28.910 1.00 84.00 1070 ASN A N 1
ATOM 8446 C CA . ASN A 1 1070 ? -29.389 12.437 30.077 1.00 84.00 1070 ASN A CA 1
ATOM 8447 C C . ASN A 1 1070 ? -28.652 12.428 31.436 1.00 84.00 1070 ASN A C 1
ATOM 8449 O O . ASN A 1 1070 ? -29.198 12.881 32.446 1.00 84.00 1070 ASN A O 1
ATOM 8453 N N . GLY A 1 1071 ? -27.415 11.926 31.482 1.00 77.44 1071 GLY A N 1
ATOM 8454 C CA . GLY A 1 1071 ? -26.562 11.895 32.669 1.00 77.44 1071 GLY A CA 1
ATOM 8455 C C . GLY A 1 1071 ? -25.889 13.220 33.030 1.00 77.44 1071 GLY A C 1
ATOM 8456 O O . GLY A 1 1071 ? -25.315 13.319 34.111 1.00 77.44 1071 GLY A O 1
ATOM 8457 N N . ILE A 1 1072 ? -25.993 14.255 32.190 1.00 79.12 1072 ILE A N 1
ATOM 8458 C CA . ILE A 1 1072 ? -25.299 15.541 32.380 1.00 79.12 1072 ILE A CA 1
ATOM 8459 C C . ILE A 1 1072 ? -25.647 16.233 33.716 1.00 79.12 1072 ILE A C 1
ATOM 8461 O O . ILE A 1 1072 ? -24.780 16.788 34.382 1.00 79.12 1072 ILE A O 1
ATOM 8465 N N . VAL A 1 1073 ? -26.886 16.081 34.203 1.00 76.06 1073 VAL A N 1
ATOM 8466 C CA . VAL A 1 1073 ? -27.342 16.581 35.524 1.00 76.06 1073 VAL A CA 1
ATOM 8467 C C . VAL A 1 1073 ? -26.734 15.851 36.733 1.00 76.06 1073 VAL A C 1
ATOM 8469 O O . VAL A 1 1073 ? -26.974 16.237 37.874 1.00 76.06 1073 VAL A O 1
ATOM 8472 N N . ASN A 1 1074 ? -25.985 14.780 36.482 1.00 81.50 1074 ASN A N 1
ATOM 8473 C CA . ASN A 1 1074 ? -25.389 13.861 37.449 1.00 81.50 1074 ASN A CA 1
ATOM 8474 C C . ASN A 1 1074 ? -23.886 13.640 37.162 1.00 81.50 1074 ASN A C 1
ATOM 8476 O O . ASN A 1 1074 ? -23.296 12.694 37.688 1.00 81.50 1074 ASN A O 1
ATOM 8480 N N . PHE A 1 1075 ? -23.262 14.481 36.330 1.00 82.56 1075 PHE A N 1
ATOM 8481 C CA . PHE A 1 1075 ? -21.906 14.308 35.794 1.00 82.56 1075 PHE A CA 1
ATOM 8482 C C . PHE A 1 1075 ? -20.829 14.065 36.875 1.00 82.56 1075 PHE A C 1
ATOM 8484 O O . PHE A 1 1075 ? -19.993 13.168 36.743 1.00 82.56 1075 PHE A O 1
ATOM 8491 N N . SER A 1 1076 ? -20.964 14.744 38.017 1.00 88.69 1076 SER A N 1
ATOM 8492 C CA . SER A 1 1076 ? -20.198 14.562 39.265 1.00 88.69 1076 SER A CA 1
ATOM 8493 C C . SER A 1 1076 ? -20.251 13.163 39.903 1.00 88.69 1076 SER A C 1
ATOM 8495 O O . SER A 1 1076 ? -19.488 12.853 40.826 1.00 88.69 1076 SER A O 1
ATOM 8497 N N . SER A 1 1077 ? -21.144 12.288 39.435 1.00 89.88 1077 SER A N 1
ATOM 8498 C CA . SER A 1 1077 ? -21.385 10.950 39.989 1.00 89.88 1077 SER A CA 1
ATOM 8499 C C . SER A 1 1077 ? -21.121 9.797 39.016 1.00 89.88 1077 SER A C 1
ATOM 8501 O O . SER A 1 1077 ? -20.954 8.667 39.477 1.00 89.88 1077 SER A O 1
ATOM 8503 N N . ILE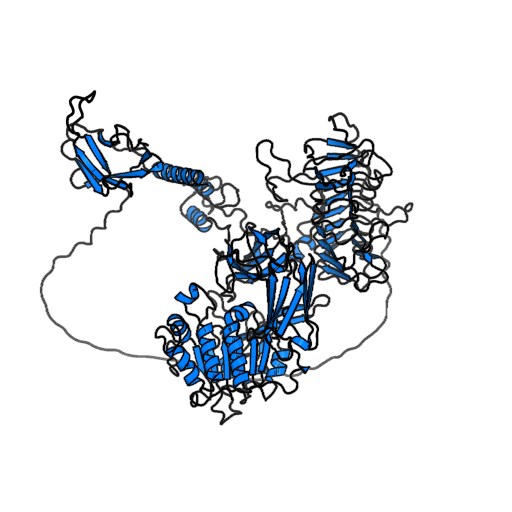 A 1 1078 ? -21.030 10.063 37.708 1.00 92.38 1078 ILE A N 1
ATOM 8504 C CA . ILE A 1 1078 ? -20.747 9.048 36.681 1.00 92.38 1078 ILE A CA 1
ATOM 8505 C C . ILE A 1 1078 ? -19.285 8.609 36.801 1.00 92.38 1078 ILE A C 1
ATOM 8507 O O . ILE A 1 1078 ? -18.399 9.451 36.933 1.00 92.38 1078 ILE A O 1
ATOM 8511 N N . ARG A 1 1079 ? -19.039 7.292 36.788 1.00 94.19 1079 ARG A N 1
ATOM 8512 C CA . ARG A 1 1079 ? -17.718 6.660 36.961 1.00 94.19 1079 ARG A CA 1
ATOM 8513 C C . ARG A 1 1079 ? -17.611 5.396 36.107 1.00 94.19 1079 ARG A C 1
ATOM 8515 O O . ARG A 1 1079 ? -18.623 4.805 35.721 1.00 94.19 1079 ARG A O 1
ATOM 8522 N N . LEU A 1 1080 ? -16.378 4.962 35.875 1.00 94.06 1080 LEU A N 1
ATOM 8523 C CA . LEU A 1 1080 ? -16.056 3.628 35.374 1.00 94.06 1080 LEU A CA 1
ATOM 8524 C C . LEU A 1 1080 ? -16.271 2.637 36.542 1.00 94.06 1080 LEU A C 1
ATOM 8526 O O . LEU A 1 1080 ? -15.518 2.659 37.513 1.00 94.06 1080 LEU A O 1
ATOM 8530 N N . GLU A 1 1081 ? -17.373 1.874 36.524 1.00 86.44 1081 GLU A N 1
ATOM 8531 C CA . GLU A 1 1081 ? -17.895 1.118 37.691 1.00 86.44 1081 GLU A CA 1
ATOM 8532 C C . GLU A 1 1081 ? -17.150 -0.187 37.972 1.00 86.44 1081 GLU A C 1
ATOM 8534 O O . GLU A 1 1081 ? -17.259 -1.116 37.140 1.00 86.44 1081 GLU A O 1
#

Sequence (1081 aa):
MGELKMKVLSIIVILLAMVSIANADLVLTVNGLDMSKPVEIETKANIIIAVTGQTGKQKQSYSVTCEMGGKLEPLPEPDTLAEKPREGEYLFTFEDEELGLAIVNLTVGDILDYQLILFKIPDANTVIFGIDSDAVQIESEAEPELEPEPNQPSEPNLPSQPNEPQEPNIPDSLFKPRNESPPLLLHCLDDSIKPYCLEEFDYSPIISEENFEASGFTTLGGPSYVELQEITSSQFLDPNTTYYVPYPPLLIHGVDGEEIDVVIPSDTTIILAEDSDYGIVVYDGANVHFGEPAPQPNEPNLIYEPNDANNPVLAVWIVGESGNPFFNNFCGIFIDRTAGTRCKLDNICLRGFYYGLQVDQQLDYPISNIHAFGCYNGILSFGANRIMNSSVSYYGIWSPEWQYYGYAYDFIPESWDGSIIFEGANFEIYNCLADDGDDGFTVYGLYEPNEPPNFYSGDCTATNCYSAFNGWDGNVAFSIICPGLYNNVQNKNFPELPFTDPVYEANDPFVIDPNDYRIFLNPNSLFVNQGSGLTPFPGWTTNINGVPDEGVGDIWPHYQIRGVDKWLKADLNTDNAIDMNDLAEFTDQWLVTTPNSADLNNDQIVNFLDFAILANQWLLNEMTIEIFDPETIQTVEPNNVQGYVGIELKDIPLYAGIVSVYVDNQLIDSLSLGWDKEEQWIGLQSDAFSNGWHILRLVTTDVYGGIINHKPINVYFNNLLHKVAGSDYFHPDEDYKYTGFYDGNDTLEAKVTDQYGQTVWSDNYTGQHISIVIPGATFGTEQFCELSITETSGGAESGGSSTVTKKDLIKKFKQADYPDGVRMVIVLPNKDVFKVRKPAIIECAEACNNRNVTWVALYRYDVTEENLTYLYNKSIVKYIYWCGHANSHVGASPGVEGVQRTHTMCWQLKEGLIWSSWKERGVFSRTNSGVPLPDDWDNRGFSLWNLGMHEEWNKKIVFVDGCLSVKFWDMAQAYGMFSLAGEGSRDQIYIGWRIKVLVSTGIMEQIVGNTTEGIRMFWERMGASDSVERALEYTSSHGGAGMRIAMWGLNGMPDFFDIDGDDNIFVVGNGIVNFSSIRLE

Foldseek 3Di:
DVVVVVVVVVVVVQVVLPPDDDDDQKFKDWVNHTQNHKDKDQLPDWTKIFIDNDDPVQLPFKDKDWDDFKDKDQDDFDPPDPDGDDDGIITIDGPDPVQQWTWMFMDGHPHTQWIFIWGQDPVVSIIDHTDGPPPDDDDDDDDDDDDDDDDDDDDDDDDDDDDDDDDDDDDDDDDDDDDDDDDDDDDDDDDDDDDPDDDDDPPPDPPDPVPPDPPDQPDCPDDDAAEAAEAAAADEDQLCHEYEDADDDHYYEHDVLDAYEYEQEFNYEYEYEADAAEHYEAARRYAYEFHFHRADPPDDDDRDDQDPVVDHRHAYEQAYNVQAFAGRYQERYEYAQRYDQAHHQERHEATHHCEDYEYLHHHPYANENYEYESHQAYYAYEFQHEHEQYEYEQYQDDDPVDPDFHEPYHYHQAGPVNPGGHAQGEHHYEFYEDYAGEAYAEYEWDADDPDIYEYHYEQYEYENYCEDHYYHDHDYHYDHEQYEYYNHVDVPDPPPHDYHNYHYWDDQQFDADPVRPATFGDCPTPLQARCLVPDLFDDDAADPVNDTDPGHRGSHHRQPLPPVPQCLLLPQPNPPANDPVSVVLLVVQAQPQQHDRQPSVPPSGSDVVSVVSSVVRHGVFAFDWFKAQLLARDTDDLAEDEAKIKIATPPDDPQFQKKWKDKQRRTQDIDGPLAPPPGNIGMDGLQLADFAKIKIWIWTQGPVRRIHIHDIDIGGYDYQWHNKDFDLEAALQDKGKIKTFGPDFAKKKKFKDALVRDTLDIDIDGDGIGIDIHHSNSCPPGFKMKIKIWGPDPDDDPPDDTHIHIHIYGHDDDLVVAVLAFQEEEEAQDPSLCSLLVLLVSLLVLLCVLLVGGYHYQHHQSQDPVNCLSRLLNLNHAYYHYGAAKAQFAPDGVVDDGHGWIWGWGWDFPDDPRDTDIDIAIETLDADDPDHGPPPNSVRYHHLVVSVQLQDLRHQEYEHEHAQNVLDCSNVSSNNLAHPNCVPSLRHKYKYFNHHADSHHHPVCVVQNHLSVLSSQLSNVLSVWFFSVVSNQRSLVPHDQNNLCNAQNPVSGNPAPDPPHRGRMHMDGSNSVVRRPHGPD

Secondary structure (DSSP, 8-state):
-HHHHHHHHHHHHHHHTTS--S--S-EEEETTEETTS---EETTS-EEEEEES--TTGGGSEEEEEEESEEEEEPPP-TT-SSPPPTTEEEEEES-TTT-EEEEEEEETTEEEEEEEEEEETTTTEEE--EESS-SPPPPPPPPPPP-------------------------------------------------------------GGG--STTTS-------EE--EE-S-EE--TT-EEEESSS-EEEE-GGG--EEEEE-TT-EEEEPP-SSEEEEEETTEEEEESPPPPPTTS----PPTT-TTS--PPEEEEETT--SS-S-SEEEEE-TTS-TT-B-EEEEEES-SEEEEE-S--SS-EEEEEEES-SEEEEEESS-EEEEEEEES-S---TT--S--EEEEEESB-TTSS-B-TT-EEEEEEEEEEEEEEEEEEEPBSS-SSPPEEEEES-EEEEEEEEEEEESSB-EEEEES-EEES-TB----TT--EES-EE-SS--EEE-TTSS-EEEPTTSSHHHHGGGT-SS----SBTTTBPPSSS---S-----SSS-SS-TT--SSSS--SHHHHHHHHHTTT-SS-SS--SSSSSS--HHHHHHHHHHTTTT---EEEEETTTTEEPPGGGB-SEEEEEE-S--TTEEEEEEEETTEEEEEEESSSS----EEEEEGGGS-SEEEEEEEEEEETTS-EEEPPPEEEEE--SSEEEEE-SEEBTTB-EEEEEE--S-SPEEEEEEETTS-EEEEEEE-SSEEEEEE-GGGGTT-SEEEEEEEE--SS----S---EEEEEEEEPP-GGG-TT--SEEEEE--HHHHHHHHHHHHHHHHHHHHHT--EEEEEGGG-BHHHHHHHHTSTT--EEEEES-EEEEES-BTTB--EEEEEEEEEEEEE-SS-EEEEEEEEES-SS-SSPPSTTTTTSEEEGGGGTGGG-----EEEEESTTTTSSSHHHHHTTTT-GGGTT-TT-EEEEESS------THHHHHT--HHHHHHHHHHHHHTT--HHHHHHHHHHHS-HHHHHHHHTTTTS--TT-SSS--SEEEESGGGGGGGG----

pLDDT: mean 74.8, std 20.85, range [21.56, 98.19]